Protein AF-A0A923KVT4-F1 (afdb_monomer_lite)

Foldseek 3Di:
DDDDDDDDDDPDDDDDDDDDDDDDDDDDDDDDDDPVCVVVVVPPPPVPPQQPKKKWKWFQKPPQGTPVPVPDTHTAQGKHFDDPPPIFTQKMFMAIDGPAPVQKKKFKWWQKPPPGIPDDLVARPPGDIHGDIYGDDPPPIATFKMFMAIAGNVRHGDAQKKKWKFFQKPPCGRVVPIDIHSDMHGDDPPRIGTGMMHMIMDTFFADCPLVVCLVVVDDPQFFDPVLVNQLVVLLNVQDDGRNDTNVSSVVSSVSSNVSVVSTHTAKAWPDWEAPAQFKIKIFIPAAWDQVQQFPQVQKFKAWPDPQWDGGWGFPTWGQDPVSGMIMTGTDDATTAQDQPTWMWMWGFRIAHPVGHTHPIDTDTDRYHHDDWKEFPDWDAPDLFKTKTFIPAAWPDDLQVQLVQKWKAFPNHTQQFDSVQWDQDPRNGMIIGGCVNRVHDAQGKIKIWGADITHSNRRGYDIDIDIDHNHQPQDWKEFPDWAAPALFKIKTFIPAAWPPQFVQKFKDKQNHGWFPGKDAPDPPDRRNGIIMGGTPDGHDQAWIWMWIANIGHPSRNGYDIDIDTYGRHLPWWDWPDLFFDWDDAPNWIKGKTFTPAFKAFPDQKDFQWWWQAPVRDTDGGMWGKGACVRGPPHDRRMIIITDRPDHFTKTWDKCDWQRMGHPVSRTDHIDIHIDGRHDLQQFWEFPDKDFDDDPPDPFGFKIKTFTPDFFDPLQQQLQQKDWLNDSFFDGRQWDDDVGRGITMTGGDQQSFPAWAFIWIWGHDRPSYDIDIDTDTHHGRHAKEFPAWEDQDLFKIKTQIPWAKAQDDFAAEQQKWKAWLNHTQPGHWGWDRGRGRMIMTGGDPVRGHPDPPTWMKIWRHPNGQTAHPRRRHHDTDIDGCRHYDHPDPPVVCVVVVVVVVVVVVVVVVPDPPPVVVVVVVVVVVVVVPDDDDDDDDDDVPVVVVVVVVVVVVVVVVVVVVVPPPPDDDDDDDPVPPVVVVVVVVVVVVVVVVVVPPPPDDDDDDDDDDDDDDDDDDDDDDYDDDDDDDDDDDDDDDDDDDDDDDDDDDDDDDDDDDDDDDPDDDPPPDPDDDDDDDDDDDDDDDDDDDDDDDDDDDDDDDDDDDDDDDDDDADEDADDDDDDDDDDDDDDDDDDHDYDDDDDDDDDDDDDDDDD

Secondary structure (DSSP, 8-state):
-----------------------------S----HHHHHHTTSS-------B-EEEEEEEETTTEEESTTS--EETT--EE-SSS-PPEEEEEEEEESBPPTT-EEEEEEEETTTEESS-SS-GGGSEETT--EE-SSS-PPEEEEEEEEE-TTSSB-TTEEEEEEEEETTTBTTT--EETT--EE-SSS-PPEEEEEEEEEEPPP--HHHHHHHHT--GGGB-HHHHHHHHHHHHHS---TTS-HHHHHHHHHHHHHHHTT--BPP-EEEEEEEETTEEEEEESSPBPHHHHT-GGGEEEEESSTTS-SEEPEEEEEE-TTSSEEEEEESSSPPP--TT-EEEEEE-S-BBTTSPBPPPEEEEEE----PPP-EEEEEEEETTEEEEEESS-BS--HHHHHHHEEEEETTEEE---GGGEEE-TTSSEEEEETTTTTPPTTEEEEEEE-S-BBTT-PBPP-EEEEEEE----PPP-EEEEEESSSSEEEEEESSPBTTGGGS-EEEETTEE-EEEEEES-SSS--SSEEEEEESSPPPSSEEEEEEES-BBTT-PBPP-EEEEEE-------BS-SBPEEEEETTEEEEEEEBSS-EEES-SEEEEEEEEETTS-EEEEEEEEE-TTTSTT--TTEEEEE-TTSPSEEEEEEE-TTSEEETT-PBPPPEEEEEEE------B-EEEEEEEEPTTSSSEEEEEEEESS---GGGG-GGGEEETTB--BPTT--EE-SSTTEEEEEBPTT---S-EEEEEEE-S-TTB--EEEEEEE---PPP-EEEEEEEETTEEEEEEEEEEEE--SSS-SSEEEEETTEEPSS-PEEE-TTEEEEEEE--GGG--SSTTS-EEEEE-TT--EE-TT-PBPPPEEE---EE--S-HHHHHHHHHHHHHHHHHHHGGG-TTHHHHHHHHHHHHHHHTS---------SSSHHHHHHHHHHHHHHHHHHHHSS---S-----SSTTHHHHHHHHHHHHHHHHTTTGGG-----------------SS------------------------------------PPPPPP-----TTS--------PPP------------------S----PPPS---S----EEE--S-----------S----EEES---------------

Structure (mmCIF, N/CA/C/O backbone):
data_AF-A0A923KVT4-F1
#
_entry.id   AF-A0A923KVT4-F1
#
loop_
_atom_site.group_PDB
_atom_site.id
_atom_site.type_symbol
_atom_site.label_atom_id
_atom_site.label_alt_id
_atom_site.label_comp_id
_atom_site.label_asym_id
_atom_site.label_entity_id
_atom_site.label_seq_id
_atom_site.pdbx_PDB_ins_code
_atom_site.Cartn_x
_atom_site.Cartn_y
_atom_site.Cartn_z
_atom_site.occupancy
_atom_site.B_iso_or_equiv
_atom_site.auth_seq_id
_atom_site.auth_comp_id
_atom_site.auth_asym_id
_atom_site.auth_atom_id
_atom_site.pdbx_PDB_model_num
ATOM 1 N N . MET A 1 1 ? 59.303 7.664 -27.181 1.00 31.27 1 MET A N 1
ATOM 2 C CA . MET A 1 1 ? 58.793 8.721 -28.080 1.00 31.27 1 MET A CA 1
ATOM 3 C C . MET A 1 1 ? 57.274 8.699 -28.057 1.00 31.27 1 MET A C 1
ATOM 5 O O . MET A 1 1 ? 56.696 7.663 -28.325 1.00 31.27 1 MET A O 1
ATOM 9 N N . LYS A 1 2 ? 56.691 9.841 -27.676 1.00 29.59 2 LYS A N 1
ATOM 10 C CA . LYS A 1 2 ? 55.404 10.418 -28.101 1.00 29.59 2 LYS A CA 1
ATOM 11 C C . LYS A 1 2 ? 54.146 9.524 -28.243 1.00 29.59 2 LYS A C 1
ATOM 13 O O . LYS A 1 2 ? 53.910 8.943 -29.287 1.00 29.59 2 LYS A O 1
ATOM 18 N N . LYS A 1 3 ? 53.290 9.667 -27.219 1.00 31.62 3 LYS A N 1
ATOM 19 C CA . LYS A 1 3 ? 51.981 10.366 -27.226 1.00 31.62 3 LYS A CA 1
ATOM 20 C C . LYS A 1 3 ? 50.712 9.683 -27.807 1.00 31.62 3 LYS A C 1
ATOM 22 O O . LYS A 1 3 ? 50.545 9.620 -29.012 1.00 31.62 3 LYS A O 1
ATOM 27 N N . ILE A 1 4 ? 49.770 9.461 -26.871 1.00 30.33 4 ILE A N 1
ATOM 28 C CA . ILE A 1 4 ? 48.410 10.061 -26.767 1.00 30.33 4 ILE A CA 1
ATOM 29 C C . ILE A 1 4 ? 47.221 9.365 -27.476 1.00 30.33 4 ILE A C 1
ATOM 31 O O . ILE A 1 4 ? 46.999 9.545 -28.663 1.00 30.33 4 ILE A O 1
ATOM 35 N N . SER A 1 5 ? 46.455 8.634 -26.650 1.00 31.62 5 SER A N 1
ATOM 36 C CA . SER A 1 5 ? 45.084 8.912 -26.149 1.00 31.62 5 SER A CA 1
ATOM 37 C C . SER A 1 5 ? 43.804 8.895 -27.021 1.00 31.62 5 SER A C 1
ATOM 39 O O . SER A 1 5 ? 43.736 9.516 -28.074 1.00 31.62 5 SER A O 1
ATOM 41 N N . VAL A 1 6 ? 42.751 8.389 -26.335 1.00 31.30 6 VAL A N 1
ATOM 42 C CA . VAL A 1 6 ? 41.287 8.673 -26.376 1.00 31.30 6 VAL A CA 1
ATOM 43 C C . VAL A 1 6 ? 40.461 7.910 -27.424 1.00 31.30 6 VAL A C 1
ATOM 45 O O . VAL A 1 6 ? 40.839 7.900 -28.583 1.00 31.30 6 VAL A O 1
ATOM 48 N N . SER A 1 7 ? 39.244 7.392 -27.198 1.00 35.72 7 SER A N 1
ATOM 49 C CA . SER A 1 7 ? 38.425 6.801 -26.107 1.00 35.72 7 SER A CA 1
ATOM 50 C C . SER A 1 7 ? 36.954 6.904 -26.583 1.00 35.72 7 SER A C 1
ATOM 52 O O . SER A 1 7 ? 36.637 7.804 -27.354 1.00 35.72 7 SER A O 1
ATOM 54 N N . ILE A 1 8 ? 36.070 6.085 -25.992 1.00 30.58 8 ILE A N 1
ATOM 55 C CA . ILE A 1 8 ? 34.606 6.273 -25.832 1.00 30.58 8 ILE A CA 1
ATOM 56 C C . ILE A 1 8 ? 33.688 5.671 -26.919 1.00 30.58 8 ILE A C 1
ATOM 58 O O . ILE A 1 8 ? 33.807 5.970 -28.099 1.00 30.58 8 ILE A O 1
ATOM 62 N N . LEU A 1 9 ? 32.700 4.906 -26.412 1.00 26.06 9 LEU A N 1
ATOM 63 C CA . LEU A 1 9 ? 31.371 4.580 -26.965 1.00 26.06 9 LEU A CA 1
ATOM 64 C C . LEU A 1 9 ? 31.124 3.122 -27.402 1.00 26.06 9 LEU A C 1
ATOM 66 O O . LEU A 1 9 ? 31.017 2.843 -28.587 1.00 26.06 9 LEU A O 1
ATOM 70 N N . SER A 1 10 ? 30.955 2.188 -26.452 1.00 30.81 10 SER A N 1
ATOM 71 C CA . SER A 1 10 ? 30.193 0.928 -26.673 1.00 30.81 10 SER A CA 1
ATOM 72 C C . SER A 1 10 ? 29.668 0.292 -25.369 1.00 30.81 10 SER A C 1
ATOM 74 O O . SER A 1 10 ? 29.492 -0.918 -25.276 1.00 30.81 10 SER A O 1
ATOM 76 N N . VAL A 1 11 ? 29.414 1.104 -24.340 1.00 32.81 11 VAL A N 1
ATOM 77 C CA . VAL A 1 11 ? 28.602 0.707 -23.180 1.00 32.81 11 VAL A CA 1
ATOM 78 C C . VAL A 1 11 ? 27.199 1.222 -23.468 1.00 32.81 11 VAL A C 1
ATOM 80 O O . VAL A 1 11 ? 26.939 2.365 -23.144 1.00 32.81 11 VAL A O 1
ATOM 83 N N . PHE A 1 12 ? 26.373 0.457 -24.187 1.00 27.69 12 PHE A N 1
ATOM 84 C CA . PHE A 1 12 ? 24.900 0.558 -24.243 1.00 27.69 12 PHE A CA 1
ATOM 85 C C . PHE A 1 12 ? 24.391 -0.416 -25.323 1.00 27.69 12 PHE A C 1
ATOM 87 O O . PHE A 1 12 ? 24.214 -0.012 -26.463 1.00 27.69 12 PHE A O 1
ATOM 94 N N . MET A 1 13 ? 24.228 -1.709 -24.997 1.00 24.78 13 MET A N 1
ATOM 95 C CA . MET A 1 13 ? 23.062 -2.532 -25.385 1.00 24.78 13 MET A CA 1
ATOM 96 C C . MET A 1 13 ? 23.254 -4.042 -25.181 1.00 24.78 13 MET A C 1
ATOM 98 O O . MET A 1 13 ? 24.281 -4.614 -25.521 1.00 24.78 13 MET A O 1
ATOM 102 N N . MET A 1 14 ? 22.152 -4.652 -24.734 1.00 28.58 14 MET A N 1
ATOM 103 C CA . MET A 1 14 ? 21.790 -6.074 -24.762 1.00 28.58 14 MET A CA 1
ATOM 104 C C . MET A 1 14 ? 22.223 -6.964 -23.593 1.00 28.58 14 MET A C 1
ATOM 106 O O . MET A 1 14 ? 22.916 -7.967 -23.722 1.00 28.58 14 MET A O 1
ATOM 110 N N . LEU A 1 15 ? 21.601 -6.655 -22.456 1.00 26.33 15 LEU A N 1
ATOM 111 C CA . LEU A 1 15 ? 20.745 -7.617 -21.762 1.00 26.33 15 LEU A CA 1
ATOM 112 C C . LEU A 1 15 ? 19.475 -7.826 -22.620 1.00 26.33 15 LEU A C 1
ATOM 114 O O . LEU A 1 15 ? 18.806 -6.833 -22.896 1.00 26.33 15 LEU A O 1
ATOM 118 N N . SER A 1 16 ? 19.190 -9.056 -23.084 1.00 27.31 16 SER A N 1
ATOM 119 C CA . SER A 1 16 ? 17.829 -9.619 -23.268 1.00 27.31 16 SER A CA 1
ATOM 120 C C . SER A 1 16 ? 17.766 -10.821 -24.240 1.00 27.31 16 SER A C 1
ATOM 122 O O . SER A 1 16 ? 17.520 -10.683 -25.435 1.00 27.31 16 SER A O 1
ATOM 124 N N . MET A 1 17 ? 17.856 -12.001 -23.623 1.00 29.34 17 MET A N 1
ATOM 125 C CA . MET A 1 17 ? 16.899 -13.117 -23.727 1.00 29.34 17 MET A CA 1
ATOM 126 C C . MET A 1 17 ? 17.041 -14.240 -24.768 1.00 29.34 17 MET A C 1
ATOM 128 O O . MET A 1 17 ? 16.814 -14.124 -25.966 1.00 29.34 17 MET A O 1
ATOM 132 N N . VAL A 1 18 ? 17.271 -15.402 -24.156 1.00 35.59 18 VAL A N 1
ATOM 133 C CA . VAL A 1 18 ? 16.892 -16.773 -24.502 1.00 35.59 18 VAL A CA 1
ATOM 134 C C . VAL A 1 18 ? 15.362 -16.941 -24.392 1.00 35.59 18 VAL A C 1
ATOM 136 O O . VAL A 1 18 ? 14.781 -16.315 -23.516 1.00 35.59 18 VAL A O 1
ATOM 139 N N . PHE A 1 19 ? 14.728 -17.781 -25.232 1.00 28.61 19 PHE A N 1
ATOM 140 C CA . PHE A 1 19 ? 13.865 -18.936 -24.862 1.00 28.61 19 PHE A CA 1
ATOM 141 C C . PHE A 1 19 ? 13.134 -19.531 -26.090 1.00 28.61 19 PHE A C 1
ATOM 143 O O . PHE A 1 19 ? 12.228 -18.915 -26.639 1.00 28.61 19 PHE A O 1
ATOM 150 N N . SER A 1 20 ? 13.449 -20.776 -26.486 1.00 29.84 20 SER A N 1
ATOM 151 C CA . SER A 1 20 ? 12.656 -21.979 -26.128 1.00 29.84 20 SER A CA 1
ATOM 152 C C . SER A 1 20 ? 12.824 -23.193 -27.081 1.00 29.84 20 SER A C 1
ATOM 154 O O . SER A 1 20 ? 12.579 -23.141 -28.279 1.00 29.84 20 SER A O 1
ATOM 156 N N . THR A 1 21 ? 13.246 -24.298 -26.452 1.00 31.27 21 THR A N 1
ATOM 157 C CA . THR A 1 21 ? 12.788 -25.705 -26.534 1.00 31.27 21 THR A CA 1
ATOM 158 C C . THR A 1 21 ? 12.771 -26.532 -27.833 1.00 31.27 21 THR A C 1
ATOM 160 O O . THR A 1 21 ? 12.004 -26.283 -28.756 1.00 31.27 21 THR A O 1
ATOM 163 N N . SER A 1 22 ? 13.420 -27.701 -27.699 1.00 32.22 22 SER A N 1
ATOM 164 C CA . SER A 1 22 ? 12.918 -29.078 -27.918 1.00 32.22 22 SER A CA 1
ATOM 165 C C . SER A 1 22 ? 13.613 -29.932 -28.991 1.00 32.22 22 SER A C 1
ATOM 167 O O . SER A 1 22 ? 13.799 -29.552 -30.141 1.00 32.22 22 SER A O 1
ATOM 169 N N . VAL A 1 23 ? 14.011 -31.124 -28.539 1.00 30.00 23 VAL A N 1
ATOM 170 C CA . VAL A 1 23 ? 14.638 -32.230 -29.269 1.00 30.00 23 VAL A CA 1
ATOM 171 C C . VAL A 1 23 ? 13.566 -33.293 -29.507 1.00 30.00 23 VAL A C 1
ATOM 173 O O . VAL A 1 23 ? 12.951 -33.707 -28.534 1.00 30.00 23 VAL A O 1
ATOM 176 N N . PHE A 1 24 ? 13.396 -33.775 -30.744 1.00 29.39 24 PHE A N 1
ATOM 177 C CA . PHE A 1 24 ? 13.154 -35.191 -31.078 1.00 29.39 24 PHE A CA 1
ATOM 178 C C . PHE A 1 24 ? 13.551 -35.450 -32.544 1.00 29.39 24 PHE A C 1
ATOM 180 O O . PHE A 1 24 ? 13.331 -34.624 -33.425 1.00 29.39 24 PHE A O 1
ATOM 187 N N . ALA A 1 25 ? 14.214 -36.585 -32.767 1.00 37.88 25 ALA A N 1
ATOM 188 C CA . ALA A 1 25 ? 14.939 -36.948 -33.981 1.00 37.88 25 ALA A CA 1
ATOM 189 C C . ALA A 1 25 ? 14.048 -37.473 -35.122 1.00 37.88 25 ALA A C 1
ATOM 191 O O . ALA A 1 25 ? 13.138 -38.257 -34.874 1.00 37.88 25 ALA A O 1
ATOM 192 N N . ALA A 1 26 ? 14.411 -37.156 -36.371 1.00 28.31 26 ALA A N 1
ATOM 193 C CA . ALA A 1 26 ? 14.264 -38.052 -37.522 1.00 28.31 26 ALA A CA 1
ATOM 194 C C . ALA A 1 26 ? 15.200 -37.611 -38.662 1.00 28.31 26 ALA A C 1
ATOM 196 O O . ALA A 1 26 ? 15.239 -36.451 -39.060 1.00 28.31 26 ALA A O 1
ATOM 197 N N . ASN A 1 27 ? 15.974 -38.578 -39.137 1.00 37.28 27 ASN A N 1
ATOM 198 C CA . ASN A 1 27 ? 16.943 -38.529 -40.221 1.00 37.28 27 ASN A CA 1
ATOM 199 C C . ASN A 1 27 ? 16.244 -38.443 -41.590 1.00 37.28 27 ASN A C 1
ATOM 201 O O . ASN A 1 27 ? 15.572 -39.406 -41.942 1.00 37.28 27 ASN A O 1
ATOM 205 N N . ASP A 1 28 ? 16.445 -37.366 -42.361 1.00 30.48 28 ASP A N 1
ATOM 206 C CA . ASP A 1 28 ? 16.542 -37.449 -43.829 1.00 30.48 28 ASP A CA 1
ATOM 207 C C . ASP A 1 28 ? 17.160 -36.183 -44.453 1.00 30.48 28 ASP A C 1
ATOM 209 O O . ASP A 1 28 ? 17.011 -35.065 -43.955 1.00 30.48 28 ASP A O 1
ATOM 213 N N . ALA A 1 29 ? 17.906 -36.381 -45.533 1.00 40.91 29 ALA A N 1
ATOM 214 C CA . ALA A 1 29 ? 18.780 -35.407 -46.168 1.00 40.91 29 ALA A CA 1
ATOM 215 C C . ALA A 1 29 ? 18.017 -34.342 -46.979 1.00 40.91 29 ALA A C 1
ATOM 217 O O . ALA A 1 29 ? 17.280 -34.691 -47.894 1.00 40.91 29 ALA A O 1
ATOM 218 N N . THR A 1 30 ? 18.247 -33.050 -46.690 1.00 34.31 30 THR A N 1
ATOM 219 C CA . THR A 1 30 ? 18.483 -31.912 -47.624 1.00 34.31 30 THR A CA 1
ATOM 220 C C . THR A 1 30 ? 18.274 -30.550 -46.928 1.00 34.31 30 THR A C 1
ATOM 222 O O . THR A 1 30 ? 17.254 -30.297 -46.295 1.00 34.31 30 THR A O 1
ATOM 225 N N . THR A 1 31 ? 19.294 -29.684 -47.037 1.00 45.16 31 THR A N 1
ATOM 226 C CA . THR A 1 31 ? 19.330 -28.222 -46.785 1.00 45.16 31 THR A CA 1
ATOM 227 C C . THR A 1 31 ? 18.470 -27.654 -45.646 1.00 45.16 31 THR A C 1
ATOM 229 O O . THR A 1 31 ? 17.370 -27.156 -45.881 1.00 45.16 31 THR A O 1
ATOM 232 N N . LYS A 1 32 ? 19.025 -27.590 -44.429 1.00 33.88 32 LYS A N 1
ATOM 233 C CA . LYS A 1 32 ? 18.564 -26.667 -43.377 1.00 33.88 32 LYS A CA 1
ATOM 234 C C . LYS A 1 32 ? 19.748 -26.142 -42.565 1.00 33.88 32 LYS A C 1
ATOM 236 O O . LYS A 1 32 ? 20.251 -26.819 -41.677 1.00 33.88 32 LYS A O 1
ATOM 241 N N . THR A 1 33 ? 20.186 -24.934 -42.896 1.00 35.38 33 THR A N 1
ATOM 242 C CA . THR A 1 33 ? 21.087 -24.113 -42.079 1.00 35.38 33 THR A CA 1
ATOM 243 C C . THR A 1 33 ? 20.352 -23.643 -40.821 1.00 35.38 33 THR A C 1
ATOM 245 O O . THR A 1 33 ? 19.218 -23.171 -40.899 1.00 35.38 33 THR A O 1
ATOM 248 N N . SER A 1 34 ? 20.975 -23.812 -39.656 1.00 35.38 34 SER A N 1
ATOM 249 C CA . SER A 1 34 ? 20.440 -23.474 -38.331 1.00 35.38 34 SER A CA 1
ATOM 250 C C . SER A 1 34 ? 20.252 -21.966 -38.123 1.00 35.38 34 SER A C 1
ATOM 252 O O . SER A 1 34 ? 21.043 -21.166 -38.609 1.00 35.38 34 SER A O 1
ATOM 254 N N . ALA A 1 35 ? 19.259 -21.569 -37.317 1.00 42.22 35 ALA A N 1
ATOM 255 C CA . ALA A 1 35 ? 18.964 -20.171 -36.964 1.00 42.22 35 ALA A CA 1
ATOM 256 C C . ALA A 1 35 ? 20.144 -19.412 -36.308 1.00 42.22 35 ALA A C 1
ATOM 258 O O . ALA A 1 35 ? 20.178 -18.185 -36.321 1.00 42.22 35 ALA A O 1
ATOM 259 N N . TRP A 1 36 ? 21.147 -20.136 -35.799 1.00 39.59 36 TRP A N 1
ATOM 260 C CA . TRP A 1 36 ? 22.412 -19.572 -35.322 1.00 39.59 36 TRP A CA 1
ATOM 261 C C . TRP A 1 36 ? 23.394 -19.192 -36.446 1.00 39.59 36 TRP A C 1
ATOM 263 O O . TRP A 1 36 ? 24.130 -18.223 -36.282 1.00 39.59 36 TRP A O 1
ATOM 273 N N . ASP A 1 37 ? 23.348 -19.844 -37.613 1.00 37.94 37 ASP A N 1
ATOM 274 C CA . ASP A 1 37 ? 24.134 -19.422 -38.787 1.00 37.94 37 ASP A CA 1
ATOM 275 C C . ASP A 1 37 ? 23.560 -18.147 -39.424 1.00 37.94 37 ASP A C 1
ATOM 277 O O . ASP A 1 37 ? 24.297 -17.354 -40.005 1.00 37.94 37 ASP A O 1
ATOM 281 N N . SER A 1 38 ? 22.256 -17.889 -39.259 1.00 43.25 38 SER A N 1
ATOM 282 C CA . SER A 1 38 ? 21.638 -16.608 -39.642 1.00 43.25 38 SER A CA 1
ATOM 283 C C . SER A 1 38 ? 21.955 -15.475 -38.655 1.00 43.25 38 SER A C 1
ATOM 285 O O . SER A 1 38 ? 22.050 -14.324 -39.067 1.00 43.25 38 SER A O 1
ATOM 287 N N . PHE A 1 39 ? 22.162 -15.790 -37.370 1.00 43.44 39 PHE A N 1
ATOM 288 C CA . PHE A 1 39 ? 22.475 -14.808 -36.323 1.00 43.44 39 PHE A CA 1
ATOM 289 C C . PHE A 1 39 ? 23.957 -14.389 -36.319 1.00 43.44 39 PHE A C 1
ATOM 291 O O . PHE A 1 39 ? 24.267 -13.217 -36.126 1.00 43.44 39 PHE A O 1
ATOM 298 N N . VAL A 1 40 ? 24.883 -15.311 -36.611 1.00 40.53 40 VAL A N 1
ATOM 299 C CA . VAL A 1 40 ? 26.321 -14.998 -36.751 1.00 40.53 40 VAL A CA 1
ATOM 300 C C . VAL A 1 40 ? 26.649 -14.429 -38.145 1.00 40.53 40 VAL A C 1
ATOM 302 O O . VAL A 1 40 ? 27.524 -13.570 -38.274 1.00 40.53 40 VAL A O 1
ATOM 305 N N . GLY A 1 41 ? 25.893 -14.807 -39.184 1.00 37.16 41 GLY A N 1
ATOM 306 C CA . GLY A 1 41 ? 26.012 -14.251 -40.540 1.00 37.16 41 GLY A CA 1
ATOM 307 C C . GLY A 1 41 ? 25.609 -12.774 -40.687 1.00 37.16 41 GLY A C 1
ATOM 308 O O . GLY A 1 41 ? 25.932 -12.162 -41.699 1.00 37.16 41 GLY A O 1
ATOM 309 N N . LEU A 1 42 ? 24.956 -12.175 -39.682 1.00 39.72 42 LEU A N 1
ATOM 310 C CA . LEU A 1 42 ? 24.597 -10.745 -39.656 1.00 39.72 42 LEU A CA 1
ATOM 311 C C . LEU A 1 42 ? 25.759 -9.822 -39.242 1.00 39.72 42 LEU A C 1
ATOM 313 O O . LEU A 1 42 ? 25.687 -8.616 -39.471 1.00 39.72 42 LEU A O 1
ATOM 317 N N . PHE A 1 43 ? 26.838 -10.370 -38.668 1.00 42.94 43 PHE A N 1
ATOM 318 C CA . PHE A 1 43 ? 28.016 -9.600 -38.234 1.00 42.94 43 PHE A CA 1
ATOM 319 C C . PHE A 1 43 ? 29.271 -9.857 -39.070 1.00 42.94 43 PHE A C 1
ATOM 321 O O . PHE A 1 43 ? 30.297 -9.204 -38.874 1.00 42.94 43 PHE A O 1
ATOM 328 N N . THR A 1 44 ? 29.190 -10.726 -40.077 1.00 32.78 44 THR A N 1
ATOM 329 C CA . THR A 1 44 ? 30.061 -10.566 -41.240 1.00 32.78 44 THR A CA 1
ATOM 330 C C . THR A 1 44 ? 29.447 -9.461 -42.080 1.00 32.78 44 THR A C 1
ATOM 332 O O . THR A 1 44 ? 28.448 -9.663 -42.762 1.00 32.78 44 THR A O 1
ATOM 335 N N . LYS A 1 45 ? 30.041 -8.265 -42.001 1.00 35.38 45 LYS A N 1
ATOM 336 C CA . LYS A 1 45 ? 29.811 -7.176 -42.950 1.00 35.38 45 LYS A CA 1
ATOM 337 C C . LYS A 1 45 ? 30.086 -7.713 -44.356 1.00 35.38 45 LYS A C 1
ATOM 339 O O . LYS A 1 45 ? 31.203 -7.625 -44.858 1.00 35.38 45 LYS A O 1
ATOM 344 N N . ALA A 1 46 ? 29.058 -8.262 -44.996 1.00 32.62 46 ALA A N 1
ATOM 345 C CA . ALA A 1 46 ? 28.909 -8.108 -46.422 1.00 32.62 46 ALA A CA 1
ATOM 346 C C . ALA A 1 46 ? 28.916 -6.598 -46.642 1.00 32.62 46 ALA A C 1
ATOM 348 O O . ALA A 1 46 ? 28.108 -5.869 -46.066 1.00 32.62 46 ALA A O 1
ATOM 349 N N . THR A 1 47 ? 29.900 -6.118 -47.390 1.00 33.47 47 THR A N 1
ATOM 350 C CA . THR A 1 47 ? 29.970 -4.745 -47.873 1.00 33.47 47 THR A CA 1
ATOM 351 C C . THR A 1 47 ? 28.799 -4.527 -48.834 1.00 33.47 47 THR A C 1
ATOM 353 O O . THR A 1 47 ? 28.972 -4.492 -50.044 1.00 33.47 47 THR A O 1
ATOM 356 N N . ALA A 1 48 ? 27.584 -4.452 -48.296 1.00 33.25 48 ALA A N 1
ATOM 357 C CA . ALA A 1 48 ? 26.447 -3.864 -48.962 1.00 33.25 48 ALA A CA 1
ATOM 358 C C . ALA A 1 48 ? 26.620 -2.363 -48.770 1.00 33.25 48 ALA A C 1
ATOM 360 O O . ALA A 1 48 ? 26.526 -1.843 -47.658 1.00 33.25 48 ALA A O 1
ATOM 361 N N . THR A 1 49 ? 26.983 -1.682 -49.847 1.00 32.56 49 THR A N 1
ATOM 362 C CA . THR A 1 49 ? 26.873 -0.234 -49.956 1.00 32.56 49 THR A CA 1
ATOM 363 C C . THR A 1 49 ? 25.417 0.123 -49.674 1.00 32.56 49 THR A C 1
ATOM 365 O O . THR A 1 49 ? 24.562 -0.059 -50.537 1.00 32.56 49 THR A O 1
ATOM 368 N N . THR A 1 50 ? 25.110 0.529 -48.440 1.00 39.66 50 THR A N 1
ATOM 369 C CA . THR A 1 50 ? 23.818 1.129 -48.111 1.00 39.66 50 THR A CA 1
ATOM 370 C C . THR A 1 50 ? 23.667 2.327 -49.026 1.00 39.66 50 THR A C 1
ATOM 372 O O . THR A 1 50 ? 24.499 3.233 -48.976 1.00 39.66 50 THR A O 1
ATOM 375 N N . ASP A 1 51 ? 22.662 2.285 -49.889 1.00 53.16 51 ASP A N 1
ATOM 376 C CA . ASP A 1 51 ? 22.359 3.331 -50.856 1.00 53.16 51 ASP A CA 1
ATOM 377 C C . ASP A 1 51 ? 21.781 4.533 -50.089 1.00 53.16 51 ASP A C 1
ATOM 379 O O . ASP A 1 51 ? 20.581 4.765 -50.063 1.00 53.16 51 ASP A O 1
ATOM 383 N N . THR A 1 52 ? 22.612 5.212 -49.297 1.00 76.12 52 THR A N 1
ATOM 384 C CA . THR A 1 52 ? 22.215 6.360 -48.472 1.00 76.12 52 THR A CA 1
ATOM 385 C C . THR A 1 52 ? 21.762 7.496 -49.376 1.00 76.12 52 THR A C 1
ATOM 387 O O . THR A 1 52 ? 22.384 7.709 -50.418 1.00 76.12 52 THR A O 1
ATOM 390 N N . MET A 1 53 ? 20.726 8.244 -48.973 1.00 88.38 53 MET A N 1
ATOM 391 C CA . MET A 1 53 ? 20.258 9.404 -49.736 1.00 88.38 53 MET A CA 1
ATOM 392 C C . MET A 1 53 ? 21.433 10.315 -50.115 1.00 88.38 53 MET A C 1
ATOM 394 O O . MET A 1 53 ? 22.229 10.717 -49.264 1.00 88.38 53 MET A O 1
ATOM 398 N N . SER A 1 54 ? 21.526 10.629 -51.400 1.00 92.12 54 SER A N 1
ATOM 399 C CA . SER A 1 54 ? 22.581 11.435 -51.998 1.00 92.12 54 SER A CA 1
ATOM 400 C C . SER A 1 54 ? 21.982 12.472 -52.949 1.00 92.12 54 SER A C 1
ATOM 402 O O . SER A 1 54 ? 20.765 12.650 -53.019 1.00 92.12 54 SER A O 1
ATOM 404 N N . VAL A 1 55 ? 22.836 13.188 -53.674 1.00 95.94 55 VAL A N 1
ATOM 405 C CA . VAL A 1 55 ? 22.448 14.249 -54.606 1.00 95.94 55 VAL A CA 1
ATOM 406 C C . VAL A 1 55 ? 23.265 14.153 -55.887 1.00 95.94 55 VAL A C 1
ATOM 408 O O . VAL A 1 55 ? 24.442 13.794 -55.859 1.00 95.94 55 VAL A O 1
ATOM 411 N N . GLN A 1 56 ? 22.642 14.501 -57.006 1.00 97.12 56 GLN A N 1
ATOM 412 C CA . GLN A 1 56 ? 23.307 14.664 -58.292 1.00 97.12 56 GLN A CA 1
ATOM 413 C C . GLN A 1 56 ? 22.889 15.988 -58.940 1.00 97.12 56 GLN A C 1
ATOM 415 O O . GLN A 1 56 ? 21.789 16.491 -58.702 1.00 97.12 56 GLN A O 1
ATOM 420 N N . TYR A 1 57 ? 23.773 16.585 -59.736 1.00 97.75 57 TYR A N 1
ATOM 421 C CA . TYR A 1 57 ? 23.535 17.897 -60.345 1.00 97.75 57 TYR A CA 1
ATOM 422 C C . TYR A 1 57 ? 24.220 18.055 -61.704 1.00 97.75 57 TYR A C 1
ATOM 424 O O . TYR A 1 57 ? 25.190 17.382 -62.033 1.00 97.75 57 TYR A O 1
ATOM 432 N N . ARG A 1 58 ? 23.680 18.942 -62.533 1.00 97.00 58 ARG A N 1
ATOM 433 C CA . ARG A 1 58 ? 24.232 19.329 -63.843 1.00 97.00 58 ARG A CA 1
ATOM 434 C C . ARG A 1 58 ? 23.847 20.770 -64.128 1.00 97.00 58 ARG A C 1
ATOM 436 O O . ARG A 1 58 ? 22.946 21.291 -63.478 1.00 97.00 58 ARG A O 1
ATOM 443 N N . GLY A 1 59 ? 24.483 21.432 -65.082 1.00 94.94 59 GLY A N 1
ATOM 444 C CA . GLY A 1 59 ? 24.150 22.827 -65.355 1.00 94.94 59 GLY A CA 1
ATOM 445 C C . GLY A 1 59 ? 24.679 23.357 -66.667 1.00 94.94 59 GLY A C 1
ATOM 446 O O . GLY A 1 59 ? 25.215 22.612 -67.474 1.00 94.94 59 GLY A O 1
ATOM 447 N N . HIS A 1 60 ? 24.493 24.650 -66.888 1.00 95.19 60 HIS A N 1
ATOM 448 C CA . HIS A 1 60 ? 24.920 25.348 -68.091 1.00 95.19 60 HIS A CA 1
ATOM 449 C C . HIS A 1 60 ? 26.069 26.297 -67.753 1.00 95.19 60 HIS A C 1
ATOM 451 O O . HIS A 1 60 ? 25.934 27.148 -66.870 1.00 95.19 60 HIS A O 1
ATOM 457 N N . ILE A 1 61 ? 27.198 26.147 -68.443 1.00 95.12 61 ILE A N 1
ATOM 458 C CA . ILE A 1 61 ? 28.405 26.954 -68.245 1.00 95.12 61 ILE A CA 1
ATOM 459 C C . ILE A 1 61 ? 28.667 27.758 -69.517 1.00 95.12 61 ILE A C 1
ATOM 461 O O . ILE A 1 61 ? 28.585 27.229 -70.629 1.00 95.12 61 ILE A O 1
ATOM 465 N N . GLN A 1 62 ? 29.029 29.029 -69.360 1.00 94.00 62 GLN A N 1
ATOM 466 C CA . GLN A 1 62 ? 29.394 29.904 -70.472 1.00 94.00 62 GLN A CA 1
ATOM 467 C C . GLN A 1 62 ? 30.422 29.244 -71.410 1.00 94.00 62 GLN A C 1
ATOM 469 O O . GLN A 1 62 ? 31.418 28.678 -70.962 1.00 94.00 62 GLN A O 1
ATOM 474 N N . ASP A 1 63 ? 30.175 29.335 -72.719 1.00 92.50 63 ASP A N 1
ATOM 475 C CA . ASP A 1 63 ? 31.014 28.822 -73.817 1.00 92.50 63 ASP A CA 1
ATOM 476 C C . ASP A 1 63 ? 31.272 27.299 -73.817 1.00 92.50 63 ASP A C 1
ATOM 478 O O . ASP A 1 63 ? 31.917 26.784 -74.728 1.00 92.50 63 ASP A O 1
ATOM 482 N N . ILE A 1 64 ? 30.772 26.565 -72.819 1.00 91.06 64 ILE A N 1
ATOM 483 C CA . ILE A 1 64 ? 30.814 25.095 -72.731 1.00 91.06 64 ILE A CA 1
ATOM 484 C C . ILE A 1 64 ? 29.429 24.510 -73.031 1.00 91.06 64 ILE A C 1
ATOM 486 O O . ILE A 1 64 ? 29.325 23.443 -73.632 1.00 91.06 64 ILE A O 1
ATOM 490 N N . GLY A 1 65 ? 28.365 25.226 -72.665 1.00 91.44 65 GLY A N 1
ATOM 491 C CA . GLY A 1 65 ? 26.992 24.761 -72.790 1.00 91.44 65 GLY A CA 1
ATOM 492 C C . GLY A 1 65 ? 26.580 23.885 -71.609 1.00 91.44 65 GLY A C 1
ATOM 493 O O . GLY A 1 65 ? 27.031 24.093 -70.480 1.00 91.44 65 GLY A O 1
ATOM 494 N N . ASN A 1 66 ? 25.719 22.897 -71.866 1.00 93.25 66 ASN A N 1
ATOM 495 C CA . ASN A 1 66 ? 25.344 21.905 -70.860 1.00 93.25 66 ASN A CA 1
ATOM 496 C C . ASN A 1 66 ? 26.583 21.121 -70.405 1.00 93.25 66 ASN A C 1
ATOM 498 O O . ASN A 1 66 ? 27.320 20.567 -71.217 1.00 93.25 66 ASN A O 1
ATOM 502 N N . ALA A 1 67 ? 26.785 21.079 -69.099 1.00 89.56 67 ALA A N 1
ATOM 503 C CA . ALA A 1 67 ? 27.870 20.411 -68.419 1.00 89.56 67 ALA A CA 1
ATOM 504 C C . ALA A 1 67 ? 27.277 19.452 -67.376 1.00 89.56 67 ALA A C 1
ATOM 506 O O . ALA A 1 67 ? 26.473 19.888 -66.543 1.00 89.56 67 ALA A O 1
ATOM 507 N N . PRO A 1 68 ? 27.672 18.169 -67.375 1.00 94.44 68 PRO A N 1
ATOM 508 C CA . PRO A 1 68 ? 28.569 17.487 -68.319 1.00 94.44 68 PRO A CA 1
ATOM 509 C C . PRO A 1 68 ? 28.088 17.502 -69.786 1.00 94.44 68 PRO A C 1
ATOM 511 O O . PRO A 1 68 ? 26.889 17.469 -70.058 1.00 94.44 68 PRO A O 1
ATOM 514 N N . THR A 1 69 ? 29.023 17.554 -70.744 1.00 90.00 69 THR A N 1
ATOM 515 C CA . THR A 1 69 ? 28.717 17.686 -72.187 1.00 90.00 69 THR A CA 1
ATOM 516 C C . THR A 1 69 ? 28.102 16.432 -72.808 1.00 90.00 69 THR A C 1
ATOM 518 O O . THR A 1 69 ? 27.482 16.511 -73.867 1.00 90.00 69 THR A O 1
ATOM 521 N N . ASP A 1 70 ? 28.232 15.284 -72.145 1.00 91.38 70 ASP A N 1
ATOM 522 C CA . ASP A 1 70 ? 27.568 14.026 -72.498 1.00 91.38 70 ASP A CA 1
ATOM 523 C C . ASP A 1 70 ? 26.127 13.929 -71.954 1.00 91.38 70 ASP A C 1
ATOM 525 O O . ASP A 1 70 ? 25.433 12.946 -72.206 1.00 91.38 70 ASP A O 1
ATOM 529 N N . GLY A 1 71 ? 25.662 14.951 -71.225 1.00 87.69 71 GLY A N 1
ATOM 530 C CA . GLY A 1 71 ? 24.327 15.007 -70.630 1.00 87.69 71 GLY A CA 1
ATOM 531 C C . GLY A 1 71 ? 24.163 14.208 -69.333 1.00 87.69 71 GLY A C 1
ATOM 532 O O . GLY A 1 71 ? 23.039 14.143 -68.820 1.00 87.69 71 GLY A O 1
ATOM 533 N N . SER A 1 72 ? 25.244 13.623 -68.802 1.00 94.50 72 SER A N 1
ATOM 534 C CA . SER A 1 72 ? 25.258 12.913 -67.517 1.00 94.50 72 SER A CA 1
ATOM 535 C C . SER A 1 72 ? 25.067 13.858 -66.318 1.00 94.50 72 SER A C 1
ATOM 537 O O . SER A 1 72 ? 24.855 15.061 -66.474 1.00 94.50 72 SER A O 1
ATOM 539 N N . TRP A 1 73 ? 25.093 13.308 -65.102 1.00 96.38 73 TRP A N 1
ATOM 540 C CA . TRP A 1 73 ? 24.989 14.069 -63.856 1.00 96.38 73 TRP A CA 1
ATOM 541 C C . TRP A 1 73 ? 26.295 13.993 -63.062 1.00 96.38 73 TRP A C 1
ATOM 543 O O . TRP A 1 73 ? 26.858 12.912 -62.875 1.00 96.38 73 TRP A O 1
ATOM 553 N N . VAL A 1 74 ? 26.738 15.138 -62.545 1.00 96.06 74 VAL A N 1
ATOM 554 C CA . VAL A 1 74 ? 27.802 15.232 -61.540 1.00 96.06 74 VAL A CA 1
ATOM 555 C C . VAL A 1 74 ? 27.274 14.659 -60.229 1.00 96.06 74 VAL A C 1
ATOM 557 O O . VAL A 1 74 ? 26.165 14.987 -59.809 1.00 96.06 74 VAL A O 1
ATOM 560 N N . GLN A 1 75 ? 28.050 13.780 -59.601 1.00 95.44 75 GLN A N 1
ATOM 561 C CA . GLN A 1 75 ? 27.647 13.109 -58.366 1.00 95.44 75 GLN A CA 1
ATOM 562 C C . GLN A 1 75 ? 27.975 13.966 -57.135 1.00 95.44 75 GLN A C 1
ATOM 564 O O . GLN A 1 75 ? 28.753 14.919 -57.212 1.00 95.44 75 GLN A O 1
ATOM 569 N N . SER A 1 76 ? 27.397 13.609 -55.989 1.00 93.88 76 SER A N 1
ATOM 570 C CA . SER A 1 76 ? 27.625 14.274 -54.701 1.00 93.88 76 SER A CA 1
ATOM 571 C C . SER A 1 76 ? 29.109 14.567 -54.428 1.00 93.88 76 SER A C 1
ATOM 573 O O . SER A 1 76 ? 29.975 13.718 -54.630 1.00 93.88 76 SER A O 1
ATOM 575 N N . ASP A 1 77 ? 29.385 15.769 -53.916 1.00 94.50 77 ASP A N 1
ATOM 576 C CA . ASP A 1 77 ? 30.715 16.316 -53.587 1.00 94.50 77 ASP A CA 1
ATOM 577 C C . ASP A 1 77 ? 31.683 16.475 -54.784 1.00 94.50 77 ASP A C 1
ATOM 579 O O . ASP A 1 77 ? 32.862 16.797 -54.622 1.00 94.50 77 ASP A O 1
ATOM 583 N N . GLN A 1 78 ? 31.209 16.301 -56.022 1.00 96.25 78 GLN A N 1
ATOM 584 C CA . GLN A 1 78 ? 32.020 16.528 -57.223 1.00 96.25 78 GLN A CA 1
ATOM 585 C C . GLN A 1 78 ? 31.799 17.927 -57.812 1.00 96.25 78 GLN A C 1
ATOM 587 O O . GLN A 1 78 ? 30.760 18.552 -57.649 1.00 96.25 78 GLN A O 1
ATOM 592 N N . GLN A 1 79 ? 32.788 18.486 -58.499 1.00 96.19 79 GLN A N 1
ATOM 593 C CA . GLN A 1 79 ? 32.667 19.846 -59.026 1.00 96.19 79 GLN A CA 1
ATOM 594 C C . GLN A 1 79 ? 31.780 19.898 -60.278 1.00 96.19 79 GLN A C 1
ATOM 596 O O . GLN A 1 79 ? 32.063 19.216 -61.259 1.00 96.19 79 GLN A O 1
ATOM 601 N N . LEU A 1 80 ? 30.781 20.783 -60.279 1.00 96.25 80 LEU A N 1
ATOM 602 C CA . LEU A 1 80 ? 30.110 21.266 -61.489 1.00 96.25 80 LEU A CA 1
ATOM 603 C C . LEU A 1 80 ? 30.582 22.695 -61.765 1.00 96.25 80 LEU A C 1
ATOM 605 O O . LEU A 1 80 ? 30.517 23.526 -60.867 1.00 96.25 80 LEU A O 1
ATOM 609 N N . GLY A 1 81 ? 31.049 22.990 -62.980 1.00 93.81 81 GLY A N 1
ATOM 610 C CA . GLY A 1 81 ? 31.634 24.294 -63.311 1.00 93.81 81 GLY A CA 1
ATOM 611 C C . GLY A 1 81 ? 33.147 24.255 -63.531 1.00 93.81 81 GLY A C 1
ATOM 612 O O . GLY A 1 81 ? 33.778 23.195 -63.499 1.00 93.81 81 GLY A O 1
ATOM 613 N N . THR A 1 82 ? 33.745 25.427 -63.719 1.00 92.44 82 THR A N 1
ATOM 614 C CA . THR A 1 82 ? 35.188 25.598 -63.948 1.00 92.44 82 THR A CA 1
ATOM 615 C C . THR A 1 82 ? 35.829 26.384 -62.813 1.00 92.44 82 THR A C 1
ATOM 617 O O . THR A 1 82 ? 35.229 27.314 -62.293 1.00 92.44 82 THR A O 1
ATOM 620 N N . THR A 1 83 ? 37.066 26.051 -62.448 1.00 91.44 83 THR A N 1
ATOM 621 C CA . THR A 1 83 ? 37.870 26.850 -61.509 1.00 91.44 83 THR A CA 1
ATOM 622 C C . THR A 1 83 ? 38.995 27.517 -62.296 1.00 91.44 83 THR A C 1
ATOM 624 O O . THR A 1 83 ? 39.769 26.817 -62.943 1.00 91.44 83 THR A O 1
ATOM 627 N N . GLY A 1 84 ? 39.102 28.849 -62.251 1.00 86.50 84 GLY A N 1
ATOM 628 C CA . GLY A 1 84 ? 40.223 29.584 -62.859 1.00 86.50 84 GLY A CA 1
ATOM 629 C C . GLY A 1 84 ? 40.150 29.791 -64.379 1.00 86.50 84 GLY A C 1
ATOM 630 O O . GLY A 1 84 ? 41.055 30.395 -64.946 1.00 86.50 84 GLY A O 1
ATOM 631 N N . GLU A 1 85 ? 39.077 29.347 -65.040 1.00 91.12 85 GLU A N 1
ATOM 632 C CA . GLU A 1 85 ? 38.855 29.564 -66.483 1.00 91.12 85 GLU A CA 1
ATOM 633 C C . GLU A 1 85 ? 37.996 30.801 -66.788 1.00 91.12 85 GLU A C 1
ATOM 635 O O . GLU A 1 85 ? 37.734 31.106 -67.949 1.00 91.12 85 GLU A O 1
ATOM 640 N N . SER A 1 86 ? 37.543 31.515 -65.751 1.00 91.06 86 SER A N 1
ATOM 641 C CA . SER A 1 86 ? 36.694 32.707 -65.868 1.00 91.06 86 SER A CA 1
ATOM 642 C C . SER A 1 86 ? 35.344 32.486 -66.567 1.00 91.06 86 SER A C 1
ATOM 644 O O . SER A 1 86 ? 34.772 33.427 -67.116 1.00 91.06 86 SER A O 1
ATOM 646 N N . LYS A 1 87 ? 34.801 31.262 -66.529 1.00 93.94 87 LYS A N 1
ATOM 647 C CA . LYS A 1 87 ? 33.492 30.933 -67.114 1.00 93.94 87 LYS A CA 1
ATOM 648 C C . LYS A 1 87 ? 32.411 30.904 -66.035 1.00 93.94 87 LYS A C 1
ATOM 650 O O . LYS A 1 87 ? 32.560 30.218 -65.027 1.00 93.94 87 LYS A O 1
ATOM 655 N N . ARG A 1 88 ? 31.316 31.645 -66.247 1.00 95.25 88 ARG A N 1
ATOM 656 C CA . ARG A 1 88 ? 30.152 31.665 -65.334 1.00 95.25 88 ARG A CA 1
ATOM 657 C C . ARG A 1 88 ? 29.293 30.407 -65.465 1.00 95.25 88 ARG A C 1
ATOM 659 O O . ARG A 1 88 ? 29.109 29.891 -66.569 1.00 95.25 88 ARG A O 1
ATOM 666 N N . ILE A 1 89 ? 28.668 30.012 -64.363 1.00 96.69 89 ILE A N 1
ATOM 667 C CA . ILE A 1 89 ? 27.454 29.193 -64.356 1.00 96.69 89 ILE A CA 1
ATOM 668 C C . ILE A 1 89 ? 26.262 30.096 -64.700 1.00 96.69 89 ILE A C 1
ATOM 670 O O . ILE A 1 89 ? 26.108 31.181 -64.138 1.00 96.69 89 ILE A O 1
ATOM 674 N N . GLU A 1 90 ? 25.417 29.652 -65.627 1.00 96.25 90 GLU A N 1
ATOM 675 C CA . GLU A 1 90 ? 24.195 30.359 -66.049 1.00 96.25 90 GLU A CA 1
ATOM 676 C C . GLU A 1 90 ? 22.922 29.733 -65.456 1.00 96.25 90 GLU A C 1
ATOM 678 O O . GLU A 1 90 ? 21.895 30.400 -65.340 1.00 96.25 90 GLU A O 1
ATOM 683 N N . GLY A 1 91 ? 22.997 28.471 -65.027 1.00 96.00 91 GLY A N 1
ATOM 684 C CA . GLY A 1 91 ? 21.943 27.768 -64.298 1.00 96.00 91 GLY A CA 1
ATOM 685 C C . GLY A 1 91 ? 22.258 26.287 -64.096 1.00 96.00 91 GLY A C 1
ATOM 686 O O . GLY A 1 91 ? 23.237 25.784 -64.651 1.00 96.00 91 GLY A O 1
ATOM 687 N N . PHE A 1 92 ? 21.459 25.585 -63.295 1.00 97.44 92 PHE A N 1
ATOM 688 C CA . PHE A 1 92 ? 21.675 24.176 -62.953 1.00 97.44 92 PHE A CA 1
ATOM 689 C C . PHE A 1 92 ? 20.389 23.445 -62.529 1.00 97.44 92 PHE A C 1
ATOM 691 O O . PHE A 1 92 ? 19.353 24.051 -62.259 1.00 97.44 92 PHE A O 1
ATOM 698 N N . ASN A 1 93 ? 20.473 22.117 -62.486 1.00 97.69 93 ASN A N 1
ATOM 699 C CA . ASN A 1 93 ? 19.468 21.185 -61.982 1.00 97.69 93 ASN A CA 1
ATOM 700 C C . ASN A 1 93 ? 20.071 20.412 -60.803 1.00 97.69 93 ASN A C 1
ATOM 702 O O . ASN A 1 93 ? 21.240 20.024 -60.876 1.00 97.69 93 ASN A O 1
ATOM 706 N N . ILE A 1 94 ? 19.280 20.137 -59.766 1.00 98.19 94 ILE A N 1
ATOM 707 C CA . ILE A 1 94 ? 19.678 19.314 -58.614 1.00 98.19 94 ILE A CA 1
ATOM 708 C C . ILE A 1 94 ? 18.585 18.284 -58.358 1.00 98.19 94 ILE A C 1
ATOM 710 O O . ILE A 1 94 ? 17.418 18.651 -58.276 1.00 98.19 94 ILE A O 1
ATOM 714 N N . GLU A 1 95 ? 18.950 17.017 -58.197 1.00 96.62 95 GLU A N 1
ATOM 715 C CA . GLU A 1 95 ? 18.010 15.938 -57.886 1.00 96.62 95 GLU A CA 1
ATOM 716 C C . GLU A 1 95 ? 18.567 15.026 -56.785 1.00 96.62 95 GLU A C 1
ATOM 718 O O . GLU A 1 95 ? 19.779 14.793 -56.705 1.00 96.62 95 GLU A O 1
ATOM 723 N N . LEU A 1 96 ? 17.682 14.514 -55.927 1.00 96.31 96 LEU A N 1
ATOM 724 C CA . LEU A 1 96 ? 18.035 13.511 -54.924 1.00 96.31 96 LEU A CA 1
ATOM 725 C C . LEU A 1 96 ? 18.211 12.134 -55.570 1.00 96.31 96 LEU A C 1
ATOM 727 O O . LEU A 1 96 ? 17.557 11.799 -56.553 1.00 96.31 96 LEU A O 1
ATOM 731 N N . THR A 1 97 ? 19.101 11.325 -55.006 1.00 93.25 97 THR A N 1
ATOM 732 C CA . THR A 1 97 ? 19.396 9.953 -55.457 1.00 93.25 97 THR A CA 1
ATOM 733 C C . THR A 1 97 ? 19.580 9.016 -54.261 1.00 93.25 97 THR A C 1
ATOM 735 O O . THR A 1 97 ? 19.581 9.462 -53.112 1.00 93.25 97 THR A O 1
ATOM 738 N N . GLY A 1 98 ? 19.720 7.711 -54.509 1.00 88.12 98 GLY A N 1
ATOM 739 C CA . GLY A 1 98 ? 19.824 6.688 -53.461 1.00 88.12 98 GLY A CA 1
ATOM 740 C C . GLY A 1 98 ? 18.485 6.424 -52.758 1.00 88.12 98 GLY A C 1
ATOM 741 O O . GLY A 1 98 ? 17.420 6.528 -53.370 1.00 88.12 98 GLY A O 1
ATOM 742 N N . ALA A 1 99 ? 18.515 6.086 -51.465 1.00 83.81 99 ALA A N 1
ATOM 743 C CA . ALA A 1 99 ? 17.319 5.841 -50.655 1.00 83.81 99 ALA A CA 1
ATOM 744 C C . ALA A 1 99 ? 16.652 7.149 -50.202 1.00 83.81 99 ALA A C 1
ATOM 746 O O . ALA A 1 99 ? 16.868 7.628 -49.089 1.00 83.81 99 ALA A O 1
ATOM 747 N N . ILE A 1 100 ? 15.823 7.717 -51.074 1.00 88.25 100 ILE A N 1
ATOM 748 C CA . ILE A 1 100 ? 15.084 8.959 -50.822 1.00 88.25 100 ILE A CA 1
ATOM 749 C C . ILE A 1 100 ? 13.892 8.671 -49.883 1.00 88.25 100 ILE A C 1
ATOM 751 O O . ILE A 1 100 ? 13.034 7.852 -50.233 1.00 88.25 100 ILE A O 1
ATOM 755 N N . PRO A 1 101 ? 13.791 9.318 -48.702 1.00 84.69 101 PRO A N 1
ATOM 756 C CA . PRO A 1 101 ? 12.614 9.208 -47.842 1.00 84.69 101 PRO A CA 1
ATOM 757 C C . PRO A 1 101 ? 11.335 9.619 -48.583 1.00 84.69 101 PRO A C 1
ATOM 759 O O . PRO A 1 101 ? 11.338 10.540 -49.397 1.00 84.69 101 PRO A O 1
ATOM 762 N N . THR A 1 102 ? 10.216 8.944 -48.311 1.00 84.56 102 THR A N 1
ATOM 763 C CA . THR A 1 102 ? 8.942 9.251 -48.981 1.00 84.56 102 THR A CA 1
ATOM 764 C C . THR A 1 102 ? 8.532 10.704 -48.733 1.00 84.56 102 THR A C 1
ATOM 766 O O . THR A 1 102 ? 8.418 11.126 -47.586 1.00 84.56 102 THR A O 1
ATOM 769 N N . GLY A 1 103 ? 8.298 11.457 -49.813 1.00 86.62 103 GLY A N 1
ATOM 770 C CA . GLY A 1 103 ? 7.940 12.875 -49.745 1.00 86.62 103 GLY A CA 1
ATOM 771 C C . GLY A 1 103 ? 9.118 13.827 -49.515 1.00 86.62 103 GLY A C 1
ATOM 772 O O . GLY A 1 103 ? 8.882 15.014 -49.332 1.00 86.62 103 GLY A O 1
ATOM 773 N N . ALA A 1 104 ? 10.363 13.340 -49.510 1.00 91.81 104 ALA A N 1
ATOM 774 C CA . ALA A 1 104 ? 11.536 14.204 -49.470 1.00 91.81 104 ALA A CA 1
ATOM 775 C C . ALA A 1 104 ? 11.772 14.876 -50.830 1.00 91.81 104 ALA A C 1
ATOM 777 O O . ALA A 1 104 ? 11.736 14.221 -51.873 1.00 91.81 104 ALA A O 1
ATOM 778 N N . HIS A 1 105 ? 12.067 16.170 -50.789 1.00 95.56 105 HIS A N 1
ATOM 779 C CA . HIS A 1 105 ? 12.335 17.011 -51.948 1.00 95.56 105 HIS A CA 1
ATOM 780 C C . HIS A 1 105 ? 13.614 17.824 -51.724 1.00 95.56 105 HIS A C 1
ATOM 782 O O . HIS A 1 105 ? 13.872 18.293 -50.611 1.00 95.56 105 HIS A O 1
ATOM 788 N N . VAL A 1 106 ? 14.401 18.036 -52.782 1.00 97.44 106 VAL A N 1
ATOM 789 C CA . VAL A 1 106 ? 15.453 19.064 -52.791 1.00 97.44 106 VAL A CA 1
ATOM 790 C C . VAL A 1 106 ? 14.901 20.315 -53.452 1.00 97.44 106 VAL A C 1
ATOM 792 O O . VAL A 1 106 ? 14.471 20.280 -54.604 1.00 97.44 106 VAL A O 1
ATOM 795 N N . VAL A 1 107 ? 14.915 21.426 -52.722 1.00 97.69 107 VAL A N 1
ATOM 796 C CA . VAL A 1 107 ? 14.444 22.730 -53.201 1.00 97.69 107 VAL A CA 1
ATOM 797 C C . VAL A 1 107 ? 15.611 23.710 -53.245 1.00 97.69 107 VAL A C 1
ATOM 799 O O . VAL A 1 107 ? 16.480 23.689 -52.373 1.00 97.69 107 VAL A O 1
ATOM 802 N N . TYR A 1 108 ? 15.664 24.560 -54.265 1.00 97.94 108 TYR A N 1
ATOM 803 C CA . TYR A 1 108 ? 16.765 25.491 -54.478 1.00 97.94 108 TYR A CA 1
ATOM 804 C C . TYR A 1 108 ? 16.333 26.785 -55.161 1.00 97.94 108 TYR A C 1
ATOM 806 O O . TYR A 1 108 ? 15.483 26.811 -56.056 1.00 97.94 108 TYR A O 1
ATOM 814 N N . ASN A 1 109 ? 16.971 27.869 -54.735 1.00 97.62 109 ASN A N 1
ATOM 815 C CA . ASN A 1 109 ? 16.768 29.219 -55.232 1.00 97.62 109 ASN A CA 1
ATOM 816 C C . ASN A 1 109 ? 18.086 29.785 -55.763 1.00 97.62 109 ASN A C 1
ATOM 818 O O . ASN A 1 109 ? 19.171 29.416 -55.309 1.00 97.62 109 ASN A O 1
ATOM 822 N N . VAL A 1 110 ? 17.992 30.664 -56.757 1.00 97.38 110 VAL A N 1
ATOM 823 C CA . VAL A 1 110 ? 19.146 31.165 -57.508 1.00 97.38 110 VAL A CA 1
ATOM 824 C C . VAL A 1 110 ? 19.024 32.673 -57.674 1.00 97.38 110 VAL A C 1
ATOM 826 O O . VAL A 1 110 ? 17.982 33.168 -58.101 1.00 97.38 110 VAL A O 1
ATOM 829 N N . HIS A 1 111 ? 20.096 33.398 -57.360 1.00 97.69 111 HIS A N 1
ATOM 830 C CA . HIS A 1 111 ? 20.237 34.820 -57.643 1.00 97.69 111 HIS A CA 1
ATOM 831 C C . HIS A 1 111 ? 20.910 34.999 -59.005 1.00 97.69 111 HIS A C 1
ATOM 833 O O . HIS A 1 111 ? 22.060 34.593 -59.195 1.00 97.69 111 HIS A O 1
ATOM 839 N N . VAL A 1 112 ? 20.191 35.586 -59.961 1.00 96.81 112 VAL A N 1
ATOM 840 C CA . VAL A 1 112 ? 20.646 35.769 -61.345 1.00 96.81 112 VAL A CA 1
ATOM 841 C C . VAL A 1 112 ? 20.920 37.246 -61.614 1.00 96.81 112 VAL A C 1
ATOM 843 O O . VAL A 1 112 ? 20.141 38.119 -61.227 1.00 96.81 112 VAL A O 1
ATOM 846 N N . GLU A 1 113 ? 22.009 37.532 -62.323 1.00 95.19 113 GLU A N 1
ATOM 847 C CA . GLU A 1 113 ? 22.385 38.887 -62.731 1.00 95.19 113 GLU A CA 1
ATOM 848 C C . GLU A 1 113 ? 21.214 39.646 -63.377 1.00 95.19 113 GLU A C 1
ATOM 850 O O . GLU A 1 113 ? 20.548 39.142 -64.285 1.00 95.19 113 GLU A O 1
ATOM 855 N N . ASN A 1 114 ? 21.015 40.902 -62.962 1.00 92.44 114 ASN A N 1
ATOM 856 C CA . ASN A 1 114 ? 19.963 41.807 -63.451 1.00 92.44 114 ASN A CA 1
ATOM 857 C C . ASN A 1 114 ? 18.521 41.285 -63.272 1.00 92.44 114 ASN A C 1
ATOM 859 O O . ASN A 1 114 ? 17.587 41.887 -63.800 1.00 92.44 114 ASN A O 1
ATOM 863 N N . VAL A 1 115 ? 18.331 40.184 -62.540 1.00 94.00 115 VAL A N 1
ATOM 864 C CA . VAL A 1 115 ? 17.021 39.616 -62.184 1.00 94.00 115 VAL A CA 1
ATOM 865 C C . VAL A 1 115 ? 16.833 39.627 -60.669 1.00 94.00 115 VAL A C 1
ATOM 867 O O . VAL A 1 115 ? 15.761 39.992 -60.196 1.00 94.00 115 VAL A O 1
ATOM 870 N N . GLY A 1 116 ? 17.876 39.286 -59.912 1.00 94.94 116 GLY A N 1
ATOM 871 C CA . GLY A 1 116 ? 17.796 39.056 -58.473 1.00 94.94 116 GLY A CA 1
ATOM 872 C C . GLY A 1 116 ? 17.490 37.594 -58.144 1.00 94.94 116 GLY A C 1
ATOM 873 O O . GLY A 1 116 ? 17.702 36.705 -58.974 1.00 94.94 116 GLY A O 1
ATOM 874 N N . TRP A 1 117 ? 16.994 37.337 -56.933 1.00 97.38 117 TRP A N 1
ATOM 875 C CA . TRP A 1 117 ? 16.483 36.019 -56.548 1.00 97.38 117 TRP A CA 1
ATOM 876 C C . TRP A 1 117 ? 15.251 35.646 -57.380 1.00 97.38 117 TRP A C 1
ATOM 878 O O . TRP A 1 117 ? 14.341 36.459 -57.539 1.00 97.38 117 TRP A O 1
ATOM 888 N N . LEU A 1 118 ? 15.205 34.413 -57.896 1.00 95.06 118 LEU A N 1
ATOM 889 C CA . LEU A 1 118 ? 14.046 33.923 -58.656 1.00 95.06 118 LEU A CA 1
ATOM 890 C C . LEU A 1 118 ? 12.779 33.803 -57.790 1.00 95.06 118 LEU A C 1
ATOM 892 O O . LEU A 1 118 ? 11.675 33.949 -58.311 1.00 95.06 118 LEU A O 1
ATOM 896 N N . TYR A 1 119 ? 12.946 33.567 -56.485 1.00 95.88 119 TYR A N 1
ATOM 897 C CA . TYR A 1 119 ? 11.877 33.460 -55.486 1.00 95.88 119 TYR A CA 1
ATOM 898 C C . TYR A 1 119 ? 12.275 34.153 -54.166 1.00 95.88 119 TYR A C 1
ATOM 900 O O . TYR A 1 119 ? 13.467 34.386 -53.953 1.00 95.88 119 TYR A O 1
ATOM 908 N N . PRO A 1 120 ? 11.326 34.477 -53.262 1.00 93.38 120 PRO A N 1
ATOM 909 C CA . PRO A 1 120 ? 11.639 34.992 -51.923 1.00 93.38 120 PRO A CA 1
ATOM 910 C C . PRO A 1 120 ? 12.535 34.033 -51.124 1.00 93.38 120 PRO A C 1
ATOM 912 O O . PRO A 1 120 ? 12.353 32.820 -51.191 1.00 93.38 120 PRO A O 1
ATOM 915 N N . THR A 1 121 ? 13.506 34.561 -50.376 1.00 91.06 121 THR A N 1
ATOM 916 C CA . THR A 1 121 ? 14.490 33.753 -49.624 1.00 91.06 121 THR A CA 1
ATOM 917 C C . THR A 1 121 ? 13.947 33.241 -48.281 1.00 91.06 121 THR A C 1
ATOM 919 O O . THR A 1 121 ? 14.441 32.264 -47.719 1.00 91.06 121 THR A O 1
ATOM 922 N N . ASP A 1 122 ? 12.902 33.879 -47.756 1.00 88.62 122 ASP A N 1
ATOM 923 C CA . ASP A 1 122 ? 12.236 33.545 -46.494 1.00 88.62 122 ASP A CA 1
ATOM 924 C C . ASP A 1 122 ? 11.144 32.468 -46.631 1.00 88.62 122 ASP A C 1
ATOM 926 O O . ASP A 1 122 ? 10.763 31.867 -45.627 1.00 88.62 122 ASP A O 1
ATOM 930 N N . ASP A 1 123 ? 10.701 32.156 -47.854 1.00 89.44 123 ASP A N 1
ATOM 931 C CA . ASP A 1 123 ? 9.694 31.129 -48.142 1.00 89.44 123 ASP A CA 1
ATOM 932 C C . ASP A 1 123 ? 10.139 30.183 -49.272 1.00 89.44 123 ASP A C 1
ATOM 934 O O . ASP A 1 123 ? 10.135 30.530 -50.456 1.00 89.44 123 ASP A O 1
ATOM 938 N N . SER A 1 124 ? 10.480 28.944 -48.903 1.00 90.50 124 SER A N 1
ATOM 939 C CA . SER A 1 124 ? 10.930 27.907 -49.839 1.00 90.50 124 SER A CA 1
ATOM 940 C C . SER A 1 124 ? 9.812 27.119 -50.523 1.00 90.50 124 SER A C 1
ATOM 942 O O . SER A 1 124 ? 10.105 26.239 -51.333 1.00 90.50 124 SER A O 1
ATOM 944 N N . THR A 1 125 ? 8.540 27.421 -50.250 1.00 88.25 125 THR A N 1
ATOM 945 C CA . THR A 1 125 ? 7.386 26.655 -50.764 1.00 88.25 125 THR A CA 1
ATOM 946 C C . THR A 1 125 ? 7.320 26.638 -52.296 1.00 88.25 125 THR A C 1
ATOM 948 O O . THR A 1 125 ? 6.886 25.651 -52.890 1.00 88.25 125 THR A O 1
ATOM 951 N N . ASN A 1 126 ? 7.784 27.715 -52.942 1.00 90.19 126 ASN A N 1
ATOM 952 C CA . ASN A 1 126 ? 7.733 27.896 -54.398 1.00 90.19 126 ASN A CA 1
ATOM 953 C C . ASN A 1 126 ? 9.103 27.819 -55.088 1.00 90.19 126 ASN A C 1
ATOM 955 O O . ASN A 1 126 ? 9.201 28.112 -56.279 1.00 90.19 126 ASN A O 1
ATOM 959 N N . TRP A 1 127 ? 10.163 27.454 -54.364 1.00 95.94 127 TRP A N 1
ATOM 960 C CA . TRP A 1 127 ? 11.491 27.303 -54.956 1.00 95.94 127 TRP A CA 1
ATOM 961 C C . TRP A 1 127 ? 11.507 26.209 -56.031 1.00 95.94 127 TRP A C 1
ATOM 963 O O . TRP A 1 127 ? 10.672 25.300 -56.046 1.00 95.94 127 TRP A O 1
ATOM 973 N N . ILE A 1 128 ? 12.485 26.284 -56.938 1.00 96.12 128 ILE A N 1
ATOM 974 C CA . ILE A 1 128 ? 12.703 25.226 -57.931 1.00 96.12 128 ILE A CA 1
ATOM 975 C C . ILE A 1 128 ? 13.048 23.936 -57.190 1.00 96.12 128 ILE A C 1
ATOM 977 O O . ILE A 1 128 ? 13.761 23.975 -56.192 1.00 96.12 128 ILE A O 1
ATOM 981 N N . LYS A 1 129 ? 12.545 22.793 -57.660 1.00 95.44 129 LYS A N 1
ATOM 982 C CA . LYS A 1 129 ? 12.740 21.513 -56.977 1.00 95.44 129 LYS A CA 1
ATOM 983 C C . LYS A 1 129 ? 12.973 20.345 -57.922 1.00 95.44 129 LYS A C 1
ATOM 985 O O . LYS A 1 129 ? 12.568 20.408 -59.082 1.00 95.44 129 LYS A O 1
ATOM 990 N N . ASP A 1 130 ? 13.622 19.309 -57.402 1.00 95.62 130 ASP A N 1
ATOM 991 C CA . ASP A 1 130 ? 13.748 17.957 -57.971 1.00 95.62 130 ASP A CA 1
ATOM 992 C C . ASP A 1 130 ? 14.009 17.906 -59.483 1.00 95.62 130 ASP A C 1
ATOM 994 O O . ASP A 1 130 ? 13.163 17.541 -60.300 1.00 95.62 130 ASP A O 1
ATOM 998 N N . GLY A 1 131 ? 15.214 18.303 -59.872 1.00 95.56 131 GLY A N 1
ATOM 999 C CA . GLY A 1 131 ? 15.708 18.176 -61.237 1.00 95.56 131 GLY A CA 1
ATOM 1000 C C . GLY A 1 131 ? 15.204 19.255 -62.194 1.00 95.56 131 GLY A C 1
ATOM 1001 O O . GLY A 1 131 ? 15.634 19.268 -63.348 1.00 95.56 131 GLY A O 1
ATOM 1002 N N . ALA A 1 132 ? 14.359 20.197 -61.765 1.00 96.94 132 ALA A N 1
ATOM 1003 C CA . ALA A 1 132 ? 13.933 21.332 -62.589 1.00 96.94 132 ALA A CA 1
ATOM 1004 C C . ALA A 1 132 ? 15.059 22.371 -62.793 1.00 96.94 132 ALA A C 1
ATOM 1006 O O . ALA A 1 132 ? 15.920 22.569 -61.944 1.00 96.94 132 ALA A O 1
ATOM 1007 N N . PHE A 1 133 ? 15.117 23.044 -63.941 1.00 95.69 133 PHE A N 1
ATOM 1008 C CA . PHE A 1 133 ? 16.225 23.969 -64.220 1.00 95.69 133 PHE A CA 1
ATOM 1009 C C . PHE A 1 133 ? 16.050 25.299 -63.470 1.00 95.69 133 PHE A C 1
ATOM 1011 O O . PHE A 1 133 ? 15.003 25.934 -63.597 1.00 95.69 133 PHE A O 1
ATOM 1018 N N . ALA A 1 134 ? 17.081 25.748 -62.748 1.00 94.69 134 ALA A N 1
ATOM 1019 C CA . ALA A 1 134 ? 17.134 27.059 -62.100 1.00 94.69 134 ALA A CA 1
ATOM 1020 C C . ALA A 1 134 ? 18.268 27.914 -62.687 1.00 94.69 134 ALA A C 1
ATOM 1022 O O . ALA A 1 134 ? 19.421 27.489 -62.707 1.00 94.69 134 ALA A O 1
ATOM 1023 N N . GLY A 1 135 ? 17.948 29.121 -63.159 1.00 90.94 135 GLY A N 1
ATOM 1024 C CA . GLY A 1 135 ? 18.899 30.054 -63.773 1.00 90.94 135 GLY A CA 1
ATOM 1025 C C . GLY A 1 135 ? 18.338 30.717 -65.033 1.00 90.94 135 GLY A C 1
ATOM 1026 O O . GLY A 1 135 ? 17.123 30.844 -65.192 1.00 90.94 135 GLY A O 1
ATOM 1027 N N . SER A 1 136 ? 19.214 31.127 -65.950 1.00 84.62 136 SER A N 1
ATOM 1028 C CA . SER A 1 136 ? 18.840 31.721 -67.237 1.00 84.62 136 SER A CA 1
ATOM 1029 C C . SER A 1 136 ? 19.350 30.871 -68.407 1.00 84.62 136 SER A C 1
ATOM 1031 O O . SER A 1 136 ? 20.505 30.459 -68.428 1.00 84.62 136 SER A O 1
ATOM 1033 N N . VAL A 1 137 ? 18.495 30.601 -69.399 1.00 76.75 137 VAL A N 1
ATOM 1034 C CA . VAL A 1 137 ? 18.887 29.899 -70.636 1.00 76.75 137 VAL A CA 1
ATOM 1035 C C . VAL A 1 137 ? 18.893 30.894 -71.788 1.00 76.75 137 VAL A C 1
ATOM 1037 O O . VAL A 1 137 ? 17.899 31.584 -72.011 1.00 76.75 137 VAL A O 1
ATOM 1040 N N . GLY A 1 138 ? 20.007 30.982 -72.520 1.00 78.62 138 GLY A N 1
ATOM 1041 C CA . GLY A 1 138 ? 20.115 31.797 -73.739 1.00 78.62 138 GLY A CA 1
ATOM 1042 C C . GLY A 1 138 ? 20.068 33.316 -73.524 1.00 78.62 138 GLY A C 1
ATOM 1043 O O . GLY A 1 138 ? 19.967 34.059 -74.495 1.00 78.62 138 GLY A O 1
ATOM 1044 N N . LYS A 1 139 ? 20.135 33.781 -72.269 1.00 86.44 139 LYS A N 1
ATOM 1045 C CA . LYS A 1 139 ? 20.132 35.210 -71.902 1.00 86.44 139 LYS A CA 1
ATOM 1046 C C . LYS A 1 139 ? 21.516 35.758 -71.553 1.00 86.44 139 LYS A C 1
ATOM 1048 O O . LYS A 1 139 ? 21.646 36.951 -71.308 1.00 86.44 139 LYS A O 1
ATOM 1053 N N . SER A 1 140 ? 22.529 34.891 -71.518 1.00 86.50 140 SER A N 1
ATOM 1054 C CA . SER A 1 140 ? 23.907 35.234 -71.150 1.00 86.50 140 SER A CA 1
ATOM 1055 C C . SER A 1 140 ? 24.058 35.866 -69.756 1.00 86.50 140 SER A C 1
ATOM 1057 O O . SER A 1 140 ? 25.000 36.624 -69.542 1.00 86.50 140 SER A O 1
ATOM 1059 N N . GLN A 1 141 ? 23.162 35.556 -68.807 1.00 93.19 141 GLN A N 1
ATOM 1060 C CA . GLN A 1 141 ? 23.207 36.082 -67.435 1.00 93.19 141 GLN A CA 1
ATOM 1061 C C . GLN A 1 141 ? 23.870 35.071 -66.490 1.00 93.19 141 GLN A C 1
ATOM 1063 O O . GLN A 1 141 ? 23.613 33.867 -66.576 1.00 93.19 141 GLN A O 1
ATOM 1068 N N . ARG A 1 142 ? 24.722 35.561 -65.583 1.00 94.50 142 ARG A N 1
ATOM 1069 C CA . ARG A 1 142 ? 25.396 34.740 -64.555 1.00 94.50 142 ARG A CA 1
ATOM 1070 C C . ARG A 1 142 ? 24.504 34.439 -63.355 1.00 94.50 142 ARG A C 1
ATOM 1072 O O . ARG A 1 142 ? 23.667 35.255 -62.976 1.00 94.50 142 ARG A O 1
ATOM 1079 N N . VAL A 1 143 ? 24.767 33.304 -62.714 1.00 97.62 143 VAL A N 1
ATOM 1080 C CA . VAL A 1 143 ? 24.386 33.050 -61.320 1.00 97.62 143 VAL A CA 1
ATOM 1081 C C . VAL A 1 143 ? 25.394 33.733 -60.394 1.00 97.62 143 VAL A C 1
ATOM 1083 O O . VAL A 1 143 ? 26.598 33.626 -60.621 1.00 97.62 143 VAL A O 1
ATOM 1086 N N . GLU A 1 144 ? 24.908 34.416 -59.359 1.00 97.69 144 GLU A N 1
ATOM 1087 C CA . GLU A 1 144 ? 25.723 35.154 -58.377 1.00 97.69 144 GLU A CA 1
ATOM 1088 C C . GLU A 1 144 ? 25.638 34.539 -56.965 1.00 97.69 144 GLU A C 1
ATOM 1090 O O . GLU A 1 144 ? 26.628 34.528 -56.234 1.00 97.69 144 GLU A O 1
ATOM 1095 N N . ALA A 1 145 ? 24.490 33.950 -56.600 1.00 97.88 145 ALA A N 1
ATOM 1096 C CA . ALA A 1 145 ? 24.287 33.257 -55.324 1.00 97.88 145 ALA A CA 1
ATOM 1097 C C . ALA A 1 145 ? 23.222 32.149 -55.405 1.00 97.88 145 ALA A C 1
ATOM 1099 O O . ALA A 1 145 ? 22.403 32.133 -56.328 1.00 97.88 145 ALA A O 1
ATOM 1100 N N . ILE A 1 146 ? 23.243 31.219 -54.445 1.00 98.25 146 ILE A N 1
ATOM 1101 C CA . ILE A 1 146 ? 22.333 30.070 -54.348 1.00 98.25 146 ILE A CA 1
ATOM 1102 C C . ILE A 1 146 ? 21.899 29.795 -52.900 1.00 98.25 146 ILE A C 1
ATOM 1104 O O . ILE A 1 146 ? 22.657 30.035 -51.958 1.00 98.25 146 ILE A O 1
ATOM 1108 N N . GLU A 1 147 ? 20.710 29.215 -52.750 1.00 98.31 147 GLU A N 1
ATOM 1109 C CA . GLU A 1 147 ? 20.196 28.614 -51.512 1.00 98.31 147 GLU A CA 1
ATOM 1110 C C . GLU A 1 147 ? 19.650 27.217 -51.827 1.00 98.31 147 GLU A C 1
ATOM 1112 O O . GLU A 1 147 ? 18.992 27.035 -52.852 1.00 98.31 147 GLU A O 1
ATOM 1117 N N . ILE A 1 148 ? 19.915 26.225 -50.972 1.00 98.12 148 ILE A N 1
ATOM 1118 C CA . ILE A 1 148 ? 19.452 24.840 -51.165 1.00 98.12 148 ILE A CA 1
ATOM 1119 C C . ILE A 1 148 ? 18.948 24.283 -49.830 1.00 98.12 148 ILE A C 1
ATOM 1121 O O . ILE A 1 148 ? 19.656 24.368 -48.828 1.00 98.12 148 ILE A O 1
ATOM 1125 N N . LYS A 1 149 ? 17.752 23.686 -49.813 1.00 96.69 149 LYS A N 1
ATOM 1126 C CA . LYS A 1 149 ? 17.161 23.006 -48.647 1.00 96.69 149 LYS A CA 1
ATOM 1127 C C . LYS A 1 149 ? 16.695 21.597 -49.010 1.00 96.69 149 LYS A C 1
ATOM 1129 O O . LYS A 1 149 ? 16.342 21.321 -50.157 1.00 96.69 149 LYS A O 1
ATOM 1134 N N . LEU A 1 150 ? 16.657 20.726 -48.007 1.00 95.56 150 LEU A N 1
ATOM 1135 C CA . LEU A 1 150 ? 15.918 19.467 -48.064 1.00 95.56 150 LEU A CA 1
ATOM 1136 C C . LEU A 1 150 ? 14.618 19.667 -47.308 1.00 95.56 150 LEU A C 1
ATOM 1138 O O . LEU A 1 150 ? 14.653 20.086 -46.153 1.00 95.56 150 LEU A O 1
ATOM 1142 N N . VAL A 1 151 ? 13.489 19.360 -47.935 1.00 93.69 151 VAL A N 1
ATOM 1143 C CA . VAL A 1 151 ? 12.175 19.497 -47.304 1.00 93.69 151 VAL A CA 1
ATOM 1144 C C . VAL A 1 151 ? 11.383 18.201 -47.384 1.00 93.69 151 VAL A C 1
ATOM 1146 O O . VAL A 1 151 ? 11.618 17.375 -48.264 1.00 93.69 151 VAL A O 1
ATOM 1149 N N . ASP A 1 152 ? 10.466 18.005 -46.445 1.00 90.44 152 ASP A N 1
ATOM 1150 C CA . ASP A 1 152 ? 9.499 16.911 -46.474 1.00 90.44 152 ASP A CA 1
ATOM 1151 C C . ASP A 1 152 ? 8.248 17.263 -47.308 1.00 90.44 152 ASP A C 1
ATOM 1153 O O . ASP A 1 152 ? 8.163 18.318 -47.944 1.00 90.44 152 ASP A O 1
ATOM 1157 N N . ALA A 1 153 ? 7.242 16.382 -47.281 1.00 87.62 153 ALA A N 1
ATOM 1158 C CA . ALA A 1 153 ? 5.996 16.556 -48.029 1.00 87.62 153 ALA A CA 1
ATOM 1159 C C . ALA A 1 153 ? 5.182 17.794 -47.601 1.00 87.62 153 ALA A C 1
ATOM 1161 O O . ALA A 1 153 ? 4.298 18.228 -48.340 1.00 87.62 153 ALA A O 1
ATOM 1162 N N . THR A 1 154 ? 5.452 18.344 -46.414 1.00 85.88 154 THR A N 1
ATOM 1163 C CA . THR A 1 154 ? 4.802 19.546 -45.873 1.00 85.88 154 THR A CA 1
ATOM 1164 C C . THR A 1 154 ? 5.560 20.830 -46.211 1.00 85.88 154 THR A C 1
ATOM 1166 O O . THR A 1 154 ? 5.038 21.918 -45.984 1.00 85.88 154 THR A O 1
ATOM 1169 N N . GLY A 1 155 ? 6.769 20.719 -46.773 1.00 85.19 155 GLY A N 1
ATOM 1170 C CA . GLY A 1 155 ? 7.663 21.849 -47.026 1.00 85.19 155 GLY A CA 1
ATOM 1171 C C . GLY A 1 155 ? 8.528 22.241 -45.822 1.00 85.19 155 GLY A C 1
ATOM 1172 O O . GLY A 1 155 ? 9.279 23.212 -45.914 1.00 85.19 155 GLY A O 1
ATOM 1173 N N . ALA A 1 156 ? 8.461 21.498 -44.712 1.00 86.50 156 ALA A N 1
ATOM 1174 C CA . ALA A 1 156 ? 9.329 21.693 -43.554 1.00 86.50 156 ALA A CA 1
ATOM 1175 C C . ALA A 1 156 ? 10.717 21.079 -43.795 1.00 86.50 156 ALA A C 1
ATOM 1177 O O . ALA A 1 156 ? 10.850 20.138 -44.574 1.00 86.50 156 ALA A O 1
ATOM 1178 N N . GLN A 1 157 ? 11.750 21.591 -43.114 1.00 87.62 157 GLN A N 1
ATOM 1179 C CA . GLN A 1 157 ? 13.119 21.061 -43.195 1.00 87.62 157 GLN A CA 1
ATOM 1180 C C . GLN A 1 157 ? 13.136 19.550 -42.917 1.00 87.62 157 GLN A C 1
ATOM 1182 O O . GLN A 1 157 ? 12.628 19.105 -41.888 1.00 87.62 157 GLN A O 1
ATOM 1187 N N . LEU A 1 158 ? 13.751 18.775 -43.814 1.00 86.81 158 LEU A N 1
ATOM 1188 C CA . LEU A 1 158 ? 13.751 17.315 -43.768 1.00 86.81 158 LEU A CA 1
ATOM 1189 C C . LEU A 1 158 ? 14.494 16.798 -42.518 1.00 86.81 158 LEU A C 1
ATOM 1191 O O . LEU A 1 158 ? 15.711 16.974 -42.413 1.00 86.81 158 LEU A O 1
ATOM 1195 N N . PRO A 1 159 ? 13.811 16.119 -41.578 1.00 78.19 159 PRO A N 1
ATOM 1196 C CA . PRO A 1 159 ? 14.447 15.651 -40.351 1.00 78.19 159 PRO A CA 1
ATOM 1197 C C . PRO A 1 159 ? 15.504 14.572 -40.609 1.00 78.19 159 PRO A C 1
ATOM 1199 O O . PRO A 1 159 ? 15.314 13.671 -41.426 1.00 78.19 159 PRO A O 1
ATOM 1202 N N . GLY A 1 160 ? 16.610 14.619 -39.860 1.00 77.88 160 GLY A N 1
ATOM 1203 C CA . GLY A 1 160 ? 17.670 13.607 -39.930 1.00 77.88 160 GLY A CA 1
ATOM 1204 C C . GLY A 1 160 ? 18.603 13.733 -41.138 1.00 77.88 160 GLY A C 1
ATOM 1205 O O . GLY A 1 160 ? 19.500 12.906 -41.285 1.00 77.88 160 GLY A O 1
ATOM 1206 N N . TYR A 1 161 ? 18.442 14.760 -41.976 1.00 86.00 161 TYR A N 1
ATOM 1207 C CA . TYR A 1 161 ? 19.314 15.033 -43.117 1.00 86.00 161 TYR A CA 1
ATOM 1208 C C . TYR A 1 161 ? 19.629 16.526 -43.230 1.00 86.00 161 TYR A C 1
ATOM 1210 O O . TYR A 1 161 ? 18.845 17.380 -42.834 1.00 86.00 161 TYR A O 1
ATOM 1218 N N . SER A 1 162 ? 20.800 16.828 -43.779 1.00 90.50 162 SER A N 1
ATOM 1219 C CA . SER A 1 162 ? 21.262 18.182 -44.081 1.00 90.50 162 SER A CA 1
ATOM 1220 C C . SER A 1 162 ? 21.869 18.192 -45.477 1.00 90.50 162 SER A C 1
ATOM 1222 O O . SER A 1 162 ? 22.574 17.247 -45.856 1.00 90.50 162 SER A O 1
ATOM 1224 N N . VAL A 1 163 ? 21.594 19.242 -46.249 1.00 95.31 163 VAL A N 1
ATOM 1225 C CA . VAL A 1 163 ? 22.290 19.502 -47.514 1.00 95.31 163 VAL A CA 1
ATOM 1226 C C . VAL A 1 163 ? 23.374 20.540 -47.284 1.00 95.31 163 VAL A C 1
ATOM 1228 O O . VAL A 1 163 ? 23.128 21.622 -46.754 1.00 95.31 163 VAL A O 1
ATOM 1231 N N . GLN A 1 164 ? 24.588 20.210 -47.713 1.00 96.81 164 GLN A N 1
ATOM 1232 C CA . GLN A 1 164 ? 25.739 21.097 -47.668 1.00 96.81 164 GLN A CA 1
ATOM 1233 C C . GLN A 1 164 ? 26.164 21.447 -49.089 1.00 96.81 164 GLN A C 1
ATOM 1235 O O . GLN A 1 164 ? 26.242 20.574 -49.953 1.00 96.81 164 GLN A O 1
ATOM 1240 N N . TYR A 1 165 ? 26.481 22.711 -49.333 1.00 97.81 165 TYR A N 1
ATOM 1241 C CA . TYR A 1 165 ? 26.936 23.191 -50.629 1.00 97.81 165 TYR A CA 1
ATOM 1242 C C . TYR A 1 165 ? 28.001 24.264 -50.488 1.00 97.81 165 TYR A C 1
ATOM 1244 O O . TYR A 1 165 ? 28.047 25.016 -49.520 1.00 97.81 165 TYR A O 1
ATOM 1252 N N . THR A 1 166 ? 28.889 24.324 -51.467 1.00 97.81 166 THR A N 1
ATOM 1253 C CA . THR A 1 166 ? 29.930 25.341 -51.556 1.00 97.81 166 THR A CA 1
ATOM 1254 C C . THR A 1 166 ? 30.016 25.850 -52.984 1.00 97.81 166 THR A C 1
ATOM 1256 O O . THR A 1 166 ? 29.658 25.137 -53.930 1.00 97.81 166 THR A O 1
ATOM 1259 N N . VAL A 1 167 ? 30.477 27.088 -53.139 1.00 97.50 167 VAL A N 1
ATOM 1260 C CA . VAL A 1 167 ? 30.567 27.772 -54.428 1.00 97.50 167 VAL A CA 1
ATOM 1261 C C . VAL A 1 167 ? 31.959 28.366 -54.625 1.00 97.50 167 VAL A C 1
ATOM 1263 O O . VAL A 1 167 ? 32.575 28.864 -53.684 1.00 97.50 167 VAL A O 1
ATOM 1266 N N . HIS A 1 168 ? 32.448 28.320 -55.860 1.00 97.69 168 HIS A N 1
ATOM 1267 C CA . HIS A 1 168 ? 33.612 29.063 -56.318 1.00 97.69 168 HIS A CA 1
ATOM 1268 C C . HIS A 1 168 ? 33.119 30.319 -57.017 1.00 97.69 168 HIS A C 1
ATOM 1270 O O . HIS A 1 168 ? 32.546 30.217 -58.104 1.00 97.69 168 HIS A O 1
ATOM 1276 N N . GLY A 1 169 ? 33.326 31.486 -56.416 1.00 95.38 169 GLY A N 1
ATOM 1277 C CA . GLY A 1 169 ? 32.986 32.746 -57.066 1.00 95.38 169 GLY A CA 1
ATOM 1278 C C . GLY A 1 169 ? 34.194 33.501 -57.592 1.00 95.38 169 GLY A C 1
ATOM 1279 O O . GLY A 1 169 ? 35.337 33.299 -57.175 1.00 95.38 169 GLY A O 1
ATOM 1280 N N . GLU A 1 170 ? 33.925 34.392 -58.530 1.00 94.25 170 GLU A N 1
ATOM 1281 C CA . GLU A 1 170 ? 34.915 35.290 -59.103 1.00 94.25 170 GLU A CA 1
ATOM 1282 C C . GLU A 1 170 ? 35.621 36.122 -58.026 1.00 94.25 170 GLU A C 1
ATOM 1284 O O . GLU A 1 170 ? 34.994 36.700 -57.145 1.00 94.25 170 GLU A O 1
ATOM 1289 N N . ASN A 1 171 ? 36.950 36.198 -58.120 1.00 92.88 171 ASN A N 1
ATOM 1290 C CA . ASN A 1 171 ? 37.835 36.963 -57.233 1.00 92.88 171 ASN A CA 1
ATOM 1291 C C . ASN A 1 171 ? 37.885 36.520 -55.757 1.00 92.88 171 ASN A C 1
ATOM 1293 O O . ASN A 1 171 ? 38.705 37.057 -55.013 1.00 92.88 171 ASN A O 1
ATOM 1297 N N . TYR A 1 172 ? 37.101 35.523 -55.332 1.00 93.62 172 TYR A N 1
ATOM 1298 C CA . TYR A 1 172 ? 37.170 34.976 -53.967 1.00 93.62 172 TYR A CA 1
ATOM 1299 C C . TYR A 1 172 ? 37.225 33.445 -53.889 1.00 93.62 172 TYR A C 1
ATOM 1301 O O . TYR A 1 172 ? 37.457 32.897 -52.811 1.00 93.62 172 TYR A O 1
ATOM 1309 N N . GLY A 1 173 ? 37.064 32.731 -55.000 1.00 94.50 173 GLY A N 1
ATOM 1310 C CA . GLY A 1 173 ? 37.181 31.277 -55.070 1.00 94.50 173 GLY A CA 1
ATOM 1311 C C . GLY A 1 173 ? 36.293 30.525 -54.073 1.00 94.50 173 GLY A C 1
ATOM 1312 O O . GLY A 1 173 ? 35.158 30.924 -53.835 1.00 94.50 173 GLY A O 1
ATOM 1313 N N . TRP A 1 174 ? 36.802 29.437 -53.479 1.00 95.56 174 TRP A N 1
ATOM 1314 C CA . TRP A 1 174 ? 36.075 28.580 -52.517 1.00 95.56 174 TRP A CA 1
ATOM 1315 C C . TRP A 1 174 ? 36.068 29.111 -51.065 1.00 95.56 174 TRP A C 1
ATOM 1317 O O . TRP A 1 174 ? 35.825 28.355 -50.123 1.00 95.56 174 TRP A O 1
ATOM 1327 N N . THR A 1 175 ? 36.390 30.387 -50.836 1.00 93.19 175 THR A N 1
ATOM 1328 C CA . THR A 1 175 ? 36.670 30.918 -49.483 1.00 93.19 175 THR A CA 1
ATOM 1329 C C . THR A 1 175 ? 35.474 30.925 -48.527 1.00 93.19 175 THR A C 1
ATOM 1331 O O . THR A 1 175 ? 35.688 30.970 -47.318 1.00 93.19 175 THR A O 1
ATOM 1334 N N . GLN A 1 176 ? 34.237 30.817 -49.025 1.00 93.00 176 GLN A N 1
ATOM 1335 C CA . GLN A 1 176 ? 33.032 30.732 -48.185 1.00 93.00 176 GLN A CA 1
ATOM 1336 C C . GLN A 1 176 ? 32.848 29.365 -47.497 1.00 93.00 176 GLN A C 1
ATOM 1338 O O . GLN A 1 176 ? 32.061 29.257 -46.560 1.00 93.00 176 GLN A O 1
ATOM 1343 N N . GLY A 1 177 ? 33.584 28.326 -47.910 1.00 94.69 177 GLY A N 1
ATOM 1344 C CA . GLY A 1 177 ? 33.471 26.988 -47.321 1.00 94.69 177 GLY A CA 1
ATOM 1345 C C . GLY A 1 177 ? 32.124 26.308 -47.601 1.00 94.69 177 GLY A C 1
ATOM 1346 O O . GLY A 1 177 ? 31.442 26.641 -48.570 1.00 94.69 177 GLY A O 1
ATOM 1347 N N . TRP A 1 178 ? 31.774 25.310 -46.783 1.00 96.00 178 TRP A N 1
ATOM 1348 C CA . TRP A 1 178 ? 30.492 24.603 -46.864 1.00 96.00 178 TRP A CA 1
ATOM 1349 C C . TRP A 1 178 ? 29.408 25.379 -46.118 1.00 96.00 178 TRP A C 1
ATOM 1351 O O . TRP A 1 178 ? 29.507 25.597 -44.914 1.00 96.00 178 TRP A O 1
ATOM 1361 N N . ILE A 1 179 ? 28.368 25.744 -46.850 1.00 96.38 179 ILE A N 1
ATOM 1362 C CA . ILE A 1 179 ? 27.137 26.362 -46.374 1.00 96.38 179 ILE A CA 1
ATOM 1363 C C . ILE A 1 179 ? 26.060 25.272 -46.309 1.00 96.38 179 ILE A C 1
ATOM 1365 O O . ILE A 1 179 ? 26.182 24.244 -46.977 1.00 96.38 179 ILE A O 1
ATOM 1369 N N . SER A 1 180 ? 25.045 25.416 -45.460 1.00 94.94 180 SER A N 1
ATOM 1370 C CA . SER A 1 180 ? 24.036 24.365 -45.261 1.00 94.94 180 SER A CA 1
ATOM 1371 C C . SER A 1 180 ? 22.623 24.920 -45.183 1.00 94.94 180 SER A C 1
ATOM 1373 O O . SER A 1 180 ? 22.430 26.043 -44.717 1.00 94.94 180 SER A O 1
ATOM 1375 N N . ASP A 1 181 ? 21.664 24.104 -45.620 1.00 94.19 181 ASP A N 1
ATOM 1376 C CA . ASP A 1 181 ? 20.230 24.213 -45.321 1.00 94.19 181 ASP A CA 1
ATOM 1377 C C . ASP A 1 181 ? 19.631 25.622 -45.482 1.00 94.19 181 ASP A C 1
ATOM 1379 O O . ASP A 1 181 ? 19.093 26.223 -44.554 1.00 94.19 181 ASP A O 1
ATOM 1383 N N . GLY A 1 182 ? 19.710 26.148 -46.703 1.00 94.38 182 GLY A N 1
ATOM 1384 C CA . GLY A 1 182 ? 19.061 27.393 -47.105 1.00 94.38 182 GLY A CA 1
ATOM 1385 C C . GLY A 1 182 ? 19.842 28.663 -46.801 1.00 94.38 182 GLY A C 1
ATOM 1386 O O . GLY A 1 182 ? 19.369 29.734 -47.149 1.00 94.38 182 GLY A O 1
ATOM 1387 N N . ASN A 1 183 ? 21.025 28.570 -46.192 1.00 96.19 183 ASN A N 1
ATOM 1388 C CA . ASN A 1 183 ? 21.905 29.726 -46.028 1.00 96.19 183 ASN A CA 1
ATOM 1389 C C . ASN A 1 183 ? 22.516 30.159 -47.376 1.00 96.19 183 ASN A C 1
ATOM 1391 O O . ASN A 1 183 ? 22.864 29.329 -48.213 1.00 96.19 183 ASN A O 1
ATOM 1395 N N . ILE A 1 184 ? 22.700 31.457 -47.598 1.00 96.94 184 ILE A N 1
ATOM 1396 C CA . ILE A 1 184 ? 23.198 31.969 -48.883 1.00 96.94 184 ILE A CA 1
ATOM 1397 C C . ILE A 1 184 ? 24.653 31.533 -49.125 1.00 96.94 184 ILE A C 1
ATOM 1399 O O . ILE A 1 184 ? 25.527 31.781 -48.295 1.00 96.94 184 ILE A O 1
ATOM 1403 N N . ALA A 1 185 ? 24.923 30.943 -50.293 1.00 97.19 185 ALA A N 1
ATOM 1404 C CA . ALA A 1 185 ? 26.273 30.749 -50.825 1.00 97.19 185 ALA A CA 1
ATOM 1405 C C . ALA A 1 185 ? 26.445 31.567 -52.113 1.00 97.19 185 ALA A C 1
ATOM 1407 O O . ALA A 1 185 ? 25.658 31.435 -53.046 1.00 97.19 185 ALA A O 1
ATOM 1408 N N . GLY A 1 186 ? 27.478 32.402 -52.179 1.00 96.00 186 GLY A N 1
ATOM 1409 C CA . GLY A 1 186 ? 27.696 33.397 -53.230 1.00 96.00 186 GLY A CA 1
ATOM 1410 C C . GLY A 1 186 ? 27.608 34.827 -52.705 1.00 96.00 186 GLY A C 1
ATOM 1411 O O . GLY A 1 186 ? 27.687 35.049 -51.494 1.00 96.00 186 GLY A O 1
ATOM 1412 N N . THR A 1 187 ? 27.455 35.799 -53.601 1.00 94.62 187 THR A N 1
ATOM 1413 C CA . THR A 1 187 ? 27.236 37.203 -53.228 1.00 94.62 187 THR A CA 1
ATOM 1414 C C . THR A 1 187 ? 26.034 37.786 -53.960 1.00 94.62 187 THR A C 1
ATOM 1416 O O . THR A 1 187 ? 25.732 37.435 -55.097 1.00 94.62 187 THR A O 1
ATOM 1419 N N . THR A 1 188 ? 25.320 38.689 -53.293 1.00 92.62 188 THR A N 1
ATOM 1420 C CA . THR A 1 188 ? 24.179 39.409 -53.868 1.00 92.62 188 THR A CA 1
ATOM 1421 C C . THR A 1 188 ? 24.536 40.885 -53.974 1.00 92.62 188 THR A C 1
ATOM 1423 O O . THR A 1 188 ? 24.826 41.513 -52.959 1.00 92.62 188 THR A O 1
ATOM 1426 N N . GLY A 1 189 ? 24.506 41.448 -55.183 1.00 87.25 189 GLY A N 1
ATOM 1427 C CA . GLY A 1 189 ? 24.742 42.882 -55.410 1.00 87.25 189 GLY A CA 1
ATOM 1428 C C . GLY A 1 189 ? 26.197 43.291 -55.678 1.00 87.25 189 GLY A C 1
ATOM 1429 O O . GLY A 1 189 ? 26.416 44.401 -56.153 1.00 87.25 189 GLY A O 1
ATOM 1430 N N . ASP A 1 190 ? 27.169 42.396 -55.478 1.00 89.00 190 ASP A N 1
ATOM 1431 C CA . ASP A 1 190 ? 28.588 42.661 -55.786 1.00 89.00 190 ASP A CA 1
ATOM 1432 C C . ASP A 1 190 ? 28.951 42.411 -57.262 1.00 89.00 190 ASP A C 1
ATOM 1434 O O . ASP A 1 190 ? 30.065 42.705 -57.696 1.00 89.00 190 ASP A O 1
ATOM 1438 N N . GLY A 1 191 ? 28.026 41.848 -58.048 1.00 90.06 191 GLY A N 1
ATOM 1439 C CA . GLY A 1 191 ? 28.229 41.572 -59.472 1.00 90.06 191 GLY A CA 1
ATOM 1440 C C . GLY A 1 191 ? 29.206 40.429 -59.773 1.00 90.06 191 GLY A C 1
ATOM 1441 O O . GLY A 1 191 ? 29.704 40.341 -60.893 1.00 90.06 191 GLY A O 1
ATOM 1442 N N . LEU A 1 192 ? 29.503 39.565 -58.797 1.00 95.19 192 LEU A N 1
ATOM 1443 C CA . LEU A 1 192 ? 30.473 38.474 -58.935 1.00 95.19 192 LEU A CA 1
ATOM 1444 C C . LEU A 1 192 ? 29.787 37.187 -59.409 1.00 95.19 192 LEU A C 1
ATOM 1446 O O . LEU A 1 192 ? 28.767 36.777 -58.858 1.00 95.19 192 LEU A O 1
ATOM 1450 N N . ARG A 1 193 ? 30.343 36.530 -60.435 1.00 95.94 193 ARG A N 1
ATOM 1451 C CA . ARG A 1 193 ? 29.789 35.270 -60.974 1.00 95.94 193 ARG A CA 1
ATOM 1452 C C . ARG A 1 193 ? 30.191 34.058 -60.140 1.00 95.94 193 ARG A C 1
ATOM 1454 O O . ARG A 1 193 ? 31.337 33.962 -59.703 1.00 95.94 193 ARG A O 1
ATOM 1461 N N . LEU A 1 194 ? 29.299 33.075 -60.038 1.00 97.69 194 LEU A N 1
ATOM 1462 C CA . LEU A 1 194 ? 29.671 31.713 -59.668 1.00 97.69 194 LEU A CA 1
ATOM 1463 C C . LEU A 1 194 ? 30.298 31.005 -60.871 1.00 97.69 194 LEU A C 1
ATOM 1465 O O . LEU A 1 194 ? 29.758 31.033 -61.977 1.00 97.69 194 LEU A O 1
ATOM 1469 N N . GLU A 1 195 ? 31.435 30.359 -60.651 1.00 97.50 195 GLU A N 1
ATOM 1470 C CA . GLU A 1 195 ? 32.184 29.609 -61.664 1.00 97.50 195 GLU A CA 1
ATOM 1471 C C . GLU A 1 195 ? 32.088 28.095 -61.442 1.00 97.50 195 GLU A C 1
ATOM 1473 O O . GLU A 1 195 ? 32.097 27.336 -62.412 1.00 97.50 195 GLU A O 1
ATOM 1478 N N . ALA A 1 196 ? 31.954 27.648 -60.185 1.00 97.50 196 ALA A N 1
ATOM 1479 C CA . ALA A 1 196 ? 31.762 26.242 -59.835 1.00 97.50 196 ALA A CA 1
ATOM 1480 C C . ALA A 1 196 ? 30.930 26.038 -58.557 1.00 97.50 196 ALA A C 1
ATOM 1482 O O . ALA A 1 196 ? 30.888 26.915 -57.698 1.00 97.50 196 ALA A O 1
ATOM 1483 N N . ILE A 1 197 ? 30.308 24.863 -58.412 1.00 97.88 197 ILE A N 1
ATOM 1484 C CA . ILE A 1 197 ? 29.568 24.429 -57.217 1.00 97.88 197 ILE A CA 1
ATOM 1485 C C . ILE A 1 197 ? 29.906 22.980 -56.833 1.00 97.88 197 ILE A C 1
ATOM 1487 O O . ILE A 1 197 ? 30.261 22.165 -57.693 1.00 97.88 197 ILE A O 1
ATOM 1491 N N . ARG A 1 198 ? 29.778 22.655 -55.542 1.00 98.12 198 ARG A N 1
ATOM 1492 C CA . ARG A 1 198 ? 29.738 21.277 -55.014 1.00 98.12 198 ARG A CA 1
ATOM 1493 C C . ARG A 1 198 ? 28.601 21.151 -54.015 1.00 98.12 198 ARG A C 1
ATOM 1495 O O . ARG A 1 198 ? 28.405 22.065 -53.219 1.00 98.12 198 ARG A O 1
ATOM 1502 N N . ILE A 1 199 ? 27.883 20.033 -54.045 1.00 98.06 199 ILE A N 1
ATOM 1503 C CA . ILE A 1 199 ? 26.714 19.782 -53.195 1.00 98.06 199 ILE A CA 1
ATOM 1504 C C . ILE A 1 199 ? 26.808 18.356 -52.653 1.00 98.06 199 ILE A C 1
ATOM 1506 O O . ILE A 1 199 ? 27.164 17.439 -53.392 1.00 98.06 199 ILE A O 1
ATOM 1510 N N . LYS A 1 200 ? 26.489 18.153 -51.376 1.00 95.50 200 LYS A N 1
ATOM 1511 C CA . LYS A 1 200 ? 26.394 16.830 -50.750 1.00 95.50 200 LYS A CA 1
ATOM 1512 C C . LYS A 1 200 ? 25.264 16.776 -49.730 1.00 95.50 200 LYS A C 1
ATOM 1514 O O . LYS A 1 200 ? 24.895 17.795 -49.151 1.00 95.50 200 LYS A O 1
ATOM 1519 N N . VAL A 1 201 ? 24.760 15.575 -49.480 1.00 93.50 201 VAL A N 1
ATOM 1520 C CA . VAL A 1 201 ? 23.769 15.300 -48.433 1.00 93.50 201 VAL A CA 1
ATOM 1521 C C . VAL A 1 201 ? 24.440 14.511 -47.314 1.00 93.50 201 VAL A C 1
ATOM 1523 O O . VAL A 1 201 ? 25.205 13.583 -47.572 1.00 93.50 201 VAL A O 1
ATOM 1526 N N . THR A 1 202 ? 24.178 14.893 -46.067 1.00 87.12 202 THR A N 1
ATOM 1527 C CA . THR A 1 202 ? 24.698 14.224 -44.869 1.00 87.12 202 THR A CA 1
ATOM 1528 C C . THR A 1 202 ? 23.564 13.865 -43.924 1.00 87.12 202 THR A C 1
ATOM 1530 O O . THR A 1 202 ? 22.650 14.662 -43.727 1.00 87.12 202 THR A O 1
ATOM 1533 N N . GLN A 1 203 ? 23.640 12.688 -43.308 1.00 79.94 203 GLN A N 1
ATOM 1534 C CA . GLN A 1 203 ? 22.706 12.292 -42.259 1.00 79.94 203 GLN A CA 1
ATOM 1535 C C . GLN A 1 203 ? 23.044 13.020 -40.947 1.00 79.94 203 GLN A C 1
ATOM 1537 O O . GLN A 1 203 ? 24.206 13.076 -40.541 1.00 79.94 203 GLN A O 1
ATOM 1542 N N . VAL A 1 204 ? 22.027 13.567 -40.286 1.00 77.81 204 VAL A N 1
ATOM 1543 C CA . VAL A 1 204 ? 22.115 14.168 -38.950 1.00 77.81 204 VAL A CA 1
ATOM 1544 C C . VAL A 1 204 ? 21.841 13.077 -37.916 1.00 77.81 204 VAL A C 1
ATOM 1546 O O . VAL A 1 204 ? 20.895 12.306 -38.067 1.00 77.81 204 VAL A O 1
ATOM 1549 N N . ALA A 1 205 ? 22.676 12.997 -36.878 1.00 75.31 205 ALA A N 1
ATOM 1550 C CA . ALA A 1 205 ? 22.530 11.991 -35.831 1.00 75.31 205 ALA A CA 1
ATOM 1551 C C . ALA A 1 205 ? 21.222 12.178 -35.041 1.00 75.31 205 ALA A C 1
ATOM 1553 O O . ALA A 1 205 ? 20.897 13.303 -34.662 1.00 75.31 205 ALA A O 1
ATOM 1554 N N . ALA A 1 206 ? 20.505 11.086 -34.760 1.00 79.75 206 ALA A N 1
ATOM 1555 C CA . ALA A 1 206 ? 19.311 11.129 -33.915 1.00 79.75 206 ALA A CA 1
ATOM 1556 C C . ALA A 1 206 ? 19.648 11.449 -32.449 1.00 79.75 206 ALA A C 1
ATOM 1558 O O . ALA A 1 206 ? 20.666 10.996 -31.913 1.00 79.75 206 ALA A O 1
ATOM 1559 N N . ASP A 1 207 ? 18.760 12.195 -31.792 1.00 81.69 207 ASP A N 1
ATOM 1560 C CA . ASP A 1 207 ? 18.837 12.514 -30.369 1.00 81.69 207 ASP A CA 1
ATOM 1561 C C . ASP A 1 207 ? 18.304 11.346 -29.526 1.00 81.69 207 ASP A C 1
ATOM 1563 O O . ASP A 1 207 ? 17.117 11.019 -29.554 1.00 81.69 207 ASP A O 1
ATOM 1567 N N . LEU A 1 208 ? 19.197 10.722 -28.752 1.00 86.38 208 LEU A N 1
ATOM 1568 C CA . LEU A 1 208 ? 18.893 9.592 -27.867 1.00 86.38 208 LEU A CA 1
ATOM 1569 C C . LEU A 1 208 ? 18.590 10.013 -26.419 1.00 86.38 208 LEU A C 1
ATOM 1571 O O . LEU A 1 208 ? 18.465 9.151 -25.547 1.00 86.38 208 LEU A O 1
ATOM 1575 N N . THR A 1 209 ? 18.503 11.310 -26.120 1.00 86.88 209 THR A N 1
ATOM 1576 C CA . THR A 1 209 ? 18.355 11.810 -24.743 1.00 86.88 209 THR A CA 1
ATOM 1577 C C . THR A 1 209 ? 17.106 11.245 -24.066 1.00 86.88 209 THR A C 1
ATOM 1579 O O . THR A 1 209 ? 17.205 10.675 -22.977 1.00 86.88 209 THR A O 1
ATOM 1582 N N . ALA A 1 210 ? 15.947 11.327 -24.726 1.00 84.06 210 ALA A N 1
ATOM 1583 C CA . ALA A 1 210 ? 14.683 10.811 -24.195 1.00 84.06 210 ALA A CA 1
ATOM 1584 C C . ALA A 1 210 ? 14.680 9.278 -24.073 1.00 84.06 210 ALA A C 1
ATOM 1586 O O . ALA A 1 210 ? 14.234 8.738 -23.061 1.00 84.06 210 ALA A O 1
ATOM 1587 N N . TYR A 1 211 ? 15.248 8.583 -25.060 1.00 90.44 211 TYR A N 1
ATOM 1588 C CA . TYR A 1 211 ? 15.392 7.127 -25.058 1.00 90.44 211 TYR A CA 1
ATOM 1589 C C . TYR A 1 211 ? 16.221 6.632 -23.860 1.00 90.44 211 TYR A C 1
ATOM 1591 O O . TYR A 1 211 ? 15.794 5.759 -23.101 1.00 90.44 211 TYR A O 1
ATOM 1599 N N . ASN A 1 212 ? 17.392 7.237 -23.638 1.00 89.06 212 ASN A N 1
ATOM 1600 C CA . ASN A 1 212 ? 18.276 6.883 -22.527 1.00 89.06 212 ASN A CA 1
ATOM 1601 C C . ASN A 1 212 ? 17.656 7.237 -21.169 1.00 89.06 212 ASN A C 1
ATOM 1603 O O . ASN A 1 212 ? 17.788 6.466 -20.217 1.00 89.06 212 ASN A O 1
ATOM 1607 N N . ALA A 1 213 ? 16.953 8.371 -21.081 1.00 85.56 213 ALA A N 1
ATOM 1608 C CA . ALA A 1 213 ? 16.222 8.761 -19.880 1.00 85.56 213 ALA A CA 1
ATOM 1609 C C . ALA A 1 213 ? 15.101 7.765 -19.548 1.00 85.56 213 ALA A C 1
ATOM 1611 O O . ALA A 1 213 ? 14.968 7.379 -18.388 1.00 85.56 213 ALA A O 1
ATOM 1612 N N . ALA A 1 214 ? 14.352 7.295 -20.553 1.00 89.50 214 ALA A N 1
ATOM 1613 C CA . ALA A 1 214 ? 13.326 6.276 -20.365 1.00 89.50 214 ALA A CA 1
ATOM 1614 C C . ALA A 1 214 ? 13.938 4.997 -19.781 1.00 89.50 214 ALA A C 1
ATOM 1616 O O . ALA A 1 214 ? 13.499 4.546 -18.730 1.00 89.50 214 ALA A O 1
ATOM 1617 N N . ILE A 1 215 ? 15.009 4.454 -20.366 1.00 89.75 215 ILE A N 1
ATOM 1618 C CA . ILE A 1 215 ? 15.657 3.236 -19.841 1.00 89.75 215 ILE A CA 1
ATOM 1619 C C . ILE A 1 215 ? 16.146 3.418 -18.398 1.00 89.75 215 ILE A C 1
ATOM 1621 O O . ILE A 1 215 ? 15.989 2.510 -17.582 1.00 89.75 215 ILE A O 1
ATOM 1625 N N . ALA A 1 216 ? 16.713 4.582 -18.078 1.00 87.06 216 ALA A N 1
ATOM 1626 C CA . ALA A 1 216 ? 17.251 4.882 -16.753 1.00 87.06 216 ALA A CA 1
ATOM 1627 C C . ALA A 1 216 ? 16.179 5.159 -15.681 1.00 87.06 216 ALA A C 1
ATOM 1629 O O . ALA A 1 216 ? 16.507 5.174 -14.495 1.00 87.06 216 ALA A O 1
ATOM 1630 N N . ALA A 1 217 ? 14.915 5.375 -16.063 1.00 88.69 217 ALA A N 1
ATOM 1631 C CA . ALA A 1 217 ? 13.839 5.747 -15.140 1.00 88.69 217 ALA A CA 1
ATOM 1632 C C . ALA A 1 217 ? 13.411 4.619 -14.184 1.00 88.69 217 ALA A C 1
ATOM 1634 O O . ALA A 1 217 ? 12.718 4.873 -13.199 1.00 88.69 217 ALA A O 1
ATOM 1635 N N . VAL A 1 218 ? 13.794 3.371 -14.467 1.00 90.81 218 VAL A N 1
ATOM 1636 C CA . VAL A 1 218 ? 13.345 2.190 -13.721 1.00 90.81 218 VAL A CA 1
ATOM 1637 C C . VAL A 1 218 ? 14.524 1.309 -13.313 1.00 90.81 218 VAL A C 1
ATOM 1639 O O . VAL A 1 218 ? 15.440 1.068 -14.095 1.00 90.81 218 VAL A O 1
ATOM 1642 N N . ASN A 1 219 ? 14.494 0.799 -12.080 1.00 86.88 219 ASN A N 1
ATOM 1643 C CA . ASN A 1 219 ? 15.520 -0.093 -11.544 1.00 86.88 219 ASN A CA 1
ATOM 1644 C C . ASN A 1 219 ? 14.950 -1.499 -11.337 1.00 86.88 219 ASN A C 1
ATOM 1646 O O . ASN A 1 219 ? 13.925 -1.667 -10.679 1.00 86.88 219 ASN A O 1
ATOM 1650 N N . GLN A 1 220 ? 15.647 -2.515 -11.848 1.00 88.69 220 GLN A N 1
ATOM 1651 C CA . GLN A 1 220 ? 15.269 -3.922 -11.721 1.00 88.69 220 GLN A CA 1
ATOM 1652 C C . GLN A 1 220 ? 14.908 -4.329 -10.289 1.00 88.69 220 GLN A C 1
ATOM 1654 O O . GLN A 1 220 ? 13.963 -5.087 -10.095 1.00 88.69 220 GLN A O 1
ATOM 1659 N N . ALA A 1 221 ? 15.648 -3.834 -9.293 1.00 81.00 221 ALA A N 1
ATOM 1660 C CA . ALA A 1 221 ? 15.472 -4.226 -7.896 1.00 81.00 221 ALA A CA 1
ATOM 1661 C C . ALA A 1 221 ? 14.117 -3.806 -7.295 1.00 81.00 221 ALA A C 1
ATOM 1663 O O . ALA A 1 221 ? 13.712 -4.345 -6.265 1.00 81.00 221 ALA A O 1
ATOM 1664 N N . ASP A 1 222 ? 13.418 -2.855 -7.916 1.00 84.88 222 ASP A N 1
ATOM 1665 C CA . ASP A 1 222 ? 12.140 -2.348 -7.417 1.00 84.88 222 ASP A CA 1
ATOM 1666 C C . ASP A 1 222 ? 10.937 -3.152 -7.920 1.00 84.88 222 ASP A C 1
ATOM 1668 O O . ASP A 1 222 ? 9.850 -3.044 -7.347 1.00 84.88 222 ASP A O 1
ATOM 1672 N N . TYR A 1 223 ? 11.116 -3.982 -8.951 1.00 89.50 223 TYR A N 1
ATOM 1673 C CA . TYR A 1 223 ? 10.026 -4.650 -9.660 1.00 89.50 223 TYR A CA 1
ATOM 1674 C C . TYR A 1 223 ? 10.131 -6.173 -9.624 1.00 89.50 223 TYR A C 1
ATOM 1676 O O . TYR A 1 223 ? 11.202 -6.754 -9.470 1.00 89.50 223 TYR A O 1
ATOM 1684 N N . THR A 1 224 ? 8.987 -6.844 -9.765 1.00 88.44 224 THR A N 1
ATOM 1685 C CA . THR A 1 224 ? 8.941 -8.306 -9.809 1.00 88.44 224 THR A CA 1
ATOM 1686 C C . THR A 1 224 ? 9.711 -8.825 -11.019 1.00 88.44 224 THR A C 1
ATOM 1688 O O . THR A 1 224 ? 9.680 -8.231 -12.102 1.00 88.44 224 THR A O 1
ATOM 1691 N N . THR A 1 225 ? 10.347 -9.988 -10.871 1.00 87.50 225 THR A N 1
ATOM 1692 C CA . THR A 1 225 ? 11.095 -10.632 -11.958 1.00 87.50 225 THR A CA 1
ATOM 1693 C C . THR A 1 225 ? 10.236 -10.833 -13.209 1.00 87.50 225 THR A C 1
ATOM 1695 O O . THR A 1 225 ? 10.717 -10.609 -14.318 1.00 87.50 225 THR A O 1
ATOM 1698 N N . ALA A 1 226 ? 8.958 -11.195 -13.054 1.00 87.00 226 ALA A N 1
ATOM 1699 C CA . ALA A 1 226 ? 8.042 -11.430 -14.172 1.00 87.00 226 ALA A CA 1
ATOM 1700 C C . ALA A 1 226 ? 7.738 -10.148 -14.969 1.00 87.00 226 ALA A C 1
ATOM 1702 O O . ALA A 1 226 ? 7.895 -10.122 -16.194 1.00 87.00 226 ALA A O 1
ATOM 1703 N N . SER A 1 227 ? 7.362 -9.059 -14.288 1.00 89.44 227 SER A N 1
ATOM 1704 C CA . SER A 1 227 ? 7.087 -7.787 -14.966 1.00 89.44 227 SER A CA 1
ATOM 1705 C C . SER A 1 227 ? 8.354 -7.184 -15.573 1.00 89.44 227 SER A C 1
ATOM 1707 O O . SER A 1 227 ? 8.320 -6.660 -16.683 1.00 89.44 227 SER A O 1
ATOM 1709 N N . TRP A 1 228 ? 9.493 -7.313 -14.884 1.00 92.62 228 TRP A N 1
ATOM 1710 C CA . TRP A 1 228 ? 10.781 -6.830 -15.381 1.00 92.62 228 TRP A CA 1
ATOM 1711 C C . TRP A 1 228 ? 11.256 -7.596 -16.621 1.00 92.62 228 TRP A C 1
ATOM 1713 O O . TRP A 1 228 ? 11.789 -6.998 -17.552 1.00 92.62 228 TRP A O 1
ATOM 1723 N N . THR A 1 229 ? 11.020 -8.910 -16.665 1.00 91.12 229 THR A N 1
ATOM 1724 C CA . THR A 1 229 ? 11.310 -9.747 -17.841 1.00 91.12 229 THR A CA 1
ATOM 1725 C C . THR A 1 229 ? 10.509 -9.265 -19.053 1.00 91.12 229 THR A C 1
ATOM 1727 O O . THR A 1 229 ? 11.058 -9.090 -20.138 1.00 91.12 229 THR A O 1
ATOM 1730 N N . THR A 1 230 ? 9.224 -8.969 -18.850 1.00 91.06 230 THR A N 1
ATOM 1731 C CA . THR A 1 230 ? 8.344 -8.441 -19.903 1.00 91.06 230 THR A CA 1
ATOM 1732 C C . THR A 1 230 ? 8.815 -7.069 -20.395 1.00 91.06 230 THR A C 1
ATOM 1734 O O . THR A 1 230 ? 8.900 -6.843 -21.600 1.00 91.06 230 THR A O 1
ATOM 1737 N N . TYR A 1 231 ? 9.189 -6.170 -19.479 1.00 93.69 231 TYR A N 1
ATOM 1738 C CA . TYR A 1 231 ? 9.752 -4.860 -19.818 1.00 93.69 231 TYR A CA 1
ATOM 1739 C C . TYR A 1 231 ? 11.059 -4.974 -20.617 1.00 93.69 231 TYR A C 1
ATOM 1741 O O . TYR A 1 231 ? 11.205 -4.322 -21.650 1.00 93.69 231 TYR A O 1
ATOM 1749 N N . GLN A 1 232 ? 11.985 -5.843 -20.197 1.00 93.88 232 GLN A N 1
ATOM 1750 C CA . GLN A 1 232 ? 13.243 -6.069 -20.916 1.00 93.88 232 GLN A CA 1
ATOM 1751 C C . GLN A 1 232 ? 13.028 -6.555 -22.349 1.00 93.88 232 GLN A C 1
ATOM 1753 O O . GLN A 1 232 ? 13.724 -6.089 -23.248 1.00 93.88 232 GLN A O 1
ATOM 1758 N N . ALA A 1 233 ? 12.055 -7.442 -22.577 1.00 90.56 233 ALA A N 1
ATOM 1759 C CA . ALA A 1 233 ? 11.725 -7.899 -23.923 1.00 90.56 233 ALA A CA 1
ATOM 1760 C C . ALA A 1 233 ? 11.279 -6.733 -24.827 1.00 90.56 233 ALA A C 1
ATOM 1762 O O . ALA A 1 233 ? 11.671 -6.675 -25.992 1.00 90.56 233 ALA A O 1
ATOM 1763 N N . VAL A 1 234 ? 10.526 -5.765 -24.287 1.00 92.25 234 VAL A N 1
ATOM 1764 C CA . VAL A 1 234 ? 10.144 -4.549 -25.026 1.00 92.25 234 VAL A CA 1
ATOM 1765 C C . VAL A 1 234 ? 11.358 -3.666 -25.304 1.00 92.25 234 VAL A C 1
ATOM 1767 O O . VAL A 1 234 ? 11.524 -3.228 -26.440 1.00 92.25 234 VAL A O 1
ATOM 1770 N N . VAL A 1 235 ? 12.231 -3.436 -24.320 1.00 92.44 235 VAL A N 1
ATOM 1771 C CA . VAL A 1 235 ? 13.468 -2.656 -24.525 1.00 92.44 235 VAL A CA 1
ATOM 1772 C C . VAL A 1 235 ? 14.331 -3.285 -25.624 1.00 92.44 235 VAL A C 1
ATOM 1774 O O . VAL A 1 235 ? 14.812 -2.588 -26.512 1.00 92.44 235 VAL A O 1
ATOM 1777 N N . ALA A 1 236 ? 14.481 -4.610 -25.620 1.00 89.06 236 ALA A N 1
ATOM 1778 C CA . ALA A 1 236 ? 15.275 -5.334 -26.611 1.00 89.06 236 ALA A CA 1
ATOM 1779 C C . ALA A 1 236 ? 14.674 -5.310 -28.021 1.00 89.06 236 ALA A C 1
ATOM 1781 O O . ALA A 1 236 ? 15.411 -5.264 -29.004 1.00 89.06 236 ALA A O 1
ATOM 1782 N N . ALA A 1 237 ? 13.343 -5.317 -28.120 1.00 90.44 237 ALA A N 1
ATOM 1783 C CA . ALA A 1 237 ? 12.624 -5.199 -29.384 1.00 90.44 237 ALA A CA 1
ATOM 1784 C C . ALA A 1 237 ? 12.659 -3.777 -29.974 1.00 90.44 237 ALA A C 1
ATOM 1786 O O . ALA A 1 237 ? 12.328 -3.600 -31.145 1.00 90.44 237 ALA A O 1
ATOM 1787 N N . ASN A 1 238 ? 13.062 -2.771 -29.190 1.00 91.69 238 ASN A N 1
ATOM 1788 C CA . ASN A 1 238 ? 13.063 -1.361 -29.581 1.00 91.69 238 ASN A CA 1
ATOM 1789 C C . ASN A 1 238 ? 14.471 -0.738 -29.512 1.00 91.69 238 ASN A C 1
ATOM 1791 O O . ASN A 1 238 ? 14.668 0.231 -28.779 1.00 91.69 238 ASN A O 1
ATOM 1795 N N . PRO A 1 239 ? 15.471 -1.255 -30.256 1.00 90.19 239 PRO A N 1
ATOM 1796 C CA . PRO A 1 239 ? 16.799 -0.661 -30.256 1.00 90.19 239 PRO A CA 1
ATOM 1797 C C . PRO A 1 239 ? 16.803 0.704 -30.964 1.00 90.19 239 PRO A C 1
ATOM 1799 O O . PRO A 1 239 ? 16.210 0.861 -32.034 1.00 90.19 239 PRO A O 1
ATOM 1802 N N . ALA A 1 240 ? 17.529 1.664 -30.391 1.00 82.75 240 ALA A N 1
ATOM 1803 C CA . ALA A 1 240 ? 17.788 2.984 -30.951 1.00 82.75 240 ALA A CA 1
ATOM 1804 C C . ALA A 1 240 ? 19.299 3.265 -31.029 1.00 82.75 240 ALA A C 1
ATOM 1806 O O . ALA A 1 240 ? 20.036 3.020 -30.071 1.00 82.75 240 ALA A O 1
ATOM 1807 N N . ALA A 1 241 ? 19.751 3.802 -32.163 1.00 81.00 241 ALA A N 1
ATOM 1808 C CA . ALA A 1 241 ? 21.125 4.232 -32.412 1.00 81.00 241 ALA A CA 1
ATOM 1809 C C . ALA A 1 241 ? 21.168 5.647 -33.011 1.00 81.00 241 ALA A C 1
ATOM 1811 O O . ALA A 1 241 ? 20.206 6.114 -33.613 1.00 81.00 241 ALA A O 1
ATOM 1812 N N . THR A 1 242 ? 22.311 6.328 -32.913 1.00 74.44 242 THR A N 1
ATOM 1813 C CA . THR A 1 242 ? 22.488 7.683 -33.475 1.00 74.44 242 THR A CA 1
ATOM 1814 C C . THR A 1 242 ? 22.392 7.727 -35.003 1.00 74.44 242 THR A C 1
ATOM 1816 O O . THR A 1 242 ? 22.188 8.796 -35.565 1.00 74.44 242 THR A O 1
ATOM 1819 N N . THR A 1 243 ? 22.518 6.584 -35.683 1.00 71.06 243 THR A N 1
ATOM 1820 C CA . THR A 1 243 ? 22.335 6.438 -37.136 1.00 71.06 243 THR A CA 1
ATOM 1821 C C . THR A 1 243 ? 20.885 6.172 -37.547 1.00 71.06 243 THR A C 1
ATOM 1823 O O . THR A 1 243 ? 20.607 6.048 -38.738 1.00 71.06 243 THR A O 1
ATOM 1826 N N . ASP A 1 244 ? 19.963 6.022 -36.594 1.00 75.25 244 ASP A N 1
ATOM 1827 C CA . ASP A 1 244 ? 18.542 5.854 -36.891 1.00 75.25 244 ASP A CA 1
ATOM 1828 C C . ASP A 1 244 ? 17.879 7.190 -37.255 1.00 75.25 244 ASP A C 1
ATOM 1830 O O . ASP A 1 244 ? 18.398 8.268 -36.984 1.00 75.25 244 ASP A O 1
ATOM 1834 N N . THR A 1 245 ? 16.698 7.131 -37.872 1.00 75.75 245 THR A N 1
ATOM 1835 C CA . THR A 1 245 ? 15.839 8.314 -38.037 1.00 75.75 245 THR A CA 1
ATOM 1836 C C . THR A 1 245 ? 15.235 8.722 -36.694 1.00 75.75 245 THR A C 1
ATOM 1838 O O . THR A 1 245 ? 14.829 7.838 -35.935 1.00 75.75 245 THR A O 1
ATOM 1841 N N . GLN A 1 246 ? 15.038 10.022 -36.450 1.00 77.38 246 GLN A N 1
ATOM 1842 C CA . GLN A 1 246 ? 14.439 10.505 -35.197 1.00 77.38 246 GLN A CA 1
ATOM 1843 C C . GLN A 1 246 ? 13.076 9.852 -34.899 1.00 77.38 246 GLN A C 1
ATOM 1845 O O . GLN A 1 246 ? 12.863 9.355 -33.803 1.00 77.38 246 GLN A O 1
ATOM 1850 N N . SER A 1 247 ? 12.211 9.694 -35.908 1.00 76.56 247 SER A N 1
ATOM 1851 C CA . SER A 1 247 ? 10.901 9.035 -35.754 1.00 76.56 247 SER A CA 1
ATOM 1852 C C . SER A 1 247 ? 10.985 7.586 -35.235 1.00 76.56 247 SER A C 1
ATOM 1854 O O . SER A 1 247 ? 10.133 7.148 -34.455 1.00 76.56 247 SER A O 1
ATOM 1856 N N . LYS A 1 248 ? 12.035 6.840 -35.609 1.00 81.44 248 LYS A N 1
ATOM 1857 C CA . LYS A 1 248 ? 12.286 5.487 -35.086 1.00 81.44 248 LYS A CA 1
ATOM 1858 C C . LYS A 1 248 ? 12.687 5.536 -33.610 1.00 81.44 248 LYS A C 1
ATOM 1860 O O . LYS A 1 248 ? 12.184 4.731 -32.831 1.00 81.44 248 LYS A O 1
ATOM 1865 N N . VAL A 1 249 ? 13.552 6.479 -33.228 1.00 82.50 249 VAL A N 1
ATOM 1866 C CA . VAL A 1 249 ? 13.961 6.688 -31.828 1.00 82.50 249 VAL A CA 1
ATOM 1867 C C . VAL A 1 249 ? 12.770 7.110 -30.967 1.00 82.50 249 VAL A C 1
ATOM 1869 O O . VAL A 1 249 ? 12.588 6.578 -29.871 1.00 82.50 249 VAL A O 1
ATOM 1872 N N . ASP A 1 250 ? 11.913 7.991 -31.477 1.00 84.38 250 ASP A N 1
ATOM 1873 C CA . ASP A 1 250 ? 10.710 8.449 -30.779 1.00 84.38 250 ASP A CA 1
ATOM 1874 C C . ASP A 1 250 ? 9.718 7.293 -30.576 1.00 84.38 250 ASP A C 1
ATOM 1876 O O . ASP A 1 250 ? 9.206 7.093 -29.474 1.00 84.38 250 ASP A O 1
ATOM 1880 N N . THR A 1 251 ? 9.518 6.463 -31.607 1.00 90.31 251 THR A N 1
ATOM 1881 C CA . THR A 1 251 ? 8.680 5.252 -31.528 1.00 90.31 251 THR A CA 1
ATOM 1882 C C . THR A 1 251 ? 9.233 4.252 -30.510 1.00 90.31 251 THR A C 1
ATOM 1884 O O . THR A 1 251 ? 8.489 3.740 -29.672 1.00 90.31 251 THR A O 1
ATOM 1887 N N . ALA A 1 252 ? 10.546 3.999 -30.536 1.00 90.81 252 ALA A N 1
ATOM 1888 C CA . ALA A 1 252 ? 11.214 3.122 -29.578 1.00 90.81 252 ALA A CA 1
ATOM 1889 C C . ALA A 1 252 ? 11.055 3.633 -28.136 1.00 90.81 252 ALA A C 1
ATOM 1891 O O . ALA A 1 252 ? 10.713 2.867 -27.234 1.00 90.81 252 ALA A O 1
ATOM 1892 N N . THR A 1 253 ? 11.229 4.941 -27.932 1.00 94.62 253 THR A N 1
ATOM 1893 C CA . THR A 1 253 ? 11.057 5.602 -26.631 1.00 94.62 253 THR A CA 1
ATOM 1894 C C . THR A 1 253 ? 9.621 5.468 -26.127 1.00 94.62 253 THR A C 1
ATOM 1896 O O . THR A 1 253 ? 9.413 5.064 -24.983 1.00 94.62 253 THR A O 1
ATOM 1899 N N . ALA A 1 254 ? 8.623 5.729 -26.977 1.00 92.50 254 ALA A N 1
ATOM 1900 C CA . ALA A 1 254 ? 7.210 5.604 -26.619 1.00 92.50 254 ALA A CA 1
ATOM 1901 C C . ALA A 1 254 ? 6.839 4.172 -26.199 1.00 92.50 254 ALA A C 1
ATOM 1903 O O . ALA A 1 254 ? 6.153 3.981 -25.193 1.00 92.50 254 ALA A O 1
ATOM 1904 N N . ASN A 1 255 ? 7.344 3.160 -26.912 1.00 93.94 255 ASN A N 1
ATOM 1905 C CA . ASN A 1 255 ? 7.114 1.753 -26.576 1.00 93.94 255 ASN A CA 1
ATOM 1906 C C . ASN A 1 255 ? 7.733 1.368 -25.224 1.00 93.94 255 ASN A C 1
ATOM 1908 O O . ASN A 1 255 ? 7.101 0.662 -24.434 1.00 93.94 255 ASN A O 1
ATOM 1912 N N . ILE A 1 256 ? 8.944 1.853 -24.931 1.00 95.81 256 ILE A N 1
ATOM 1913 C CA . ILE A 1 256 ? 9.608 1.631 -23.638 1.00 95.81 256 ILE A CA 1
ATOM 1914 C C . ILE A 1 256 ? 8.807 2.281 -22.509 1.00 95.81 256 ILE A C 1
ATOM 1916 O O . ILE A 1 256 ? 8.511 1.613 -21.521 1.00 95.81 256 ILE A O 1
ATOM 1920 N N . VAL A 1 257 ? 8.398 3.543 -22.666 1.00 95.75 257 VAL A N 1
ATOM 1921 C CA . VAL A 1 257 ? 7.593 4.260 -21.661 1.00 95.75 257 VAL A CA 1
ATOM 1922 C C . VAL A 1 257 ? 6.249 3.563 -21.426 1.00 95.75 257 VAL A C 1
ATOM 1924 O O . VAL A 1 257 ? 5.845 3.373 -20.280 1.00 95.75 257 VAL A O 1
ATOM 1927 N N . ALA A 1 258 ? 5.575 3.096 -22.480 1.00 93.50 258 ALA A N 1
ATOM 1928 C CA . ALA A 1 258 ? 4.334 2.334 -22.340 1.00 93.50 258 ALA A CA 1
ATOM 1929 C C . ALA A 1 258 ? 4.542 1.026 -21.552 1.00 93.50 258 ALA A C 1
ATOM 1931 O O . ALA A 1 258 ? 3.733 0.681 -20.690 1.00 93.50 258 ALA A O 1
ATOM 1932 N N . ALA A 1 259 ? 5.646 0.313 -21.793 1.00 93.62 259 ALA A N 1
ATOM 1933 C CA . ALA A 1 259 ? 5.966 -0.917 -21.072 1.00 93.62 259 ALA A CA 1
ATOM 1934 C C . ALA A 1 259 ? 6.290 -0.687 -19.588 1.00 93.62 259 ALA A C 1
ATOM 1936 O O . ALA A 1 259 ? 6.020 -1.570 -18.771 1.00 93.62 259 ALA A O 1
ATOM 1937 N N . GLN A 1 260 ? 6.804 0.489 -19.216 1.00 94.88 260 GLN A N 1
ATOM 1938 C CA . GLN A 1 260 ? 7.024 0.850 -17.809 1.00 94.88 260 GLN A CA 1
ATOM 1939 C C . GLN A 1 260 ? 5.721 0.889 -17.013 1.00 94.88 260 GLN A C 1
ATOM 1941 O O . GLN A 1 260 ? 5.715 0.502 -15.848 1.00 94.88 260 GLN A O 1
ATOM 1946 N N . GLY A 1 261 ? 4.605 1.267 -17.646 1.00 89.44 261 GLY A N 1
ATOM 1947 C CA . GLY A 1 261 ? 3.280 1.247 -17.018 1.00 89.44 261 GLY A CA 1
ATOM 1948 C C . GLY A 1 261 ? 2.812 -0.148 -16.583 1.00 89.44 261 GLY A C 1
ATOM 1949 O O . GLY A 1 261 ? 1.950 -0.258 -15.717 1.00 89.44 261 GLY A O 1
ATOM 1950 N N . ASN A 1 262 ? 3.408 -1.211 -17.131 1.00 91.12 262 ASN A N 1
ATOM 1951 C CA . ASN A 1 262 ? 3.085 -2.603 -16.802 1.00 91.12 262 ASN A CA 1
ATOM 1952 C C . ASN A 1 262 ? 4.035 -3.215 -15.756 1.00 91.12 262 ASN A C 1
ATOM 1954 O O . ASN A 1 262 ? 3.932 -4.403 -15.436 1.00 91.12 262 ASN A O 1
ATOM 1958 N N . LEU A 1 263 ? 4.990 -2.439 -15.237 1.00 90.94 263 LEU A N 1
ATOM 1959 C CA . LEU A 1 263 ? 5.904 -2.901 -14.202 1.00 90.94 263 LEU A CA 1
ATOM 1960 C C . LEU A 1 263 ? 5.180 -3.054 -12.855 1.00 90.94 263 LEU A C 1
ATOM 1962 O O . LEU A 1 263 ? 4.452 -2.174 -12.404 1.00 90.94 263 LEU A O 1
ATOM 1966 N N . VAL A 1 264 ? 5.416 -4.176 -12.174 1.00 89.12 264 VAL A N 1
ATOM 1967 C CA . VAL A 1 264 ? 4.794 -4.500 -10.884 1.00 89.12 264 VAL A CA 1
ATOM 1968 C C . VAL A 1 264 ? 5.835 -4.352 -9.785 1.00 89.12 264 VAL A C 1
ATOM 1970 O O . VAL A 1 264 ? 6.835 -5.063 -9.794 1.00 89.12 264 VAL A O 1
ATOM 1973 N N . LEU A 1 265 ? 5.618 -3.436 -8.838 1.00 89.06 265 LEU A N 1
ATOM 1974 C CA . LEU A 1 265 ? 6.541 -3.203 -7.719 1.00 89.06 265 LEU A CA 1
ATOM 1975 C C . LEU A 1 265 ? 6.611 -4.413 -6.771 1.00 89.06 265 LEU A C 1
ATOM 1977 O O . LEU A 1 265 ? 5.579 -5.015 -6.451 1.00 89.06 265 LEU A O 1
ATOM 1981 N N . VAL A 1 266 ? 7.802 -4.715 -6.253 1.00 88.56 266 VAL A N 1
ATOM 1982 C CA . VAL A 1 266 ? 7.992 -5.658 -5.137 1.00 88.56 266 VAL A CA 1
ATOM 1983 C C . VAL A 1 266 ? 7.563 -4.977 -3.832 1.00 88.56 266 VAL A C 1
ATOM 1985 O O . VAL A 1 266 ? 8.061 -3.884 -3.547 1.00 88.56 266 VAL A O 1
ATOM 1988 N N . PRO A 1 267 ? 6.666 -5.572 -3.024 1.00 91.81 267 PRO A N 1
ATOM 1989 C CA . PRO A 1 267 ? 6.319 -5.027 -1.713 1.00 91.81 267 PRO A CA 1
ATOM 1990 C C . PRO A 1 267 ? 7.546 -5.010 -0.784 1.00 91.81 267 PRO A C 1
ATOM 1992 O O . PRO A 1 267 ? 8.110 -6.060 -0.464 1.00 91.81 267 PRO A O 1
ATOM 1995 N N . LYS A 1 268 ? 7.967 -3.822 -0.335 1.00 92.06 268 LYS A N 1
ATOM 1996 C CA . LYS A 1 268 ? 9.067 -3.642 0.631 1.00 92.06 268 LYS A CA 1
ATOM 1997 C C . LYS A 1 268 ? 8.803 -2.512 1.635 1.00 92.06 268 LYS A C 1
ATOM 1999 O O . LYS A 1 268 ? 8.092 -1.550 1.332 1.00 92.06 268 LYS A O 1
ATOM 2004 N N . VAL A 1 269 ? 9.416 -2.622 2.814 1.00 93.62 269 VAL A N 1
ATOM 2005 C CA . VAL A 1 269 ? 9.564 -1.500 3.757 1.00 93.62 269 VAL A CA 1
ATOM 2006 C C . VAL A 1 269 ? 10.538 -0.494 3.142 1.00 93.62 269 VAL A C 1
ATOM 2008 O O . VAL A 1 269 ? 11.619 -0.875 2.692 1.00 93.62 269 VAL A O 1
ATOM 2011 N N . THR A 1 270 ? 10.152 0.777 3.082 1.00 92.88 270 THR A N 1
ATOM 2012 C CA . THR A 1 270 ? 10.970 1.858 2.513 1.00 92.88 270 THR A CA 1
ATOM 2013 C C . THR A 1 270 ? 11.783 2.586 3.566 1.00 92.88 270 THR A C 1
ATOM 2015 O O . THR A 1 270 ? 12.907 2.986 3.281 1.00 92.88 270 THR A O 1
ATOM 2018 N N . SER A 1 271 ? 11.237 2.766 4.769 1.00 91.81 271 SER A N 1
ATOM 2019 C CA . SER A 1 271 ? 11.937 3.433 5.866 1.00 91.81 271 SER A CA 1
ATOM 2020 C C . SER A 1 271 ? 11.347 3.066 7.222 1.00 91.81 271 SER A C 1
ATOM 2022 O O . SER A 1 271 ? 10.180 2.682 7.337 1.00 91.81 271 SER A O 1
ATOM 2024 N N . VAL A 1 272 ? 12.175 3.217 8.252 1.00 93.31 272 VAL A N 1
ATOM 2025 C CA . VAL A 1 272 ? 11.771 3.213 9.656 1.00 93.31 272 VAL A CA 1
ATOM 2026 C C . VAL A 1 272 ? 12.391 4.448 10.297 1.00 93.31 272 VAL A C 1
ATOM 2028 O O . VAL A 1 272 ? 13.600 4.637 10.189 1.00 93.31 272 VAL A O 1
ATOM 2031 N N . THR A 1 273 ? 11.588 5.294 10.932 1.00 91.38 273 THR A N 1
ATOM 2032 C CA . THR A 1 273 ? 12.049 6.540 11.567 1.00 91.38 273 THR A CA 1
ATOM 2033 C C . THR A 1 273 ? 11.372 6.734 12.918 1.00 91.38 273 THR A C 1
ATOM 2035 O O . THR A 1 273 ? 10.280 6.222 13.149 1.00 91.38 273 THR A O 1
ATOM 2038 N N . ALA A 1 274 ? 11.996 7.478 13.829 1.00 88.88 274 ALA A N 1
ATOM 2039 C CA . ALA A 1 274 ? 11.323 7.910 15.050 1.00 88.88 274 ALA A CA 1
ATOM 2040 C C . ALA A 1 274 ? 10.396 9.090 14.721 1.00 88.88 274 ALA A C 1
ATOM 2042 O O . ALA A 1 274 ? 10.793 10.003 14.000 1.00 88.88 274 ALA A O 1
ATOM 2043 N N . VAL A 1 275 ? 9.159 9.054 15.215 1.00 87.31 275 VAL A N 1
ATOM 2044 C CA . VAL A 1 275 ? 8.263 10.226 15.233 1.00 87.31 275 VAL A CA 1
ATOM 2045 C C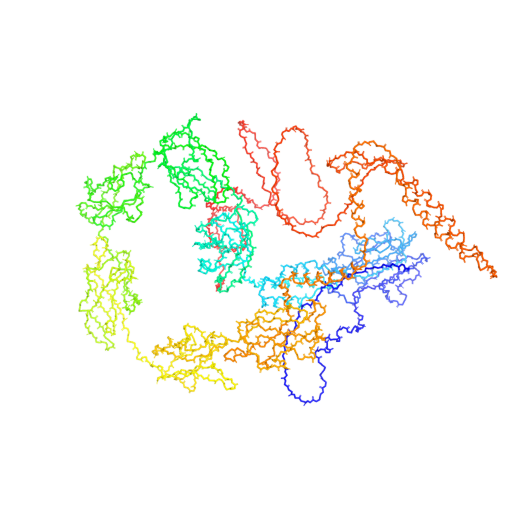 . VAL A 1 275 ? 8.539 11.051 16.485 1.00 87.31 275 VAL A C 1
ATOM 2047 O O . VAL A 1 275 ? 8.547 12.272 16.429 1.00 87.31 275 VAL A O 1
ATOM 2050 N N . ASN A 1 276 ? 8.741 10.355 17.603 1.00 86.81 276 ASN A N 1
ATOM 2051 C CA . ASN A 1 276 ? 9.184 10.873 18.893 1.00 86.81 276 ASN A CA 1
ATOM 2052 C C . ASN A 1 276 ? 9.725 9.694 19.720 1.00 86.81 276 ASN A C 1
ATOM 2054 O O . ASN A 1 276 ? 9.732 8.546 19.261 1.00 86.81 276 ASN A O 1
ATOM 2058 N N . ALA A 1 277 ? 10.121 9.930 20.966 1.00 85.88 277 ALA A N 1
ATOM 2059 C CA . ALA A 1 277 ? 10.732 8.911 21.814 1.00 85.88 277 ALA A CA 1
ATOM 2060 C C . ALA A 1 277 ? 9.803 7.727 22.156 1.00 85.88 277 ALA A C 1
ATOM 2062 O O . ALA A 1 277 ? 10.257 6.715 22.689 1.00 85.88 277 ALA A O 1
ATOM 2063 N N . LYS A 1 278 ? 8.500 7.822 21.873 1.00 86.56 278 LYS A N 1
ATOM 2064 C CA . LYS A 1 278 ? 7.497 6.780 22.137 1.00 86.56 278 LYS A CA 1
ATOM 2065 C C . LYS A 1 278 ? 6.842 6.216 20.879 1.00 86.56 278 LYS A C 1
ATOM 2067 O O . LYS A 1 278 ? 6.091 5.250 21.002 1.00 86.56 278 LYS A O 1
ATOM 2072 N N . GLN A 1 279 ? 7.128 6.778 19.707 1.00 91.12 279 GLN A N 1
ATOM 2073 C CA . GLN A 1 279 ? 6.455 6.436 18.459 1.00 91.12 279 GLN A CA 1
ATOM 2074 C C . GLN A 1 279 ? 7.451 6.245 17.320 1.00 91.12 279 GLN A C 1
ATOM 2076 O O . GLN A 1 279 ? 8.300 7.098 17.065 1.00 91.12 279 GLN A O 1
ATOM 2081 N N . ILE A 1 280 ? 7.314 5.137 16.595 1.00 91.94 280 ILE A N 1
ATOM 2082 C CA . ILE A 1 280 ? 8.130 4.814 15.418 1.00 91.94 280 ILE A CA 1
ATOM 2083 C C . ILE A 1 280 ? 7.221 4.731 14.198 1.00 91.94 280 ILE A C 1
ATOM 2085 O O . ILE A 1 280 ? 6.180 4.081 14.242 1.00 91.94 280 ILE A O 1
ATOM 2089 N N . LEU A 1 281 ? 7.630 5.363 13.105 1.00 94.94 281 LEU A N 1
ATOM 2090 C CA . LEU A 1 281 ? 6.962 5.308 11.814 1.00 94.94 281 LEU A CA 1
ATOM 2091 C C . LEU A 1 281 ? 7.639 4.261 10.932 1.00 94.94 281 LEU A C 1
ATOM 2093 O O . LEU A 1 281 ? 8.826 4.373 10.628 1.00 94.94 281 LEU A O 1
ATOM 2097 N N . VAL A 1 282 ? 6.878 3.270 10.480 1.00 97.38 282 VAL A N 1
ATOM 2098 C CA . VAL A 1 282 ? 7.296 2.319 9.444 1.00 97.38 282 VAL A CA 1
ATOM 2099 C C . VAL A 1 282 ? 6.576 2.679 8.152 1.00 97.38 282 VAL A C 1
ATOM 2101 O O . VAL A 1 282 ? 5.347 2.733 8.124 1.00 97.38 282 VAL A O 1
ATOM 2104 N N . THR A 1 283 ? 7.331 2.914 7.081 1.00 97.12 283 THR A N 1
ATOM 2105 C CA . THR A 1 283 ? 6.788 3.285 5.766 1.00 97.12 283 THR A CA 1
ATOM 2106 C C . THR A 1 283 ? 6.969 2.143 4.776 1.00 97.12 283 THR A C 1
ATOM 2108 O O . THR A 1 283 ? 8.023 1.504 4.730 1.00 97.12 283 THR A O 1
ATOM 2111 N N . TYR A 1 284 ? 5.949 1.902 3.958 1.00 96.44 284 TYR A N 1
ATOM 2112 C CA . TYR A 1 284 ? 5.902 0.855 2.945 1.00 96.44 284 TYR A CA 1
ATOM 2113 C C . TYR A 1 284 ? 5.708 1.465 1.551 1.00 96.44 284 TYR A C 1
ATOM 2115 O O . TYR A 1 284 ? 5.039 2.485 1.383 1.00 96.44 284 TYR A O 1
ATOM 2123 N N . ASN A 1 285 ? 6.242 0.822 0.507 1.00 93.94 285 ASN A N 1
ATOM 2124 C CA . ASN A 1 285 ? 6.054 1.312 -0.870 1.00 93.94 285 ASN A CA 1
ATOM 2125 C C . ASN A 1 285 ? 4.645 1.037 -1.435 1.00 93.94 285 ASN A C 1
ATOM 2127 O O . ASN A 1 285 ? 4.272 1.588 -2.475 1.00 93.94 285 ASN A O 1
ATOM 2131 N N . LYS A 1 286 ? 3.854 0.204 -0.752 1.00 93.38 286 LYS A N 1
ATOM 2132 C CA . LYS A 1 286 ? 2.510 -0.224 -1.147 1.00 93.38 286 LYS A CA 1
ATOM 2133 C C . LYS A 1 286 ? 1.552 -0.233 0.037 1.00 93.38 286 LYS A C 1
ATOM 2135 O O . LYS A 1 286 ? 1.982 -0.212 1.185 1.00 93.38 286 LYS A O 1
ATOM 2140 N N . ASN A 1 287 ? 0.255 -0.288 -0.266 1.00 95.38 287 ASN A N 1
ATOM 2141 C CA . ASN A 1 287 ? -0.781 -0.335 0.756 1.00 95.38 287 ASN A CA 1
ATOM 2142 C C . ASN A 1 287 ? -0.693 -1.642 1.548 1.00 95.38 287 ASN A C 1
ATOM 2144 O O . ASN A 1 287 ? -0.682 -2.725 0.954 1.00 95.38 287 ASN A O 1
ATOM 2148 N N . VAL A 1 288 ? -0.671 -1.533 2.869 1.00 96.31 288 VAL A N 1
ATOM 2149 C CA . VAL A 1 288 ? -0.605 -2.673 3.779 1.00 96.31 288 VAL A CA 1
ATOM 2150 C C . VAL A 1 288 ? -1.993 -3.249 4.047 1.00 96.31 288 VAL A C 1
ATOM 2152 O O . VAL A 1 288 ? -3.004 -2.543 4.040 1.00 96.31 288 VAL A O 1
ATOM 2155 N N . ASP A 1 289 ? -2.047 -4.553 4.287 1.00 96.62 289 ASP A N 1
ATOM 2156 C CA . ASP A 1 289 ? -3.206 -5.207 4.876 1.00 96.62 289 ASP A CA 1
ATOM 2157 C C . ASP A 1 289 ? -3.287 -4.846 6.364 1.00 96.62 289 ASP A C 1
ATOM 2159 O O . ASP A 1 289 ? -2.357 -5.099 7.132 1.00 96.62 289 ASP A O 1
ATOM 2163 N N . LYS A 1 290 ? -4.417 -4.262 6.772 1.00 95.69 290 LYS A N 1
ATOM 2164 C CA . LYS A 1 290 ? -4.598 -3.731 8.127 1.00 95.69 290 LYS A CA 1
ATOM 2165 C C . LYS A 1 290 ? -4.426 -4.802 9.204 1.00 95.69 290 LYS A C 1
ATOM 2167 O O . LYS A 1 290 ? -3.770 -4.557 10.206 1.00 95.69 290 LYS A O 1
ATOM 2172 N N . THR A 1 291 ? -4.961 -5.999 8.979 1.00 95.50 291 THR A N 1
ATOM 2173 C CA . THR A 1 291 ? -4.934 -7.081 9.973 1.00 95.50 291 THR A CA 1
ATOM 2174 C C . THR A 1 291 ? -3.503 -7.498 10.301 1.00 95.50 291 THR A C 1
ATOM 2176 O O . THR A 1 291 ? -3.117 -7.587 11.466 1.00 95.50 291 THR A O 1
ATOM 2179 N N . THR A 1 292 ? -2.688 -7.730 9.270 1.00 97.25 292 THR A N 1
ATOM 2180 C CA . THR A 1 292 ? -1.287 -8.120 9.460 1.00 97.25 292 THR A CA 1
ATOM 2181 C C . THR A 1 292 ? -0.409 -6.954 9.906 1.00 97.25 292 THR A C 1
ATOM 2183 O O . THR A 1 292 ? 0.480 -7.154 10.728 1.00 97.25 292 THR A O 1
ATOM 2186 N N . ALA A 1 293 ? -0.651 -5.734 9.432 1.00 96.62 293 ALA A N 1
ATOM 2187 C CA . ALA A 1 293 ? 0.158 -4.573 9.802 1.00 96.62 293 ALA A CA 1
ATOM 2188 C C . ALA A 1 293 ? -0.128 -4.044 11.223 1.00 96.62 293 ALA A C 1
ATOM 2190 O O . ALA A 1 293 ? 0.748 -3.454 11.841 1.00 96.62 293 ALA A O 1
ATOM 2191 N N . GLU A 1 294 ? -1.315 -4.287 11.785 1.00 97.88 294 GLU A N 1
ATOM 2192 C CA . GLU A 1 294 ? -1.635 -3.950 13.187 1.00 97.88 294 GLU A CA 1
ATOM 2193 C C . GLU A 1 294 ? -1.286 -5.086 14.170 1.00 97.88 294 GLU A C 1
ATOM 2195 O O . GLU A 1 294 ? -1.483 -4.969 15.379 1.00 97.88 294 GLU A O 1
ATOM 2200 N N . THR A 1 295 ? -0.716 -6.193 13.677 1.00 97.19 295 THR A N 1
ATOM 2201 C CA . THR A 1 295 ? -0.217 -7.285 14.523 1.00 97.19 295 THR A CA 1
ATOM 2202 C C . THR A 1 295 ? 1.160 -6.923 15.082 1.00 97.19 295 THR A C 1
ATOM 2204 O O . THR A 1 295 ? 2.164 -6.991 14.377 1.00 97.19 295 THR A O 1
ATOM 2207 N N . THR A 1 296 ? 1.243 -6.591 16.370 1.00 95.69 296 THR A N 1
ATOM 2208 C CA . THR A 1 296 ? 2.496 -6.152 17.019 1.00 95.69 296 THR A CA 1
ATOM 2209 C C . THR A 1 296 ? 3.637 -7.167 16.927 1.00 95.69 296 THR A C 1
ATOM 2211 O O . THR A 1 296 ? 4.789 -6.773 16.780 1.00 95.69 296 THR A O 1
ATOM 2214 N N . GLY A 1 297 ? 3.332 -8.471 16.916 1.00 93.62 297 GLY A N 1
ATOM 2215 C CA . GLY A 1 297 ? 4.324 -9.548 16.769 1.00 93.62 297 GLY A CA 1
ATOM 2216 C C . GLY A 1 297 ? 5.103 -9.542 15.446 1.00 93.62 297 GLY A C 1
ATOM 2217 O O . GLY A 1 297 ? 6.135 -10.201 15.342 1.00 93.62 297 GLY A O 1
ATOM 2218 N N . ASN A 1 298 ? 4.647 -8.773 14.455 1.00 95.88 298 ASN A N 1
ATOM 2219 C CA . ASN A 1 298 ? 5.342 -8.574 13.186 1.00 95.88 298 ASN A CA 1
ATOM 2220 C C . ASN A 1 298 ? 6.494 -7.560 13.278 1.00 95.88 298 ASN A C 1
ATOM 2222 O O . ASN A 1 298 ? 7.262 -7.418 12.324 1.00 95.88 298 ASN A O 1
ATOM 2226 N N . TYR A 1 299 ? 6.638 -6.879 14.418 1.00 94.75 299 TYR A N 1
ATOM 2227 C CA . TYR A 1 299 ? 7.639 -5.848 14.665 1.00 94.75 299 TYR A CA 1
ATOM 2228 C C . TYR A 1 299 ? 8.506 -6.241 15.856 1.00 94.75 299 TYR A C 1
ATOM 2230 O O . TYR A 1 299 ? 8.023 -6.475 16.961 1.00 94.75 299 TYR A O 1
ATOM 2238 N N . THR A 1 300 ? 9.815 -6.293 15.642 1.00 89.69 300 THR A N 1
ATOM 2239 C CA . THR A 1 300 ? 10.787 -6.618 16.690 1.00 89.69 300 THR A CA 1
ATOM 2240 C C . THR A 1 300 ? 11.879 -5.563 16.720 1.00 89.69 300 THR A C 1
ATOM 2242 O O . THR A 1 300 ? 12.408 -5.179 15.676 1.00 89.69 300 THR A O 1
ATOM 2245 N N . LEU A 1 301 ? 12.182 -5.064 17.919 1.00 88.50 301 LEU A N 1
ATOM 2246 C CA . LEU A 1 301 ? 13.144 -3.992 18.138 1.00 88.50 301 LEU A CA 1
ATOM 2247 C C . LEU A 1 301 ? 14.076 -4.341 19.297 1.00 88.50 301 LEU A C 1
ATOM 2249 O O . LEU A 1 301 ? 13.637 -4.727 20.381 1.00 88.50 301 LEU A O 1
ATOM 2253 N N . SER A 1 302 ? 15.374 -4.163 19.078 1.00 85.56 302 SER A N 1
ATOM 2254 C CA . SER A 1 302 ? 16.397 -4.383 20.102 1.00 85.56 302 SER A CA 1
ATOM 2255 C C . SER A 1 302 ? 17.543 -3.391 19.962 1.00 85.56 302 SER A C 1
ATOM 2257 O O . SER A 1 302 ? 17.891 -3.004 18.847 1.00 85.56 302 SER A O 1
ATOM 2259 N N . ALA A 1 303 ? 18.175 -3.027 21.075 1.00 83.81 303 ALA A N 1
ATOM 2260 C CA . ALA A 1 303 ? 19.411 -2.252 21.061 1.00 83.81 303 ALA A CA 1
ATOM 2261 C C . ALA A 1 303 ? 20.484 -2.906 20.169 1.00 83.81 303 ALA A C 1
ATOM 2263 O O . ALA A 1 303 ? 20.795 -4.088 20.324 1.00 83.81 303 ALA A O 1
ATOM 2264 N N . ALA A 1 304 ? 21.060 -2.131 19.247 1.00 83.31 304 ALA A N 1
ATOM 2265 C CA . ALA A 1 304 ? 22.202 -2.544 18.429 1.00 83.31 304 ALA A CA 1
ATOM 2266 C C . ALA A 1 304 ? 23.539 -2.006 18.970 1.00 83.31 304 ALA A C 1
ATOM 2268 O O . ALA A 1 304 ? 24.600 -2.458 18.544 1.00 83.31 304 ALA A O 1
ATOM 2269 N N . ASN A 1 305 ? 23.513 -1.051 19.906 1.00 83.06 305 ASN A N 1
ATOM 2270 C CA . ASN A 1 305 ? 24.702 -0.534 20.582 1.00 83.06 305 ASN A CA 1
ATOM 2271 C C . ASN A 1 305 ? 24.416 -0.082 22.026 1.00 83.06 305 ASN A C 1
ATOM 2273 O O . ASN A 1 305 ? 23.280 -0.107 22.486 1.00 83.06 305 ASN A O 1
ATOM 2277 N N . ALA A 1 306 ? 25.467 0.338 22.738 1.00 82.88 306 ALA A N 1
ATOM 2278 C CA . ALA A 1 306 ? 25.396 0.748 24.144 1.00 82.88 306 ALA A CA 1
ATOM 2279 C C . ALA A 1 306 ? 24.615 2.053 24.387 1.00 82.88 306 ALA A C 1
ATOM 2281 O O . ALA A 1 306 ? 24.175 2.298 25.508 1.00 82.88 306 ALA A O 1
ATOM 2282 N N . ASP A 1 307 ? 24.460 2.890 23.357 1.00 82.19 307 ASP A N 1
ATOM 2283 C CA . ASP A 1 307 ? 23.647 4.103 23.436 1.00 82.19 307 ASP A CA 1
ATOM 2284 C C . ASP A 1 307 ? 22.156 3.815 23.229 1.00 82.19 307 ASP A C 1
ATOM 2286 O O . ASP A 1 307 ? 21.326 4.621 23.632 1.00 82.19 307 ASP A O 1
ATOM 2290 N N . ALA A 1 308 ? 21.778 2.676 22.654 1.00 81.62 308 ALA A N 1
ATOM 2291 C CA . ALA A 1 308 ? 20.382 2.287 22.542 1.00 81.62 308 ALA A CA 1
ATOM 2292 C C . ALA A 1 308 ? 19.848 1.679 23.846 1.00 81.62 308 ALA A C 1
ATOM 2294 O O . ALA A 1 308 ? 20.533 0.957 24.573 1.00 81.62 308 ALA A O 1
ATOM 2295 N N . VAL A 1 309 ? 18.579 1.960 24.132 1.00 71.44 309 VAL A N 1
ATOM 2296 C CA . VAL A 1 309 ? 17.869 1.369 25.273 1.00 71.44 309 VAL A CA 1
ATOM 2297 C C . VAL A 1 309 ? 17.503 -0.083 24.962 1.00 71.44 309 VAL A C 1
ATOM 2299 O O . VAL A 1 309 ? 17.031 -0.338 23.864 1.00 71.44 309 VAL A O 1
ATOM 2302 N N . GLY A 1 310 ? 17.699 -0.999 25.922 1.00 70.69 310 GLY A N 1
ATOM 2303 C CA . GLY A 1 310 ? 17.636 -2.471 25.801 1.00 70.69 310 GLY A CA 1
ATOM 2304 C C . GLY A 1 310 ? 16.577 -3.096 24.869 1.00 70.69 310 GLY A C 1
ATOM 2305 O O . GLY A 1 310 ? 16.658 -2.991 23.650 1.00 70.69 310 GLY A O 1
ATOM 2306 N N . THR A 1 311 ? 15.653 -3.903 25.404 1.00 68.88 311 THR A N 1
ATOM 2307 C CA . THR A 1 311 ? 14.561 -4.477 24.589 1.00 68.88 311 THR A CA 1
ATOM 2308 C C . THR A 1 311 ? 13.410 -3.482 24.536 1.00 68.88 311 THR A C 1
ATOM 2310 O O . THR A 1 311 ? 12.955 -3.028 25.585 1.00 68.88 311 THR A O 1
ATOM 2313 N N . ILE A 1 312 ? 12.949 -3.147 23.331 1.00 80.44 312 ILE A N 1
ATOM 2314 C CA . ILE A 1 312 ? 11.802 -2.263 23.115 1.00 80.44 312 ILE A CA 1
ATOM 2315 C C . ILE A 1 312 ? 10.582 -3.124 22.810 1.00 80.44 312 ILE A C 1
ATOM 2317 O O . ILE A 1 312 ? 10.598 -3.924 21.876 1.00 80.44 312 ILE A O 1
ATOM 2321 N N . THR A 1 313 ? 9.515 -2.928 23.579 1.00 87.38 313 THR A N 1
ATOM 2322 C CA . THR A 1 313 ? 8.236 -3.608 23.357 1.00 87.38 313 THR A CA 1
ATOM 2323 C C . THR A 1 313 ? 7.277 -2.686 22.617 1.00 87.38 313 THR A C 1
ATOM 2325 O O . THR A 1 313 ? 6.993 -1.581 23.085 1.00 87.38 313 THR A O 1
ATOM 2328 N N . VAL A 1 314 ? 6.763 -3.162 21.484 1.00 91.69 314 VAL A N 1
ATOM 2329 C CA . VAL A 1 314 ? 5.665 -2.523 20.750 1.00 91.69 314 VAL A CA 1
ATOM 2330 C C . VAL A 1 314 ? 4.352 -2.884 21.440 1.00 91.69 314 VAL A C 1
ATOM 2332 O O . VAL A 1 314 ? 4.001 -4.061 21.500 1.00 91.69 314 VAL A O 1
ATOM 2335 N N . GLY A 1 315 ? 3.643 -1.887 21.964 1.00 91.00 315 GLY A N 1
ATOM 2336 C CA . GLY A 1 315 ? 2.325 -2.080 22.571 1.00 91.00 315 GLY A CA 1
ATOM 2337 C C . GLY A 1 315 ? 1.210 -2.126 21.550 1.00 91.00 315 GLY A C 1
ATOM 2338 O O . GLY A 1 315 ? 0.367 -3.019 21.565 1.00 91.00 315 GLY A O 1
ATOM 2339 N N . THR A 1 316 ? 1.237 -1.178 20.617 1.00 93.25 316 THR A N 1
ATOM 2340 C CA . THR A 1 316 ? 0.264 -1.099 19.531 1.00 93.25 316 THR A CA 1
ATOM 2341 C C . THR A 1 316 ? 0.981 -0.836 18.211 1.00 93.25 316 THR A C 1
ATOM 2343 O O . THR A 1 316 ? 2.056 -0.234 18.164 1.00 93.25 316 THR A O 1
ATOM 2346 N N . ALA A 1 317 ? 0.373 -1.304 17.129 1.00 97.12 317 ALA A N 1
ATOM 2347 C CA . ALA A 1 317 ? 0.728 -0.942 15.770 1.00 97.12 317 ALA A CA 1
ATOM 2348 C C . ALA A 1 317 ? -0.556 -0.461 15.094 1.00 97.12 317 ALA A C 1
ATOM 2350 O O . ALA A 1 317 ? -1.570 -1.157 15.146 1.00 97.12 317 ALA A O 1
ATOM 2351 N N . LYS A 1 318 ? -0.538 0.735 14.505 1.00 96.88 318 LYS A N 1
ATOM 2352 C CA . LYS A 1 318 ? -1.726 1.354 13.907 1.00 96.88 318 LYS A CA 1
ATOM 2353 C C . LYS A 1 318 ? -1.445 1.818 12.490 1.00 96.88 318 LYS A C 1
ATOM 2355 O O . LYS A 1 318 ? -0.562 2.653 12.267 1.00 96.88 318 LYS A O 1
ATOM 2360 N N . VAL A 1 319 ? -2.234 1.325 11.540 1.00 97.38 319 VAL A N 1
ATOM 2361 C CA . VAL A 1 319 ? -2.175 1.783 10.146 1.00 97.38 319 VAL A CA 1
ATOM 2362 C C . VAL A 1 319 ? -2.754 3.192 10.056 1.00 97.38 319 VAL A C 1
ATOM 2364 O O . VAL A 1 319 ? -3.802 3.478 10.637 1.00 97.38 319 VAL A O 1
ATOM 2367 N N . GLN A 1 320 ? -2.061 4.075 9.343 1.00 97.12 320 GLN A N 1
ATOM 2368 C CA . GLN A 1 320 ? -2.505 5.451 9.120 1.00 97.12 320 GLN A CA 1
ATOM 2369 C C . GLN A 1 320 ? -3.436 5.549 7.900 1.00 97.12 320 GLN A C 1
ATOM 2371 O O . GLN A 1 320 ? -3.573 4.606 7.116 1.00 97.12 320 GLN A O 1
ATOM 2376 N N . ASP A 1 321 ? -4.067 6.707 7.711 1.00 93.06 321 ASP A N 1
ATOM 2377 C CA . ASP A 1 321 ? -5.075 6.919 6.661 1.00 93.06 321 ASP A CA 1
ATOM 2378 C C . ASP A 1 321 ? -4.525 6.755 5.232 1.00 93.06 321 ASP A C 1
ATOM 2380 O O . ASP A 1 321 ? -5.266 6.397 4.312 1.00 93.06 321 ASP A O 1
ATOM 2384 N N . ASP A 1 322 ? -3.213 6.942 5.043 1.00 92.50 322 ASP A N 1
ATOM 2385 C CA . ASP A 1 322 ? -2.519 6.724 3.768 1.00 92.50 322 ASP A CA 1
ATOM 2386 C C . ASP A 1 322 ? -2.412 5.239 3.368 1.00 92.50 322 ASP A C 1
ATOM 2388 O O . ASP A 1 322 ? -2.060 4.928 2.226 1.00 92.50 322 ASP A O 1
ATOM 2392 N N . LYS A 1 323 ? -2.720 4.321 4.297 1.00 95.25 323 LYS A N 1
ATOM 2393 C CA . LYS A 1 323 ? -2.609 2.859 4.173 1.00 95.25 323 LYS A CA 1
ATOM 2394 C C . LYS A 1 323 ? -1.197 2.354 3.862 1.00 95.25 323 LYS A C 1
ATOM 2396 O O . LYS A 1 323 ? -1.045 1.172 3.568 1.00 95.25 323 LYS A O 1
ATOM 2401 N N . LYS A 1 324 ? -0.175 3.205 3.897 1.00 96.12 324 LYS A N 1
ATOM 2402 C CA . LYS A 1 324 ? 1.231 2.897 3.583 1.00 96.12 324 LYS A CA 1
ATOM 2403 C C . LYS A 1 324 ? 2.157 3.121 4.765 1.00 96.12 324 LYS A C 1
ATOM 2405 O O . LYS A 1 324 ? 3.322 2.736 4.688 1.00 96.12 324 LYS A O 1
ATOM 2410 N N . THR A 1 325 ? 1.667 3.724 5.839 1.00 97.31 325 THR A N 1
ATOM 2411 C CA . THR A 1 325 ? 2.430 3.929 7.061 1.00 97.31 325 THR A CA 1
ATOM 2412 C C . THR A 1 325 ? 1.774 3.256 8.257 1.00 97.31 325 THR A C 1
ATOM 2414 O O . THR A 1 325 ? 0.550 3.127 8.358 1.00 97.31 325 THR A O 1
ATOM 2417 N N . VAL A 1 326 ? 2.625 2.794 9.170 1.00 98.06 326 VAL A N 1
ATOM 2418 C CA . VAL A 1 326 ? 2.237 2.208 10.453 1.00 98.06 326 VAL A CA 1
ATOM 2419 C C . VAL A 1 326 ? 2.980 2.947 11.552 1.00 98.06 326 VAL A C 1
ATOM 2421 O O . VAL A 1 326 ? 4.206 3.049 11.502 1.00 98.06 326 VAL A O 1
ATOM 2424 N N . ILE A 1 327 ? 2.243 3.451 12.539 1.00 96.62 327 ILE A N 1
ATOM 2425 C CA . ILE A 1 327 ? 2.821 3.999 13.768 1.00 96.62 327 ILE A CA 1
ATOM 2426 C C . ILE A 1 327 ? 2.845 2.893 14.817 1.00 96.62 327 ILE A C 1
ATOM 2428 O O . ILE A 1 327 ? 1.823 2.258 15.076 1.00 96.62 327 ILE A O 1
ATOM 2432 N N . LEU A 1 328 ? 4.019 2.672 15.400 1.00 95.31 328 LEU A N 1
ATOM 2433 C CA . LEU A 1 328 ? 4.247 1.750 16.505 1.00 95.31 328 LEU A CA 1
ATOM 2434 C C . LEU A 1 328 ? 4.333 2.550 17.808 1.00 95.31 328 LEU A C 1
ATOM 2436 O O . LEU A 1 328 ? 5.230 3.387 17.930 1.00 95.31 328 LEU A O 1
ATOM 2440 N N . ASP A 1 329 ? 3.455 2.278 18.775 1.00 91.44 329 ASP A N 1
ATOM 2441 C CA . ASP A 1 329 ? 3.531 2.866 20.120 1.00 91.44 329 ASP A CA 1
ATOM 2442 C C . ASP A 1 329 ? 4.359 1.970 21.056 1.00 91.44 329 ASP A C 1
ATOM 2444 O O . ASP A 1 329 ? 4.165 0.752 21.122 1.00 91.44 329 ASP A O 1
ATOM 2448 N N . ILE A 1 330 ? 5.276 2.572 21.817 1.00 88.81 330 ILE A N 1
ATOM 2449 C CA . ILE A 1 330 ? 6.212 1.869 22.708 1.00 88.81 330 ILE A CA 1
ATOM 2450 C C . ILE A 1 330 ? 5.740 1.944 24.172 1.00 88.81 330 ILE A C 1
ATOM 2452 O O . ILE A 1 330 ? 5.694 3.022 24.770 1.00 88.81 330 ILE A O 1
ATOM 2456 N N . GLU A 1 331 ? 5.472 0.802 24.811 1.00 78.25 331 GLU A N 1
ATOM 2457 C CA . GLU A 1 331 ? 4.820 0.781 26.137 1.00 78.25 331 GLU A CA 1
ATOM 2458 C C . GLU A 1 331 ? 5.741 1.125 27.311 1.00 78.25 331 GLU A C 1
ATOM 2460 O O . GLU A 1 331 ? 5.368 1.911 28.181 1.00 78.25 331 GLU A O 1
ATOM 2465 N N . ALA A 1 332 ? 6.963 0.592 27.345 1.00 71.12 332 ALA A N 1
ATOM 2466 C CA . ALA A 1 332 ? 7.801 0.670 28.542 1.00 71.12 332 ALA A CA 1
ATOM 2467 C C . ALA A 1 332 ? 8.835 1.796 28.455 1.00 71.12 332 ALA A C 1
ATOM 2469 O O . ALA A 1 332 ? 8.613 2.910 28.940 1.00 71.12 332 ALA A O 1
ATOM 2470 N N . THR A 1 333 ? 9.968 1.534 27.813 1.00 77.44 333 THR A N 1
ATOM 2471 C CA . THR A 1 333 ? 11.103 2.454 27.826 1.00 77.44 333 THR A CA 1
ATOM 2472 C C . THR A 1 333 ? 11.137 3.277 26.539 1.00 77.44 333 THR A C 1
ATOM 2474 O O . THR A 1 333 ? 11.109 2.681 25.464 1.00 77.44 333 THR A O 1
ATOM 2477 N N . PRO A 1 334 ? 11.131 4.621 26.620 1.00 81.94 334 PRO A N 1
ATOM 2478 C CA . PRO A 1 334 ? 11.264 5.456 25.432 1.00 81.94 334 PRO A CA 1
ATOM 2479 C C . PRO A 1 334 ? 12.619 5.243 24.744 1.00 81.94 334 PRO A C 1
ATOM 2481 O O . PRO A 1 334 ? 13.567 4.732 25.348 1.00 81.94 334 PRO A O 1
ATOM 2484 N N . LEU A 1 335 ? 12.698 5.636 23.475 1.00 83.88 335 LEU A N 1
ATOM 2485 C CA . LEU A 1 335 ? 13.945 5.720 22.721 1.00 83.88 335 LEU A CA 1
ATOM 2486 C C . LEU A 1 335 ? 14.931 6.659 23.425 1.00 83.88 335 LEU A C 1
ATOM 2488 O O . LEU A 1 335 ? 14.534 7.603 24.109 1.00 83.88 335 LEU A O 1
ATOM 2492 N N . ASN A 1 336 ? 16.227 6.402 23.253 1.00 79.00 336 ASN A N 1
ATOM 2493 C CA . ASN A 1 336 ? 17.253 7.329 23.718 1.00 79.00 336 ASN A CA 1
ATOM 2494 C C . ASN A 1 336 ? 17.291 8.563 22.795 1.00 79.00 336 ASN A C 1
ATOM 2496 O O . ASN A 1 336 ? 17.169 8.428 21.582 1.00 79.00 336 ASN A O 1
ATOM 2500 N N . SER A 1 337 ? 17.512 9.752 23.353 1.00 74.69 337 SER A N 1
ATOM 2501 C CA . SER A 1 337 ? 17.684 11.012 22.617 1.00 74.69 337 SER A CA 1
ATOM 2502 C C . SER A 1 337 ? 19.080 11.216 22.020 1.00 74.69 337 SER A C 1
ATOM 2504 O O . SER A 1 337 ? 19.343 12.219 21.358 1.00 74.69 337 SER A O 1
ATOM 2506 N N . LYS A 1 338 ? 20.011 10.275 22.212 1.00 79.31 338 LYS A N 1
ATOM 2507 C CA . LYS A 1 338 ? 21.332 10.341 21.576 1.00 79.31 338 LYS A CA 1
ATOM 2508 C C . LYS A 1 338 ? 21.248 10.043 20.078 1.00 79.31 338 LYS A C 1
ATOM 2510 O O . LYS A 1 338 ? 20.817 8.963 19.688 1.00 79.31 338 LYS A O 1
ATOM 2515 N N . THR A 1 339 ? 21.826 10.918 19.256 1.00 80.38 339 THR A N 1
ATOM 2516 C CA . THR A 1 339 ? 22.008 10.726 17.800 1.00 80.38 339 THR A CA 1
ATOM 2517 C C . THR A 1 339 ? 22.832 9.486 17.432 1.00 80.38 339 THR A C 1
ATOM 2519 O O . THR A 1 339 ? 22.870 9.080 16.276 1.00 80.38 339 THR A O 1
ATOM 2522 N N . THR A 1 340 ? 23.506 8.874 18.407 1.00 82.44 340 THR A N 1
ATOM 2523 C CA . THR A 1 340 ? 24.275 7.636 18.259 1.00 82.44 340 THR A CA 1
ATOM 2524 C C . THR A 1 340 ? 23.487 6.382 18.642 1.00 82.44 340 THR A C 1
ATOM 2526 O O . THR A 1 340 ? 24.033 5.288 18.528 1.00 82.44 340 THR A O 1
ATOM 2529 N N . ALA A 1 341 ? 22.236 6.486 19.104 1.00 81.25 341 ALA A N 1
ATOM 2530 C CA . ALA A 1 341 ? 21.434 5.339 19.524 1.00 81.25 341 ALA A CA 1
ATOM 2531 C C . ALA A 1 341 ? 20.933 4.529 18.317 1.00 81.25 341 ALA A C 1
ATOM 2533 O O . ALA A 1 341 ? 20.078 4.971 17.547 1.00 81.25 341 ALA A O 1
ATOM 2534 N N . ASN A 1 342 ? 21.465 3.316 18.167 1.00 84.38 342 ASN A N 1
ATOM 2535 C CA . ASN A 1 342 ? 21.177 2.441 17.036 1.00 84.38 342 ASN A CA 1
ATOM 2536 C C . ASN A 1 342 ? 20.348 1.236 17.477 1.00 84.38 342 ASN A C 1
ATOM 2538 O O . ASN A 1 342 ? 20.701 0.534 18.424 1.00 84.38 342 ASN A O 1
ATOM 2542 N N . TYR A 1 343 ? 19.285 0.949 16.736 1.00 85.38 343 TYR A N 1
ATOM 2543 C CA . TYR A 1 343 ? 18.340 -0.122 17.020 1.00 85.38 343 TYR A CA 1
ATOM 2544 C C . TYR A 1 343 ? 18.292 -1.100 15.859 1.00 85.38 343 TYR A C 1
ATOM 2546 O O . TYR A 1 343 ? 18.170 -0.704 14.705 1.00 85.38 343 TYR A O 1
ATOM 2554 N N . PHE A 1 344 ? 18.363 -2.390 16.157 1.00 84.38 344 PHE A N 1
ATOM 2555 C CA . PHE A 1 344 ? 18.046 -3.419 15.183 1.00 84.38 344 PHE A CA 1
ATOM 2556 C C . PHE A 1 344 ? 16.527 -3.539 15.101 1.00 84.38 344 PHE A C 1
ATOM 2558 O O . PHE A 1 344 ? 15.876 -3.896 16.085 1.00 84.38 344 PHE A O 1
ATOM 2565 N N . VAL A 1 345 ? 15.975 -3.210 13.937 1.00 88.81 345 VAL A N 1
ATOM 2566 C CA . VAL A 1 345 ? 14.544 -3.283 13.654 1.00 88.81 345 VAL A CA 1
ATOM 2567 C C . VAL A 1 345 ? 14.314 -4.398 12.658 1.00 88.81 345 VAL A C 1
ATOM 2569 O O . VAL A 1 345 ? 14.877 -4.378 11.560 1.00 88.81 345 VAL A O 1
ATOM 2572 N N . LYS A 1 346 ? 13.446 -5.340 13.023 1.00 90.06 346 LYS A N 1
ATOM 2573 C CA . LYS A 1 346 ? 12.944 -6.355 12.109 1.00 90.06 346 LYS A CA 1
ATOM 2574 C C . LYS A 1 346 ? 11.430 -6.253 11.947 1.00 90.06 346 LYS A C 1
ATOM 2576 O O . LYS A 1 346 ? 10.695 -6.259 12.933 1.00 90.06 346 LYS A O 1
ATOM 2581 N N . VAL A 1 347 ? 10.996 -6.202 10.690 1.00 94.56 347 VAL A N 1
ATOM 2582 C CA . VAL A 1 347 ? 9.594 -6.265 10.263 1.00 94.56 347 VAL A CA 1
ATOM 2583 C C . VAL A 1 347 ? 9.416 -7.527 9.429 1.00 94.56 347 VAL A C 1
ATOM 2585 O O . VAL A 1 347 ? 10.148 -7.735 8.461 1.00 94.56 347 VAL A O 1
ATOM 2588 N N . SER A 1 348 ? 8.467 -8.378 9.801 1.00 92.75 348 SER A N 1
ATOM 2589 C CA . SER A 1 348 ? 8.175 -9.637 9.105 1.00 92.75 348 SER A CA 1
ATOM 2590 C C . SER A 1 348 ? 6.692 -9.970 9.230 1.00 92.75 348 SER A C 1
ATOM 2592 O O . SER A 1 348 ? 6.051 -9.533 10.172 1.00 92.75 348 SER A O 1
ATOM 2594 N N . GLY A 1 349 ? 6.121 -10.714 8.282 1.00 93.00 349 GLY A N 1
ATOM 2595 C CA . GLY A 1 349 ? 4.720 -11.160 8.362 1.00 93.00 349 GLY A CA 1
ATOM 2596 C C . GLY A 1 349 ? 3.655 -10.123 7.971 1.00 93.00 349 GLY A C 1
ATOM 2597 O O . GLY A 1 349 ? 2.468 -10.454 7.961 1.00 93.00 349 GLY A O 1
ATOM 2598 N N . VAL A 1 350 ? 4.051 -8.902 7.597 1.00 96.44 350 VAL A N 1
ATOM 2599 C CA . VAL A 1 350 ? 3.140 -7.869 7.073 1.00 96.44 350 VAL A CA 1
ATOM 2600 C C . VAL A 1 350 ? 2.837 -8.136 5.599 1.00 96.44 350 VAL A C 1
ATOM 2602 O O . VAL A 1 350 ? 3.750 -8.395 4.812 1.00 96.44 350 VAL A O 1
ATOM 2605 N N . LYS A 1 351 ? 1.562 -8.065 5.205 1.00 94.44 351 LYS A N 1
ATOM 2606 C CA . LYS A 1 351 ? 1.112 -8.273 3.819 1.00 94.44 351 LYS A CA 1
ATOM 2607 C C . LYS A 1 351 ? 0.696 -6.963 3.161 1.00 94.44 351 LYS A C 1
ATOM 2609 O O . LYS A 1 351 ? 0.280 -6.026 3.836 1.00 94.44 351 LYS A O 1
ATOM 2614 N N . GLU A 1 352 ? 0.784 -6.897 1.836 1.00 93.94 352 GLU A N 1
ATOM 2615 C CA . GLU A 1 352 ? 0.066 -5.897 1.046 1.00 93.94 352 GLU A CA 1
ATOM 2616 C C . GLU A 1 352 ? -1.429 -6.242 0.998 1.00 93.94 352 GLU A C 1
ATOM 2618 O O . GLU A 1 352 ? -1.817 -7.387 1.233 1.00 93.94 352 GLU A O 1
ATOM 2623 N N . PHE A 1 353 ? -2.271 -5.274 0.638 1.00 83.62 353 PHE A N 1
ATOM 2624 C CA . PHE A 1 353 ? -3.726 -5.462 0.533 1.00 83.62 353 PHE A CA 1
ATOM 2625 C C . PHE A 1 353 ? -4.145 -6.656 -0.355 1.00 83.62 353 PHE A C 1
ATOM 2627 O O . PHE A 1 353 ? -5.138 -7.319 -0.080 1.00 83.62 353 PHE A O 1
ATOM 2634 N N . ALA A 1 354 ? -3.372 -6.961 -1.402 1.00 82.44 354 ALA A N 1
ATOM 2635 C CA . ALA A 1 354 ? -3.599 -8.109 -2.286 1.00 82.44 354 ALA A CA 1
ATOM 2636 C C . ALA A 1 354 ? -3.165 -9.467 -1.685 1.00 82.44 354 ALA A C 1
ATOM 2638 O O . ALA A 1 354 ? -3.354 -10.507 -2.313 1.00 82.44 354 ALA A O 1
ATOM 2639 N N . GLY A 1 355 ? -2.585 -9.476 -0.480 1.00 81.81 355 GLY A N 1
ATOM 2640 C CA . GLY A 1 355 ? -2.199 -10.674 0.268 1.00 81.81 355 GLY A CA 1
ATOM 2641 C C . GLY A 1 355 ? -0.733 -11.102 0.128 1.00 81.81 355 GLY A C 1
ATOM 2642 O O . GLY A 1 355 ? -0.299 -11.981 0.876 1.00 81.81 355 GLY A O 1
ATOM 2643 N N . THR A 1 356 ? 0.046 -10.493 -0.772 1.00 89.06 356 THR A N 1
ATOM 2644 C CA . THR A 1 356 ? 1.491 -10.757 -0.917 1.00 89.06 356 THR A CA 1
ATOM 2645 C C . THR A 1 356 ? 2.256 -10.257 0.307 1.00 89.06 356 THR A C 1
ATOM 2647 O O . THR A 1 356 ? 1.990 -9.164 0.796 1.00 89.06 356 THR A O 1
ATOM 2650 N N . LEU A 1 357 ? 3.232 -11.018 0.802 1.00 90.50 357 LEU A N 1
ATOM 2651 C CA . LEU A 1 357 ? 4.090 -10.558 1.895 1.00 90.50 357 LEU A CA 1
ATOM 2652 C C . LEU A 1 357 ? 5.014 -9.425 1.438 1.00 90.50 357 LEU A C 1
ATOM 2654 O O . LEU A 1 357 ? 5.595 -9.477 0.353 1.00 90.50 357 LEU A O 1
ATOM 2658 N N . PHE A 1 358 ? 5.193 -8.438 2.310 1.00 89.75 358 PHE A N 1
ATOM 2659 C CA . PHE A 1 358 ? 6.367 -7.582 2.255 1.00 89.75 358 PHE A CA 1
ATOM 2660 C C . PHE A 1 358 ? 7.601 -8.422 2.566 1.00 89.75 358 PHE A C 1
ATOM 2662 O O . PHE A 1 358 ? 7.576 -9.251 3.478 1.00 89.75 358 PHE A O 1
ATOM 2669 N N . GLY A 1 359 ? 8.673 -8.224 1.797 1.00 81.31 359 GLY A N 1
ATOM 2670 C CA . GLY A 1 359 ? 9.950 -8.863 2.105 1.00 81.31 359 GLY A CA 1
ATOM 2671 C C . GLY A 1 359 ? 10.407 -8.503 3.519 1.00 81.31 359 GLY A C 1
ATOM 2672 O O . GLY A 1 359 ? 10.212 -7.364 3.953 1.00 81.31 359 GLY A O 1
ATOM 2673 N N . ASP A 1 360 ? 11.012 -9.467 4.220 1.00 84.00 360 ASP A N 1
ATOM 2674 C CA . ASP A 1 360 ? 11.558 -9.252 5.560 1.00 84.00 360 ASP A CA 1
ATOM 2675 C C . ASP A 1 360 ? 12.487 -8.030 5.559 1.00 84.00 360 ASP A C 1
ATOM 2677 O O . ASP A 1 360 ? 13.460 -7.955 4.804 1.00 84.00 360 ASP A O 1
ATOM 2681 N N . TYR A 1 361 ? 12.191 -7.073 6.430 1.00 88.94 361 TYR A N 1
ATOM 2682 C CA . TYR A 1 361 ? 13.061 -5.939 6.695 1.00 88.94 361 TYR A CA 1
ATOM 2683 C C . TYR A 1 361 ? 13.841 -6.236 7.963 1.00 88.94 361 TYR A C 1
ATOM 2685 O O . TYR A 1 361 ? 13.245 -6.580 8.978 1.00 88.94 361 TYR A O 1
ATOM 2693 N N . ALA A 1 362 ? 15.162 -6.109 7.912 1.00 87.19 362 ALA A N 1
ATOM 2694 C CA . ALA A 1 362 ? 16.037 -6.283 9.062 1.00 87.19 362 ALA A CA 1
ATOM 2695 C C . ALA A 1 362 ? 17.238 -5.348 8.910 1.00 87.19 362 ALA A C 1
ATOM 2697 O O . ALA A 1 362 ? 18.145 -5.628 8.126 1.00 87.19 362 ALA A O 1
ATOM 2698 N N . GLN A 1 363 ? 17.227 -4.220 9.616 1.00 82.44 363 GLN A N 1
ATOM 2699 C CA . GLN A 1 363 ? 18.295 -3.222 9.535 1.00 82.44 363 GLN A CA 1
ATOM 2700 C C . GLN A 1 363 ? 18.611 -2.621 10.899 1.00 82.44 363 GLN A C 1
ATOM 2702 O O . GLN A 1 363 ? 17.762 -2.569 11.788 1.00 82.44 363 GLN A O 1
ATOM 2707 N N . VAL A 1 364 ? 19.845 -2.138 11.040 1.00 84.06 364 VAL A N 1
ATOM 2708 C CA . VAL A 1 364 ? 20.225 -1.248 12.135 1.00 84.06 364 VAL A CA 1
ATOM 2709 C C . VAL A 1 364 ? 19.854 0.172 11.726 1.00 84.06 364 VAL A C 1
ATOM 2711 O O . VAL A 1 364 ? 20.360 0.679 10.729 1.00 84.06 364 VAL A O 1
ATOM 2714 N N . VAL A 1 365 ? 18.957 0.790 12.484 1.00 82.94 365 VAL A N 1
ATOM 2715 C CA . VAL A 1 365 ? 18.408 2.121 12.231 1.00 82.94 365 VAL A CA 1
ATOM 2716 C C . VAL A 1 365 ? 18.748 3.022 13.408 1.00 82.94 365 VAL A C 1
ATOM 2718 O O . VAL A 1 365 ? 18.623 2.618 14.565 1.00 82.94 365 VAL A O 1
ATOM 2721 N N . THR A 1 366 ? 19.159 4.252 13.126 1.00 85.62 366 THR A N 1
ATOM 2722 C CA . THR A 1 366 ? 19.315 5.278 14.157 1.00 85.62 366 THR A CA 1
ATOM 2723 C C . THR A 1 366 ? 17.937 5.848 14.479 1.00 85.62 366 THR A C 1
ATOM 2725 O O . THR A 1 366 ? 17.307 6.480 13.634 1.00 85.62 366 THR A O 1
ATOM 2728 N N . LEU A 1 367 ? 17.445 5.583 15.689 1.00 83.75 367 LEU A N 1
ATOM 2729 C CA . LEU A 1 367 ? 16.144 6.057 16.157 1.00 83.75 367 LEU A CA 1
ATOM 2730 C C . LEU A 1 367 ? 16.375 6.906 17.400 1.00 83.75 367 LEU A C 1
ATOM 2732 O O . LEU A 1 367 ? 16.640 6.379 18.475 1.00 83.75 367 LEU A O 1
ATOM 2736 N N . PHE A 1 368 ? 16.286 8.217 17.239 1.00 83.50 368 PHE A N 1
ATOM 2737 C CA . PHE A 1 368 ? 16.376 9.173 18.330 1.00 83.50 368 PHE A CA 1
ATOM 2738 C C . PHE A 1 368 ? 15.343 10.264 18.108 1.00 83.50 368 PHE A C 1
ATOM 2740 O O . PHE A 1 368 ? 14.917 10.514 16.980 1.00 83.50 368 PHE A O 1
ATOM 2747 N N . ASP A 1 369 ? 14.951 10.896 19.199 1.00 84.62 369 ASP A N 1
ATOM 2748 C CA . ASP A 1 369 ? 14.031 12.015 19.186 1.00 84.62 369 ASP A CA 1
ATOM 2749 C C . ASP A 1 369 ? 14.767 13.274 19.634 1.00 84.62 369 ASP A C 1
ATOM 2751 O O . ASP A 1 369 ? 15.299 13.336 20.745 1.00 84.62 369 ASP A O 1
ATOM 2755 N N . ALA A 1 370 ? 14.837 14.246 18.731 1.00 82.25 370 ALA A N 1
ATOM 2756 C CA . ALA A 1 370 ? 15.483 15.536 18.947 1.00 82.25 370 ALA A CA 1
ATOM 2757 C C . ALA A 1 370 ? 14.502 16.708 18.829 1.00 82.25 370 ALA A C 1
ATOM 2759 O O . ALA A 1 370 ? 14.932 17.864 18.811 1.00 82.25 370 ALA A O 1
ATOM 2760 N N . VAL A 1 371 ? 13.205 16.431 18.691 1.00 84.88 371 VAL A N 1
ATOM 2761 C CA . VAL A 1 371 ? 12.193 17.477 18.573 1.00 84.88 371 VAL A CA 1
ATOM 2762 C C . VAL A 1 371 ? 11.746 17.846 19.979 1.00 84.88 371 VAL A C 1
ATOM 2764 O O . VAL A 1 371 ? 11.403 16.986 20.769 1.00 84.88 371 VAL A O 1
ATOM 2767 N N . SER A 1 372 ? 11.793 19.133 20.315 1.00 87.56 372 SER A N 1
ATOM 2768 C CA . SER A 1 372 ? 11.227 19.603 21.577 1.00 87.56 372 SER A CA 1
ATOM 2769 C C . SER A 1 372 ? 9.698 19.642 21.508 1.00 87.56 372 SER A C 1
ATOM 2771 O O . SER A 1 372 ? 9.152 20.138 20.514 1.00 87.56 372 SER A O 1
ATOM 2773 N N . PRO A 1 373 ? 8.998 19.306 22.607 1.00 93.12 373 PRO A N 1
ATOM 2774 C CA . PRO A 1 373 ? 7.560 19.485 22.680 1.00 93.12 373 PRO A CA 1
ATOM 2775 C C . PRO A 1 373 ? 7.214 20.973 22.610 1.00 93.12 373 PRO A C 1
ATOM 2777 O O . PRO A 1 373 ? 7.849 21.819 23.244 1.00 93.12 373 PRO A O 1
ATOM 2780 N N . THR A 1 374 ? 6.160 21.301 21.872 1.00 94.50 374 THR A N 1
ATOM 2781 C CA . THR A 1 374 ? 5.629 22.663 21.733 1.00 94.50 374 THR A CA 1
ATOM 2782 C C . THR A 1 374 ? 4.166 22.702 22.144 1.00 94.50 374 THR A C 1
ATOM 2784 O O . THR A 1 374 ? 3.469 21.693 22.062 1.00 94.50 374 THR A O 1
ATOM 2787 N N . VAL A 1 375 ? 3.679 23.863 22.589 1.00 97.12 375 VAL A N 1
ATOM 2788 C CA . VAL A 1 375 ? 2.240 24.082 22.789 1.00 97.12 375 VAL A CA 1
ATOM 2789 C C . VAL A 1 375 ? 1.610 24.395 21.434 1.00 97.12 375 VAL A C 1
ATOM 2791 O O . VAL A 1 375 ? 1.909 25.426 20.835 1.00 97.12 375 VAL A O 1
ATOM 2794 N N . THR A 1 376 ? 0.740 23.514 20.946 1.00 96.62 376 THR A N 1
ATOM 2795 C CA . THR A 1 376 ? 0.066 23.662 19.647 1.00 96.62 376 THR A CA 1
ATOM 2796 C C . THR A 1 376 ? -1.223 24.468 19.751 1.00 96.62 376 THR A C 1
ATOM 2798 O O . THR A 1 376 ? -1.587 25.167 18.808 1.00 96.62 376 THR A O 1
ATOM 2801 N N . SER A 1 377 ? -1.909 24.416 20.896 1.00 95.12 377 SER A N 1
ATOM 2802 C CA . SER A 1 377 ? -3.111 25.217 21.137 1.00 95.12 377 SER A CA 1
ATOM 2803 C C . SER A 1 377 ? -3.343 25.484 22.619 1.00 95.12 377 SER A C 1
ATOM 2805 O O . SER A 1 377 ? -3.172 24.588 23.445 1.00 95.12 377 SER A O 1
ATOM 2807 N N . VAL A 1 378 ? -3.846 26.677 22.931 1.00 95.75 378 VAL A N 1
ATOM 2808 C CA . VAL A 1 378 ? -4.478 27.004 24.214 1.00 95.75 378 VAL A CA 1
ATOM 2809 C C . VAL A 1 378 ? -5.856 27.564 23.908 1.00 95.75 378 VAL A C 1
ATOM 2811 O O . VAL A 1 378 ? -5.967 28.608 23.269 1.00 95.75 378 VAL A O 1
ATOM 2814 N N . ALA A 1 379 ? -6.902 26.866 24.335 1.00 90.50 379 ALA A N 1
ATOM 2815 C CA . ALA A 1 379 ? -8.278 27.275 24.085 1.00 90.50 379 ALA A CA 1
ATOM 2816 C C . ALA A 1 379 ? -9.177 26.912 25.264 1.00 90.50 379 ALA A C 1
ATOM 2818 O O . ALA A 1 379 ? -8.893 25.980 26.012 1.00 90.50 379 ALA A O 1
ATOM 2819 N N . LEU A 1 380 ? -10.285 27.631 25.407 1.00 87.81 380 LEU A N 1
ATOM 2820 C CA . LEU A 1 380 ? -11.406 27.165 26.212 1.00 87.81 380 LEU A CA 1
ATOM 2821 C C . LEU A 1 380 ? -12.111 26.055 25.423 1.00 87.81 380 LEU A C 1
ATOM 2823 O O . LEU A 1 380 ? -12.604 26.313 24.326 1.00 87.81 380 LEU A O 1
ATOM 2827 N N . SER A 1 381 ? -12.118 24.824 25.936 1.00 79.75 381 SER A N 1
ATOM 2828 C CA . SER A 1 381 ? -12.939 23.747 25.355 1.00 79.75 381 SER A CA 1
ATOM 2829 C C . SER A 1 381 ? -14.420 23.956 25.664 1.00 79.75 381 SER A C 1
ATOM 2831 O O . SER A 1 381 ? -15.284 23.556 24.890 1.00 79.75 381 SER A O 1
ATOM 2833 N N . ASP A 1 382 ? -14.681 24.619 26.785 1.00 78.62 382 ASP A N 1
ATOM 2834 C CA . ASP A 1 382 ? -15.953 25.179 27.211 1.00 78.62 382 ASP A CA 1
ATOM 2835 C C . ASP A 1 382 ? -15.667 26.349 28.167 1.00 78.62 382 ASP A C 1
ATOM 2837 O O . ASP A 1 382 ? -14.513 26.664 28.469 1.00 78.62 382 ASP A O 1
ATOM 2841 N N . SER A 1 383 ? -16.713 27.004 28.658 1.00 74.44 383 SER A N 1
ATOM 2842 C CA . SER A 1 383 ? -16.605 28.153 29.559 1.00 74.44 383 SER A CA 1
ATOM 2843 C C . SER A 1 383 ? -15.917 27.869 30.903 1.00 74.44 383 SER A C 1
ATOM 2845 O O . SER A 1 383 ? -15.524 28.810 31.597 1.00 74.44 383 SER A O 1
ATOM 2847 N N . ASN A 1 384 ? -15.752 26.598 31.280 1.00 82.50 384 ASN A N 1
ATOM 2848 C CA . ASN A 1 384 ? -15.202 26.165 32.559 1.00 82.50 384 ASN A CA 1
ATOM 2849 C C . ASN A 1 384 ? -13.920 25.325 32.424 1.00 82.50 384 ASN A C 1
ATOM 2851 O O . ASN A 1 384 ? -13.374 24.883 33.439 1.00 82.50 384 ASN A O 1
ATOM 2855 N N . THR A 1 385 ? -13.411 25.115 31.210 1.00 89.81 385 THR A N 1
ATOM 2856 C CA . THR A 1 385 ? -12.266 24.232 30.965 1.00 89.81 385 THR A CA 1
ATOM 2857 C C . THR A 1 385 ? -11.311 24.846 29.950 1.00 89.81 385 THR A C 1
ATOM 2859 O O . THR A 1 385 ? -11.648 25.050 28.786 1.00 89.81 385 THR A O 1
ATOM 2862 N N . ILE A 1 386 ? -10.082 25.116 30.387 1.00 94.31 386 ILE A N 1
ATOM 2863 C CA . ILE A 1 386 ? -8.978 25.516 29.509 1.00 94.31 386 ILE A CA 1
ATOM 2864 C C . ILE A 1 386 ? -8.245 24.249 29.089 1.00 94.31 386 ILE A C 1
ATOM 2866 O O . ILE A 1 386 ? -7.815 23.478 29.941 1.00 94.31 386 ILE A O 1
ATOM 2870 N N . LYS A 1 387 ? -8.043 24.054 27.793 1.00 96.00 387 LYS A N 1
ATOM 2871 C CA . LYS A 1 387 ? -7.267 22.953 27.236 1.00 96.00 387 LYS A CA 1
ATOM 2872 C C . LYS A 1 387 ? -5.967 23.472 26.638 1.00 96.00 387 LYS A C 1
ATOM 2874 O O . LYS A 1 387 ? -5.977 24.310 25.735 1.00 96.00 387 LYS A O 1
ATOM 2879 N N . VAL A 1 388 ? -4.853 22.954 27.143 1.00 97.19 388 VAL A N 1
ATOM 2880 C CA . VAL A 1 388 ? -3.508 23.157 26.595 1.00 97.19 388 VAL A CA 1
ATOM 2881 C C . VAL A 1 388 ? -3.111 21.879 25.866 1.00 97.19 388 VAL A C 1
ATOM 2883 O O . VAL A 1 388 ? -3.085 20.816 26.482 1.00 97.19 388 VAL A O 1
ATOM 2886 N N . THR A 1 389 ? -2.809 21.973 24.575 1.00 96.62 389 THR A N 1
ATOM 2887 C CA . THR A 1 389 ? -2.424 20.832 23.728 1.00 96.62 389 THR A CA 1
ATOM 2888 C C . THR A 1 389 ? -0.962 20.953 23.325 1.00 96.62 389 THR A C 1
ATOM 2890 O O . THR A 1 389 ? -0.483 22.054 23.050 1.00 96.62 389 THR A O 1
ATOM 2893 N N . PHE A 1 390 ? -0.263 19.823 23.273 1.00 96.00 390 PHE A N 1
ATOM 2894 C CA . PHE A 1 390 ? 1.152 19.726 22.931 1.00 96.00 390 PHE A CA 1
ATOM 2895 C C . PHE A 1 390 ? 1.360 19.025 21.580 1.00 96.00 390 PHE A C 1
ATOM 2897 O O . PHE A 1 390 ? 0.512 18.245 21.141 1.00 96.00 390 PHE A O 1
ATOM 2904 N N . SER A 1 391 ? 2.491 19.281 20.915 1.00 92.19 391 SER A N 1
ATOM 2905 C CA . SER A 1 391 ? 2.874 18.603 19.661 1.00 92.19 391 SER A CA 1
ATOM 2906 C C . SER A 1 391 ? 3.149 17.110 19.849 1.00 92.19 391 SER A C 1
ATOM 2908 O O . SER A 1 391 ? 3.030 16.328 18.907 1.00 92.19 391 SER A O 1
ATOM 2910 N N . GLU A 1 392 ? 3.471 16.698 21.073 1.00 90.00 392 GLU A N 1
ATOM 2911 C CA . GLU A 1 392 ? 3.874 15.341 21.427 1.00 90.00 392 GLU A CA 1
ATOM 2912 C C . GLU A 1 392 ? 3.631 15.048 22.922 1.00 90.00 392 GLU A C 1
ATOM 2914 O O . GLU A 1 392 ? 3.324 15.969 23.685 1.00 90.00 392 GLU A O 1
ATOM 2919 N N . PRO A 1 393 ? 3.721 13.776 23.362 1.00 90.25 393 PRO A N 1
ATOM 2920 C CA . PRO A 1 393 ? 3.504 13.409 24.759 1.00 90.25 393 PRO A CA 1
ATOM 2921 C C . PRO A 1 393 ? 4.565 13.998 25.701 1.00 90.25 393 PRO A C 1
ATOM 2923 O O . PRO A 1 393 ? 5.757 13.736 25.546 1.00 90.25 393 PRO A O 1
ATOM 2926 N N . ILE A 1 394 ? 4.139 14.705 26.749 1.00 92.88 394 ILE A N 1
ATOM 2927 C CA . ILE A 1 394 ? 5.055 15.238 27.771 1.00 92.88 394 ILE A CA 1
ATOM 2928 C C . ILE A 1 394 ? 5.414 14.181 28.827 1.00 92.88 394 ILE A C 1
ATOM 2930 O O . ILE A 1 394 ? 4.567 13.429 29.322 1.00 92.88 394 ILE A O 1
ATOM 2934 N N . ASN A 1 395 ? 6.678 14.145 29.240 1.00 91.00 395 ASN A N 1
ATOM 2935 C CA . ASN A 1 395 ? 7.192 13.221 30.247 1.00 91.00 395 ASN A CA 1
ATOM 2936 C C . ASN A 1 395 ? 6.995 13.763 31.659 1.00 91.00 395 ASN A C 1
ATOM 2938 O O . ASN A 1 395 ? 7.927 14.091 32.392 1.00 91.00 395 ASN A O 1
ATOM 2942 N N . THR A 1 396 ? 5.733 13.872 32.049 1.00 89.12 396 THR A N 1
ATOM 2943 C CA . THR A 1 396 ? 5.369 14.295 33.395 1.00 89.12 396 THR A CA 1
ATOM 2944 C C . THR A 1 396 ? 4.164 13.518 33.910 1.00 89.12 396 THR A C 1
ATOM 2946 O O . THR A 1 396 ? 3.600 12.649 33.229 1.00 89.12 396 THR A O 1
ATOM 2949 N N . ASN A 1 397 ? 3.806 13.787 35.157 1.00 89.31 397 ASN A N 1
ATOM 2950 C CA . ASN A 1 397 ? 2.542 13.391 35.756 1.00 89.31 397 ASN A CA 1
ATOM 2951 C C . ASN A 1 397 ? 1.677 14.640 35.986 1.00 89.31 397 ASN A C 1
ATOM 2953 O O . ASN A 1 397 ? 2.100 15.769 35.739 1.00 89.31 397 ASN A O 1
ATOM 2957 N N . ASN A 1 398 ? 0.461 14.441 36.491 1.00 88.94 398 ASN A N 1
ATOM 2958 C CA . ASN A 1 398 ? -0.477 15.540 36.705 1.00 88.94 398 ASN A CA 1
ATOM 2959 C C . ASN A 1 398 ? 0.093 16.657 37.610 1.00 88.94 398 ASN A C 1
ATOM 2961 O O . ASN A 1 398 ? -0.106 17.839 37.352 1.00 88.94 398 ASN A O 1
ATOM 2965 N N . SER A 1 399 ? 0.868 16.292 38.638 1.00 88.56 399 SER A N 1
ATOM 2966 C CA . SER A 1 399 ? 1.505 17.247 39.556 1.00 88.56 399 SER A CA 1
ATOM 2967 C C . SER A 1 399 ? 2.608 18.078 38.894 1.00 88.56 399 SER A C 1
ATOM 2969 O O . SER A 1 399 ? 2.743 19.268 39.185 1.00 88.56 399 SER A O 1
ATOM 2971 N N . GLY A 1 400 ? 3.398 17.479 38.002 1.00 89.19 400 GLY A N 1
ATOM 2972 C CA . GLY A 1 400 ? 4.420 18.206 37.254 1.00 89.19 400 GLY A CA 1
ATOM 2973 C C . GLY A 1 400 ? 3.816 19.127 36.193 1.00 89.19 400 GLY A C 1
ATOM 2974 O O . GLY A 1 400 ? 4.256 20.267 36.076 1.00 89.19 400 GLY A O 1
ATOM 2975 N N . ALA A 1 401 ? 2.743 18.704 35.513 1.00 90.06 401 ALA A N 1
ATOM 2976 C CA . ALA A 1 401 ? 1.970 19.580 34.626 1.00 90.06 401 ALA A CA 1
ATOM 2977 C C . ALA A 1 401 ? 1.407 20.804 35.375 1.00 90.06 401 ALA A C 1
ATOM 2979 O O . ALA A 1 401 ? 1.584 21.937 34.928 1.00 90.06 401 ALA A O 1
ATOM 2980 N N . ALA A 1 402 ? 0.828 20.588 36.561 1.00 91.94 402 ALA A N 1
ATOM 2981 C CA . ALA A 1 402 ? 0.333 21.658 37.431 1.00 91.94 402 ALA A CA 1
ATOM 2982 C C . ALA A 1 402 ? 1.430 22.632 37.905 1.00 91.94 402 ALA A C 1
ATOM 2984 O O . ALA A 1 402 ? 1.142 23.783 38.219 1.00 91.94 402 ALA A O 1
ATOM 2985 N N . SER A 1 403 ? 2.686 22.180 37.975 1.00 93.06 403 SER A N 1
ATOM 2986 C CA . SER A 1 403 ? 3.826 23.024 38.365 1.00 93.06 403 SER A CA 1
ATOM 2987 C C . SER A 1 403 ? 4.372 23.858 37.198 1.00 93.06 403 SER A C 1
ATOM 2989 O O . SER A 1 403 ? 4.952 24.927 37.411 1.00 93.06 403 SER A O 1
ATOM 2991 N N . ALA A 1 404 ? 4.203 23.358 35.974 1.00 94.88 404 ALA A N 1
ATOM 2992 C CA . ALA A 1 404 ? 4.719 23.948 34.746 1.00 94.88 404 ALA A CA 1
ATOM 2993 C C . ALA A 1 404 ? 3.796 25.008 34.135 1.00 94.88 404 ALA A C 1
ATOM 2995 O O . ALA A 1 404 ? 4.275 25.981 33.552 1.00 94.88 404 ALA A O 1
ATOM 2996 N N . ILE A 1 405 ? 2.480 24.822 34.260 1.00 96.25 405 ILE A N 1
ATOM 2997 C CA . ILE A 1 405 ? 1.471 25.747 33.740 1.00 96.25 405 ILE A CA 1
ATOM 2998 C C . ILE A 1 405 ? 1.132 26.758 34.837 1.00 96.25 405 ILE A C 1
ATOM 3000 O O . ILE A 1 405 ? 0.681 26.394 35.920 1.00 96.25 405 ILE A O 1
ATOM 3004 N N . LYS A 1 406 ? 1.371 28.040 34.568 1.00 94.94 406 LYS A N 1
ATOM 3005 C CA . LYS A 1 406 ? 1.222 29.135 35.532 1.00 94.94 406 LYS A CA 1
ATOM 3006 C C . LYS A 1 406 ? 0.322 30.216 34.968 1.00 94.94 406 LYS A C 1
ATOM 3008 O O . LYS A 1 406 ? 0.409 30.553 33.790 1.00 94.94 406 LYS A O 1
ATOM 3013 N N . PHE A 1 407 ? -0.489 30.797 35.843 1.00 96.50 407 PHE A N 1
ATOM 3014 C CA . PHE A 1 407 ? -1.394 31.885 35.504 1.00 96.50 407 PHE A CA 1
ATOM 3015 C C . PHE A 1 407 ? -0.951 33.178 36.180 1.00 96.50 407 PHE A C 1
ATOM 3017 O O . PHE A 1 407 ? -0.517 33.175 37.334 1.00 96.50 407 PHE A O 1
ATOM 3024 N N . THR A 1 408 ? -1.094 34.293 35.475 1.00 94.88 408 THR A N 1
ATOM 3025 C CA . THR A 1 408 ? -0.938 35.642 36.018 1.00 94.88 408 THR A CA 1
ATOM 3026 C C . THR A 1 408 ? -2.176 36.474 35.716 1.00 94.88 408 THR A C 1
ATOM 3028 O O . THR A 1 408 ? -2.799 36.313 34.670 1.00 94.88 408 THR A O 1
ATOM 3031 N N . LEU A 1 409 ? -2.542 37.371 36.621 1.00 94.06 409 LEU A N 1
ATOM 3032 C CA . LEU A 1 409 ? -3.558 38.398 36.411 1.00 94.06 409 LEU A CA 1
ATOM 3033 C C . LEU A 1 409 ? -2.896 39.741 36.700 1.00 94.06 409 LEU A C 1
ATOM 3035 O O . LEU A 1 409 ? -2.304 39.904 37.764 1.00 94.06 409 LEU A O 1
ATOM 3039 N N . ASP A 1 410 ? -2.926 40.664 35.739 1.00 90.75 410 ASP A N 1
ATOM 3040 C CA . ASP A 1 410 ? -2.227 41.954 35.836 1.00 90.75 410 ASP A CA 1
ATOM 3041 C C . ASP A 1 410 ? -0.737 41.801 36.223 1.00 90.75 410 ASP A C 1
ATOM 3043 O O . ASP A 1 410 ? -0.195 42.551 37.034 1.00 90.75 410 ASP A O 1
ATOM 3047 N N . SER A 1 411 ? -0.069 40.791 35.649 1.00 87.62 411 SER A N 1
ATOM 3048 C CA . SER A 1 411 ? 1.329 40.407 35.929 1.00 87.62 411 SER A CA 1
ATOM 3049 C C . SER A 1 411 ? 1.608 39.869 37.343 1.00 87.62 411 SER A C 1
ATOM 3051 O O . SER A 1 411 ? 2.769 39.690 37.714 1.00 87.62 411 SER A O 1
ATOM 3053 N N . VAL A 1 412 ? 0.574 39.564 38.133 1.00 91.69 412 VAL A N 1
ATOM 3054 C CA . VAL A 1 412 ? 0.692 38.934 39.459 1.00 91.69 412 VAL A CA 1
ATOM 3055 C C . VAL A 1 412 ? 0.332 37.453 39.372 1.00 91.69 412 VAL A C 1
ATOM 3057 O O . VAL A 1 412 ? -0.686 37.100 38.783 1.00 91.69 412 VAL A O 1
ATOM 3060 N N . ASN A 1 413 ? 1.142 36.578 39.976 1.00 90.88 413 ASN A N 1
ATOM 3061 C CA . ASN A 1 413 ? 0.899 35.132 39.983 1.00 90.88 413 ASN A CA 1
ATOM 3062 C C . ASN A 1 413 ? -0.439 34.775 40.647 1.00 90.88 413 ASN A C 1
ATOM 3064 O O . ASN A 1 413 ? -0.716 35.187 41.774 1.00 90.88 413 ASN A O 1
ATOM 3068 N N . VAL A 1 414 ? -1.222 33.937 39.971 1.00 93.06 414 VAL A N 1
ATOM 3069 C CA . VAL A 1 414 ? -2.459 33.352 40.489 1.00 93.06 414 VAL A CA 1
ATOM 3070 C C . VAL A 1 414 ? -2.156 31.946 40.992 1.00 93.06 414 VAL A C 1
ATOM 3072 O O . VAL A 1 414 ? -1.604 31.118 40.268 1.00 93.06 414 VAL A O 1
ATOM 3075 N N . SER A 1 415 ? -2.502 31.673 42.249 1.00 91.88 415 SER A N 1
ATOM 3076 C CA . SER A 1 415 ? -2.303 30.353 42.846 1.00 91.88 415 SER A CA 1
ATOM 3077 C C . SER A 1 415 ? -3.394 29.392 42.384 1.00 91.88 415 SER A C 1
ATOM 3079 O O . SER A 1 415 ? -4.527 29.489 42.847 1.00 91.88 415 SER A O 1
ATOM 3081 N N . VAL A 1 416 ? -3.032 28.427 41.542 1.00 93.06 416 VAL A N 1
ATOM 3082 C CA . VAL A 1 416 ? -3.944 27.385 41.054 1.00 93.06 416 VAL A CA 1
ATOM 3083 C C . VAL A 1 416 ? -3.647 26.054 41.761 1.00 93.06 416 VAL A C 1
ATOM 3085 O O . VAL A 1 416 ? -2.499 25.604 41.732 1.00 93.06 416 VAL A O 1
ATOM 3088 N N . PRO A 1 417 ? -4.630 25.397 42.406 1.00 91.56 417 PRO A N 1
ATOM 3089 C CA . PRO A 1 417 ? -4.414 24.108 43.055 1.00 91.56 417 PRO A CA 1
ATOM 3090 C C . PRO A 1 417 ? -4.167 22.989 42.034 1.00 91.56 417 PRO A C 1
ATOM 3092 O O . PRO A 1 417 ? -4.792 22.943 40.977 1.00 91.56 417 PRO A O 1
ATOM 3095 N N . ALA A 1 418 ? -3.312 22.021 42.384 1.00 89.50 418 ALA A N 1
ATOM 3096 C CA . ALA A 1 418 ? -2.995 20.883 41.513 1.00 89.50 418 ALA A CA 1
ATOM 3097 C C . ALA A 1 418 ? -4.229 20.037 41.131 1.00 89.50 418 ALA A C 1
ATOM 3099 O O . ALA A 1 418 ? -4.235 19.402 40.082 1.00 89.50 418 ALA A O 1
ATOM 3100 N N . THR A 1 419 ? -5.285 20.059 41.952 1.00 90.75 419 THR A N 1
ATOM 3101 C CA . THR A 1 419 ? -6.567 19.384 41.687 1.00 90.75 419 THR A CA 1
ATOM 3102 C C . THR A 1 419 ? -7.360 19.997 40.534 1.00 90.75 419 THR A C 1
ATOM 3104 O O . THR A 1 419 ? -8.309 19.374 40.076 1.00 90.75 419 THR A O 1
ATOM 3107 N N . ALA A 1 420 ? -7.009 21.203 40.076 1.00 93.12 420 ALA A N 1
ATOM 3108 C CA . ALA A 1 420 ? -7.649 21.829 38.923 1.00 93.12 420 ALA A CA 1
ATOM 3109 C C . ALA A 1 420 ? -7.139 21.277 37.582 1.00 93.12 420 ALA A C 1
ATOM 3111 O O . ALA A 1 420 ? -7.796 21.485 36.568 1.00 93.12 420 ALA A O 1
ATOM 3112 N N . TYR A 1 421 ? -5.988 20.596 37.567 1.00 95.25 421 TYR A N 1
ATOM 3113 C CA . TYR A 1 421 ? -5.353 20.081 36.356 1.00 95.25 421 TYR A CA 1
ATOM 3114 C C . TYR A 1 421 ? -5.710 18.614 36.133 1.00 95.25 421 TYR A C 1
ATOM 3116 O O . TYR A 1 421 ? -5.722 17.826 37.079 1.00 95.25 421 TYR A O 1
ATOM 3124 N N . THR A 1 422 ? -5.933 18.240 34.878 1.00 94.94 422 THR A N 1
ATOM 3125 C CA . THR A 1 422 ? -6.104 16.856 34.431 1.00 94.94 422 THR A CA 1
ATOM 3126 C C . THR A 1 422 ? -5.269 16.626 33.174 1.00 94.94 422 THR A C 1
ATOM 3128 O O . THR A 1 422 ? -5.583 17.136 32.102 1.00 94.94 422 THR A O 1
ATOM 3131 N N . LEU A 1 423 ? -4.181 15.869 33.303 1.00 95.31 423 LEU A N 1
ATOM 3132 C CA . LEU A 1 423 ? -3.347 15.416 32.188 1.00 95.31 423 LEU A CA 1
ATOM 3133 C C . LEU A 1 423 ? -4.038 14.256 31.456 1.00 95.31 423 LEU A C 1
ATOM 3135 O O . LEU A 1 423 ? -4.439 13.277 32.090 1.00 95.31 423 LEU A O 1
ATOM 3139 N N . SER A 1 424 ? -4.145 14.344 30.130 1.00 93.81 424 SER A N 1
ATOM 3140 C CA . SER A 1 424 ? -4.717 13.282 29.298 1.00 93.81 424 SER A CA 1
ATOM 3141 C C . SER A 1 424 ? -3.886 11.995 29.351 1.00 93.81 424 SER A C 1
ATOM 3143 O O . SER A 1 424 ? -2.686 12.009 29.630 1.00 93.81 424 SER A O 1
ATOM 3145 N N . THR A 1 425 ? -4.512 10.852 29.064 1.00 86.12 425 THR A N 1
ATOM 3146 C CA . THR A 1 425 ? -3.860 9.529 29.123 1.00 86.12 425 THR A CA 1
ATOM 3147 C C . THR A 1 425 ? -2.717 9.374 28.121 1.00 86.12 425 THR A C 1
ATOM 3149 O O . THR A 1 425 ? -1.715 8.737 28.431 1.00 86.12 425 THR A O 1
ATOM 3152 N N . ASP A 1 426 ? -2.841 9.990 26.943 1.00 83.50 426 ASP A N 1
ATOM 3153 C CA . ASP A 1 426 ? -1.785 10.071 25.924 1.00 83.50 426 ASP A CA 1
ATOM 3154 C C . ASP A 1 426 ? -0.711 11.125 26.247 1.00 83.50 426 ASP A C 1
ATOM 3156 O O . ASP A 1 426 ? 0.268 11.260 25.516 1.00 83.50 426 ASP A O 1
ATOM 3160 N N . LYS A 1 427 ? -0.901 11.879 27.338 1.00 92.06 427 LYS A N 1
ATOM 3161 C CA . LYS A 1 427 ? -0.072 12.999 27.789 1.00 92.06 427 LYS A CA 1
ATOM 3162 C C . LYS A 1 427 ? 0.144 14.093 26.739 1.00 92.06 427 LYS A C 1
ATOM 3164 O O . LYS A 1 427 ? 1.134 14.812 26.820 1.00 92.06 427 LYS A O 1
ATOM 3169 N N . LYS A 1 428 ? -0.759 14.245 25.766 1.00 93.88 428 LYS A N 1
ATOM 3170 C CA . LYS A 1 428 ? -0.696 15.311 24.748 1.00 93.88 428 LYS A CA 1
ATOM 3171 C C . LYS A 1 428 ? -1.527 16.538 25.094 1.00 93.88 428 LYS A C 1
ATOM 3173 O O . LYS A 1 428 ? -1.475 17.527 24.369 1.00 93.88 428 LYS A O 1
ATOM 3178 N N . SER A 1 429 ? -2.288 16.517 26.186 1.00 95.88 429 SER A N 1
ATOM 3179 C CA . SER A 1 429 ? -3.045 17.688 26.619 1.00 95.88 429 SER A CA 1
ATOM 3180 C C . SER A 1 429 ? -3.236 17.753 28.127 1.00 95.88 429 SER A C 1
ATOM 3182 O O . SER A 1 429 ? -3.268 16.731 28.810 1.00 95.88 429 SER A O 1
ATOM 3184 N N . VAL A 1 430 ? -3.370 18.969 28.646 1.00 97.06 430 VAL A N 1
ATOM 3185 C CA . VAL A 1 430 ? -3.759 19.237 30.032 1.00 97.06 430 VAL A CA 1
ATOM 3186 C C . VAL A 1 430 ? -5.029 20.072 30.011 1.00 97.06 430 VAL A C 1
ATOM 3188 O O . VAL A 1 430 ? -5.070 21.134 29.390 1.00 97.06 430 VAL A O 1
ATOM 3191 N N . GLU A 1 431 ? -6.056 19.590 30.699 1.00 95.94 431 GLU A N 1
ATOM 3192 C CA . GLU A 1 431 ? -7.299 20.316 30.940 1.00 95.94 431 GLU A CA 1
ATOM 3193 C C . GLU A 1 431 ? -7.244 20.964 32.327 1.00 95.94 431 GLU A C 1
ATOM 3195 O O . GLU A 1 431 ? -6.870 20.323 33.310 1.00 95.94 431 GLU A O 1
ATOM 3200 N N . ILE A 1 432 ? -7.576 22.250 32.405 1.00 95.56 432 ILE A N 1
ATOM 3201 C CA . ILE A 1 432 ? -7.587 23.047 33.630 1.00 95.56 432 ILE A CA 1
ATOM 3202 C C . ILE A 1 432 ? -9.015 23.510 33.883 1.00 95.56 432 ILE A C 1
ATOM 3204 O O . ILE A 1 432 ? -9.565 24.295 33.108 1.00 95.56 432 ILE A O 1
ATOM 3208 N N . ASN A 1 433 ? -9.607 23.057 34.984 1.00 91.81 433 ASN A N 1
ATOM 3209 C CA . ASN A 1 433 ? -10.936 23.491 35.391 1.00 91.81 433 ASN A CA 1
ATOM 3210 C C . ASN A 1 433 ? -10.882 24.915 35.968 1.00 91.81 433 ASN A C 1
ATOM 3212 O O . ASN A 1 433 ? -10.280 25.138 37.017 1.00 91.81 433 ASN A O 1
ATOM 3216 N N . VAL A 1 434 ? -11.534 25.864 35.300 1.00 90.19 434 VAL A N 1
ATOM 3217 C CA . VAL A 1 434 ? -11.529 27.305 35.603 1.00 90.19 434 VAL A CA 1
ATOM 3218 C C . VAL A 1 434 ? -12.034 27.581 37.022 1.00 90.19 434 VAL A C 1
ATOM 3220 O O . VAL A 1 434 ? -11.355 28.270 37.788 1.00 90.19 434 VAL A O 1
ATOM 3223 N N . ALA A 1 435 ? -13.174 26.996 37.409 1.00 84.62 435 ALA A N 1
ATOM 3224 C CA . ALA A 1 435 ? -13.757 27.185 38.739 1.00 84.62 435 ALA A CA 1
ATOM 3225 C C . ALA A 1 435 ? -12.849 26.656 39.862 1.00 84.62 435 ALA A C 1
ATOM 3227 O O . ALA A 1 435 ? -12.571 27.363 40.831 1.00 84.62 435 ALA A O 1
ATOM 3228 N N . THR A 1 436 ? -12.337 25.432 39.717 1.00 87.38 436 THR A N 1
ATOM 3229 C CA . THR A 1 436 ? -11.423 24.812 40.694 1.00 87.38 436 THR A CA 1
ATOM 3230 C C . THR A 1 436 ? -10.079 25.536 40.733 1.00 87.38 436 THR A C 1
ATOM 3232 O O . THR A 1 436 ? -9.430 25.585 41.777 1.00 87.38 436 THR A O 1
ATOM 3235 N N . ALA A 1 437 ? -9.670 26.136 39.614 1.00 89.25 437 ALA A N 1
ATOM 3236 C CA . ALA A 1 437 ? -8.463 26.939 39.516 1.00 89.25 437 ALA A CA 1
ATOM 3237 C C . ALA A 1 437 ? -8.571 28.310 40.203 1.00 89.25 437 ALA A C 1
ATOM 3239 O O . ALA A 1 437 ? -7.556 28.990 40.353 1.00 89.25 437 ALA A O 1
ATOM 3240 N N . GLY A 1 438 ? -9.772 28.727 40.623 1.00 88.75 438 GLY A N 1
ATOM 3241 C CA . GLY A 1 438 ? -10.009 30.063 41.174 1.00 88.75 438 GLY A CA 1
ATOM 3242 C C . GLY A 1 438 ? -9.881 31.177 40.130 1.00 88.75 438 GLY A C 1
ATOM 3243 O O . GLY A 1 438 ? -9.659 32.334 40.489 1.00 88.75 438 GLY A O 1
ATOM 3244 N N . LEU A 1 439 ? -9.998 30.839 38.843 1.00 91.38 439 LEU A N 1
ATOM 3245 C CA . LEU A 1 439 ? -10.003 31.800 37.745 1.00 91.38 439 LEU A CA 1
ATOM 3246 C C . LEU A 1 439 ? -11.430 32.331 37.569 1.00 91.38 439 LEU A C 1
ATOM 3248 O O . LEU A 1 439 ? -12.396 31.573 37.546 1.00 91.38 439 LEU A O 1
ATOM 3252 N N . THR A 1 440 ? -11.578 33.647 37.473 1.00 88.25 440 THR A N 1
ATOM 3253 C CA . THR A 1 440 ? -12.881 34.311 37.379 1.00 88.25 440 THR A CA 1
ATOM 3254 C C . THR A 1 440 ? -13.184 34.709 35.943 1.00 88.25 440 THR A C 1
ATOM 3256 O O . THR A 1 440 ? -12.298 35.182 35.231 1.00 88.25 440 THR A O 1
ATOM 3259 N N . ALA A 1 441 ? -14.447 34.577 35.548 1.00 85.94 441 ALA A N 1
ATOM 3260 C CA . ALA A 1 441 ? -14.939 35.034 34.256 1.00 85.94 441 ALA A CA 1
ATOM 3261 C C . ALA A 1 441 ? -14.715 36.540 34.013 1.00 85.94 441 ALA A C 1
ATOM 3263 O O . ALA A 1 441 ? -14.555 37.329 34.944 1.00 85.94 441 ALA A O 1
ATOM 3264 N N . GLU A 1 442 ? -14.736 36.926 32.737 1.00 88.31 442 GLU A N 1
ATOM 3265 C CA . GLU A 1 442 ? -14.539 38.287 32.215 1.00 88.31 442 GLU A CA 1
ATOM 3266 C C . GLU A 1 442 ? -13.148 38.875 32.501 1.00 88.31 442 GLU A C 1
ATOM 3268 O O . GLU A 1 442 ? -12.942 40.090 32.442 1.00 88.31 442 GLU A O 1
ATOM 3273 N N . LYS A 1 443 ? -12.164 38.018 32.787 1.00 91.06 443 LYS A N 1
ATOM 3274 C CA . LYS A 1 443 ? -10.767 38.398 33.021 1.00 91.06 443 LYS A CA 1
ATOM 3275 C C . LYS A 1 443 ? -9.853 37.773 31.974 1.00 91.06 443 LYS A C 1
ATOM 3277 O O . LYS A 1 443 ? -10.070 36.650 31.527 1.00 91.06 443 LYS A O 1
ATOM 3282 N N . THR A 1 444 ? -8.805 38.508 31.611 1.00 93.25 444 THR A N 1
ATOM 3283 C CA . THR A 1 444 ? -7.701 37.986 30.798 1.00 93.25 444 THR A CA 1
ATOM 3284 C C . THR A 1 444 ? -6.571 37.580 31.727 1.00 93.25 444 THR A C 1
ATOM 3286 O O . THR A 1 444 ? -6.069 38.418 32.473 1.00 93.25 444 THR A O 1
ATOM 3289 N N . TYR A 1 445 ? -6.166 36.317 31.670 1.00 95.94 445 TYR A N 1
ATOM 3290 C CA . TYR A 1 445 ? -5.019 35.809 32.413 1.00 95.94 445 TYR A CA 1
ATOM 3291 C C . TYR A 1 445 ? -3.842 35.615 31.466 1.00 95.94 445 TYR A C 1
ATOM 3293 O O . TYR A 1 445 ? -4.009 35.084 30.370 1.00 95.94 445 TYR A O 1
ATOM 3301 N N . GLY A 1 446 ? -2.644 36.013 31.884 1.00 95.88 446 GLY A N 1
ATOM 3302 C CA . GLY A 1 446 ? -1.420 35.526 31.259 1.00 95.88 446 GLY A CA 1
ATOM 3303 C C . GLY A 1 446 ? -1.239 34.053 31.609 1.00 95.88 446 GLY A C 1
ATOM 3304 O O . GLY A 1 446 ? -1.366 33.689 32.775 1.00 95.88 446 GLY A O 1
ATOM 3305 N N . LEU A 1 447 ? -0.953 33.217 30.621 1.00 97.12 447 LEU A N 1
ATOM 3306 C CA . LEU A 1 447 ? -0.651 31.802 30.787 1.00 97.12 447 LEU A CA 1
ATOM 3307 C C . LEU A 1 447 ? 0.786 31.561 30.332 1.00 97.12 447 LEU A C 1
ATOM 3309 O O . LEU A 1 447 ? 1.147 31.891 29.204 1.00 97.12 447 LEU A O 1
ATOM 3313 N N . THR A 1 448 ? 1.582 30.954 31.205 1.00 97.00 448 THR A N 1
ATOM 3314 C CA . THR A 1 448 ? 2.947 30.515 30.912 1.00 97.00 448 THR A CA 1
ATOM 3315 C C . THR A 1 448 ? 3.026 29.006 31.070 1.00 97.00 448 THR A C 1
ATOM 3317 O O . THR A 1 448 ? 2.617 28.483 32.103 1.00 97.00 448 THR A O 1
ATOM 3320 N N . VAL A 1 449 ? 3.581 28.310 30.083 1.00 97.56 449 VAL A N 1
ATOM 3321 C CA . VAL A 1 449 ? 3.957 26.897 30.178 1.00 97.56 449 VAL A CA 1
ATOM 3322 C C . VAL A 1 449 ? 5.473 26.810 30.119 1.00 97.56 449 VAL A C 1
ATOM 3324 O O . VAL A 1 449 ? 6.076 27.228 29.131 1.00 97.56 449 VAL A O 1
ATOM 3327 N N . ASP A 1 450 ? 6.089 26.298 31.180 1.00 94.88 450 ASP A N 1
ATOM 3328 C CA . ASP A 1 450 ? 7.545 26.249 31.306 1.00 94.88 450 ASP A CA 1
ATOM 3329 C C . ASP A 1 450 ? 8.030 25.013 32.074 1.00 94.88 450 ASP A C 1
ATOM 3331 O O . ASP A 1 450 ? 7.338 24.510 32.957 1.00 94.88 450 ASP A O 1
ATOM 3335 N N . GLY A 1 451 ? 9.239 24.537 31.773 1.00 91.38 451 GLY A N 1
ATOM 3336 C CA . GLY A 1 451 ? 9.876 23.433 32.503 1.00 91.38 451 GLY A CA 1
ATOM 3337 C C . GLY A 1 451 ? 9.305 22.035 32.229 1.00 91.38 451 GLY A C 1
ATOM 3338 O O . GLY A 1 451 ? 9.578 21.108 32.992 1.00 91.38 451 GLY A O 1
ATOM 3339 N N . LEU A 1 452 ? 8.525 21.863 31.157 1.00 94.81 452 LEU A N 1
ATOM 3340 C CA . LEU A 1 452 ? 8.134 20.540 30.661 1.00 94.81 452 LEU A CA 1
ATOM 3341 C C . LEU A 1 452 ? 9.222 19.955 29.760 1.00 94.81 452 LEU A C 1
ATOM 3343 O O . LEU A 1 452 ? 9.941 20.682 29.082 1.00 94.81 452 LEU A O 1
ATOM 3347 N N . THR A 1 453 ? 9.315 18.630 29.743 1.00 92.25 453 THR A N 1
ATOM 3348 C CA . THR A 1 453 ? 10.158 17.866 28.816 1.00 92.25 453 THR A CA 1
ATOM 3349 C C . THR A 1 453 ? 9.322 16.769 28.168 1.00 92.25 453 THR A C 1
ATOM 3351 O O . THR A 1 453 ? 8.301 16.358 28.729 1.00 92.25 453 THR A O 1
ATOM 3354 N N . ASP A 1 454 ? 9.725 16.306 26.992 1.00 90.88 454 ASP A N 1
ATOM 3355 C CA . ASP A 1 454 ? 9.194 15.084 26.381 1.00 90.88 454 ASP A CA 1
ATOM 3356 C C . ASP A 1 454 ? 9.859 13.826 26.979 1.00 90.88 454 ASP A C 1
ATOM 3358 O O . ASP A 1 454 ? 10.650 13.878 27.930 1.00 90.88 454 ASP A O 1
ATOM 3362 N N . PHE A 1 455 ? 9.543 12.658 26.421 1.00 87.38 455 PHE A N 1
ATOM 3363 C CA . PHE A 1 455 ? 10.135 11.386 26.847 1.00 87.38 455 PHE A CA 1
ATOM 3364 C C . PHE A 1 455 ? 11.594 11.182 26.408 1.00 87.38 455 PHE A C 1
ATOM 3366 O O . PHE A 1 455 ? 12.258 10.311 26.974 1.00 87.38 455 PHE A O 1
ATOM 3373 N N . ALA A 1 456 ? 12.102 11.987 25.474 1.00 85.00 456 ALA A N 1
ATOM 3374 C CA . ALA A 1 456 ? 13.515 12.070 25.102 1.00 85.00 456 ALA A CA 1
ATOM 3375 C C . ALA A 1 456 ? 14.311 13.058 25.978 1.00 85.00 456 ALA A C 1
ATOM 3377 O O . ALA A 1 456 ? 15.538 13.131 25.883 1.00 85.00 456 ALA A O 1
ATOM 3378 N N . SER A 1 457 ? 13.638 13.741 26.907 1.00 87.25 457 SER A N 1
ATOM 3379 C CA . SER A 1 457 ? 14.176 14.827 27.732 1.00 87.25 457 SER A CA 1
ATOM 3380 C C . SER A 1 457 ? 14.509 16.109 26.956 1.00 87.25 457 SER A C 1
ATOM 3382 O O . SER A 1 457 ? 15.249 16.947 27.478 1.00 87.25 457 SER A O 1
ATOM 3384 N N . ASN A 1 458 ? 13.953 16.311 25.758 1.00 87.50 458 ASN A N 1
ATOM 3385 C CA . ASN A 1 458 ? 14.013 17.609 25.091 1.00 87.50 458 ASN A CA 1
ATOM 3386 C C . ASN A 1 458 ? 13.089 18.581 25.834 1.00 87.50 458 ASN A C 1
ATOM 3388 O O . ASN A 1 458 ? 11.938 18.271 26.156 1.00 87.50 458 ASN A O 1
ATOM 3392 N N . ALA A 1 459 ? 13.610 19.760 26.166 1.00 90.81 459 ALA A N 1
ATOM 3393 C CA . ALA A 1 459 ? 12.870 20.753 26.933 1.00 90.81 459 ALA A CA 1
ATOM 3394 C C . ALA A 1 459 ? 11.889 21.522 26.045 1.00 90.81 459 ALA A C 1
ATOM 3396 O O . ALA A 1 459 ? 12.250 21.968 24.953 1.00 90.81 459 ALA A O 1
ATOM 3397 N N . LEU A 1 460 ? 10.671 21.724 26.550 1.00 94.56 460 LEU A N 1
ATOM 3398 C CA . LEU A 1 460 ? 9.708 22.655 25.979 1.00 94.56 460 LEU A CA 1
ATOM 3399 C C . LEU A 1 460 ? 10.273 24.072 26.081 1.00 94.56 460 LEU A C 1
ATOM 3401 O O . LEU A 1 460 ? 10.627 24.532 27.168 1.00 94.56 460 LEU A O 1
ATOM 3405 N N . VAL A 1 461 ? 10.329 24.778 24.954 1.00 92.50 461 VAL A N 1
ATOM 3406 C CA . VAL A 1 461 ? 10.638 26.211 24.951 1.00 92.50 461 VAL A CA 1
ATOM 3407 C C . VAL A 1 461 ? 9.487 26.944 25.624 1.00 92.50 461 VAL A C 1
ATOM 3409 O O . VAL A 1 461 ? 8.337 26.761 25.226 1.00 92.50 461 VAL A O 1
ATOM 3412 N N . THR A 1 462 ? 9.802 27.768 26.629 1.00 95.94 462 THR A N 1
ATOM 3413 C CA . THR A 1 462 ? 8.817 28.511 27.418 1.00 95.94 462 THR A CA 1
ATOM 3414 C C . THR A 1 462 ? 7.778 29.168 26.513 1.00 95.94 462 THR A C 1
ATOM 3416 O O . THR A 1 462 ? 8.098 30.019 25.682 1.00 95.94 462 THR A O 1
ATOM 3419 N N . TYR A 1 463 ? 6.523 28.773 26.695 1.00 97.25 463 TYR A N 1
ATOM 3420 C CA . TYR A 1 463 ? 5.399 29.279 25.927 1.00 97.25 463 TYR A CA 1
ATOM 3421 C C . TYR A 1 463 ? 4.613 30.268 26.777 1.00 97.25 463 TYR A C 1
ATOM 3423 O O . TYR A 1 463 ? 4.231 29.952 27.904 1.00 97.25 463 TYR A O 1
ATOM 3431 N N . THR A 1 464 ? 4.350 31.457 26.244 1.00 96.38 464 THR A N 1
ATOM 3432 C CA . THR A 1 464 ? 3.511 32.463 26.896 1.00 96.38 464 THR A CA 1
ATOM 3433 C C . THR A 1 464 ? 2.385 32.883 25.968 1.00 96.38 464 THR A C 1
ATOM 3435 O O . THR A 1 464 ? 2.570 33.082 24.770 1.00 96.38 464 THR A O 1
ATOM 3438 N N . THR A 1 465 ? 1.192 33.015 26.530 1.00 97.19 465 THR A N 1
ATOM 3439 C CA . THR A 1 465 ? 0.021 33.551 25.840 1.00 97.19 465 THR A CA 1
ATOM 3440 C C . THR A 1 465 ? -0.890 34.231 26.853 1.00 97.19 465 THR A C 1
ATOM 3442 O O . THR A 1 465 ? -0.597 34.272 28.050 1.00 97.19 465 THR A O 1
ATOM 3445 N N . THR A 1 466 ? -2.011 34.764 26.397 1.00 95.00 466 THR A N 1
ATOM 3446 C CA . THR A 1 466 ? -3.113 35.146 27.271 1.00 95.00 466 THR A CA 1
ATOM 3447 C C . THR A 1 466 ? -4.329 34.282 26.978 1.00 95.00 466 THR A C 1
ATOM 3449 O O . THR A 1 466 ? -4.548 33.834 25.856 1.00 95.00 466 THR A O 1
ATOM 3452 N N . VAL A 1 467 ? -5.133 34.036 28.006 1.00 94.12 467 VAL A N 1
ATOM 3453 C CA . VAL A 1 467 ? -6.431 33.380 27.886 1.00 94.12 467 VAL A CA 1
ATOM 3454 C C . VAL A 1 467 ? -7.486 34.295 28.486 1.00 94.12 467 VAL A C 1
ATOM 3456 O O . VAL A 1 467 ? -7.400 34.703 29.647 1.00 94.12 467 VAL A O 1
ATOM 3459 N N . TYR A 1 468 ? -8.470 34.668 27.673 1.00 91.50 468 TYR A N 1
ATOM 3460 C CA . TYR A 1 468 ? -9.634 35.402 28.144 1.00 91.50 468 TYR A CA 1
ATOM 3461 C C . TYR A 1 468 ? -10.678 34.403 28.630 1.00 91.50 468 TYR A C 1
ATOM 3463 O O . TYR A 1 468 ? -11.200 33.626 27.834 1.00 91.50 468 TYR A O 1
ATOM 3471 N N . ILE A 1 469 ? -10.970 34.412 29.932 1.00 91.00 469 ILE A N 1
ATOM 3472 C CA . ILE A 1 469 ? -12.026 33.576 30.505 1.00 91.00 469 ILE A CA 1
ATOM 3473 C C . ILE A 1 469 ? -13.345 34.255 30.192 1.00 91.00 469 ILE A C 1
ATOM 3475 O O . ILE A 1 469 ? -13.756 35.198 30.869 1.00 91.00 469 ILE A O 1
ATOM 3479 N N . THR A 1 470 ? -13.998 33.810 29.127 1.00 80.19 470 THR A N 1
ATOM 3480 C CA . THR A 1 470 ? -15.335 34.283 28.789 1.00 80.19 470 THR A CA 1
ATOM 3481 C C . THR A 1 470 ? -16.296 33.862 29.884 1.00 80.19 470 THR A C 1
ATOM 3483 O O . THR A 1 470 ? -16.277 32.719 30.337 1.00 80.19 470 THR A O 1
ATOM 3486 N N . LYS A 1 471 ? -17.168 34.778 30.299 1.00 79.56 471 LYS A N 1
ATOM 3487 C CA . LYS A 1 471 ? -18.332 34.384 31.079 1.00 79.56 471 LYS A CA 1
ATOM 3488 C C . LYS A 1 471 ? -19.193 33.483 30.217 1.00 79.56 471 LYS A C 1
ATOM 3490 O O . LYS A 1 471 ? -19.584 33.899 29.126 1.00 79.56 471 LYS A O 1
ATOM 3495 N N . ASP A 1 472 ? -19.504 32.290 30.713 1.00 75.94 472 ASP A N 1
ATOM 3496 C CA . ASP A 1 472 ? -20.602 31.558 30.114 1.00 75.94 472 ASP A CA 1
ATOM 3497 C C . ASP A 1 472 ? -21.873 32.366 30.320 1.00 75.94 472 ASP A C 1
ATOM 3499 O O . ASP A 1 472 ? -22.286 32.610 31.453 1.00 75.94 472 ASP A O 1
ATOM 3503 N N . THR A 1 473 ? -22.454 32.834 29.230 1.00 80.50 473 THR A N 1
ATOM 3504 C CA . THR A 1 473 ? -23.779 33.462 29.240 1.00 80.50 473 THR A CA 1
ATOM 3505 C C . THR A 1 473 ? -24.764 32.651 28.415 1.00 80.50 473 THR A C 1
ATOM 3507 O O . THR A 1 473 ? -25.929 33.038 28.284 1.00 80.50 473 THR A O 1
ATOM 3510 N N . THR A 1 474 ? -24.296 31.536 27.852 1.00 81.31 474 THR A N 1
ATOM 3511 C CA . THR A 1 474 ? -25.113 30.633 27.065 1.00 81.31 474 THR A CA 1
ATOM 3512 C C . THR A 1 474 ? -26.002 29.914 28.050 1.00 81.31 474 THR A C 1
ATOM 3514 O O . THR A 1 474 ? -25.538 29.293 28.989 1.00 81.31 474 THR A O 1
ATOM 3517 N N . LYS A 1 475 ? -27.310 30.069 27.897 1.00 87.38 475 LYS A N 1
ATOM 3518 C CA . LYS A 1 475 ? -28.237 29.283 28.699 1.00 87.38 475 LYS A CA 1
ATOM 3519 C C . LYS A 1 475 ? -28.292 27.887 28.083 1.00 87.38 475 LYS A C 1
ATOM 3521 O O . LYS A 1 475 ? -28.451 27.810 26.859 1.00 87.38 475 LYS A O 1
ATOM 3526 N N . PRO A 1 476 ? -28.304 26.812 28.884 1.00 92.38 476 PRO A N 1
ATOM 3527 C CA . PRO A 1 476 ? -28.594 25.498 28.341 1.00 92.38 476 PRO A CA 1
ATOM 3528 C C . PRO A 1 476 ? -29.998 25.521 27.727 1.00 92.38 476 PRO A C 1
ATOM 3530 O O . PRO A 1 476 ? -30.939 26.133 28.254 1.00 92.38 476 PRO A O 1
ATOM 3533 N N . THR A 1 477 ? -30.177 24.820 26.617 1.00 94.25 477 THR A N 1
ATOM 3534 C CA . THR A 1 477 ? -31.481 24.658 25.969 1.00 94.25 477 THR A CA 1
ATOM 3535 C C . THR A 1 477 ? -31.860 23.189 25.921 1.00 94.25 477 THR A C 1
ATOM 3537 O O . THR A 1 477 ? -31.000 22.315 25.897 1.00 94.25 477 THR A O 1
ATOM 3540 N N . VAL A 1 478 ? -33.159 22.902 25.930 1.00 96.31 478 VAL A N 1
ATOM 3541 C CA . VAL A 1 478 ? -33.664 21.558 25.633 1.00 96.31 478 VAL A CA 1
ATOM 3542 C C . VAL A 1 478 ? -33.758 21.431 24.115 1.00 96.31 478 VAL A C 1
ATOM 3544 O O . VAL A 1 478 ? -34.607 22.078 23.492 1.00 96.31 478 VAL A O 1
ATOM 3547 N N . GLU A 1 479 ? -32.880 20.619 23.532 1.00 95.50 479 GLU A N 1
ATOM 3548 C CA . GLU A 1 479 ? -32.839 20.340 22.093 1.00 95.50 479 GLU A CA 1
ATOM 3549 C C . GLU A 1 479 ? -34.024 19.484 21.667 1.00 95.50 479 GLU A C 1
ATOM 3551 O O . GLU A 1 479 ? -34.667 19.756 20.653 1.00 95.50 479 GLU A O 1
ATOM 3556 N N . SER A 1 480 ? -34.342 18.460 22.461 1.00 91.50 480 SER A N 1
ATOM 3557 C CA . SER A 1 480 ? -35.485 17.600 22.184 1.00 91.50 480 SER A CA 1
ATOM 3558 C C . SER A 1 480 ? -36.101 17.014 23.445 1.00 91.50 480 SER A C 1
ATOM 3560 O O . SER A 1 480 ? -35.417 16.680 24.414 1.00 91.50 480 SER A O 1
ATOM 3562 N N . VAL A 1 481 ? -37.422 16.863 23.394 1.00 94.25 481 VAL A N 1
ATOM 3563 C CA . VAL A 1 481 ? -38.198 16.022 24.296 1.00 94.25 481 VAL A CA 1
ATOM 3564 C C . VAL A 1 481 ? -38.923 14.997 23.433 1.00 94.25 481 VAL A C 1
ATOM 3566 O O . VAL A 1 481 ? -39.665 15.363 22.523 1.00 94.25 481 VAL A O 1
ATOM 3569 N N . THR A 1 482 ? -38.700 13.711 23.689 1.00 90.81 482 THR A N 1
ATOM 3570 C CA . THR A 1 482 ? -39.291 12.621 22.900 1.00 90.81 482 THR A CA 1
ATOM 3571 C C . THR A 1 482 ? -39.938 11.605 23.828 1.00 90.81 482 THR A C 1
ATOM 3573 O O . THR A 1 482 ? -39.284 11.096 24.732 1.00 90.81 482 THR A O 1
ATOM 3576 N N . ALA A 1 483 ? -41.214 11.286 23.616 1.00 90.25 483 ALA A N 1
ATOM 3577 C CA . ALA A 1 483 ? -41.860 10.199 24.345 1.00 90.25 483 ALA A CA 1
ATOM 3578 C C . ALA A 1 483 ? -41.290 8.853 23.866 1.00 90.25 483 ALA A C 1
ATOM 3580 O O . ALA A 1 483 ? -41.302 8.570 22.668 1.00 90.25 483 ALA A O 1
ATOM 3581 N N . LEU A 1 484 ? -40.790 8.039 24.796 1.00 84.62 484 LEU A N 1
ATOM 3582 C CA . LEU A 1 484 ? -40.311 6.678 24.533 1.00 84.62 484 LEU A CA 1
ATOM 3583 C C . LEU A 1 484 ? -41.432 5.651 24.752 1.00 84.62 484 LEU A C 1
ATOM 3585 O O . LEU A 1 484 ? -41.549 4.680 24.008 1.00 84.62 484 LEU A O 1
ATOM 3589 N N . SER A 1 485 ? -42.298 5.900 25.737 1.00 84.94 485 SER A N 1
ATOM 3590 C CA . SER A 1 485 ? -43.467 5.078 26.065 1.00 84.94 485 SER A CA 1
ATOM 3591 C C . SER A 1 485 ? -44.614 5.969 26.567 1.00 84.94 485 SER A C 1
ATOM 3593 O O . SER A 1 485 ? -44.523 7.197 26.521 1.00 84.94 485 SER A O 1
ATOM 3595 N N . LEU A 1 486 ? -45.705 5.381 27.071 1.00 88.56 486 LEU A N 1
ATOM 3596 C CA . LEU A 1 486 ? -46.728 6.153 27.790 1.00 88.56 486 LEU A CA 1
ATOM 3597 C C . LEU A 1 486 ? -46.222 6.705 29.134 1.00 88.56 486 LEU A C 1
ATOM 3599 O O . LEU A 1 486 ? -46.857 7.597 29.690 1.00 88.56 486 LEU A O 1
ATOM 3603 N N . GLN A 1 487 ? -45.107 6.202 29.665 1.00 91.62 487 GLN A N 1
ATOM 3604 C CA . GLN A 1 487 ? -44.573 6.583 30.973 1.00 91.62 487 GLN A CA 1
ATOM 3605 C C . GLN A 1 487 ? -43.109 7.041 30.930 1.00 91.62 487 GLN A C 1
ATOM 3607 O O . GLN A 1 487 ? -42.606 7.489 31.948 1.00 91.62 487 GLN A O 1
ATOM 3612 N N . ASP A 1 488 ? -42.432 7.008 29.784 1.00 89.88 488 ASP A N 1
ATOM 3613 C CA . ASP A 1 488 ? -41.015 7.367 29.673 1.00 89.88 488 ASP A CA 1
ATOM 3614 C C . ASP A 1 488 ? -40.788 8.452 28.624 1.00 89.88 488 ASP A C 1
ATOM 3616 O O . ASP A 1 488 ? -41.357 8.419 27.529 1.00 89.88 488 ASP A O 1
ATOM 3620 N N . VAL A 1 489 ? -39.922 9.409 28.949 1.00 92.31 489 VAL A N 1
ATOM 3621 C CA . VAL A 1 489 ? -39.570 10.548 28.096 1.00 92.31 489 VAL A CA 1
ATOM 3622 C C . VAL A 1 489 ? -38.054 10.689 28.031 1.00 92.31 489 VAL A C 1
ATOM 3624 O O . VAL A 1 489 ? -37.391 10.729 29.062 1.00 92.31 489 VAL A O 1
ATOM 3627 N N . LYS A 1 490 ? -37.498 10.824 26.828 1.00 92.50 490 LYS A N 1
ATOM 3628 C CA . LYS A 1 490 ? -36.112 11.242 26.607 1.00 92.50 490 LYS A CA 1
ATOM 3629 C C . LYS A 1 490 ? -36.035 12.762 26.537 1.00 92.50 490 LYS A C 1
ATOM 3631 O O . LYS A 1 490 ? -36.770 13.375 25.764 1.00 92.50 490 LYS A O 1
ATOM 3636 N N . VAL A 1 491 ? -35.126 13.354 27.302 1.00 95.19 491 VAL A N 1
ATOM 3637 C CA . VAL A 1 491 ? -34.807 14.785 27.276 1.00 95.19 491 VAL A CA 1
ATOM 3638 C C . VAL A 1 491 ? -33.342 14.941 26.887 1.00 95.19 491 VAL A C 1
ATOM 3640 O O . VAL A 1 491 ? -32.475 14.343 27.520 1.00 95.19 491 VAL A O 1
ATOM 3643 N N . VAL A 1 492 ? -33.071 15.734 25.852 1.00 94.38 492 VAL A N 1
ATOM 3644 C CA . VAL A 1 492 ? -31.711 16.047 25.391 1.00 94.38 492 VAL A CA 1
ATOM 3645 C C . VAL A 1 492 ? -31.470 17.541 25.537 1.00 94.38 492 VAL A C 1
ATOM 3647 O O . VAL A 1 492 ? -32.277 18.347 25.064 1.00 94.38 492 VAL A O 1
ATOM 3650 N N . PHE A 1 493 ? -30.371 17.903 26.190 1.00 95.31 493 PHE A N 1
ATOM 3651 C CA . PHE A 1 493 ? -29.932 19.283 26.369 1.00 95.31 493 PHE A CA 1
ATOM 3652 C C . PHE A 1 493 ? -28.795 19.633 25.401 1.00 95.31 493 PHE A C 1
ATOM 3654 O O . PHE A 1 493 ? -27.989 18.774 25.049 1.00 95.31 493 PHE A O 1
ATOM 3661 N N . SER A 1 494 ? -28.694 20.910 25.019 1.00 92.44 494 SER A N 1
ATOM 3662 C CA . SER A 1 494 ? -27.633 21.420 24.129 1.00 92.44 494 SER A CA 1
ATOM 3663 C C . SER A 1 494 ? -26.231 21.285 24.722 1.00 92.44 494 SER A C 1
ATOM 3665 O O . SER A 1 494 ? -25.219 21.301 24.022 1.00 92.44 494 SER A O 1
ATOM 3667 N N . GLU A 1 495 ? -26.161 21.123 26.037 1.00 89.00 495 GLU A N 1
ATOM 3668 C CA . GLU A 1 495 ? -24.939 20.994 26.807 1.00 89.00 495 GLU A CA 1
ATOM 3669 C C . GLU A 1 495 ? -25.197 20.248 28.117 1.00 89.00 495 GLU A C 1
ATOM 3671 O O . GLU A 1 495 ? -26.325 19.864 28.429 1.00 89.00 495 GLU A O 1
ATOM 3676 N N . LYS A 1 496 ? -24.127 20.009 28.877 1.00 88.12 496 LYS A N 1
ATOM 3677 C CA . LYS A 1 496 ? -24.205 19.277 30.138 1.00 88.12 496 LYS A CA 1
ATOM 3678 C C . LYS A 1 496 ? -24.868 20.134 31.217 1.00 88.12 496 LYS A C 1
ATOM 3680 O O . LYS A 1 496 ? -24.442 21.260 31.455 1.00 88.12 496 LYS A O 1
ATOM 3685 N N . ILE A 1 497 ? -25.855 19.580 31.916 1.00 90.62 497 ILE A N 1
ATOM 3686 C CA . ILE A 1 497 ? -26.574 20.295 32.983 1.00 90.62 497 ILE A CA 1
ATOM 3687 C C . ILE A 1 497 ? -25.957 20.060 34.373 1.00 90.62 497 ILE A C 1
ATOM 3689 O O . ILE A 1 497 ? -25.441 18.980 34.684 1.00 90.62 497 ILE A O 1
ATOM 3693 N N . ALA A 1 498 ? -26.014 21.076 35.235 1.00 82.81 498 ALA A N 1
ATOM 3694 C CA . ALA A 1 498 ? -25.589 21.001 36.630 1.00 82.81 498 ALA A CA 1
ATOM 3695 C C . ALA A 1 498 ? -26.473 20.057 37.457 1.00 82.81 498 ALA A C 1
ATOM 3697 O O . ALA A 1 498 ? -27.653 19.872 37.179 1.00 82.81 498 ALA A O 1
ATOM 3698 N N . ASN A 1 499 ? -25.895 19.464 38.509 1.00 77.75 499 ASN A N 1
ATOM 3699 C CA . ASN A 1 499 ? -26.546 18.498 39.413 1.00 77.75 499 ASN A CA 1
ATOM 3700 C C . ASN A 1 499 ? -27.065 17.202 38.745 1.00 77.75 499 ASN A C 1
ATOM 3702 O O . ASN A 1 499 ? -27.809 16.437 39.371 1.00 77.75 499 ASN A O 1
ATOM 3706 N N . GLY A 1 500 ? -26.640 16.920 37.505 1.00 77.81 500 GLY A N 1
ATOM 3707 C CA . GLY A 1 500 ? -26.858 15.649 36.807 1.00 77.81 500 GLY A CA 1
ATOM 3708 C C . GLY A 1 500 ? -28.328 15.220 36.778 1.00 77.81 500 GLY A C 1
ATOM 3709 O O . GLY A 1 500 ? -29.199 15.990 36.390 1.00 77.81 500 GLY A O 1
ATOM 3710 N N . ILE A 1 501 ? -28.613 14.001 37.251 1.00 75.69 501 ILE A N 1
ATOM 3711 C CA . ILE A 1 501 ? -29.964 13.402 37.285 1.00 75.69 501 ILE A CA 1
ATOM 3712 C C . ILE A 1 501 ? -30.994 14.177 38.132 1.00 75.69 501 ILE A C 1
ATOM 3714 O O . ILE A 1 501 ? -32.188 13.931 38.012 1.00 75.69 501 ILE A O 1
ATOM 3718 N N . SER A 1 502 ? -30.553 15.110 38.983 1.00 80.50 502 SER A N 1
ATOM 3719 C CA . SER A 1 502 ? -31.423 15.997 39.781 1.00 80.50 502 SER A CA 1
ATOM 3720 C C . SER A 1 502 ? -31.480 17.433 39.243 1.00 80.50 502 SER A C 1
ATOM 3722 O O . SER A 1 502 ? -32.021 18.327 39.891 1.00 80.50 502 SER A O 1
ATOM 3724 N N . GLY A 1 503 ? -30.893 17.662 38.068 1.00 84.94 503 GLY A N 1
ATOM 3725 C CA . GLY A 1 503 ? -30.618 18.984 37.517 1.00 84.94 503 GLY A CA 1
ATOM 3726 C C . GLY A 1 503 ? -31.788 19.697 36.854 1.00 84.94 503 GLY A C 1
ATOM 3727 O O . GLY A 1 503 ? -31.602 20.829 36.425 1.00 84.94 503 GLY A O 1
ATOM 3728 N N . PHE A 1 504 ? -32.966 19.076 36.733 1.00 95.00 504 PHE A N 1
ATOM 3729 C CA . PHE A 1 504 ? -34.122 19.673 36.062 1.00 95.00 504 PHE A CA 1
ATOM 3730 C C . PHE A 1 504 ? -35.455 19.145 36.595 1.00 95.00 504 PHE A C 1
ATOM 3732 O O . PHE A 1 504 ? -35.534 18.063 37.173 1.00 95.00 504 PHE A O 1
ATOM 3739 N N . ASN A 1 505 ? -36.521 19.904 36.345 1.00 94.69 505 ASN A N 1
ATOM 3740 C CA . ASN A 1 505 ? -37.900 19.502 36.597 1.00 94.69 505 ASN A CA 1
ATOM 3741 C C . ASN A 1 505 ? -38.647 19.270 35.280 1.00 94.69 505 ASN A C 1
ATOM 3743 O O . ASN A 1 505 ? -38.346 19.887 34.256 1.00 94.69 505 ASN A O 1
ATOM 3747 N N . LEU A 1 506 ? -39.660 18.404 35.323 1.00 96.19 506 LEU A N 1
ATOM 3748 C CA . LEU A 1 506 ? -40.509 18.093 34.179 1.00 96.19 506 LEU A CA 1
ATOM 3749 C C . LEU A 1 506 ? -41.975 18.027 34.611 1.00 96.19 506 LEU A C 1
ATOM 3751 O O . LEU A 1 506 ? -42.356 17.244 35.487 1.00 96.19 506 LEU A O 1
ATOM 3755 N N . ASN A 1 507 ? -42.797 18.833 33.944 1.00 96.00 507 ASN A N 1
ATOM 3756 C CA . ASN A 1 507 ? -44.250 18.777 34.019 1.00 96.00 507 ASN A CA 1
ATOM 3757 C C . ASN A 1 507 ? -44.809 18.136 32.750 1.00 96.00 507 ASN A C 1
ATOM 3759 O O . ASN A 1 507 ? -44.335 18.416 31.652 1.00 96.00 507 ASN A O 1
ATOM 3763 N N . VAL A 1 508 ? -45.870 17.349 32.899 1.00 95.81 508 VAL A N 1
ATOM 3764 C CA . VAL A 1 508 ? -46.738 16.937 31.789 1.00 95.81 508 VAL A CA 1
ATOM 3765 C C . VAL A 1 508 ? -48.126 17.505 32.063 1.00 95.81 508 VAL A C 1
ATOM 3767 O O . VAL A 1 508 ? -48.650 17.333 33.164 1.00 95.81 508 VAL A O 1
ATOM 3770 N N . ASP A 1 509 ? -48.674 18.245 31.102 1.00 94.44 509 ASP A N 1
ATOM 3771 C CA . ASP A 1 509 ? -49.930 19.004 31.198 1.00 94.44 509 ASP A CA 1
ATOM 3772 C C . ASP A 1 509 ? -50.006 19.887 32.453 1.00 94.44 509 ASP A C 1
ATOM 3774 O O . ASP A 1 509 ? -50.994 19.914 33.186 1.00 94.44 509 ASP A O 1
ATOM 3778 N N . GLY A 1 510 ? -48.904 20.581 32.747 1.00 91.81 510 GLY A N 1
ATOM 3779 C CA . GLY A 1 510 ? -48.799 21.477 33.901 1.00 91.81 510 GLY A CA 1
ATOM 3780 C C . GLY A 1 510 ? -48.635 20.783 35.259 1.00 91.81 510 GLY A C 1
ATOM 3781 O O . GLY A 1 510 ? -48.513 21.476 36.265 1.00 91.81 510 GLY A O 1
ATOM 3782 N N . THR A 1 511 ? -48.577 19.448 35.310 1.00 94.12 511 THR A N 1
ATOM 3783 C CA . THR A 1 511 ? -48.426 18.686 36.562 1.00 94.12 511 THR A CA 1
ATOM 3784 C C . THR A 1 511 ? -47.017 18.090 36.688 1.00 94.12 511 THR A C 1
ATOM 3786 O O . THR A 1 511 ? -46.594 17.387 35.760 1.00 94.12 511 THR A O 1
ATOM 3789 N N . PRO A 1 512 ? -46.303 18.278 37.820 1.00 95.44 512 PRO A N 1
ATOM 3790 C CA . PRO A 1 512 ? -45.022 17.617 38.086 1.00 95.44 512 PRO A CA 1
ATOM 3791 C C . PRO A 1 512 ? -45.123 16.114 37.881 1.00 95.44 512 PRO A C 1
ATOM 3793 O O . PRO A 1 512 ? -46.004 15.462 38.446 1.00 95.44 512 PRO A O 1
ATOM 3796 N N . SER A 1 513 ? -44.264 15.575 37.019 1.00 93.94 513 SER A N 1
ATOM 3797 C CA . SER A 1 513 ? -44.426 14.210 36.521 1.00 93.94 513 SER A CA 1
ATOM 3798 C C . SER A 1 513 ? -43.172 13.344 36.607 1.00 93.94 513 SER A C 1
ATOM 3800 O O . SER A 1 513 ? -43.229 12.236 36.107 1.00 93.94 513 SER A O 1
ATOM 3802 N N . ILE A 1 514 ? -42.077 13.757 37.253 1.00 94.56 514 ILE A N 1
ATOM 3803 C CA . ILE A 1 514 ? -40.877 12.908 37.414 1.00 94.56 514 ILE A CA 1
ATOM 3804 C C . ILE A 1 514 ? -41.079 11.873 38.535 1.00 94.56 514 ILE A C 1
ATOM 3806 O O . ILE A 1 514 ? -41.385 12.248 39.666 1.00 94.56 514 ILE A O 1
ATOM 3810 N N . ALA A 1 515 ? -40.864 10.587 38.238 1.00 93.62 515 ALA A N 1
ATOM 3811 C CA . ALA A 1 515 ? -40.652 9.528 39.234 1.00 93.62 515 ALA A CA 1
ATOM 3812 C C . ALA A 1 515 ? -39.165 9.216 39.430 1.00 93.62 515 ALA A C 1
ATOM 3814 O O . ALA A 1 515 ? -38.698 9.135 40.564 1.00 93.62 515 ALA A O 1
ATOM 3815 N N . SER A 1 516 ? -38.419 9.063 38.336 1.00 92.44 516 SER A N 1
ATOM 3816 C CA . SER A 1 516 ? -36.968 8.866 38.364 1.00 92.44 516 SER A CA 1
ATOM 3817 C C . SER A 1 516 ? -36.318 9.382 37.085 1.00 92.44 516 SER A C 1
ATOM 3819 O O . SER A 1 516 ? -36.968 9.492 36.047 1.00 92.44 516 SER A O 1
ATOM 3821 N N . VAL A 1 517 ? -35.022 9.674 37.160 1.00 92.75 517 VAL A N 1
ATOM 3822 C CA . VAL A 1 517 ? -34.208 10.129 36.027 1.00 92.75 517 VAL A CA 1
ATOM 3823 C C . VAL A 1 517 ? -32.931 9.302 35.987 1.00 92.75 517 VAL A C 1
ATOM 3825 O O . VAL A 1 517 ? -32.301 9.088 37.023 1.00 92.75 517 VAL A O 1
ATOM 3828 N N . GLN A 1 518 ? -32.545 8.858 34.796 1.00 91.00 518 GLN A N 1
ATOM 3829 C CA . GLN A 1 518 ? -31.258 8.217 34.536 1.00 91.00 518 GLN A CA 1
ATOM 3830 C C . GLN A 1 518 ? -30.589 8.851 33.318 1.00 91.00 518 GLN A C 1
ATOM 3832 O O . GLN A 1 518 ? -31.270 9.342 32.418 1.00 91.00 518 GLN A O 1
ATOM 3837 N N . ASP A 1 519 ? -29.261 8.839 33.297 1.00 90.31 519 ASP A N 1
ATOM 3838 C CA . ASP A 1 519 ? -28.494 9.157 32.091 1.00 90.31 519 ASP A CA 1
ATOM 3839 C C . ASP A 1 519 ? -28.729 8.051 31.046 1.00 90.31 519 ASP A C 1
ATOM 3841 O O . ASP A 1 519 ? -28.836 6.873 31.402 1.00 90.31 519 ASP A O 1
ATOM 3845 N N . GLU A 1 520 ? -28.856 8.415 29.770 1.00 83.69 520 GLU A N 1
ATOM 3846 C CA . GLU A 1 520 ? -29.060 7.446 28.687 1.00 83.69 520 GLU A CA 1
ATOM 3847 C C . GLU A 1 520 ? -27.876 6.475 28.572 1.00 83.69 520 GLU A C 1
ATOM 3849 O O . GLU A 1 520 ? -28.071 5.287 28.294 1.00 83.69 520 GLU A O 1
ATOM 3854 N N . ASN A 1 521 ? -26.654 6.949 28.835 1.00 78.00 521 ASN A N 1
ATOM 3855 C CA . ASN A 1 521 ? -25.461 6.116 28.836 1.00 78.00 521 ASN A CA 1
ATOM 3856 C C . ASN A 1 521 ? -25.046 5.754 30.266 1.00 78.00 521 ASN A C 1
ATOM 3858 O O . ASN A 1 521 ? -24.266 6.438 30.925 1.00 78.00 521 ASN A O 1
ATOM 3862 N N . THR A 1 522 ? -25.525 4.601 30.729 1.00 71.56 522 THR A N 1
ATOM 3863 C CA . THR A 1 522 ? -25.269 4.108 32.093 1.00 71.56 522 THR A CA 1
ATOM 3864 C C . THR A 1 522 ? -23.807 3.733 32.363 1.00 71.56 522 THR A C 1
ATOM 3866 O O . THR A 1 522 ? -23.402 3.674 33.523 1.00 71.56 522 THR A O 1
ATOM 3869 N N . THR A 1 523 ? -22.998 3.501 31.323 1.00 70.38 523 THR A N 1
ATOM 3870 C CA . THR A 1 523 ? -21.577 3.128 31.460 1.00 70.38 523 THR A CA 1
ATOM 3871 C C . THR A 1 523 ? -20.624 4.320 31.422 1.00 70.38 523 THR A C 1
ATOM 3873 O O . THR A 1 523 ? -19.617 4.317 32.127 1.00 70.38 523 THR A O 1
ATOM 3876 N N . THR A 1 524 ? -20.941 5.351 30.636 1.00 70.62 524 THR A N 1
ATOM 3877 C CA . THR A 1 524 ? -20.174 6.604 30.544 1.00 70.62 524 THR A CA 1
ATOM 3878 C C . THR A 1 524 ? -21.152 7.782 30.459 1.00 70.62 524 THR A C 1
ATOM 3880 O O . THR A 1 524 ? -21.467 8.211 29.347 1.00 70.62 524 THR A O 1
ATOM 3883 N N . PRO A 1 525 ? -21.656 8.278 31.605 1.00 81.44 525 PRO A N 1
ATOM 3884 C CA . PRO A 1 525 ? -22.681 9.321 31.638 1.00 81.44 525 PRO A CA 1
ATOM 3885 C C . PRO A 1 525 ? -22.239 10.591 30.906 1.00 81.44 525 PRO A C 1
ATOM 3887 O O . PRO A 1 525 ? -21.184 11.156 31.222 1.00 81.44 525 PRO A O 1
ATOM 3890 N N . ASP A 1 526 ? -23.035 11.045 29.939 1.00 80.75 526 ASP A N 1
ATOM 3891 C CA . ASP A 1 526 ? -22.724 12.241 29.146 1.00 80.75 526 ASP A CA 1
ATOM 3892 C C . ASP A 1 526 ? -23.184 13.534 29.847 1.00 80.75 526 ASP A C 1
ATOM 3894 O O . ASP A 1 526 ? -22.623 14.612 29.618 1.00 80.75 526 ASP A O 1
ATOM 3898 N N . GLY A 1 527 ? -24.153 13.428 30.765 1.00 86.25 527 GLY A N 1
ATOM 3899 C CA . GLY A 1 527 ? -24.782 14.548 31.459 1.00 86.25 527 GLY A CA 1
ATOM 3900 C C . GLY A 1 527 ? -25.612 15.472 30.557 1.00 86.25 527 GLY A C 1
ATOM 3901 O O . GLY A 1 527 ? -25.937 16.580 30.987 1.00 86.25 527 GLY A O 1
ATOM 3902 N N . LYS A 1 528 ? -25.933 15.040 29.333 1.00 91.12 528 LYS A N 1
ATOM 3903 C CA . LYS A 1 528 ? -26.706 15.765 28.309 1.00 91.12 528 LYS A CA 1
ATOM 3904 C C . LYS A 1 528 ? -28.020 15.068 27.963 1.00 91.12 528 LYS A C 1
ATOM 3906 O O . LYS A 1 528 ? -29.005 15.751 27.680 1.00 91.12 528 LYS A O 1
ATOM 3911 N N . SER A 1 529 ? -28.040 13.736 27.975 1.00 91.75 529 SER A N 1
ATOM 3912 C CA . SER A 1 529 ? -29.161 12.919 27.507 1.00 91.75 529 SER A CA 1
ATOM 3913 C C . SER A 1 529 ? -29.750 12.120 28.664 1.00 91.75 529 SER A C 1
ATOM 3915 O O . SER A 1 529 ? -29.092 11.261 29.246 1.00 91.75 529 SER A O 1
ATOM 3917 N N . PHE A 1 530 ? -31.014 12.374 28.995 1.00 94.12 530 PHE A N 1
ATOM 3918 C CA . PHE A 1 530 ? -31.669 11.767 30.152 1.00 94.12 530 PHE A CA 1
ATOM 3919 C C . PHE A 1 530 ? -32.938 11.023 29.757 1.00 94.12 530 PHE A C 1
ATOM 3921 O O . PHE A 1 530 ? -33.757 11.525 28.987 1.00 94.12 530 PHE A O 1
ATOM 3928 N N . ILE A 1 531 ? -33.132 9.847 30.347 1.00 91.50 531 ILE A N 1
ATOM 3929 C CA . ILE A 1 531 ? -34.397 9.115 30.321 1.00 91.50 531 ILE A CA 1
ATOM 3930 C C . ILE A 1 531 ? -35.128 9.404 31.632 1.00 91.50 531 ILE A C 1
ATOM 3932 O O . ILE A 1 531 ? -34.640 9.104 32.723 1.00 91.50 531 ILE A O 1
ATOM 3936 N N . VAL A 1 532 ? -36.310 9.998 31.512 1.00 93.69 532 VAL A N 1
ATOM 3937 C CA . VAL A 1 532 ? -37.198 10.362 32.613 1.00 93.69 532 VAL A CA 1
ATOM 3938 C C . VAL A 1 532 ? -38.350 9.372 32.660 1.00 93.69 532 VAL A C 1
ATOM 3940 O O . VAL A 1 532 ? -39.166 9.327 31.740 1.00 93.69 532 VAL A O 1
ATOM 3943 N N . HIS A 1 533 ? -38.447 8.633 33.758 1.00 92.69 533 HIS A N 1
ATOM 3944 C CA . HIS A 1 533 ? -39.617 7.825 34.068 1.00 92.69 533 HIS A CA 1
ATOM 3945 C C . HIS A 1 533 ? -40.655 8.694 34.778 1.00 92.69 533 HIS A C 1
ATOM 3947 O O . HIS A 1 533 ? -40.333 9.403 35.740 1.00 92.69 533 HIS A O 1
ATOM 3953 N N . LEU A 1 534 ? -41.901 8.655 34.313 1.00 93.75 534 LEU A N 1
ATOM 3954 C CA . LEU A 1 534 ? -42.979 9.492 34.812 1.00 93.75 534 LEU A CA 1
ATOM 3955 C C . LEU A 1 534 ? -43.705 8.853 36.004 1.00 93.75 534 LEU A C 1
ATOM 3957 O O . LEU A 1 534 ? -43.887 7.641 36.080 1.00 93.75 534 LEU A O 1
ATOM 3961 N N . ASN A 1 535 ? -44.213 9.682 36.915 1.00 93.50 535 ASN A N 1
ATOM 3962 C CA . ASN A 1 535 ? -44.986 9.253 38.092 1.00 93.50 535 ASN A CA 1
ATOM 3963 C C . ASN A 1 535 ? -46.282 8.491 37.779 1.00 93.50 535 ASN A C 1
ATOM 3965 O O . ASN A 1 535 ? -46.831 7.824 38.652 1.00 93.50 535 ASN A O 1
ATOM 3969 N N . SER A 1 536 ? -46.780 8.602 36.553 1.00 90.19 536 SER A N 1
ATOM 3970 C CA . SER A 1 536 ? -47.953 7.897 36.052 1.00 90.19 536 SER A CA 1
ATOM 3971 C C . SER A 1 536 ? -47.911 7.854 34.527 1.00 90.19 536 SER A C 1
ATOM 3973 O O . SER A 1 536 ? -47.476 8.819 33.890 1.00 90.19 536 SER A O 1
ATOM 3975 N N . ALA A 1 537 ? -48.386 6.751 33.946 1.00 88.25 537 ALA A N 1
ATOM 3976 C CA . ALA A 1 537 ? -48.562 6.638 32.504 1.00 88.25 537 ALA A CA 1
ATOM 3977 C C . ALA A 1 537 ? -49.573 7.681 31.988 1.00 88.25 537 ALA A C 1
ATOM 3979 O O . ALA A 1 537 ? -50.610 7.931 32.608 1.00 88.25 537 ALA A O 1
ATOM 3980 N N . LYS A 1 538 ? -49.263 8.292 30.846 1.00 92.19 538 LYS A N 1
ATOM 3981 C CA . LYS A 1 538 ? -50.086 9.284 30.148 1.00 92.19 538 LYS A CA 1
ATOM 3982 C C . LYS A 1 538 ? -50.968 8.612 29.101 1.00 92.19 538 LYS A C 1
ATOM 3984 O O . LYS A 1 538 ? -50.757 7.462 28.720 1.00 92.19 538 LYS A O 1
ATOM 3989 N N . THR A 1 539 ? -52.001 9.318 28.652 1.00 89.50 539 THR A N 1
ATOM 3990 C CA . THR A 1 539 ? -52.880 8.813 27.592 1.00 89.50 539 THR A CA 1
ATOM 3991 C C . THR A 1 539 ? -52.171 8.825 26.238 1.00 89.50 539 THR A C 1
ATOM 3993 O O . THR A 1 539 ? -51.237 9.589 26.024 1.00 89.50 539 THR A O 1
ATOM 3996 N N . ALA A 1 540 ? -52.612 7.983 25.299 1.00 87.81 540 ALA A N 1
ATOM 3997 C CA . ALA A 1 540 ? -52.034 7.916 23.956 1.00 87.81 540 ALA A CA 1
ATOM 3998 C C . ALA A 1 540 ? -52.478 9.108 23.073 1.00 87.81 540 ALA A C 1
ATOM 4000 O O . ALA A 1 540 ? -53.214 8.937 22.099 1.00 87.81 540 ALA A O 1
ATOM 4001 N N . ALA A 1 541 ? -52.087 10.321 23.453 1.00 89.88 541 ALA A N 1
ATOM 4002 C CA . ALA A 1 541 ? -52.455 11.575 22.811 1.00 89.88 541 ALA A CA 1
ATOM 4003 C C . ALA A 1 541 ? -51.274 12.558 22.807 1.00 89.88 541 ALA A C 1
ATOM 4005 O O . ALA A 1 541 ? -50.193 12.283 23.331 1.00 89.88 541 ALA A O 1
ATOM 4006 N N . ASN A 1 542 ? -51.480 13.719 22.192 1.00 91.62 542 ASN A N 1
ATOM 4007 C CA . ASN A 1 542 ? -50.558 14.827 22.370 1.00 91.62 542 ASN A CA 1
ATOM 4008 C C . ASN A 1 542 ? -50.684 15.363 23.797 1.00 91.62 542 ASN A C 1
ATOM 4010 O O . ASN A 1 542 ? -51.789 15.640 24.260 1.00 91.62 542 ASN A O 1
ATOM 4014 N N . HIS A 1 543 ? -49.547 15.516 24.463 1.00 95.00 543 HIS A N 1
ATOM 4015 C CA . HIS A 1 543 ? -49.441 16.120 25.781 1.00 95.00 543 HIS A CA 1
ATOM 4016 C C . HIS A 1 543 ? -48.419 17.243 25.742 1.00 95.00 543 HIS A C 1
ATOM 4018 O O . HIS A 1 543 ? -47.456 17.214 24.970 1.00 95.00 543 HIS A O 1
ATOM 4024 N N . ILE A 1 544 ? -48.617 18.230 26.604 1.00 96.06 544 ILE A N 1
ATOM 4025 C CA . ILE A 1 544 ? -47.701 19.356 26.716 1.00 96.06 544 ILE A CA 1
ATOM 4026 C C . ILE A 1 544 ? -46.664 19.013 27.778 1.00 96.06 544 ILE A C 1
ATOM 4028 O O . ILE A 1 544 ? -46.987 18.923 28.962 1.00 96.06 544 ILE A O 1
ATOM 4032 N N . VAL A 1 545 ? -45.411 18.843 27.367 1.00 97.00 545 VAL A N 1
ATOM 4033 C CA . VAL A 1 545 ? -44.296 18.604 28.284 1.00 97.00 545 VAL A CA 1
ATOM 4034 C C . VAL A 1 545 ? -43.507 19.886 28.466 1.00 97.00 545 VAL A C 1
ATOM 4036 O O . VAL A 1 545 ? -43.052 20.486 27.495 1.00 97.00 545 VAL A O 1
ATOM 4039 N N . ALA A 1 546 ? -43.356 20.307 29.718 1.00 96.88 546 ALA A N 1
ATOM 4040 C CA . ALA A 1 546 ? -42.561 21.464 30.092 1.00 96.88 546 ALA A CA 1
ATOM 4041 C C . ALA A 1 546 ? -41.353 21.015 30.916 1.00 96.88 546 ALA A C 1
ATOM 4043 O O . ALA A 1 546 ? -41.515 20.492 32.019 1.00 96.88 546 ALA A O 1
ATOM 4044 N N . VAL A 1 547 ? -40.153 21.239 30.389 1.00 97.25 547 VAL A N 1
ATOM 4045 C CA . VAL A 1 547 ? -38.878 21.017 31.081 1.00 97.25 547 VAL A CA 1
ATOM 4046 C C . VAL A 1 547 ? -38.373 22.366 31.588 1.00 97.25 547 VAL A C 1
ATOM 4048 O O . VAL A 1 547 ? -38.309 23.329 30.822 1.00 97.25 547 VAL A O 1
ATOM 4051 N N . TYR A 1 548 ? -38.070 22.470 32.882 1.00 95.50 548 TYR A N 1
ATOM 4052 C CA . TYR A 1 548 ? -37.783 23.749 33.542 1.00 95.50 548 TYR A CA 1
ATOM 4053 C C . TYR A 1 548 ? -36.843 23.603 34.745 1.00 95.50 548 TYR A C 1
ATOM 4055 O O . TYR A 1 548 ? -36.518 22.495 35.164 1.00 95.50 548 TYR A O 1
ATOM 4063 N N . SER A 1 549 ? -36.413 24.741 35.307 1.00 93.94 549 SER A N 1
ATOM 4064 C CA . SER A 1 549 ? -35.509 24.815 36.470 1.00 93.94 549 SER A CA 1
ATOM 4065 C C . SER A 1 549 ? -34.212 24.027 36.291 1.00 93.94 549 SER A C 1
ATOM 4067 O O . SER A 1 549 ? -33.760 23.365 37.222 1.00 93.94 549 SER A O 1
ATOM 4069 N N . TYR A 1 550 ? -33.633 24.108 35.098 1.00 94.19 550 TYR A N 1
ATOM 4070 C CA . TYR A 1 550 ? -32.361 23.483 34.785 1.00 94.19 550 TYR A CA 1
ATOM 4071 C C . TYR A 1 550 ? -31.287 24.529 34.544 1.00 94.19 550 TYR A C 1
ATOM 4073 O O . TYR A 1 550 ? -31.579 25.650 34.128 1.00 94.19 550 TYR A O 1
ATOM 4081 N N . TYR A 1 551 ? -30.054 24.163 34.860 1.00 90.88 551 TYR A N 1
ATOM 4082 C CA . TYR A 1 551 ? -28.902 25.051 34.829 1.00 90.88 551 TYR A CA 1
ATOM 4083 C C . TYR A 1 551 ? -27.761 24.332 34.132 1.00 90.88 551 TYR A C 1
ATOM 4085 O O . TYR A 1 551 ? -27.645 23.112 34.250 1.00 90.88 551 TYR A O 1
ATOM 4093 N N . ASP A 1 552 ? -26.926 25.069 33.416 1.00 87.56 552 ASP A N 1
ATOM 4094 C CA . ASP A 1 552 ? -25.642 24.543 32.972 1.00 87.56 552 ASP A CA 1
ATOM 4095 C C . ASP A 1 552 ? -24.675 24.506 34.165 1.00 87.56 552 ASP A C 1
ATOM 4097 O O . ASP A 1 552 ? -25.003 24.903 35.290 1.00 87.56 552 ASP A O 1
ATOM 4101 N N . LEU A 1 553 ? -23.452 24.040 33.929 1.00 80.50 553 LEU A N 1
ATOM 4102 C CA . LEU A 1 553 ? -22.399 24.029 34.948 1.00 80.50 553 LEU A CA 1
ATOM 4103 C C . LEU A 1 553 ? -21.953 25.436 35.389 1.00 80.50 553 LEU A C 1
ATOM 4105 O O . LEU A 1 553 ? -21.328 25.565 36.443 1.00 80.50 553 LEU A O 1
ATOM 4109 N N . ALA A 1 554 ? -22.281 26.477 34.622 1.00 77.62 554 ALA A N 1
ATOM 4110 C CA . ALA A 1 554 ? -21.985 27.876 34.916 1.00 77.62 554 ALA A CA 1
ATOM 4111 C C . ALA A 1 554 ? -23.129 28.603 35.656 1.00 77.62 554 ALA A C 1
ATOM 4113 O O . ALA A 1 554 ? -23.037 29.806 35.911 1.00 77.62 554 ALA A O 1
ATOM 4114 N N . ASN A 1 555 ? -24.173 27.873 36.070 1.00 82.94 555 ASN A N 1
ATOM 4115 C CA . ASN A 1 555 ? -25.392 28.382 36.705 1.00 82.94 555 ASN A CA 1
ATOM 4116 C C . ASN A 1 555 ? -26.221 29.343 35.832 1.00 82.94 555 ASN A C 1
ATOM 4118 O O . ASN A 1 555 ? -27.053 30.088 36.367 1.00 82.94 555 ASN A O 1
ATOM 4122 N N . ASN A 1 556 ? -26.069 29.327 34.507 1.00 85.50 556 ASN A N 1
ATOM 4123 C CA . ASN A 1 556 ? -27.033 29.993 33.640 1.00 85.50 556 ASN A CA 1
ATOM 4124 C C . ASN A 1 556 ? -28.338 29.201 33.662 1.00 85.50 556 ASN A C 1
ATOM 4126 O O . ASN A 1 556 ? -28.386 28.012 33.348 1.00 85.50 556 ASN A O 1
ATOM 4130 N N . ALA A 1 557 ? -29.418 29.872 34.053 1.00 91.88 557 ALA A N 1
ATOM 4131 C CA . ALA A 1 557 ? -30.737 29.264 34.085 1.00 91.88 557 ALA A CA 1
ATOM 4132 C C . ALA A 1 557 ? -31.247 29.039 32.656 1.00 91.88 557 ALA A C 1
ATOM 4134 O O . ALA A 1 557 ? -31.439 29.998 31.902 1.00 91.88 557 ALA A O 1
ATOM 4135 N N . GLY A 1 558 ? -31.515 27.782 32.316 1.00 92.25 558 GLY A N 1
ATOM 4136 C CA . GLY A 1 558 ? -32.244 27.407 31.117 1.00 92.25 558 GLY A CA 1
ATOM 4137 C C . GLY A 1 558 ? -33.674 27.939 31.146 1.00 92.25 558 GLY A C 1
ATOM 4138 O O . GLY A 1 558 ? -34.326 28.004 32.193 1.00 92.25 558 GLY A O 1
ATOM 4139 N N . GLU A 1 559 ? -34.178 28.345 29.984 1.00 94.62 559 GLU A N 1
ATOM 4140 C CA . GLU A 1 559 ? -35.567 28.782 29.860 1.00 94.62 559 GLU A CA 1
ATOM 4141 C C . GLU A 1 559 ? -36.510 27.580 29.850 1.00 94.62 559 GLU A C 1
ATOM 4143 O O . GLU A 1 559 ? -36.170 26.506 29.368 1.00 94.62 559 GLU A O 1
ATOM 4148 N N . THR A 1 560 ? -37.726 27.746 30.373 1.00 95.38 560 THR A N 1
ATOM 4149 C CA . THR A 1 560 ? -38.706 26.654 30.339 1.00 95.38 560 THR A CA 1
ATOM 4150 C C . THR A 1 560 ? -39.019 26.289 28.892 1.00 95.38 560 THR A C 1
ATOM 4152 O O . THR A 1 560 ? -39.634 27.075 28.168 1.00 95.38 560 THR A O 1
ATOM 4155 N N . LYS A 1 561 ? -38.642 25.080 28.471 1.00 96.19 561 LYS A N 1
ATOM 4156 C CA . LYS A 1 561 ? -39.019 24.555 27.162 1.00 96.19 561 LYS A CA 1
ATOM 4157 C C . LYS A 1 561 ? -40.338 23.824 27.299 1.00 96.19 561 LYS A C 1
ATOM 4159 O O . LYS A 1 561 ? -40.416 22.804 27.973 1.00 96.19 561 LYS A O 1
ATOM 4164 N N . THR A 1 562 ? -41.356 24.341 26.623 1.00 95.88 562 THR A N 1
ATOM 4165 C CA . THR A 1 562 ? -42.631 23.646 26.449 1.00 95.88 562 THR A CA 1
ATOM 4166 C C . THR A 1 562 ? -42.677 23.041 25.054 1.00 95.88 562 THR A C 1
ATOM 4168 O O . THR A 1 562 ? -42.436 23.742 24.069 1.00 95.88 562 THR A O 1
ATOM 4171 N N . GLN A 1 563 ? -42.972 21.751 24.965 1.00 94.19 563 GLN A N 1
ATOM 4172 C CA . GLN A 1 563 ? -43.112 21.029 23.709 1.00 94.19 563 GLN A CA 1
ATOM 4173 C C . GLN A 1 563 ? -44.365 20.159 23.763 1.00 94.19 563 GLN A C 1
ATOM 4175 O O . GLN A 1 563 ? -44.572 19.407 24.712 1.00 94.19 563 GLN A O 1
ATOM 4180 N N . GLU A 1 564 ? -45.207 20.263 22.738 1.00 95.06 564 GLU A N 1
ATOM 4181 C CA . GLU A 1 564 ? -46.264 19.283 22.516 1.00 95.06 564 GLU A CA 1
ATOM 4182 C C . GLU A 1 564 ? -45.613 18.025 21.939 1.00 95.06 564 GLU A C 1
ATOM 4184 O O . GLU A 1 564 ? -45.030 18.059 20.853 1.00 95.06 564 GLU A O 1
ATOM 4189 N N . ILE A 1 565 ? -45.673 16.925 22.683 1.00 92.31 565 ILE A N 1
ATOM 4190 C CA . ILE A 1 565 ? -45.163 15.632 22.234 1.00 92.31 565 ILE A CA 1
ATOM 4191 C C . ILE A 1 565 ? -46.302 14.625 22.250 1.00 92.31 565 ILE A C 1
ATOM 4193 O O . ILE A 1 565 ? -47.142 14.605 23.152 1.00 92.31 565 ILE A O 1
ATOM 4197 N N . LYS A 1 566 ? -46.335 13.768 21.235 1.00 89.12 566 LYS A N 1
ATOM 4198 C CA . LYS A 1 566 ? -47.315 12.694 21.159 1.00 89.12 566 LYS A CA 1
ATOM 4199 C C . LYS A 1 566 ? -46.840 11.521 22.002 1.00 89.12 566 LYS A C 1
ATOM 4201 O O . LYS A 1 566 ? -45.951 10.787 21.575 1.00 89.12 566 LYS A O 1
ATOM 4206 N N . PHE A 1 567 ? -47.455 11.314 23.163 1.00 86.81 567 PHE A N 1
ATOM 4207 C CA . PHE A 1 567 ? -47.322 10.041 23.858 1.00 86.81 567 PHE A CA 1
ATOM 4208 C C . PHE A 1 567 ? -48.113 9.022 23.057 1.00 86.81 567 PHE A C 1
ATOM 4210 O O . PHE A 1 567 ? -49.320 9.143 22.856 1.00 86.81 567 PHE A O 1
ATOM 4217 N N . ALA A 1 568 ? -47.415 8.030 22.535 1.00 75.25 568 ALA A N 1
ATOM 4218 C CA . ALA A 1 568 ? -48.031 6.913 21.858 1.00 75.25 568 ALA A CA 1
ATOM 4219 C C . ALA A 1 568 ? -47.538 5.641 22.524 1.00 75.25 568 ALA A C 1
ATOM 4221 O O . ALA A 1 568 ? -46.354 5.501 22.835 1.00 75.25 568 ALA A O 1
ATOM 4222 N N . ALA A 1 569 ? -48.443 4.680 22.670 1.00 65.25 569 ALA A N 1
ATOM 4223 C CA . ALA A 1 569 ? -48.021 3.308 22.834 1.00 65.25 569 ALA A CA 1
ATOM 4224 C C . ALA A 1 569 ? -47.386 2.846 21.507 1.00 65.25 569 ALA A C 1
ATOM 4226 O O . ALA A 1 569 ? -48.068 2.286 20.649 1.00 65.25 569 ALA A O 1
ATOM 4227 N N . SER A 1 570 ? -46.121 3.207 21.257 1.00 69.06 570 SER A N 1
ATOM 4228 C CA . SER A 1 570 ? -45.365 2.678 20.128 1.00 69.06 570 SER A CA 1
ATOM 4229 C C . SER A 1 570 ? -44.819 1.318 20.536 1.00 69.06 570 SER A C 1
ATOM 4231 O O . SER A 1 570 ? -43.947 1.202 21.389 1.00 69.06 570 SER A O 1
ATOM 4233 N N . LYS A 1 571 ? -45.436 0.288 19.976 1.00 81.62 571 LYS A N 1
ATOM 4234 C CA . LYS A 1 571 ? -45.058 -1.106 20.167 1.00 81.62 571 LYS A CA 1
ATOM 4235 C C . LYS A 1 571 ? -43.939 -1.496 19.201 1.00 81.62 571 LYS A C 1
ATOM 4237 O O . LYS A 1 571 ? -43.836 -0.870 18.142 1.00 81.62 571 LYS A O 1
ATOM 4242 N N . PRO A 1 572 ? -43.165 -2.545 19.513 1.00 88.69 572 PRO A N 1
ATOM 4243 C CA . PRO A 1 572 ? -42.263 -3.157 18.552 1.00 88.69 572 PRO A CA 1
ATOM 4244 C C . PRO A 1 572 ? -42.981 -3.502 17.248 1.00 88.69 572 PRO A C 1
ATOM 4246 O O . PRO A 1 572 ? -44.078 -4.072 17.262 1.00 88.69 572 PRO A O 1
ATOM 4249 N N . VAL A 1 573 ? -42.346 -3.181 16.124 1.00 88.38 573 VAL A N 1
ATOM 4250 C CA . VAL A 1 573 ? -42.812 -3.553 14.787 1.00 88.38 573 VAL A CA 1
ATOM 4251 C C . VAL A 1 573 ? -41.833 -4.548 14.192 1.00 88.38 573 VAL A C 1
ATOM 4253 O O . VAL A 1 573 ? -40.622 -4.335 14.189 1.00 88.38 573 VAL A O 1
ATOM 4256 N N . LEU A 1 574 ? -42.368 -5.647 13.672 1.00 91.56 574 LEU A N 1
ATOM 4257 C CA . LEU A 1 574 ? -41.577 -6.635 12.962 1.00 91.56 574 LEU A CA 1
ATOM 4258 C C . LEU A 1 574 ? -41.066 -6.058 11.640 1.00 91.56 574 LEU A C 1
ATOM 4260 O O . LEU A 1 574 ? -41.851 -5.604 10.808 1.00 91.56 574 LEU A O 1
ATOM 4264 N N . VAL A 1 575 ? -39.752 -6.121 11.437 1.00 89.56 575 VAL A N 1
ATOM 4265 C CA . VAL A 1 575 ? -39.086 -5.617 10.227 1.00 89.56 575 VAL A CA 1
ATOM 4266 C C . VAL A 1 575 ? -39.357 -6.535 9.034 1.00 89.56 575 VAL A C 1
ATOM 4268 O O . VAL A 1 575 ? -39.540 -6.061 7.916 1.00 89.56 575 VAL A O 1
ATOM 4271 N N . SER A 1 576 ? -39.407 -7.851 9.266 1.00 79.75 576 SER A N 1
ATOM 4272 C CA . SER A 1 576 ? -39.680 -8.863 8.242 1.00 79.75 576 SER A CA 1
ATOM 4273 C C . SER A 1 576 ? -40.428 -10.061 8.824 1.00 79.75 576 SER A C 1
ATOM 4275 O O . SER A 1 576 ? -40.029 -10.615 9.847 1.00 79.75 576 SER A O 1
ATOM 4277 N N . SER A 1 577 ? -41.479 -10.510 8.132 1.00 80.00 577 SER A N 1
ATOM 4278 C CA . SER A 1 577 ? -42.201 -11.753 8.443 1.00 80.00 577 SER A CA 1
ATOM 4279 C C . SER A 1 577 ? -41.479 -13.020 7.977 1.00 80.00 577 SER A C 1
ATOM 4281 O O . SER A 1 577 ? -41.897 -14.124 8.324 1.00 80.00 577 SER A O 1
ATOM 4283 N N . THR A 1 578 ? -40.400 -12.874 7.202 1.00 81.19 578 THR A N 1
ATOM 4284 C CA . THR A 1 578 ? -39.558 -13.991 6.759 1.00 81.19 578 THR A CA 1
ATOM 4285 C C . THR A 1 578 ? -38.385 -14.152 7.715 1.00 81.19 578 THR A C 1
ATOM 4287 O O . THR A 1 578 ? -37.618 -13.207 7.910 1.00 81.19 578 THR A O 1
ATOM 4290 N N . ALA A 1 579 ? -38.243 -15.348 8.285 1.00 86.12 579 ALA A N 1
ATOM 4291 C CA . ALA A 1 579 ? -37.157 -15.661 9.201 1.00 86.12 579 ALA A CA 1
ATOM 4292 C C . ALA A 1 579 ? -35.802 -15.744 8.488 1.00 86.12 579 ALA A C 1
ATOM 4294 O O . ALA A 1 579 ? -35.693 -16.321 7.405 1.00 86.12 579 ALA A O 1
ATOM 4295 N N . THR A 1 580 ? -34.752 -15.259 9.148 1.00 88.06 580 THR A N 1
ATOM 4296 C CA . THR A 1 580 ? -33.368 -15.574 8.765 1.00 88.06 580 THR A CA 1
ATOM 4297 C C . THR A 1 580 ? -32.930 -16.843 9.484 1.00 88.06 580 THR A C 1
ATOM 4299 O O . THR A 1 580 ? -33.029 -16.915 10.705 1.00 88.06 580 THR A O 1
ATOM 4302 N N . ILE A 1 581 ? -32.437 -17.845 8.756 1.00 88.25 581 ILE A N 1
ATOM 4303 C CA . ILE A 1 581 ? -31.949 -19.087 9.369 1.00 88.25 581 ILE A CA 1
ATOM 4304 C C . ILE A 1 581 ? -30.473 -18.929 9.740 1.00 88.25 581 ILE A C 1
ATOM 4306 O O . ILE A 1 581 ? -29.662 -18.567 8.888 1.00 88.25 581 ILE A O 1
ATOM 4310 N N . LYS A 1 582 ? -30.117 -19.194 11.001 1.00 84.19 582 LYS A N 1
ATOM 4311 C CA . LYS A 1 582 ? -28.743 -19.049 11.503 1.00 84.19 582 LYS A CA 1
ATOM 4312 C C . LYS A 1 582 ? -28.402 -20.134 12.517 1.00 84.19 582 LYS A C 1
ATOM 4314 O O . LYS A 1 582 ? -29.197 -20.420 13.409 1.00 84.19 582 LYS A O 1
ATOM 4319 N N . ASP A 1 583 ? -27.188 -20.667 12.421 1.00 87.50 583 ASP A N 1
ATOM 4320 C CA . ASP A 1 583 ? -26.610 -21.521 13.455 1.00 87.50 583 ASP A CA 1
ATOM 4321 C C . ASP A 1 583 ? -25.863 -20.667 14.482 1.00 87.50 583 ASP A C 1
ATOM 4323 O O . ASP A 1 583 ? -24.964 -19.893 14.138 1.00 87.50 583 ASP A O 1
ATOM 4327 N N . ILE A 1 584 ? -26.229 -20.806 15.756 1.00 84.50 584 ILE A N 1
ATOM 4328 C CA . ILE A 1 584 ? -25.567 -20.142 16.883 1.00 84.50 584 ILE A CA 1
ATOM 4329 C C . ILE A 1 584 ? -25.148 -21.233 17.864 1.00 84.50 584 ILE A C 1
ATOM 4331 O O . ILE A 1 584 ? -25.981 -21.990 18.356 1.00 84.50 584 ILE A O 1
ATOM 4335 N N . ALA A 1 585 ? -23.839 -21.346 18.107 1.00 83.38 585 ALA A N 1
ATOM 4336 C CA . ALA A 1 585 ? -23.252 -22.359 18.990 1.00 83.38 585 ALA A CA 1
ATOM 4337 C C . ALA A 1 585 ? -23.698 -23.813 18.688 1.00 83.38 585 ALA A C 1
ATOM 4339 O O . ALA A 1 585 ? -23.829 -24.631 19.595 1.00 83.38 585 ALA A O 1
ATOM 4340 N N . GLY A 1 586 ? -23.918 -24.145 17.408 1.00 83.00 586 GLY A N 1
ATOM 4341 C CA . GLY A 1 586 ? -24.312 -25.492 16.967 1.00 83.00 586 GLY A CA 1
ATOM 4342 C C . GLY A 1 586 ? -25.812 -25.797 17.054 1.00 83.00 586 GLY A C 1
ATOM 4343 O O . GLY A 1 586 ? -26.207 -26.934 16.806 1.00 83.00 586 GLY A O 1
ATOM 4344 N N . VAL A 1 587 ? -26.642 -24.803 17.378 1.00 83.62 587 VAL A N 1
ATOM 4345 C CA . VAL A 1 587 ? -28.106 -24.900 17.382 1.00 83.62 587 VAL A CA 1
ATOM 4346 C C . VAL A 1 587 ? -28.660 -24.012 16.267 1.00 83.62 587 VAL A C 1
ATOM 4348 O O . VAL A 1 587 ? -28.258 -22.854 16.140 1.00 83.62 587 VAL A O 1
ATOM 4351 N N . THR A 1 588 ? -29.568 -24.549 15.451 1.00 89.06 588 THR A N 1
ATOM 4352 C CA . THR A 1 588 ? -30.175 -23.822 14.328 1.00 89.06 588 THR A CA 1
ATOM 4353 C C . THR A 1 588 ? -31.404 -23.047 14.785 1.00 89.06 588 THR A C 1
ATOM 4355 O O . THR A 1 588 ? -32.307 -23.621 15.398 1.00 89.06 588 THR A O 1
ATOM 4358 N N . TYR A 1 589 ? -31.479 -21.769 14.416 1.00 92.75 589 TYR A N 1
ATOM 4359 C CA . TYR A 1 589 ? -32.583 -20.873 14.750 1.00 92.75 589 TYR A CA 1
ATOM 4360 C C . TYR A 1 589 ? -33.205 -20.220 13.513 1.00 92.75 589 TYR A C 1
ATOM 4362 O O . TYR A 1 589 ? -32.510 -19.907 12.547 1.00 92.75 589 TYR A O 1
ATOM 4370 N N . ALA A 1 590 ? -34.509 -19.953 13.581 1.00 92.44 590 ALA A N 1
ATOM 4371 C CA . ALA A 1 590 ? -35.209 -18.983 12.743 1.00 92.44 590 ALA A CA 1
ATOM 4372 C C . ALA A 1 590 ? -35.282 -17.641 13.488 1.00 92.44 590 ALA A C 1
ATOM 4374 O O . ALA A 1 590 ? -35.902 -17.559 14.545 1.00 92.44 590 ALA A O 1
ATOM 4375 N N . ILE A 1 591 ? -34.652 -16.600 12.948 1.00 94.19 591 ILE A N 1
ATOM 4376 C CA . ILE A 1 591 ? -34.502 -15.285 13.584 1.00 94.19 591 ILE A CA 1
ATOM 4377 C C . ILE A 1 591 ? -35.469 -14.274 12.968 1.00 94.19 591 ILE A C 1
ATOM 4379 O O . ILE A 1 591 ? -35.543 -14.141 11.743 1.00 94.19 591 ILE A O 1
ATOM 4383 N N . TYR A 1 592 ? -36.151 -13.528 13.834 1.00 94.06 592 TYR A N 1
ATOM 4384 C CA . TYR A 1 592 ? -37.068 -12.440 13.511 1.00 94.06 592 TYR A CA 1
ATOM 4385 C C . TYR A 1 592 ? -36.552 -11.131 14.113 1.00 94.06 592 TYR A C 1
ATOM 4387 O O . TYR A 1 592 ? -36.224 -11.079 15.297 1.00 94.06 592 TYR A O 1
ATOM 4395 N N . THR A 1 593 ? -36.487 -10.073 13.305 1.00 93.12 593 THR A N 1
ATOM 4396 C CA . THR A 1 593 ? -35.918 -8.773 13.695 1.00 93.12 593 THR A CA 1
ATOM 4397 C C . THR A 1 593 ? -37.008 -7.719 13.850 1.00 93.12 593 THR A C 1
ATOM 4399 O O . THR A 1 593 ? -37.920 -7.632 13.024 1.00 93.12 593 THR A O 1
ATOM 4402 N N . PHE A 1 594 ? -36.881 -6.890 14.879 1.00 93.31 594 PHE A N 1
ATOM 4403 C CA . PHE A 1 594 ? -37.778 -5.788 15.207 1.00 93.31 594 PHE A CA 1
ATOM 4404 C C . PHE A 1 594 ? -37.104 -4.432 14.982 1.00 93.31 594 PHE A C 1
ATOM 4406 O O . PHE A 1 594 ? -35.881 -4.322 14.903 1.00 93.31 594 PHE A O 1
ATOM 4413 N N . ASP A 1 595 ? -37.920 -3.388 14.855 1.00 88.50 595 ASP A N 1
ATOM 4414 C CA . ASP A 1 595 ? -37.489 -2.003 14.626 1.00 88.50 595 ASP A CA 1
ATOM 4415 C C . ASP A 1 595 ? -36.749 -1.374 15.822 1.00 88.50 595 ASP A C 1
ATOM 4417 O O . ASP A 1 595 ? -36.234 -0.261 15.722 1.00 88.50 595 ASP A O 1
ATOM 4421 N N . ARG A 1 596 ? -36.705 -2.075 16.959 1.00 86.69 596 ARG A N 1
ATOM 4422 C CA . ARG A 1 596 ? -36.133 -1.635 18.236 1.00 86.69 596 ARG A CA 1
ATOM 4423 C C . ARG A 1 596 ? -35.720 -2.827 19.094 1.00 86.69 596 ARG A C 1
ATOM 4425 O O . ARG A 1 596 ? -36.004 -3.973 18.751 1.00 86.69 596 ARG A O 1
ATOM 4432 N N . SER A 1 597 ? -35.066 -2.549 20.220 1.00 90.31 597 SER A N 1
ATOM 4433 C CA . SER A 1 597 ? -34.702 -3.579 21.196 1.00 90.31 597 SER A CA 1
ATOM 4434 C C . SER A 1 597 ? -35.942 -4.234 21.802 1.00 90.31 597 SER A C 1
ATOM 4436 O O . SER A 1 597 ? -36.844 -3.526 22.256 1.00 90.31 597 SER A O 1
ATOM 4438 N N . VAL A 1 598 ? -35.963 -5.563 21.835 1.00 92.81 598 VAL A N 1
ATOM 4439 C CA . VAL A 1 598 ? -37.096 -6.369 22.300 1.00 92.81 598 VAL A CA 1
ATOM 4440 C C . VAL A 1 598 ? -36.661 -7.483 23.243 1.00 92.81 598 VAL A C 1
ATOM 4442 O O . VAL A 1 598 ? -35.515 -7.930 23.211 1.00 92.81 598 VAL A O 1
ATOM 4445 N N . LEU A 1 599 ? -37.606 -7.922 24.066 1.00 93.75 599 LEU A N 1
ATOM 4446 C CA . LEU A 1 599 ? -37.537 -9.095 24.924 1.00 93.75 599 LEU A CA 1
ATOM 4447 C C . LEU A 1 599 ? -38.747 -9.988 24.652 1.00 93.75 599 LEU A C 1
ATOM 4449 O O . LEU A 1 599 ? -39.821 -9.515 24.258 1.00 93.75 599 LEU A O 1
ATOM 4453 N N . GLN A 1 600 ? -38.584 -11.285 24.876 1.00 93.44 600 GLN A N 1
ATOM 4454 C CA . GLN A 1 600 ? -39.714 -12.207 24.877 1.00 93.44 600 GLN A CA 1
ATOM 4455 C C . GLN A 1 600 ? -40.358 -12.280 26.258 1.00 93.44 600 GLN A C 1
ATOM 4457 O O . GLN A 1 600 ? -39.687 -12.244 27.285 1.00 93.44 600 GLN A O 1
ATOM 4462 N N . THR A 1 601 ? -41.675 -12.437 26.291 1.00 91.44 601 THR A N 1
ATOM 4463 C CA . THR A 1 601 ? -42.424 -12.631 27.547 1.00 91.44 601 THR A CA 1
ATOM 4464 C C . THR A 1 601 ? -42.882 -14.077 27.735 1.00 91.44 601 THR A C 1
ATOM 4466 O O . THR A 1 601 ? -43.369 -14.455 28.803 1.00 91.44 601 THR A O 1
ATOM 4469 N N . VAL A 1 602 ? -42.743 -14.899 26.692 1.00 90.12 602 VAL A N 1
ATOM 4470 C CA . VAL A 1 602 ? -43.061 -16.326 26.689 1.00 90.12 602 VAL A CA 1
ATOM 4471 C C . VAL A 1 602 ? -41.877 -17.100 26.130 1.00 90.12 602 VAL A C 1
ATOM 4473 O O . VAL A 1 602 ? -41.246 -16.660 25.182 1.00 90.12 602 VAL A O 1
ATOM 4476 N N . ASN A 1 603 ? -41.612 -18.285 26.677 1.00 91.38 603 ASN A N 1
ATOM 4477 C CA . ASN A 1 603 ? -40.460 -19.097 26.259 1.00 91.38 603 ASN A CA 1
ATOM 4478 C C . ASN A 1 603 ? -40.852 -20.191 25.252 1.00 91.38 603 ASN A C 1
ATOM 4480 O O . ASN A 1 603 ? -39.996 -20.852 24.666 1.00 91.38 603 ASN A O 1
ATOM 4484 N N . THR A 1 604 ? -42.157 -20.430 25.065 1.00 92.81 604 THR A N 1
ATOM 4485 C CA . THR A 1 604 ? -42.672 -21.440 24.132 1.00 92.81 604 THR A CA 1
ATOM 4486 C C . THR A 1 604 ? -43.988 -21.015 23.485 1.00 92.81 604 THR A C 1
ATOM 4488 O O . THR A 1 604 ? -44.773 -20.272 24.076 1.00 92.81 604 THR A O 1
ATOM 4491 N N . ILE A 1 605 ? -44.256 -21.541 22.289 1.00 92.50 605 ILE A N 1
ATOM 4492 C CA . ILE A 1 605 ? -45.540 -21.439 21.587 1.00 92.50 605 ILE A CA 1
ATOM 4493 C C . ILE A 1 605 ? -46.073 -22.854 21.392 1.00 92.50 605 ILE A C 1
ATOM 4495 O O . ILE A 1 605 ? -45.513 -23.638 20.625 1.00 92.50 605 ILE A O 1
ATOM 4499 N N . ALA A 1 606 ? -47.137 -23.196 22.112 1.00 92.25 606 ALA A N 1
ATOM 4500 C CA . ALA A 1 606 ? -47.738 -24.524 22.073 1.00 92.25 606 ALA A CA 1
ATOM 4501 C C . ALA A 1 606 ? -48.713 -24.691 20.897 1.00 92.25 606 ALA A C 1
ATOM 4503 O O . ALA A 1 606 ? -49.293 -23.722 20.409 1.00 92.25 606 ALA A O 1
ATOM 4504 N N . ASN A 1 607 ? -48.944 -25.946 20.503 1.00 91.75 607 ASN A N 1
ATOM 4505 C CA . ASN A 1 607 ? -49.936 -26.337 19.498 1.00 91.75 607 ASN A CA 1
ATOM 4506 C C . ASN A 1 607 ? -49.776 -25.610 18.145 1.00 91.75 607 ASN A C 1
ATOM 4508 O O . ASN A 1 607 ? -50.757 -25.227 17.510 1.00 91.75 607 ASN A O 1
ATOM 4512 N N . VAL A 1 608 ? -48.535 -25.411 17.706 1.00 93.81 608 VAL A N 1
ATOM 4513 C CA . VAL A 1 608 ? -48.200 -24.793 16.421 1.00 93.81 608 VAL A CA 1
ATOM 4514 C C . VAL A 1 608 ? -48.473 -25.775 15.283 1.00 93.81 608 VAL A C 1
ATOM 4516 O O . VAL A 1 608 ? -47.836 -26.834 15.259 1.00 93.81 608 VAL A O 1
ATOM 4519 N N . PRO A 1 609 ? -49.362 -25.446 14.328 1.00 92.81 609 PRO A N 1
ATOM 4520 C CA . PRO A 1 609 ? -49.585 -26.286 13.168 1.00 92.81 609 PRO A CA 1
ATOM 4521 C C . PRO A 1 609 ? -48.408 -26.192 12.191 1.00 92.81 609 PRO A C 1
ATOM 4523 O O . PRO A 1 609 ? -47.915 -25.109 11.860 1.00 92.81 609 PRO A O 1
ATOM 4526 N N . TYR A 1 610 ? -47.988 -27.337 11.673 1.00 93.88 610 TYR A N 1
ATOM 4527 C CA . TYR A 1 610 ? -47.054 -27.412 10.561 1.00 93.88 610 TYR A CA 1
ATOM 4528 C C . TYR A 1 610 ? -47.518 -28.447 9.548 1.00 93.88 610 TYR A C 1
ATOM 4530 O O . TYR A 1 610 ? -48.120 -29.456 9.904 1.00 93.88 610 TYR A O 1
ATOM 4538 N N . VAL A 1 611 ? -47.273 -28.179 8.272 1.00 88.69 611 VAL A N 1
ATOM 4539 C CA . VAL A 1 611 ? -47.520 -29.136 7.195 1.00 88.69 611 VAL A CA 1
ATOM 4540 C C . VAL A 1 611 ? -46.251 -29.953 7.037 1.00 88.69 611 VAL A C 1
ATOM 4542 O O . VAL A 1 611 ? -45.223 -29.404 6.643 1.00 88.69 611 VAL A O 1
ATOM 4545 N N . ASP A 1 612 ? -46.297 -31.231 7.402 1.00 85.94 612 ASP A N 1
ATOM 4546 C CA . ASP A 1 612 ? -45.158 -32.129 7.239 1.00 85.94 612 ASP A CA 1
ATOM 4547 C C . ASP A 1 612 ? -44.852 -32.386 5.752 1.00 85.94 612 ASP A C 1
ATOM 4549 O O . ASP A 1 612 ? -45.574 -31.967 4.844 1.00 85.94 612 ASP A O 1
ATOM 4553 N N . VAL A 1 613 ? -43.758 -33.096 5.486 1.00 77.62 613 VAL A N 1
ATOM 4554 C CA . VAL A 1 613 ? -43.302 -33.419 4.120 1.00 77.62 613 VAL A CA 1
ATOM 4555 C C . VAL A 1 613 ? -44.317 -34.210 3.284 1.00 77.62 613 VAL A C 1
ATOM 4557 O O . VAL A 1 613 ? -44.179 -34.264 2.065 1.00 77.62 613 VAL A O 1
ATOM 4560 N N . ASN A 1 614 ? -45.334 -34.813 3.908 1.00 77.75 614 ASN A N 1
ATOM 4561 C CA . ASN A 1 614 ? -46.402 -35.548 3.228 1.00 77.75 614 ASN A CA 1
ATOM 4562 C C . ASN A 1 614 ? -47.636 -34.673 2.958 1.00 77.75 614 ASN A C 1
ATOM 4564 O O . ASN A 1 614 ? -48.659 -35.180 2.498 1.00 77.75 614 ASN A O 1
ATOM 4568 N N . GLY A 1 615 ? -47.571 -33.373 3.257 1.00 78.19 615 GLY A N 1
ATOM 4569 C CA . GLY A 1 615 ? -48.707 -32.467 3.124 1.00 78.19 615 GLY A CA 1
ATOM 4570 C C . GLY A 1 615 ? -49.732 -32.600 4.254 1.00 78.19 615 GLY A C 1
ATOM 4571 O O . GLY A 1 615 ? -50.831 -32.058 4.129 1.00 78.19 615 GLY A O 1
ATOM 4572 N N . VAL A 1 616 ? -49.414 -33.309 5.345 1.00 83.25 616 VAL A N 1
ATOM 4573 C CA . VAL A 1 616 ? -50.332 -33.520 6.475 1.00 83.25 616 VAL A CA 1
ATOM 4574 C C . VAL A 1 616 ? -50.090 -32.459 7.542 1.00 83.25 616 VAL A C 1
ATOM 4576 O O . VAL A 1 616 ? -48.959 -32.215 7.957 1.00 83.25 616 VAL A O 1
ATOM 4579 N N . THR A 1 617 ? -51.162 -31.824 8.016 1.00 91.56 617 THR A N 1
ATOM 4580 C CA . THR A 1 617 ? -51.076 -30.875 9.129 1.00 91.56 617 THR A CA 1
ATOM 4581 C C . THR A 1 617 ? -50.894 -31.613 10.454 1.00 91.56 617 THR A C 1
ATOM 4583 O O . THR A 1 617 ? -51.779 -32.341 10.898 1.00 91.56 617 THR A O 1
ATOM 4586 N N . GLN A 1 618 ? -49.760 -31.375 11.099 1.00 92.19 618 GLN A N 1
ATOM 4587 C CA . GLN A 1 618 ? -49.387 -31.857 12.424 1.00 92.19 618 GLN A CA 1
ATOM 4588 C C . GLN A 1 618 ? -49.251 -30.676 13.391 1.00 92.19 618 GLN A C 1
ATOM 4590 O O . GLN A 1 618 ? -49.255 -29.525 12.963 1.00 92.19 618 GLN A O 1
ATOM 4595 N N . HIS A 1 619 ? -49.130 -30.942 14.694 1.00 92.50 619 HIS A N 1
ATOM 4596 C CA . HIS A 1 619 ? -48.953 -29.903 15.715 1.00 92.50 619 HIS A CA 1
ATOM 4597 C C . HIS A 1 619 ? -47.682 -30.148 16.539 1.00 92.50 619 HIS A C 1
ATOM 4599 O O . HIS A 1 619 ? -47.321 -31.296 16.794 1.00 92.50 619 HIS A O 1
ATOM 4605 N N . THR A 1 620 ? -47.004 -29.076 16.953 1.00 94.56 620 THR A N 1
ATOM 4606 C CA . THR A 1 620 ? -45.802 -29.124 17.808 1.00 94.56 620 THR A CA 1
ATOM 4607 C C . THR A 1 620 ? -45.795 -27.993 18.842 1.00 94.56 620 THR A C 1
ATOM 4609 O O . THR A 1 620 ? -46.692 -27.150 18.863 1.00 94.56 620 THR A O 1
ATOM 4612 N N . THR A 1 621 ? -44.752 -27.941 19.667 1.00 94.00 621 THR A N 1
ATOM 4613 C CA . THR A 1 621 ? -44.397 -26.776 20.483 1.00 94.00 621 THR A CA 1
ATOM 4614 C C . THR A 1 621 ? -43.075 -26.194 19.984 1.00 94.00 621 THR A C 1
ATOM 4616 O O . THR A 1 621 ? -42.106 -26.933 19.807 1.00 94.00 621 THR A O 1
ATOM 4619 N N . LEU A 1 622 ? -43.030 -24.878 19.764 1.00 94.31 622 LEU A N 1
ATOM 4620 C CA . LEU A 1 622 ? -41.813 -24.143 19.406 1.00 94.31 622 LEU A CA 1
ATOM 4621 C C . LEU A 1 622 ? -41.194 -23.498 20.653 1.00 94.31 622 LEU A C 1
ATOM 4623 O O . LEU A 1 622 ? -41.926 -22.908 21.445 1.00 94.31 622 LEU A O 1
ATOM 4627 N N . THR A 1 623 ? -39.872 -23.579 20.803 1.00 94.31 623 THR A N 1
ATOM 4628 C CA . THR A 1 623 ? -39.105 -22.855 21.836 1.00 94.31 623 THR A CA 1
ATOM 4629 C C . THR A 1 623 ? -38.593 -21.544 21.256 1.00 94.31 623 THR A C 1
ATOM 4631 O O . THR A 1 623 ? -38.102 -21.538 20.123 1.00 94.31 623 THR A O 1
ATOM 4634 N N . ILE A 1 624 ? -38.705 -20.453 22.015 1.00 94.31 624 ILE A N 1
ATOM 4635 C CA . ILE A 1 624 ? -38.251 -19.125 21.589 1.00 94.31 624 ILE A CA 1
ATOM 4636 C C . ILE A 1 624 ? -37.258 -18.521 22.595 1.00 94.31 624 ILE A C 1
ATOM 4638 O O . ILE A 1 624 ? -37.323 -18.846 23.781 1.00 94.31 624 ILE A O 1
ATOM 4642 N N . GLY A 1 625 ? -36.304 -17.725 22.102 1.00 93.81 625 GLY A N 1
ATOM 4643 C CA . GLY A 1 625 ? -35.226 -17.085 22.872 1.00 93.81 625 GLY A CA 1
ATOM 4644 C C . GLY A 1 625 ? -34.952 -15.641 22.433 1.00 93.81 625 GLY A C 1
ATOM 4645 O O . GLY A 1 625 ? -35.031 -15.338 21.238 1.00 93.81 625 GLY A O 1
ATOM 4646 N N . ASP A 1 626 ? -34.569 -14.772 23.372 1.00 95.06 626 ASP A N 1
ATOM 4647 C CA . ASP A 1 626 ? -34.036 -13.431 23.084 1.00 95.06 626 ASP A CA 1
ATOM 4648 C C . ASP A 1 626 ? -32.527 -13.322 23.392 1.00 95.06 626 ASP A C 1
ATOM 4650 O O . ASP A 1 626 ? -31.846 -14.323 23.632 1.00 95.06 626 ASP A O 1
ATOM 4654 N N . TYR A 1 627 ? -31.963 -12.110 23.325 1.00 93.50 627 TYR A N 1
ATOM 4655 C CA . TYR A 1 627 ? -30.524 -11.886 23.520 1.00 93.50 627 TYR A CA 1
ATOM 4656 C C . TYR A 1 627 ? -30.025 -12.181 24.942 1.00 93.50 627 TYR A C 1
ATOM 4658 O O . TYR A 1 627 ? -28.815 -12.298 25.153 1.00 93.50 627 TYR A O 1
ATOM 4666 N N . THR A 1 628 ? -30.926 -12.267 25.921 1.00 91.81 628 THR A N 1
ATOM 4667 C CA . THR A 1 628 ? -30.597 -12.648 27.298 1.00 91.81 628 THR A CA 1
ATOM 4668 C C . THR A 1 628 ? -30.505 -14.164 27.458 1.00 91.81 628 THR A C 1
ATOM 4670 O O . THR A 1 628 ? -29.672 -14.638 28.232 1.00 91.81 628 THR A O 1
ATOM 4673 N N . ASP A 1 629 ? -31.274 -14.917 26.666 1.00 91.00 629 ASP A N 1
ATOM 4674 C CA . ASP A 1 629 ? -31.263 -16.382 26.648 1.00 91.00 629 ASP A CA 1
ATOM 4675 C C . ASP A 1 629 ? -30.176 -16.952 25.719 1.00 91.00 629 ASP A C 1
ATOM 4677 O O . ASP A 1 629 ? -29.572 -17.988 26.010 1.00 91.00 629 ASP A O 1
ATOM 4681 N N . ILE A 1 630 ? -29.916 -16.285 24.587 1.00 92.44 630 ILE A N 1
ATOM 4682 C CA . ILE A 1 630 ? -29.049 -16.779 23.509 1.00 92.44 630 ILE A CA 1
ATOM 4683 C C . ILE A 1 630 ? -27.861 -15.833 23.303 1.00 92.44 630 ILE A C 1
ATOM 4685 O O . ILE A 1 630 ? -27.947 -14.796 22.640 1.00 92.44 630 ILE A O 1
ATOM 4689 N N . VAL A 1 631 ? -26.697 -16.239 23.817 1.00 87.38 631 VAL A N 1
ATOM 4690 C CA . VAL A 1 631 ? -25.433 -15.509 23.638 1.00 87.38 631 VAL A CA 1
ATOM 4691 C C . VAL A 1 631 ? -25.060 -15.455 22.149 1.00 87.38 631 VAL A C 1
ATOM 4693 O O . VAL A 1 631 ? -24.820 -16.485 21.521 1.00 87.38 631 VAL A O 1
ATOM 4696 N N . GLY A 1 632 ? -24.979 -14.243 21.589 1.00 85.00 632 GLY A N 1
ATOM 4697 C CA . GLY A 1 632 ? -24.676 -14.000 20.169 1.00 85.00 632 GLY A CA 1
ATOM 4698 C C . GLY A 1 632 ? -25.872 -13.560 19.313 1.00 85.00 632 GLY A C 1
ATOM 4699 O O . GLY A 1 632 ? -25.711 -13.384 18.101 1.00 85.00 632 GLY A O 1
ATOM 4700 N N . LEU A 1 633 ? -27.046 -13.372 19.926 1.00 90.00 633 LEU A N 1
ATOM 4701 C CA . LEU A 1 633 ? -28.225 -12.754 19.315 1.00 90.00 633 LEU A CA 1
ATOM 4702 C C . LEU A 1 633 ? -28.225 -11.224 19.543 1.00 90.00 633 LEU A C 1
ATOM 4704 O O . LEU A 1 633 ? -27.756 -10.747 20.577 1.00 90.00 633 LEU A O 1
ATOM 4708 N N . GLU A 1 634 ? -28.711 -10.434 18.580 1.00 91.62 634 GLU A N 1
ATOM 4709 C CA . GLU A 1 634 ? -28.784 -8.967 18.723 1.00 91.62 634 GLU A CA 1
ATOM 4710 C C . GLU A 1 634 ? -29.984 -8.537 19.582 1.00 91.62 634 GLU A C 1
ATOM 4712 O O . GLU A 1 634 ? -31.014 -9.206 19.602 1.00 91.62 634 GLU A O 1
ATOM 4717 N N . LYS A 1 635 ? -29.904 -7.367 20.238 1.00 92.44 635 LYS A N 1
ATOM 4718 C CA . LYS A 1 635 ? -30.975 -6.860 21.125 1.00 92.44 635 LYS A CA 1
ATOM 4719 C C . LYS A 1 635 ? -32.320 -6.618 20.428 1.00 92.44 635 LYS A C 1
ATOM 4721 O O . LYS A 1 635 ? -33.333 -6.480 21.100 1.00 92.44 635 LYS A O 1
ATOM 4726 N N . THR A 1 636 ? -32.333 -6.526 19.102 1.00 92.94 636 THR A N 1
ATOM 4727 C CA . THR A 1 636 ? -33.526 -6.301 18.271 1.00 92.94 636 THR A CA 1
ATOM 4728 C C . THR A 1 636 ? -34.135 -7.601 17.734 1.00 92.94 636 THR A C 1
ATOM 4730 O O . THR A 1 636 ? -35.036 -7.555 16.897 1.00 92.94 636 THR A O 1
ATOM 4733 N N . GLN A 1 637 ? -33.632 -8.768 18.146 1.00 95.50 637 GLN A N 1
ATOM 4734 C CA . GLN A 1 637 ? -33.958 -10.057 17.537 1.00 95.50 637 GLN A CA 1
ATOM 4735 C C . GLN A 1 637 ? -34.612 -11.023 18.532 1.00 95.50 637 GLN A C 1
ATOM 4737 O O . GLN A 1 637 ? -34.199 -11.114 19.684 1.00 95.50 637 GLN A O 1
ATOM 4742 N N . ILE A 1 638 ? -35.584 -11.797 18.038 1.00 95.75 638 ILE A N 1
ATOM 4743 C CA . ILE A 1 638 ? -36.167 -12.971 18.704 1.00 95.75 638 ILE A CA 1
ATOM 4744 C C . ILE A 1 638 ? -35.901 -14.197 17.830 1.00 95.75 638 ILE A C 1
ATOM 4746 O O . ILE A 1 638 ? -36.088 -14.157 16.610 1.00 95.75 638 ILE A O 1
ATOM 4750 N N . ALA A 1 639 ? -35.471 -15.293 18.441 1.00 94.75 639 ALA A N 1
ATOM 4751 C CA . ALA A 1 639 ? -35.109 -16.527 17.759 1.00 94.75 639 ALA A CA 1
ATOM 4752 C C . ALA A 1 639 ? -36.066 -17.673 18.113 1.00 94.75 639 ALA A C 1
ATOM 4754 O O . ALA A 1 639 ? -36.513 -17.797 19.248 1.00 94.75 639 ALA A O 1
ATOM 4755 N N . VAL A 1 640 ? -36.353 -18.540 17.141 1.00 94.81 640 VAL A N 1
ATOM 4756 C CA . VAL A 1 640 ? -37.109 -19.790 17.308 1.00 94.81 640 VAL A CA 1
ATOM 4757 C C . VAL A 1 640 ? -36.167 -20.964 17.072 1.00 94.81 640 VAL A C 1
ATOM 4759 O O . VAL A 1 640 ? -35.566 -21.057 16.002 1.00 94.81 640 VAL A O 1
ATOM 4762 N N . GLU A 1 641 ? -36.037 -21.870 18.037 1.00 93.56 641 GLU A N 1
ATOM 4763 C CA . GLU A 1 641 ? -35.149 -23.031 17.919 1.00 93.56 641 GLU A CA 1
ATOM 4764 C C . GLU A 1 641 ? -35.722 -24.084 16.958 1.00 93.56 641 GLU A C 1
ATOM 4766 O O . GLU A 1 641 ? -36.846 -24.565 17.121 1.00 93.56 641 GLU A O 1
ATOM 4771 N N . LEU A 1 642 ? -34.935 -24.481 15.956 1.00 91.06 642 LEU A N 1
ATOM 4772 C CA . LEU A 1 642 ? -35.357 -25.412 14.905 1.00 91.06 642 LEU A CA 1
ATOM 4773 C C . LEU A 1 642 ? -34.795 -26.820 15.074 1.00 91.06 642 LEU A C 1
ATOM 4775 O O . LEU A 1 642 ? -35.310 -27.756 14.453 1.00 91.06 642 LEU A O 1
ATOM 4779 N N . SER A 1 643 ? -33.742 -26.989 15.872 1.00 83.56 643 SER A N 1
ATOM 4780 C CA . SER A 1 643 ? -32.964 -28.231 15.961 1.00 83.56 643 SER A CA 1
ATOM 4781 C C . SER A 1 643 ? -33.823 -29.450 16.316 1.00 83.56 643 SER A C 1
ATOM 4783 O O . SER A 1 643 ? -33.678 -30.505 15.702 1.00 83.56 643 SER A O 1
ATOM 4785 N N . SER A 1 644 ? -34.783 -29.286 17.227 1.00 81.19 644 SER A N 1
ATOM 4786 C CA . SER A 1 644 ? -35.681 -30.345 17.713 1.00 81.19 644 SER A CA 1
ATOM 4787 C C . SER A 1 644 ? -36.956 -30.558 16.879 1.00 81.19 644 SER A C 1
ATOM 4789 O O . SER A 1 644 ? -37.709 -31.492 17.148 1.00 81.19 644 SER A O 1
ATOM 4791 N N . GLN A 1 645 ? -37.215 -29.725 15.865 1.00 89.25 645 GLN A N 1
ATOM 4792 C CA . GLN A 1 645 ? -38.486 -29.728 15.124 1.00 89.25 645 GLN A CA 1
ATOM 4793 C C . GLN A 1 645 ? -38.482 -30.701 13.930 1.00 89.25 645 GLN A C 1
ATOM 4795 O O . GLN A 1 645 ? -37.430 -31.027 13.385 1.00 89.25 645 GLN A O 1
ATOM 4800 N N . ALA A 1 646 ? -39.644 -31.178 13.488 1.00 86.75 646 ALA A N 1
ATOM 4801 C CA . ALA A 1 646 ? -39.756 -32.011 12.286 1.00 86.75 646 ALA A CA 1
ATOM 4802 C C . ALA A 1 646 ? -39.607 -31.183 10.992 1.00 86.75 646 ALA A C 1
ATOM 4804 O O . ALA A 1 646 ? -39.632 -29.959 10.999 1.00 86.75 646 ALA A O 1
ATOM 4805 N N . THR A 1 647 ? -39.413 -31.839 9.853 1.00 85.44 647 THR A N 1
ATOM 4806 C CA . THR A 1 647 ? -39.355 -31.163 8.548 1.00 85.44 647 THR A CA 1
ATOM 4807 C C . THR A 1 647 ? -40.767 -30.835 8.068 1.00 85.44 647 THR A C 1
ATOM 4809 O O . THR A 1 647 ? -41.642 -31.703 8.102 1.00 85.44 647 THR A O 1
ATOM 4812 N N . GLY A 1 648 ? -40.989 -29.610 7.606 1.00 87.25 648 GLY A N 1
ATOM 4813 C CA . GLY A 1 648 ? -42.289 -29.130 7.158 1.00 87.25 648 GLY A CA 1
ATOM 4814 C C . GLY A 1 648 ? -42.399 -27.607 7.124 1.00 87.25 648 GLY A C 1
ATOM 4815 O O . GLY A 1 648 ? -41.465 -26.882 7.470 1.00 87.25 648 GLY A O 1
ATOM 4816 N N . THR A 1 649 ? -43.556 -27.109 6.699 1.00 90.19 649 THR A N 1
ATOM 4817 C CA . THR A 1 649 ? -43.888 -25.679 6.705 1.00 90.19 649 THR A CA 1
ATOM 4818 C C . THR A 1 649 ? -44.629 -25.328 7.984 1.00 90.19 649 THR A C 1
ATOM 4820 O O . THR A 1 649 ? -45.766 -25.753 8.187 1.00 90.19 649 THR A O 1
ATOM 4823 N N . TYR A 1 650 ? -43.998 -24.529 8.833 1.00 93.31 650 TYR A N 1
ATOM 4824 C CA . TYR A 1 650 ? -44.545 -24.073 10.103 1.00 93.31 650 TYR A CA 1
ATOM 4825 C C . TYR A 1 650 ? -45.305 -22.775 9.902 1.00 93.31 650 TYR A C 1
ATOM 4827 O O . TYR A 1 650 ? -44.786 -21.852 9.279 1.00 93.31 650 TYR A O 1
ATOM 4835 N N . ASN A 1 651 ? -46.514 -22.695 10.455 1.00 89.94 651 ASN A N 1
ATOM 4836 C CA . ASN A 1 651 ? -47.296 -21.467 10.510 1.00 89.94 651 ASN A CA 1
ATOM 4837 C C . ASN A 1 651 ? -47.693 -21.235 11.964 1.00 89.94 651 ASN A C 1
ATOM 4839 O O . ASN A 1 651 ? -48.408 -22.042 12.551 1.00 89.94 651 ASN A O 1
ATOM 4843 N N . PHE A 1 652 ? -47.227 -20.147 12.559 1.00 93.06 652 PHE A N 1
ATOM 4844 C CA . PHE A 1 652 ? -47.495 -19.844 13.960 1.00 93.06 652 PHE A CA 1
ATOM 4845 C C . PHE A 1 652 ? -47.806 -18.370 14.147 1.00 93.06 652 PHE A C 1
ATOM 4847 O O . PHE A 1 652 ? -47.774 -17.564 13.218 1.00 93.06 652 PHE A O 1
ATOM 4854 N N . THR A 1 653 ? -48.194 -18.023 15.363 1.00 90.88 653 THR A N 1
ATOM 4855 C CA . THR A 1 653 ? -48.555 -16.661 15.713 1.00 90.88 653 THR A CA 1
ATOM 4856 C C . THR A 1 653 ? -47.810 -16.277 16.974 1.00 90.88 653 THR A C 1
ATOM 4858 O O . THR A 1 653 ? -47.939 -16.952 17.995 1.00 90.88 653 THR A O 1
ATOM 4861 N N . PHE A 1 654 ? -47.041 -15.193 16.912 1.00 91.88 654 PHE A N 1
ATOM 4862 C CA . PHE A 1 654 ? -46.703 -14.468 18.127 1.00 91.88 654 PHE A CA 1
ATOM 4863 C C . PHE A 1 654 ? -47.972 -13.753 18.564 1.00 91.88 654 PHE A C 1
ATOM 4865 O O . PHE A 1 654 ? -48.421 -12.816 17.906 1.00 91.88 654 PHE A O 1
ATOM 4872 N N . VAL A 1 655 ? -48.601 -14.265 19.620 1.00 89.81 655 VAL A N 1
ATOM 4873 C CA . VAL A 1 655 ? -49.798 -13.649 20.195 1.00 89.81 655 VAL A CA 1
ATOM 4874 C C . VAL A 1 655 ? -49.452 -12.271 20.747 1.00 89.81 655 VAL A C 1
ATOM 4876 O O . VAL A 1 655 ? -48.307 -12.014 21.128 1.00 89.81 655 VAL A O 1
ATOM 4879 N N . LYS A 1 656 ? -50.444 -11.381 20.810 1.00 88.75 656 LYS A N 1
ATOM 4880 C CA . LYS A 1 656 ? -50.258 -10.061 21.414 1.00 88.75 656 LYS A CA 1
ATOM 4881 C C . LYS A 1 656 ? -49.636 -10.201 22.808 1.00 88.75 656 LYS A C 1
ATOM 4883 O O . LYS A 1 656 ? -50.163 -10.927 23.650 1.00 88.75 656 LYS A O 1
ATOM 4888 N N . GLY A 1 657 ? -48.530 -9.496 23.021 1.00 84.19 657 GLY A N 1
ATOM 4889 C CA . GLY A 1 657 ? -47.786 -9.523 24.275 1.00 84.19 657 GLY A CA 1
ATOM 4890 C C . GLY A 1 657 ? -46.709 -10.589 24.393 1.00 84.19 657 GLY A C 1
ATOM 4891 O O . GLY A 1 657 ? -46.008 -10.529 25.387 1.00 84.19 657 GLY A O 1
ATOM 4892 N N . ALA A 1 658 ? -46.519 -11.490 23.417 1.00 90.19 658 ALA A N 1
ATOM 4893 C CA . ALA A 1 658 ? -45.424 -12.477 23.404 1.00 90.19 658 ALA A CA 1
ATOM 4894 C C . ALA A 1 658 ? -44.024 -11.851 23.243 1.00 90.19 658 ALA A C 1
ATOM 4896 O O . ALA A 1 658 ? -43.025 -12.445 23.643 1.00 90.19 658 ALA A O 1
ATOM 4897 N N . VAL A 1 659 ? -43.969 -10.661 22.643 1.00 92.69 659 VAL A N 1
ATOM 4898 C CA . VAL A 1 659 ? -42.765 -9.845 22.475 1.00 92.69 659 VAL A CA 1
ATOM 4899 C C . VAL A 1 659 ? -43.086 -8.449 22.988 1.00 92.69 659 VAL A C 1
ATOM 4901 O O . VAL A 1 659 ? -44.140 -7.896 22.655 1.00 92.69 659 VAL A O 1
ATOM 4904 N N . GLU A 1 660 ? -42.192 -7.878 23.780 1.00 92.25 660 GLU A N 1
ATOM 4905 C CA . GLU A 1 660 ? -42.275 -6.499 24.254 1.00 92.25 660 GLU A CA 1
ATOM 4906 C C . GLU A 1 660 ? -40.963 -5.757 24.005 1.00 92.25 660 GLU A C 1
ATOM 4908 O O . GLU A 1 660 ? -39.923 -6.376 23.797 1.00 92.25 660 GLU A O 1
ATOM 4913 N N . ASP A 1 661 ? -40.995 -4.427 23.967 1.00 88.62 661 ASP A N 1
ATOM 4914 C CA . ASP A 1 661 ? -39.754 -3.654 24.055 1.00 88.62 661 ASP A CA 1
ATOM 4915 C C . ASP A 1 661 ? -39.264 -3.549 25.505 1.00 88.62 661 ASP A C 1
ATOM 4917 O O . ASP A 1 661 ? -39.933 -3.948 26.458 1.00 88.62 661 ASP A O 1
ATOM 4921 N N . LEU A 1 662 ? -38.089 -2.943 25.680 1.00 82.56 662 LEU A N 1
ATOM 4922 C CA . LEU A 1 662 ? -37.517 -2.635 26.996 1.00 82.56 662 LEU A CA 1
ATOM 4923 C C . LEU A 1 662 ? -38.379 -1.674 27.848 1.00 82.56 662 LEU A C 1
ATOM 4925 O O . LEU A 1 662 ? -38.007 -1.385 28.983 1.00 82.56 662 LEU A O 1
ATOM 4929 N N . TYR A 1 663 ? -39.503 -1.180 27.317 1.00 80.38 663 TYR A N 1
ATOM 4930 C CA . TYR A 1 663 ? -40.456 -0.292 27.985 1.00 80.38 663 TYR A CA 1
ATOM 4931 C C . TYR A 1 663 ? -41.835 -0.959 28.175 1.00 80.38 663 TYR A C 1
ATOM 4933 O O . TYR A 1 663 ? -42.838 -0.269 28.374 1.00 80.38 663 TYR A O 1
ATOM 4941 N N . SER A 1 664 ? -41.891 -2.296 28.111 1.00 78.69 664 SER A N 1
ATOM 4942 C CA . SER A 1 664 ? -43.087 -3.127 28.328 1.00 78.69 664 SER A CA 1
ATOM 4943 C C . SER A 1 664 ? -44.239 -2.873 27.349 1.00 78.69 664 SER A C 1
ATOM 4945 O O . SER A 1 664 ? -45.405 -3.168 27.638 1.00 78.69 664 SER A O 1
ATOM 4947 N N . GLN A 1 665 ? -43.949 -2.324 26.166 1.00 85.25 665 GLN A N 1
ATOM 4948 C CA . GLN A 1 665 ? -44.958 -2.159 25.127 1.00 85.25 665 GLN A CA 1
ATOM 4949 C C . GLN A 1 665 ? -45.051 -3.428 24.295 1.00 85.25 665 GLN A C 1
ATOM 4951 O O . GLN A 1 665 ? -44.100 -3.862 23.653 1.00 85.25 665 GLN A O 1
ATOM 4956 N N . GLN A 1 666 ? -46.241 -4.015 24.297 1.00 90.94 666 GLN A N 1
ATOM 4957 C CA . GLN A 1 666 ? -46.502 -5.301 23.670 1.00 90.94 666 GLN A CA 1
ATOM 4958 C C . GLN A 1 666 ? -46.622 -5.175 22.153 1.00 90.94 666 GLN A C 1
ATOM 4960 O O . GLN A 1 666 ? -47.460 -4.413 21.656 1.00 90.94 666 GLN A O 1
ATOM 4965 N N . ALA A 1 667 ? -45.843 -5.974 21.425 1.00 89.56 667 ALA A N 1
ATOM 4966 C CA . ALA A 1 667 ? -46.003 -6.152 19.990 1.00 89.56 667 ALA A CA 1
ATOM 4967 C C . ALA A 1 667 ? -47.422 -6.647 19.663 1.00 89.56 667 ALA A C 1
ATOM 4969 O O . ALA A 1 667 ? -48.060 -7.369 20.444 1.00 89.56 667 ALA A O 1
ATOM 4970 N N . ASP A 1 668 ? -47.920 -6.241 18.494 1.00 90.06 668 ASP A N 1
ATOM 4971 C CA . ASP A 1 668 ? -49.176 -6.770 17.969 1.00 90.06 668 ASP A CA 1
ATOM 4972 C C . ASP A 1 668 ? -49.071 -8.265 17.681 1.00 90.06 668 ASP A C 1
ATOM 4974 O O . ASP A 1 668 ? -47.988 -8.834 17.568 1.00 90.06 668 ASP A O 1
ATOM 4978 N N . GLU A 1 669 ? -50.230 -8.893 17.513 1.00 92.06 669 GLU A N 1
ATOM 4979 C CA . GLU A 1 669 ? -50.283 -10.251 17.002 1.00 92.06 669 GLU A CA 1
ATOM 4980 C C . GLU A 1 669 ? -49.648 -10.334 15.601 1.00 92.06 669 GLU A C 1
ATOM 4982 O O . GLU A 1 669 ? -50.019 -9.586 14.693 1.00 92.06 669 GLU A O 1
ATOM 4987 N N . MET A 1 670 ? -48.707 -11.262 15.412 1.00 91.38 670 MET A N 1
ATOM 4988 C CA . MET A 1 670 ? -47.977 -11.445 14.153 1.00 91.38 670 MET A CA 1
ATOM 4989 C C . MET A 1 670 ? -48.070 -12.892 13.692 1.00 91.38 670 MET A C 1
ATOM 4991 O O . MET A 1 670 ? -47.674 -13.808 14.412 1.00 91.38 670 MET A O 1
ATOM 4995 N N . LYS A 1 671 ? -48.553 -13.095 12.464 1.00 91.25 671 LYS A N 1
ATOM 4996 C CA . LYS A 1 671 ? -48.579 -14.409 11.812 1.00 91.25 671 LYS A CA 1
ATOM 4997 C C . LYS A 1 671 ? -47.279 -14.625 11.058 1.00 91.25 671 LYS A C 1
ATOM 4999 O O . LYS A 1 671 ? -46.934 -13.828 10.189 1.00 91.25 671 LYS A O 1
ATOM 5004 N N . LEU A 1 672 ? -46.586 -15.700 11.398 1.00 93.00 672 LEU A N 1
ATOM 5005 C CA . LEU A 1 672 ? -45.252 -16.008 10.907 1.00 93.00 672 LEU A CA 1
ATOM 5006 C C . LEU A 1 672 ? -45.210 -17.400 10.309 1.00 93.00 672 LEU A C 1
ATOM 5008 O O . LEU A 1 672 ? -45.982 -18.288 10.681 1.00 93.00 672 LEU A O 1
ATOM 5012 N N . SER A 1 673 ? -44.267 -17.580 9.393 1.00 87.69 673 SER A N 1
ATOM 5013 C CA . SER A 1 673 ? -44.025 -18.866 8.768 1.00 87.69 673 SER A CA 1
ATOM 5014 C C . SER A 1 673 ? -42.551 -19.074 8.475 1.00 87.69 673 SER A C 1
ATOM 5016 O O . SER A 1 673 ? -41.862 -18.144 8.056 1.00 87.69 673 SER A O 1
ATOM 5018 N N . PHE A 1 674 ? -42.095 -20.314 8.605 1.00 89.19 674 PHE A N 1
ATOM 5019 C CA . PHE A 1 674 ? -40.817 -20.756 8.056 1.00 89.19 674 PHE A CA 1
ATOM 5020 C C . PHE A 1 674 ? -40.955 -22.167 7.486 1.00 89.19 674 PHE A C 1
ATOM 5022 O O . PHE A 1 674 ? -41.841 -22.932 7.874 1.00 89.19 674 PHE A O 1
ATOM 5029 N N . VAL A 1 675 ? -40.066 -22.520 6.562 1.00 84.06 675 VAL A N 1
ATOM 5030 C CA . VAL A 1 675 ? -39.967 -23.872 6.008 1.00 84.06 675 VAL A CA 1
ATOM 5031 C C . VAL A 1 675 ? -38.721 -24.540 6.576 1.00 84.06 675 VAL A C 1
ATOM 5033 O O . VAL A 1 675 ? -37.629 -23.981 6.500 1.00 84.06 675 VAL A O 1
ATOM 5036 N N . LYS A 1 676 ? -38.889 -25.733 7.148 1.00 81.19 676 LYS A N 1
ATOM 5037 C CA . LYS A 1 676 ? -37.793 -26.641 7.490 1.00 81.19 676 LYS A CA 1
ATOM 5038 C C . LYS A 1 676 ? -37.781 -27.785 6.477 1.00 81.19 676 LYS A C 1
ATOM 5040 O O . LYS A 1 676 ? -38.550 -28.733 6.614 1.00 81.19 676 LYS A O 1
ATOM 5045 N N . ASP A 1 677 ? -36.930 -27.695 5.461 1.00 71.88 677 ASP A N 1
ATOM 5046 C CA . ASP A 1 677 ? -36.855 -28.707 4.402 1.00 71.88 677 ASP A CA 1
ATOM 5047 C C . ASP A 1 677 ? -36.292 -30.048 4.893 1.00 71.88 677 ASP A C 1
ATOM 5049 O O . ASP A 1 677 ? -35.449 -30.111 5.794 1.00 71.88 677 ASP A O 1
ATOM 5053 N N . ALA A 1 678 ? -36.745 -31.139 4.266 1.00 53.75 678 ALA A N 1
ATOM 5054 C CA . ALA A 1 678 ? -36.130 -32.447 4.433 1.00 53.75 678 ALA A CA 1
ATOM 5055 C C . ALA A 1 678 ? -34.709 -32.424 3.875 1.00 53.75 678 ALA A C 1
ATOM 5057 O O . ALA A 1 678 ? -34.494 -32.174 2.689 1.00 53.75 678 ALA A O 1
ATOM 5058 N N . VAL A 1 679 ? -33.734 -32.750 4.721 1.00 51.19 679 VAL A N 1
ATOM 5059 C CA . VAL A 1 679 ? -32.394 -33.087 4.249 1.00 51.19 679 VAL A CA 1
ATOM 5060 C C . VAL A 1 679 ? -32.551 -34.359 3.416 1.00 51.19 679 VAL A C 1
ATOM 5062 O O . VAL A 1 679 ? -32.757 -35.435 3.978 1.00 51.19 679 VAL A O 1
ATOM 5065 N N . ALA A 1 680 ? -32.518 -34.239 2.082 1.00 47.41 680 ALA A N 1
ATOM 5066 C CA . ALA A 1 680 ? -32.451 -35.391 1.186 1.00 47.41 680 ALA A CA 1
ATOM 5067 C C . ALA A 1 680 ? -31.389 -36.348 1.734 1.00 47.41 680 ALA A C 1
ATOM 5069 O O . ALA A 1 680 ? -30.314 -35.879 2.108 1.00 47.41 680 ALA A O 1
ATOM 5070 N N . ALA A 1 681 ? -31.708 -37.645 1.853 1.00 54.78 681 ALA A N 1
ATOM 5071 C CA . ALA A 1 681 ? -30.799 -38.629 2.431 1.00 54.78 681 ALA A CA 1
ATOM 5072 C C . ALA A 1 681 ? -29.471 -38.561 1.679 1.00 54.78 681 ALA A C 1
ATOM 5074 O O . ALA A 1 681 ? -29.342 -39.030 0.547 1.00 54.78 681 ALA A O 1
ATOM 5075 N N . LYS A 1 682 ? -28.510 -37.884 2.299 1.00 71.38 682 LYS A N 1
ATOM 5076 C CA . LYS A 1 682 ? -27.246 -37.579 1.668 1.00 71.38 682 LYS A CA 1
ATOM 5077 C C . LYS A 1 682 ? -26.502 -38.901 1.518 1.00 71.38 682 LYS A C 1
ATOM 5079 O O . LYS A 1 682 ? -26.296 -39.603 2.509 1.00 71.38 682 LYS A O 1
ATOM 5084 N N . THR A 1 683 ? -26.086 -39.252 0.304 1.00 77.38 683 THR A N 1
ATOM 5085 C CA . THR A 1 683 ? -25.160 -40.373 0.125 1.00 77.38 683 THR A CA 1
ATOM 5086 C C . THR A 1 683 ? -23.884 -40.105 0.932 1.00 77.38 683 THR A C 1
ATOM 5088 O O . THR A 1 683 ? -23.554 -38.964 1.254 1.00 77.38 683 THR A O 1
ATOM 5091 N N . THR A 1 684 ? -23.152 -41.142 1.308 1.00 90.56 684 THR A N 1
ATOM 5092 C CA . THR A 1 684 ? -21.893 -41.001 2.046 1.00 90.56 684 THR A CA 1
ATOM 5093 C C . THR A 1 684 ? -20.700 -41.257 1.134 1.00 90.56 684 THR A C 1
ATOM 5095 O O . THR A 1 684 ? -20.821 -41.848 0.055 1.00 90.56 684 THR A O 1
ATOM 5098 N N . VAL A 1 685 ? -19.526 -40.808 1.570 1.00 93.50 685 VAL A N 1
ATOM 5099 C CA . VAL A 1 685 ? -18.253 -41.270 1.015 1.00 93.50 685 VAL A CA 1
ATOM 5100 C C . VAL A 1 685 ? -18.030 -42.707 1.491 1.00 93.50 685 VAL A C 1
ATOM 5102 O O . VAL A 1 685 ? -18.002 -42.977 2.688 1.00 93.50 685 VAL A O 1
ATOM 5105 N N . SER A 1 686 ? -17.894 -43.634 0.546 1.00 93.62 686 SER A N 1
ATOM 5106 C CA . SER A 1 686 ? -17.607 -45.048 0.793 1.00 93.62 686 SER A CA 1
ATOM 5107 C C . SER A 1 686 ? -16.132 -45.296 1.098 1.00 93.62 686 SER A C 1
ATOM 5109 O O . SER A 1 686 ? -15.816 -46.165 1.906 1.00 93.62 686 SER A O 1
ATOM 5111 N N . SER A 1 687 ? -15.221 -44.603 0.413 1.00 92.25 687 SER A N 1
ATOM 5112 C 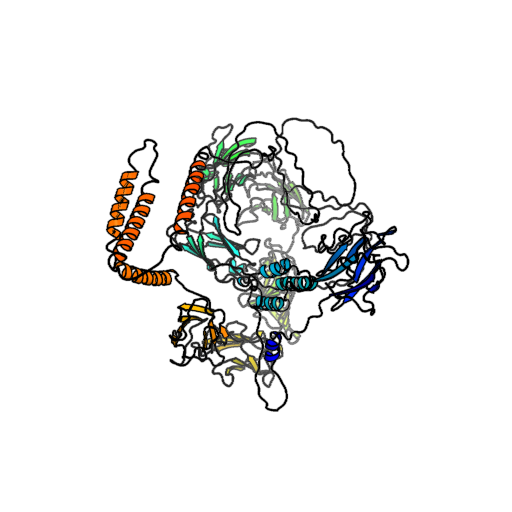CA . SER A 1 687 ? -13.781 -44.720 0.659 1.00 92.25 687 SER A CA 1
ATOM 5113 C C . SER A 1 687 ? -13.021 -43.556 0.045 1.00 92.25 687 SER A C 1
ATOM 5115 O O . SER A 1 687 ? -13.408 -43.063 -1.015 1.00 92.25 687 SER A O 1
ATOM 5117 N N . VAL A 1 688 ? -11.893 -43.195 0.651 1.00 92.44 688 VAL A N 1
ATOM 5118 C CA . VAL A 1 688 ? -10.913 -42.282 0.059 1.00 92.44 688 VAL A CA 1
ATOM 5119 C C . VAL A 1 688 ? -9.570 -42.990 -0.010 1.00 92.44 688 VAL A C 1
ATOM 5121 O O . VAL A 1 688 ? -9.124 -43.571 0.979 1.00 92.44 688 VAL A O 1
ATOM 5124 N N . LYS A 1 689 ? -8.933 -42.962 -1.179 1.00 89.38 689 LYS A N 1
ATOM 5125 C CA . LYS A 1 689 ? -7.612 -43.552 -1.408 1.00 89.38 689 LYS A CA 1
ATOM 5126 C C . LYS A 1 689 ? -6.661 -42.497 -1.942 1.00 89.38 689 LYS A C 1
ATOM 5128 O O . LYS A 1 689 ? -6.983 -41.807 -2.905 1.00 89.38 689 LYS A O 1
ATOM 5133 N N . THR A 1 690 ? -5.481 -42.400 -1.350 1.00 86.00 690 THR A N 1
ATOM 5134 C CA . THR A 1 690 ? -4.356 -41.675 -1.938 1.00 86.00 690 THR A CA 1
ATOM 5135 C C . THR A 1 690 ? -3.628 -42.643 -2.881 1.00 86.00 690 THR A C 1
ATOM 5137 O O . THR A 1 690 ? -3.412 -43.802 -2.532 1.00 86.00 690 THR A O 1
ATOM 5140 N N . ASN A 1 691 ? -3.327 -42.219 -4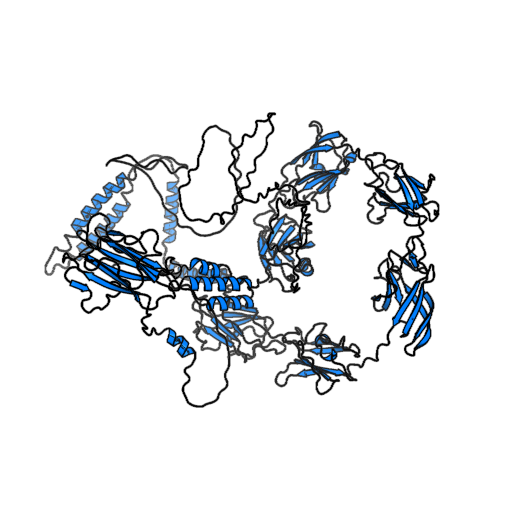.110 1.00 71.56 691 ASN A N 1
ATOM 5141 C CA . ASN A 1 691 ? -2.699 -43.062 -5.133 1.00 71.56 691 ASN A CA 1
ATOM 5142 C C . ASN A 1 691 ? -1.299 -42.543 -5.479 1.00 71.56 691 ASN A C 1
ATOM 5144 O O . ASN A 1 691 ? -1.072 -41.331 -5.528 1.00 71.56 691 ASN A O 1
ATOM 5148 N N . THR A 1 692 ? -0.380 -43.464 -5.770 1.00 59.94 692 THR A N 1
ATOM 5149 C CA . THR A 1 692 ? 0.935 -43.160 -6.345 1.00 59.94 692 THR A CA 1
ATOM 5150 C C . THR A 1 692 ? 0.814 -42.895 -7.843 1.00 59.94 692 THR A C 1
ATOM 5152 O O . THR A 1 692 ? 0.083 -43.585 -8.558 1.00 59.94 692 THR A O 1
ATOM 5155 N N . VAL A 1 693 ? 1.531 -41.888 -8.342 1.00 54.03 693 VAL A N 1
ATOM 5156 C CA . VAL A 1 693 ? 1.738 -41.742 -9.791 1.00 54.03 693 VAL A CA 1
ATOM 5157 C C . VAL A 1 693 ? 2.724 -42.823 -10.225 1.00 54.03 693 VAL A C 1
ATOM 5159 O O . VAL A 1 693 ? 3.741 -43.045 -9.573 1.00 54.03 693 VAL A O 1
ATOM 5162 N N . ALA A 1 694 ? 2.418 -43.539 -11.308 1.00 37.09 694 ALA A N 1
ATOM 5163 C CA . ALA A 1 694 ? 3.304 -44.579 -11.819 1.00 37.09 694 ALA A CA 1
ATOM 5164 C C . ALA A 1 694 ? 4.696 -43.990 -12.126 1.00 37.09 694 ALA A C 1
ATOM 5166 O O . ALA A 1 694 ? 4.815 -43.089 -12.952 1.00 37.09 694 ALA A O 1
ATOM 5167 N N . GLY A 1 695 ? 5.735 -44.498 -11.455 1.00 47.41 695 GLY A N 1
ATOM 5168 C CA . GLY A 1 695 ? 7.126 -44.073 -11.648 1.00 47.41 695 GLY A CA 1
ATOM 5169 C C . GLY A 1 695 ? 7.665 -43.055 -10.636 1.00 47.41 695 GLY A C 1
ATOM 5170 O O . GLY A 1 695 ? 8.855 -42.756 -10.687 1.00 47.41 695 GLY A O 1
ATOM 5171 N N . THR A 1 696 ? 6.857 -42.571 -9.685 1.00 51.94 696 THR A N 1
ATOM 5172 C CA . THR A 1 696 ? 7.326 -41.750 -8.557 1.00 51.94 696 THR A CA 1
ATOM 5173 C C . THR A 1 696 ? 6.793 -42.323 -7.243 1.00 51.94 696 THR A C 1
ATOM 5175 O O . THR A 1 696 ? 5.632 -42.711 -7.140 1.00 51.94 696 THR A O 1
ATOM 5178 N N . ASN A 1 697 ? 7.617 -42.381 -6.195 1.00 51.31 697 ASN A N 1
ATOM 5179 C CA . ASN A 1 697 ? 7.186 -42.837 -4.863 1.00 51.31 697 ASN A CA 1
ATOM 5180 C C . ASN A 1 697 ? 6.325 -41.779 -4.120 1.00 51.31 697 ASN A C 1
ATOM 5182 O O . ASN A 1 697 ? 6.285 -41.764 -2.890 1.00 51.31 697 ASN A O 1
ATOM 5186 N N . THR A 1 698 ? 5.638 -40.891 -4.851 1.00 61.00 698 THR A N 1
ATOM 5187 C CA . THR A 1 698 ? 4.886 -39.734 -4.336 1.00 61.00 698 THR A CA 1
ATOM 5188 C C . THR A 1 698 ? 3.375 -39.871 -4.567 1.00 61.00 698 THR A C 1
ATOM 5190 O O . THR A 1 698 ? 2.913 -40.387 -5.589 1.00 61.00 698 THR A O 1
ATOM 5193 N N . LEU A 1 699 ? 2.588 -39.422 -3.582 1.00 68.50 699 LEU A N 1
ATOM 5194 C CA . LEU A 1 699 ? 1.123 -39.403 -3.615 1.00 68.50 699 LEU A CA 1
ATOM 5195 C C . LEU A 1 699 ? 0.650 -38.103 -4.281 1.00 68.50 699 LEU A C 1
ATOM 5197 O O . LEU A 1 699 ? 0.630 -37.078 -3.613 1.00 68.50 699 LEU A O 1
ATOM 5201 N N . ASN A 1 700 ? 0.239 -38.132 -5.554 1.00 78.31 700 ASN A N 1
ATOM 5202 C CA . ASN A 1 700 ? -0.252 -36.917 -6.243 1.00 78.31 700 ASN A CA 1
ATOM 5203 C C . ASN A 1 700 ? -1.745 -36.955 -6.583 1.00 78.31 700 ASN A C 1
ATOM 5205 O O . ASN A 1 700 ? -2.278 -35.963 -7.079 1.00 78.31 700 ASN A O 1
ATOM 5209 N N . LYS A 1 701 ? -2.430 -38.080 -6.343 1.00 86.94 701 LYS A N 1
ATOM 5210 C CA . LYS A 1 701 ? -3.864 -38.207 -6.615 1.00 86.94 701 LYS A CA 1
ATOM 5211 C C . LYS A 1 701 ? -4.639 -38.684 -5.401 1.00 86.94 701 LYS A C 1
ATOM 5213 O O . LYS A 1 701 ? -4.185 -39.564 -4.670 1.00 86.94 701 LYS A O 1
ATOM 5218 N N . VAL A 1 702 ? -5.841 -38.148 -5.237 1.00 91.88 702 VAL A N 1
ATOM 5219 C CA . VAL A 1 702 ? -6.824 -38.614 -4.255 1.00 91.88 702 VAL A CA 1
ATOM 5220 C C . VAL A 1 702 ? -8.042 -39.108 -5.009 1.00 91.88 702 VAL A C 1
ATOM 5222 O O . VAL A 1 702 ? -8.571 -38.408 -5.859 1.00 91.88 702 VAL A O 1
ATOM 5225 N N . THR A 1 703 ? -8.476 -40.329 -4.725 1.00 93.50 703 THR A N 1
ATOM 5226 C CA . THR A 1 703 ? -9.684 -40.918 -5.303 1.00 93.50 703 THR A CA 1
ATOM 5227 C C . THR A 1 703 ? -10.735 -41.051 -4.217 1.00 93.50 703 THR A C 1
ATOM 5229 O O . THR A 1 703 ? -10.531 -41.766 -3.235 1.00 93.50 703 THR A O 1
ATOM 5232 N N . VAL A 1 704 ? -11.857 -40.364 -4.394 1.00 96.12 704 VAL A N 1
ATOM 5233 C CA . VAL A 1 704 ? -13.023 -40.388 -3.511 1.00 96.12 704 VAL A CA 1
ATOM 5234 C C . VAL A 1 704 ? -14.087 -41.252 -4.168 1.00 96.12 704 VAL A C 1
ATOM 5236 O O . VAL A 1 704 ? -14.460 -41.024 -5.312 1.00 96.12 704 VAL A O 1
ATOM 5239 N N . THR A 1 705 ? -14.564 -42.273 -3.466 1.00 95.50 705 THR A N 1
ATOM 5240 C CA . THR A 1 705 ? -15.668 -43.125 -3.925 1.00 95.50 705 THR A CA 1
ATOM 5241 C C . THR A 1 705 ? -16.879 -42.887 -3.040 1.00 95.50 705 THR A C 1
ATOM 5243 O O . THR A 1 705 ? -16.770 -43.004 -1.822 1.00 95.50 705 THR A O 1
ATOM 5246 N N . PHE A 1 706 ? -18.025 -42.582 -3.635 1.00 95.38 706 PHE A N 1
ATOM 5247 C CA . PHE A 1 706 ? -19.312 -42.360 -2.985 1.00 95.38 706 PHE A CA 1
ATOM 5248 C C . PHE A 1 706 ? -20.183 -43.624 -3.051 1.00 95.38 706 PHE A C 1
ATOM 5250 O O . PHE A 1 706 ? -20.063 -44.438 -3.968 1.00 95.38 706 PHE A O 1
ATOM 5257 N N . VAL A 1 707 ? -21.060 -43.812 -2.060 1.00 90.56 707 VAL A N 1
ATOM 5258 C CA . VAL A 1 707 ? -21.987 -44.962 -2.002 1.00 90.56 707 VAL A CA 1
ATOM 5259 C C . VAL A 1 707 ? -23.053 -44.894 -3.105 1.00 90.56 707 VAL A C 1
ATOM 5261 O O . VAL A 1 707 ? -23.457 -45.932 -3.629 1.00 90.56 707 VAL A O 1
ATOM 5264 N N . GLY A 1 708 ? -23.497 -43.689 -3.457 1.00 87.88 708 GLY A N 1
ATOM 5265 C CA . GLY A 1 708 ? -24.495 -43.362 -4.472 1.00 87.88 708 GLY A CA 1
ATOM 5266 C C . GLY A 1 708 ? -23.934 -42.444 -5.557 1.00 87.88 708 GLY A C 1
ATOM 5267 O O . GLY A 1 708 ? -22.833 -41.914 -5.418 1.00 87.88 708 GLY A O 1
ATOM 5268 N N . ASP A 1 709 ? -24.692 -42.272 -6.641 1.00 87.62 709 ASP A N 1
ATOM 5269 C CA . ASP A 1 709 ? -24.314 -41.367 -7.730 1.00 87.62 709 ASP A CA 1
ATOM 5270 C C . ASP A 1 709 ? -24.311 -39.922 -7.222 1.00 87.62 709 ASP A C 1
ATOM 5272 O O . ASP A 1 709 ? -25.266 -39.488 -6.575 1.00 87.62 709 ASP A O 1
ATOM 5276 N N . VAL A 1 710 ? -23.243 -39.186 -7.524 1.00 90.75 710 VAL A N 1
ATOM 5277 C CA . VAL A 1 710 ? -23.119 -37.762 -7.207 1.00 90.75 710 VAL A CA 1
ATOM 5278 C C . VAL A 1 710 ? -23.311 -36.916 -8.461 1.00 90.75 710 VAL A C 1
ATOM 5280 O O . VAL A 1 710 ? -23.069 -37.365 -9.586 1.00 90.75 710 VAL A O 1
ATOM 5283 N N . ASP A 1 711 ? -23.789 -35.688 -8.279 1.00 91.50 711 ASP A N 1
ATOM 5284 C CA . ASP A 1 711 ? -23.972 -34.747 -9.382 1.00 91.50 711 ASP A CA 1
ATOM 5285 C C . ASP A 1 711 ? -22.693 -33.949 -9.684 1.00 91.50 711 ASP A C 1
ATOM 5287 O O . ASP A 1 711 ? -21.619 -34.208 -9.128 1.00 91.50 711 ASP A O 1
ATOM 5291 N N . ILE A 1 712 ? -22.803 -32.997 -10.617 1.00 90.06 712 ILE A N 1
ATOM 5292 C CA . ILE A 1 712 ? -21.673 -32.227 -11.147 1.00 90.06 712 ILE A CA 1
ATOM 5293 C C . ILE A 1 712 ? -20.956 -31.382 -10.088 1.00 90.06 712 ILE A C 1
ATOM 5295 O O . ILE A 1 712 ? -19.791 -31.045 -10.281 1.00 90.06 712 ILE A O 1
ATOM 5299 N N . SER A 1 713 ? -21.590 -31.092 -8.945 1.00 92.31 713 SER A N 1
ATOM 5300 C CA . SER A 1 713 ? -20.934 -30.391 -7.834 1.00 92.31 713 SER A CA 1
ATOM 5301 C C . SER A 1 713 ? -19.749 -31.174 -7.262 1.00 92.31 713 SER A C 1
ATOM 5303 O O . SER A 1 713 ? -18.826 -30.580 -6.713 1.00 92.31 713 SER A O 1
ATOM 5305 N N . ALA A 1 714 ? -19.704 -32.497 -7.447 1.00 92.19 714 ALA A N 1
ATOM 5306 C CA . ALA A 1 714 ? -18.558 -33.314 -7.056 1.00 92.19 714 ALA A CA 1
ATOM 5307 C C . ALA A 1 714 ? -17.304 -33.069 -7.917 1.00 92.19 714 ALA A C 1
ATOM 5309 O O . ALA A 1 714 ? -16.223 -33.506 -7.527 1.00 92.19 714 ALA A O 1
ATOM 5310 N N . LEU A 1 715 ? -17.435 -32.391 -9.065 1.00 94.19 715 LEU A N 1
ATOM 5311 C CA . LEU A 1 715 ? -16.322 -32.007 -9.944 1.00 94.19 715 LEU A CA 1
ATOM 5312 C C . LEU A 1 715 ? -15.738 -30.627 -9.612 1.00 94.19 715 LEU A C 1
ATOM 5314 O O . LEU A 1 715 ? -14.792 -30.179 -10.258 1.00 94.19 715 LEU A O 1
ATOM 5318 N N . ASP A 1 716 ? -16.279 -29.943 -8.608 1.00 94.25 716 ASP A N 1
ATOM 5319 C CA . ASP A 1 716 ? -15.655 -28.741 -8.081 1.00 94.25 716 ASP A CA 1
ATOM 5320 C C . ASP A 1 716 ? -14.572 -29.139 -7.071 1.00 94.25 716 ASP A C 1
ATOM 5322 O O . ASP A 1 716 ? -14.854 -29.624 -5.974 1.00 94.25 716 ASP A O 1
ATOM 5326 N N . ALA A 1 717 ? -13.310 -28.936 -7.450 1.00 91.81 717 ALA A N 1
ATOM 5327 C CA . ALA A 1 717 ? -12.166 -29.238 -6.597 1.00 91.81 717 ALA A CA 1
ATOM 5328 C C . ALA A 1 717 ? -12.187 -28.451 -5.270 1.00 91.81 717 ALA A C 1
ATOM 5330 O O . ALA A 1 717 ? -11.561 -28.892 -4.307 1.00 91.81 717 ALA A O 1
ATOM 5331 N N . THR A 1 718 ? -12.929 -27.336 -5.184 1.00 92.38 718 THR A N 1
ATOM 5332 C CA . THR A 1 718 ? -13.029 -26.524 -3.961 1.00 92.38 718 THR A CA 1
ATOM 5333 C C . THR A 1 718 ? -13.797 -27.196 -2.824 1.00 92.38 718 THR A C 1
ATOM 5335 O O . THR A 1 718 ? -13.640 -26.834 -1.657 1.00 92.38 718 THR A O 1
ATOM 5338 N N . HIS A 1 719 ? -14.566 -28.236 -3.137 1.00 94.44 719 HIS A N 1
ATOM 5339 C CA . HIS A 1 719 ? -15.281 -29.070 -2.172 1.00 94.44 719 HIS A CA 1
ATOM 5340 C C . HIS A 1 719 ? -14.386 -30.071 -1.433 1.00 94.44 719 HIS A C 1
ATOM 5342 O O . HIS A 1 719 ? -14.860 -30.813 -0.572 1.00 94.44 719 HIS A O 1
ATOM 5348 N N . TYR A 1 720 ? -13.090 -30.097 -1.747 1.00 95.62 720 TYR A N 1
ATOM 5349 C CA . TYR A 1 720 ? -12.131 -31.041 -1.194 1.00 95.62 720 TYR A CA 1
ATOM 5350 C C . TYR A 1 720 ? -10.965 -30.281 -0.571 1.00 95.62 720 TYR A C 1
ATOM 5352 O O . TYR A 1 720 ? -10.299 -29.487 -1.231 1.00 95.62 720 TYR A O 1
ATOM 5360 N N . THR A 1 721 ? -10.684 -30.528 0.706 1.00 94.56 721 THR A N 1
ATOM 5361 C CA . THR A 1 721 ? -9.577 -29.859 1.409 1.00 94.56 721 THR A CA 1
ATOM 5362 C C . THR A 1 721 ? -8.702 -30.844 2.161 1.00 94.56 721 THR A C 1
ATOM 5364 O O . THR A 1 721 ? -9.131 -31.943 2.511 1.00 94.56 721 THR A O 1
ATOM 5367 N N . ILE A 1 722 ? -7.466 -30.429 2.426 1.00 92.88 722 ILE A N 1
ATOM 5368 C CA . ILE A 1 722 ? -6.529 -31.127 3.306 1.00 92.88 722 ILE A CA 1
ATOM 5369 C C . ILE A 1 722 ? -6.111 -30.137 4.392 1.00 92.88 722 ILE A C 1
ATOM 5371 O O . ILE A 1 722 ? -5.635 -29.054 4.069 1.00 92.88 722 ILE A O 1
ATOM 5375 N N . ASP A 1 723 ? -6.343 -30.473 5.662 1.00 91.19 723 ASP A N 1
ATOM 5376 C CA . ASP A 1 723 ? -6.167 -29.581 6.822 1.00 91.19 723 ASP A CA 1
ATOM 5377 C C . ASP A 1 723 ? -6.870 -28.215 6.643 1.00 91.19 723 ASP A C 1
ATOM 5379 O O . ASP A 1 723 ? -6.400 -27.180 7.105 1.00 91.19 723 ASP A O 1
ATOM 5383 N N . GLY A 1 724 ? -8.004 -28.202 5.928 1.00 87.31 724 GLY A N 1
ATOM 5384 C CA . GLY A 1 724 ? -8.762 -26.985 5.606 1.00 87.31 724 GLY A CA 1
ATOM 5385 C C . GLY A 1 724 ? -8.203 -26.156 4.439 1.00 87.31 724 GLY A C 1
ATOM 5386 O O . GLY A 1 724 ? -8.800 -25.144 4.080 1.00 87.31 724 GLY A O 1
ATOM 5387 N N . ILE A 1 725 ? -7.103 -26.581 3.808 1.00 89.62 725 ILE A N 1
ATOM 5388 C CA . ILE A 1 725 ? -6.460 -25.886 2.682 1.00 89.62 725 ILE A CA 1
ATOM 5389 C C . ILE A 1 725 ? -6.942 -26.451 1.336 1.00 89.62 725 ILE A C 1
ATOM 5391 O O . ILE A 1 725 ? -7.130 -27.660 1.171 1.00 89.62 725 ILE A O 1
ATOM 5395 N N . GLN A 1 726 ? -7.084 -25.563 0.346 1.00 91.75 726 GLN A N 1
ATOM 5396 C CA . GLN A 1 726 ? -7.398 -25.877 -1.054 1.00 91.75 726 GLN A CA 1
ATOM 5397 C C . GLN A 1 726 ? -6.193 -26.472 -1.803 1.00 91.75 726 GLN A C 1
ATOM 5399 O O . GLN A 1 726 ? -5.535 -25.802 -2.608 1.00 91.75 726 GLN A O 1
ATOM 5404 N N . ALA A 1 727 ? -5.903 -27.742 -1.521 1.00 89.25 727 ALA A N 1
ATOM 5405 C CA . ALA A 1 727 ? -4.694 -28.443 -1.960 1.00 89.25 727 ALA A CA 1
ATOM 5406 C C . ALA A 1 727 ? -4.763 -29.054 -3.378 1.00 89.25 727 ALA A C 1
ATOM 5408 O O . ALA A 1 727 ? -3.747 -29.534 -3.878 1.00 89.25 727 ALA A O 1
ATOM 5409 N N . PHE A 1 728 ? -5.923 -29.036 -4.040 1.00 93.56 728 PHE A N 1
ATOM 5410 C CA . PHE A 1 728 ? -6.131 -29.661 -5.356 1.00 93.56 728 PHE A CA 1
ATOM 5411 C C . PHE A 1 728 ? -6.133 -28.647 -6.498 1.00 93.56 728 PHE A C 1
ATOM 5413 O O . PHE A 1 728 ? -6.530 -27.495 -6.314 1.00 93.56 728 PHE A O 1
ATOM 5420 N N . GLU A 1 729 ? -5.671 -29.063 -7.677 1.00 91.19 729 GLU A N 1
ATOM 5421 C CA . GLU A 1 729 ? -5.646 -28.235 -8.886 1.00 91.19 729 GLU A CA 1
ATOM 5422 C C . GLU A 1 729 ? -7.072 -27.883 -9.331 1.00 91.19 729 GLU A C 1
ATOM 5424 O O . GLU A 1 729 ? -7.966 -28.738 -9.339 1.00 91.19 729 GLU A O 1
ATOM 5429 N N . THR A 1 730 ? -7.292 -26.625 -9.721 1.00 87.38 730 THR A N 1
ATOM 5430 C CA . THR A 1 730 ? -8.592 -26.164 -10.221 1.00 87.38 730 THR A CA 1
ATOM 5431 C C . THR A 1 730 ? -8.976 -26.959 -11.467 1.00 87.38 730 THR A C 1
ATOM 5433 O O . THR A 1 730 ? -8.214 -27.010 -12.428 1.00 87.38 730 THR A O 1
ATOM 5436 N N . GLY A 1 731 ? -10.154 -27.586 -11.450 1.00 86.56 731 GLY A N 1
ATOM 5437 C CA . GLY A 1 731 ? -10.630 -28.430 -12.551 1.00 86.56 731 GLY A CA 1
ATOM 5438 C C . GLY A 1 731 ? -10.022 -29.838 -12.607 1.00 86.56 731 GLY A C 1
ATOM 5439 O O . GLY A 1 731 ? -10.282 -30.558 -13.565 1.00 86.56 731 GLY A O 1
ATOM 5440 N N . SER A 1 732 ? -9.237 -30.260 -11.606 1.00 89.50 732 SER A N 1
ATOM 5441 C CA . SER A 1 732 ? -8.660 -31.617 -11.578 1.00 89.50 732 SER A CA 1
ATOM 5442 C C . SER A 1 732 ? -9.624 -32.712 -11.136 1.00 89.50 732 SER A C 1
ATOM 5444 O O . SER A 1 732 ? -9.341 -33.887 -11.366 1.00 89.50 732 SER A O 1
ATOM 5446 N N . ALA A 1 733 ? -10.738 -32.344 -10.498 1.00 93.81 733 ALA A N 1
ATOM 5447 C CA . ALA A 1 733 ? -11.762 -33.287 -10.084 1.00 93.81 733 ALA A CA 1
ATOM 5448 C C . ALA A 1 733 ? -12.517 -33.796 -11.318 1.00 93.81 733 ALA A C 1
ATOM 5450 O O . ALA A 1 733 ? -13.247 -33.056 -11.975 1.00 93.81 733 ALA A O 1
ATOM 5451 N N . ILE A 1 734 ? -12.328 -35.074 -11.631 1.00 93.69 734 ILE A N 1
ATOM 5452 C CA . ILE A 1 734 ? -12.959 -35.748 -12.769 1.00 93.69 734 ILE A CA 1
ATOM 5453 C C . ILE A 1 734 ? -13.683 -37.005 -12.302 1.00 93.69 734 ILE A C 1
ATOM 5455 O O . ILE A 1 734 ? -13.233 -37.671 -11.368 1.00 93.69 734 ILE A O 1
ATOM 5459 N N . TYR A 1 735 ? -14.780 -37.360 -12.974 1.00 95.94 735 TYR A N 1
ATOM 5460 C CA . TYR A 1 735 ? -15.382 -38.679 -12.794 1.00 95.94 735 TYR A CA 1
ATOM 5461 C C . TYR A 1 735 ? -14.450 -39.755 -13.350 1.00 95.94 735 TYR A C 1
ATOM 5463 O O . TYR A 1 735 ? -14.081 -39.718 -14.524 1.00 95.94 735 TYR A O 1
ATOM 5471 N N . ASP A 1 736 ? -14.105 -40.731 -12.519 1.00 89.69 736 ASP A N 1
ATOM 5472 C CA . ASP A 1 736 ? -13.257 -41.859 -12.887 1.00 89.69 736 ASP A CA 1
ATOM 5473 C C . ASP A 1 736 ? -14.128 -43.086 -13.183 1.00 89.69 736 ASP A C 1
ATOM 5475 O O . ASP A 1 736 ? -14.601 -43.794 -12.292 1.00 89.69 736 ASP A O 1
ATOM 5479 N N . GLY A 1 737 ? -14.437 -43.282 -14.466 1.00 87.31 737 GLY A N 1
ATOM 5480 C CA . GLY A 1 737 ? -15.223 -44.408 -14.980 1.00 87.31 737 GLY A CA 1
ATOM 5481 C C . GLY A 1 737 ? -16.729 -44.384 -14.671 1.00 87.31 737 GLY A C 1
ATOM 5482 O O . GLY A 1 737 ? -17.500 -44.992 -15.412 1.00 87.31 737 GLY A O 1
ATOM 5483 N N . ASN A 1 738 ? -17.184 -43.695 -13.619 1.00 91.12 738 ASN A N 1
ATOM 5484 C CA . ASN A 1 738 ? -18.598 -43.581 -13.238 1.00 91.12 738 ASN A CA 1
ATOM 5485 C C . ASN A 1 738 ? -18.873 -42.328 -12.372 1.00 91.12 738 ASN A C 1
ATOM 5487 O O . ASN A 1 738 ? -17.952 -41.682 -11.882 1.00 91.12 738 ASN A O 1
ATOM 5491 N N . LYS A 1 739 ? -20.154 -42.006 -12.131 1.00 92.31 739 LYS A N 1
ATOM 5492 C CA . LYS A 1 739 ? -20.586 -40.860 -11.299 1.00 92.31 739 LYS A CA 1
ATOM 5493 C C . LYS A 1 739 ? -20.433 -41.068 -9.786 1.00 92.31 739 LYS A C 1
ATOM 5495 O O . LYS A 1 739 ? -20.964 -40.284 -9.012 1.00 92.31 739 LYS A O 1
ATOM 5500 N N . ARG A 1 740 ? -19.770 -42.132 -9.339 1.00 94.19 740 ARG A N 1
ATOM 5501 C CA . ARG A 1 740 ? -19.525 -42.434 -7.920 1.00 94.19 740 ARG A CA 1
ATOM 5502 C C . ARG A 1 740 ? -18.065 -42.298 -7.539 1.00 94.19 740 ARG A C 1
ATOM 5504 O O . ARG A 1 740 ? -17.763 -42.291 -6.354 1.00 94.19 740 ARG A O 1
ATOM 5511 N N . THR A 1 741 ? -17.159 -42.203 -8.499 1.00 93.88 741 THR A N 1
ATOM 5512 C CA . THR A 1 741 ? -15.728 -42.114 -8.235 1.00 93.88 741 THR A CA 1
ATOM 5513 C C . THR A 1 741 ? -15.212 -40.802 -8.796 1.00 93.88 741 THR A C 1
ATOM 5515 O O . THR A 1 741 ? -15.375 -40.529 -9.980 1.00 93.88 741 THR A O 1
ATOM 5518 N N . VAL A 1 742 ? -14.609 -39.981 -7.940 1.00 95.75 742 VAL A N 1
ATOM 5519 C CA . VAL A 1 742 ? -13.961 -38.725 -8.320 1.00 95.75 742 VAL A CA 1
ATOM 5520 C C . VAL A 1 742 ? -12.479 -38.831 -8.016 1.00 95.75 742 VAL A C 1
ATOM 5522 O O . VAL A 1 742 ? -12.091 -39.136 -6.888 1.00 95.75 742 VAL A O 1
ATOM 5525 N N . THR A 1 743 ? -11.648 -38.560 -9.012 1.00 93.88 743 THR A N 1
ATOM 5526 C CA . THR A 1 743 ? -10.198 -38.460 -8.840 1.00 93.88 743 THR A CA 1
ATOM 5527 C C . THR A 1 743 ? -9.789 -36.999 -8.886 1.00 93.88 743 THR A C 1
ATOM 5529 O O . THR A 1 743 ? -10.220 -36.270 -9.771 1.00 93.88 743 THR A O 1
ATOM 5532 N N . LEU A 1 744 ? -8.947 -36.590 -7.939 1.00 93.88 744 LEU A N 1
ATOM 5533 C CA . LEU A 1 744 ? -8.386 -35.250 -7.803 1.00 93.88 744 LEU A CA 1
ATOM 5534 C C . LEU A 1 744 ? -6.865 -35.295 -7.926 1.00 93.88 744 LEU A C 1
ATOM 5536 O O . LEU A 1 744 ? -6.246 -36.273 -7.495 1.00 93.88 744 LEU A O 1
ATOM 5540 N N . THR A 1 745 ? -6.270 -34.217 -8.436 1.00 90.31 745 THR A N 1
ATOM 5541 C CA . THR A 1 745 ? -4.812 -34.040 -8.527 1.00 90.31 745 THR A CA 1
ATOM 5542 C C . THR A 1 745 ? -4.366 -32.950 -7.556 1.00 90.31 745 THR A C 1
ATOM 5544 O O . THR A 1 745 ? -4.949 -31.865 -7.523 1.00 90.31 745 THR A O 1
ATOM 5547 N N . LEU A 1 746 ? -3.354 -33.238 -6.735 1.00 88.38 746 LEU A N 1
ATOM 5548 C CA . LEU A 1 746 ? -2.756 -32.254 -5.826 1.00 88.38 746 LEU A CA 1
ATOM 5549 C C . LEU A 1 746 ? -1.977 -31.195 -6.612 1.00 88.38 746 LEU A C 1
ATOM 5551 O O . LEU A 1 746 ? -1.255 -31.542 -7.544 1.00 88.38 746 LEU A O 1
ATOM 5555 N N . LYS A 1 747 ? -2.071 -29.926 -6.198 1.00 88.56 747 LYS A N 1
ATOM 5556 C CA . LYS A 1 747 ? -1.185 -28.863 -6.703 1.00 88.56 747 LYS A CA 1
ATOM 5557 C C . LYS A 1 747 ? 0.258 -29.164 -6.293 1.00 88.56 747 LYS A C 1
ATOM 5559 O O . LYS A 1 747 ? 0.498 -29.636 -5.176 1.00 88.56 747 LYS A O 1
ATOM 5564 N N . ASP A 1 748 ? 1.210 -28.831 -7.161 1.00 80.38 748 ASP A N 1
ATOM 5565 C CA . ASP A 1 748 ? 2.641 -28.877 -6.831 1.00 80.38 748 ASP A CA 1
ATOM 5566 C C . ASP A 1 748 ? 2.914 -27.966 -5.617 1.00 80.38 748 ASP A C 1
ATOM 5568 O O . ASP A 1 748 ? 2.464 -26.818 -5.587 1.00 80.38 748 ASP A O 1
ATOM 5572 N N . GLY A 1 749 ? 3.581 -28.487 -4.583 1.00 80.94 749 GLY A N 1
ATOM 5573 C CA . GLY A 1 749 ? 3.903 -27.738 -3.362 1.00 80.94 749 GLY A CA 1
ATOM 5574 C C . GLY A 1 749 ? 2.736 -27.358 -2.440 1.00 80.94 749 GLY A C 1
ATOM 5575 O O . GLY A 1 749 ? 2.923 -26.524 -1.557 1.00 80.94 749 GLY A O 1
ATOM 5576 N N . ALA A 1 750 ? 1.533 -27.922 -2.601 1.00 84.38 750 ALA A N 1
ATOM 5577 C CA . ALA A 1 750 ? 0.396 -27.599 -1.726 1.00 84.38 750 ALA A CA 1
ATOM 5578 C C . ALA A 1 750 ? 0.550 -28.053 -0.265 1.00 84.38 750 ALA A C 1
ATOM 5580 O O . ALA A 1 750 ? -0.100 -27.489 0.617 1.00 84.38 750 ALA A O 1
ATOM 5581 N N . LEU A 1 751 ? 1.348 -29.086 0.004 1.00 86.19 751 LEU A N 1
ATOM 5582 C CA . LEU A 1 751 ? 1.490 -29.693 1.323 1.00 86.19 751 LEU A CA 1
ATOM 5583 C C . LEU A 1 751 ? 2.914 -29.499 1.829 1.00 86.19 751 LEU A C 1
ATOM 5585 O O . LEU A 1 751 ? 3.834 -30.097 1.294 1.00 86.19 751 LEU A O 1
ATOM 5589 N N . THR A 1 752 ? 3.078 -28.720 2.897 1.00 82.81 752 THR A N 1
ATOM 5590 C CA . THR A 1 752 ? 4.389 -28.353 3.468 1.00 82.81 752 THR A CA 1
ATOM 5591 C C . THR A 1 752 ? 4.903 -29.313 4.544 1.00 82.81 752 THR A C 1
ATOM 5593 O O . THR A 1 752 ? 6.029 -29.181 5.008 1.00 82.81 752 THR A O 1
ATOM 5596 N N . THR A 1 753 ? 4.081 -30.264 5.002 1.00 82.69 753 THR A N 1
ATOM 5597 C CA . THR A 1 753 ? 4.455 -31.236 6.045 1.00 82.69 753 THR A CA 1
ATOM 5598 C C . THR A 1 753 ? 3.917 -32.626 5.728 1.00 82.69 753 THR A C 1
ATOM 5600 O O . THR A 1 753 ? 2.796 -32.763 5.245 1.00 82.69 753 THR A O 1
ATOM 5603 N N . SER A 1 754 ? 4.713 -33.669 5.978 1.00 83.31 754 SER A N 1
ATOM 5604 C CA . SER A 1 754 ? 4.265 -35.062 5.861 1.00 83.31 754 SER A CA 1
ATOM 5605 C C . SER A 1 754 ? 3.532 -35.498 7.126 1.00 83.31 754 SER A C 1
ATOM 5607 O O . SER A 1 754 ? 3.817 -35.008 8.216 1.00 83.31 754 SER A O 1
ATOM 5609 N N . GLY A 1 755 ? 2.625 -36.462 7.003 1.00 83.56 755 GLY A N 1
ATOM 5610 C CA . GLY A 1 755 ? 1.952 -37.087 8.135 1.00 83.56 755 GLY A CA 1
ATOM 5611 C C . GLY A 1 755 ? 0.457 -37.255 7.922 1.00 83.56 755 GLY A C 1
ATOM 5612 O O . GLY A 1 755 ? -0.071 -37.119 6.819 1.00 83.56 755 GLY A O 1
ATOM 5613 N N . ASN A 1 756 ? -0.227 -37.584 9.010 1.00 88.81 756 ASN A N 1
ATOM 5614 C CA . ASN A 1 756 ? -1.675 -37.691 9.023 1.00 88.81 756 ASN A CA 1
ATOM 5615 C C . ASN A 1 756 ? -2.291 -36.295 8.909 1.00 88.81 756 ASN A C 1
ATOM 5617 O O . ASN A 1 756 ? -2.119 -35.473 9.805 1.00 88.81 756 ASN A O 1
ATOM 5621 N N . LYS A 1 757 ? -3.011 -36.053 7.816 1.00 90.44 757 LYS A N 1
ATOM 5622 C CA . LYS A 1 757 ? -3.756 -34.821 7.563 1.00 90.44 757 LYS A CA 1
ATOM 5623 C C . LYS A 1 757 ? -5.238 -35.110 7.476 1.00 90.44 757 LYS A C 1
ATOM 5625 O O . LYS A 1 757 ? -5.658 -36.210 7.109 1.00 90.44 757 LYS A O 1
ATOM 5630 N N . THR A 1 758 ? -6.034 -34.111 7.802 1.00 92.88 758 THR A N 1
ATOM 5631 C CA . THR A 1 758 ? -7.488 -34.196 7.760 1.00 92.88 758 THR A CA 1
ATOM 5632 C C . THR A 1 758 ? -7.958 -33.920 6.342 1.00 92.88 758 THR A C 1
ATOM 5634 O O . THR A 1 758 ? -7.919 -32.780 5.886 1.00 92.88 758 THR A O 1
ATOM 5637 N N . PHE A 1 759 ? -8.396 -34.952 5.629 1.00 95.31 759 PHE A N 1
ATOM 5638 C CA . PHE A 1 759 ? -9.042 -34.795 4.331 1.00 95.31 759 PHE A CA 1
ATOM 5639 C C . PHE A 1 759 ? -10.538 -34.574 4.525 1.00 95.31 759 PHE A C 1
ATOM 5641 O O . PHE A 1 759 ? -11.197 -35.410 5.148 1.00 95.31 759 PHE A O 1
ATOM 5648 N N . ASN A 1 760 ? -11.071 -33.488 3.964 1.00 95.19 760 ASN A N 1
ATOM 5649 C CA . ASN A 1 760 ? -12.493 -33.171 4.034 1.00 95.19 760 ASN A CA 1
ATOM 5650 C C . ASN A 1 760 ? -13.136 -33.161 2.650 1.00 95.19 760 ASN A C 1
ATOM 5652 O O . ASN A 1 760 ? -12.551 -32.655 1.694 1.00 95.19 760 ASN A O 1
ATOM 5656 N N . VAL A 1 761 ? -14.374 -33.647 2.595 1.00 95.62 761 VAL A N 1
ATOM 5657 C CA . VAL A 1 761 ? -15.319 -33.426 1.497 1.00 95.62 761 VAL A CA 1
ATOM 5658 C C . VAL A 1 761 ? -16.482 -32.622 2.061 1.00 95.62 761 VAL A C 1
ATOM 5660 O O . VAL A 1 761 ? -17.162 -33.091 2.978 1.00 95.62 761 VAL A O 1
ATOM 5663 N N . THR A 1 762 ? -16.708 -31.422 1.542 1.00 92.38 762 THR A N 1
ATOM 5664 C CA . THR A 1 762 ? -17.769 -30.510 1.984 1.00 92.38 762 THR A CA 1
ATOM 5665 C C . THR A 1 762 ? -18.512 -29.943 0.786 1.00 92.38 762 THR A C 1
ATOM 5667 O O . THR A 1 762 ? -17.947 -29.809 -0.288 1.00 92.38 762 THR A O 1
ATOM 5670 N N . ASN A 1 763 ? -19.789 -29.600 0.955 1.00 90.00 763 ASN A N 1
ATOM 5671 C CA . ASN A 1 763 ? -20.595 -28.905 -0.063 1.00 90.00 763 ASN A CA 1
ATOM 5672 C C . ASN A 1 763 ? -20.785 -29.645 -1.406 1.00 90.00 763 ASN A C 1
ATOM 5674 O O . ASN A 1 763 ? -21.342 -29.077 -2.341 1.00 90.00 763 ASN A O 1
ATOM 5678 N N . VAL A 1 764 ? -20.437 -30.933 -1.489 1.00 89.81 764 VAL A N 1
ATOM 5679 C CA . VAL A 1 764 ? -20.903 -31.787 -2.587 1.00 89.81 764 VAL A CA 1
ATOM 5680 C C . VAL A 1 764 ? -22.395 -32.063 -2.386 1.00 89.81 764 VAL A C 1
ATOM 5682 O O . VAL A 1 764 ? -22.825 -32.565 -1.342 1.00 89.81 764 VAL A O 1
ATOM 5685 N N . THR A 1 765 ? -23.199 -31.707 -3.384 1.00 87.38 765 THR A N 1
ATOM 5686 C CA . THR A 1 765 ? -24.662 -31.780 -3.332 1.00 87.38 765 THR A CA 1
ATOM 5687 C C . THR A 1 765 ? -25.114 -33.215 -3.084 1.00 87.38 765 THR A C 1
ATOM 5689 O O . THR A 1 765 ? -24.597 -34.161 -3.673 1.00 87.38 765 THR A O 1
ATOM 5692 N N . ASN A 1 766 ? -26.084 -33.384 -2.181 1.00 84.12 766 ASN A N 1
ATOM 5693 C CA . ASN A 1 766 ? -26.599 -34.686 -1.749 1.00 84.12 766 ASN A CA 1
ATOM 5694 C C . ASN A 1 766 ? -25.543 -35.639 -1.153 1.00 84.12 766 ASN A C 1
ATOM 5696 O O . ASN A 1 766 ? -25.814 -36.833 -1.058 1.00 84.12 766 ASN A O 1
ATOM 5700 N N . VAL A 1 767 ? -24.382 -35.147 -0.697 1.00 87.88 767 VAL A N 1
ATOM 5701 C CA . VAL A 1 767 ? -23.361 -35.946 0.006 1.00 87.88 767 VAL A CA 1
ATOM 5702 C C . VAL A 1 767 ? -23.179 -35.465 1.446 1.00 87.88 767 VAL A C 1
ATOM 5704 O O . VAL A 1 767 ? -23.164 -34.266 1.729 1.00 87.88 767 VAL A O 1
ATOM 5707 N N . THR A 1 768 ? -23.062 -36.404 2.387 1.00 88.75 768 THR A N 1
ATOM 5708 C CA . THR A 1 768 ? -22.787 -36.104 3.798 1.00 88.75 768 THR A CA 1
ATOM 5709 C C . THR A 1 768 ? -21.340 -35.655 3.906 1.00 88.75 768 THR A C 1
ATOM 5711 O O . THR A 1 768 ? -20.465 -36.348 3.386 1.00 88.75 768 THR A O 1
ATOM 5714 N N . ASN A 1 769 ? -21.089 -34.524 4.579 1.00 92.06 769 ASN A N 1
ATOM 5715 C CA . ASN A 1 769 ? -19.726 -34.047 4.793 1.00 92.06 769 ASN A CA 1
ATOM 5716 C C . ASN A 1 769 ? -18.884 -35.181 5.378 1.00 92.06 769 ASN A C 1
ATOM 5718 O O . ASN A 1 769 ? -19.282 -35.840 6.340 1.00 92.06 769 ASN A O 1
ATOM 5722 N N . TYR A 1 770 ? -17.737 -35.416 4.767 1.00 94.50 770 TYR A N 1
ATOM 5723 C CA . TYR A 1 770 ? -16.837 -36.487 5.148 1.00 94.50 770 TYR A CA 1
ATOM 5724 C C . TYR A 1 770 ? -15.547 -35.875 5.655 1.00 94.50 770 TYR A C 1
ATOM 5726 O O . TYR A 1 770 ? -15.027 -34.943 5.048 1.00 94.50 770 TYR A O 1
ATOM 5734 N N . SER A 1 771 ? -15.021 -36.427 6.741 1.00 93.50 771 SER A N 1
ATOM 5735 C CA . SER A 1 771 ? -13.706 -36.083 7.254 1.00 93.50 771 SER A CA 1
ATOM 5736 C C . SER A 1 771 ? -12.997 -37.360 7.667 1.00 93.50 771 SER A C 1
ATOM 5738 O O . SER A 1 771 ? -13.576 -38.207 8.349 1.00 93.50 771 SER A O 1
ATOM 5740 N N . SER A 1 772 ? -11.754 -37.523 7.233 1.00 92.00 772 SER A N 1
ATOM 5741 C CA . SER A 1 772 ? -10.917 -38.639 7.659 1.00 92.00 772 SER A CA 1
ATOM 5742 C C . SER A 1 772 ? -9.474 -38.203 7.761 1.00 92.00 772 SER A C 1
ATOM 5744 O O . SER A 1 772 ? -8.979 -37.422 6.951 1.00 92.00 772 SER A O 1
ATOM 5746 N N . SER A 1 773 ? -8.777 -38.786 8.728 1.00 90.69 773 SER A N 1
ATOM 5747 C CA . SER A 1 773 ? -7.328 -38.706 8.782 1.00 90.69 773 SER A CA 1
ATOM 5748 C C . SER A 1 773 ? -6.748 -39.621 7.705 1.00 90.69 773 SER A C 1
ATOM 5750 O O . SER A 1 773 ? -7.030 -40.820 7.691 1.00 90.69 773 SER A O 1
ATOM 5752 N N . LEU A 1 774 ? -5.990 -39.055 6.772 1.00 89.06 774 LEU A N 1
ATOM 5753 C CA . LEU A 1 774 ? -5.256 -39.784 5.742 1.00 89.06 774 LEU A CA 1
ATOM 5754 C C . LEU A 1 774 ? -3.788 -39.397 5.832 1.00 89.06 774 LEU A C 1
ATOM 5756 O O . LEU A 1 774 ? -3.450 -38.246 6.102 1.00 89.06 774 LEU A O 1
ATOM 5760 N N . THR A 1 775 ? -2.899 -40.348 5.580 1.00 85.69 775 THR A N 1
ATOM 5761 C CA . THR A 1 775 ? -1.474 -40.045 5.515 1.00 85.69 775 THR A CA 1
ATOM 5762 C C . THR A 1 775 ? -1.153 -39.406 4.169 1.00 85.69 775 THR A C 1
ATOM 5764 O O . THR A 1 775 ? -1.311 -40.031 3.118 1.00 85.69 775 THR A O 1
ATOM 5767 N N . PHE A 1 776 ? -0.676 -38.167 4.212 1.00 85.75 776 PHE A N 1
ATOM 5768 C CA . PHE A 1 776 ? -0.107 -37.468 3.069 1.00 85.75 776 PHE A CA 1
ATOM 5769 C C . PHE A 1 776 ? 1.395 -37.299 3.263 1.00 85.75 776 PHE A C 1
ATOM 5771 O O . PHE A 1 776 ? 1.903 -37.262 4.385 1.00 85.75 776 PHE A O 1
ATOM 5778 N N . ARG A 1 777 ? 2.109 -37.183 2.151 1.00 80.56 777 ARG A N 1
ATOM 5779 C CA . ARG A 1 777 ? 3.475 -36.673 2.154 1.00 80.56 777 ARG A CA 1
ATOM 5780 C C . ARG A 1 777 ? 3.426 -35.200 1.790 1.00 80.56 777 ARG A C 1
ATOM 5782 O O . ARG A 1 777 ? 2.529 -34.779 1.060 1.00 80.56 777 ARG A O 1
ATOM 5789 N N . GLU A 1 778 ? 4.353 -34.437 2.341 1.00 84.75 778 GLU A N 1
ATOM 5790 C CA . GLU A 1 778 ? 4.641 -33.119 1.792 1.00 84.75 778 GLU A CA 1
ATOM 5791 C C . GLU A 1 778 ? 5.093 -33.281 0.337 1.00 84.75 778 GLU A C 1
ATOM 5793 O O . GLU A 1 778 ? 5.631 -34.326 -0.045 1.00 84.75 778 GLU A O 1
ATOM 5798 N N . ASN A 1 779 ? 4.757 -32.297 -0.484 1.00 83.00 779 ASN A N 1
ATOM 5799 C CA . ASN A 1 779 ? 5.051 -32.303 -1.911 1.00 83.00 779 ASN A CA 1
ATOM 5800 C C . ASN A 1 779 ? 5.673 -30.976 -2.358 1.00 83.00 779 ASN A C 1
ATOM 5802 O O . ASN A 1 779 ? 5.501 -30.563 -3.509 1.00 83.00 779 ASN A O 1
ATOM 5806 N N . VAL A 1 780 ? 6.351 -30.292 -1.437 1.00 85.38 780 VAL A N 1
ATOM 5807 C CA . VAL A 1 780 ? 7.122 -29.085 -1.708 1.00 85.38 780 VAL A CA 1
ATOM 5808 C C . VAL A 1 780 ? 8.496 -29.528 -2.174 1.00 85.38 780 VAL A C 1
ATOM 5810 O O . VAL A 1 780 ? 9.201 -30.261 -1.502 1.00 85.38 780 VAL A O 1
ATOM 5813 N N . LYS A 1 781 ? 8.875 -29.104 -3.379 1.00 86.19 781 LYS A N 1
ATOM 5814 C CA . LYS A 1 781 ? 10.231 -29.353 -3.862 1.00 86.19 781 LYS A CA 1
ATOM 5815 C C . LYS A 1 781 ? 11.179 -28.366 -3.187 1.00 86.19 781 LYS A C 1
ATOM 5817 O O . LYS A 1 781 ? 10.870 -27.169 -3.186 1.00 86.19 781 LYS A O 1
ATOM 5822 N N . PRO A 1 782 ? 12.373 -28.809 -2.771 1.00 86.69 782 PRO A N 1
ATOM 5823 C CA . PRO A 1 782 ? 13.423 -27.893 -2.379 1.00 86.69 782 PRO A CA 1
ATOM 5824 C C . PRO A 1 782 ? 13.731 -26.922 -3.515 1.00 86.69 782 PRO A C 1
ATOM 5826 O O . PRO A 1 782 ? 13.825 -27.315 -4.685 1.00 86.69 782 PRO A O 1
ATOM 5829 N N . VAL A 1 783 ? 13.924 -25.653 -3.176 1.00 89.62 783 VAL A N 1
ATOM 5830 C CA . VAL A 1 783 ? 14.356 -24.612 -4.112 1.00 89.62 783 VAL A CA 1
ATOM 5831 C C . VAL A 1 783 ? 15.551 -23.861 -3.549 1.00 89.62 783 VAL A C 1
ATOM 5833 O O . VAL A 1 783 ? 15.728 -23.746 -2.336 1.00 89.62 783 VAL A O 1
ATOM 5836 N N . VAL A 1 784 ? 16.383 -23.322 -4.437 1.00 90.25 784 VAL A N 1
ATOM 5837 C CA . VAL A 1 784 ? 17.466 -22.423 -4.035 1.00 90.25 784 VAL A CA 1
ATOM 5838 C C . VAL A 1 784 ? 16.866 -21.057 -3.726 1.00 90.25 784 VAL A C 1
ATOM 5840 O O . VAL A 1 784 ? 16.415 -20.352 -4.623 1.00 90.25 784 VAL A O 1
ATOM 5843 N N . VAL A 1 785 ? 16.871 -20.687 -2.448 1.00 90.31 785 VAL A N 1
ATOM 5844 C CA . VAL A 1 785 ? 16.416 -19.375 -1.963 1.00 90.31 785 VAL A CA 1
ATOM 5845 C C . VAL A 1 785 ? 17.480 -18.315 -2.229 1.00 90.31 785 VAL A C 1
ATOM 5847 O O . VAL A 1 785 ? 17.169 -17.168 -2.540 1.00 90.31 785 VAL A O 1
ATOM 5850 N N . LYS A 1 786 ? 18.755 -18.694 -2.105 1.00 85.44 786 LYS A N 1
ATOM 5851 C CA . LYS A 1 786 ? 19.885 -17.791 -2.311 1.00 85.44 786 LYS A CA 1
ATOM 5852 C C . LYS A 1 786 ? 21.094 -18.566 -2.803 1.00 85.44 786 LYS A C 1
ATOM 5854 O O . LYS A 1 786 ? 21.425 -19.606 -2.247 1.00 85.44 786 LYS A O 1
ATOM 5859 N N . SER A 1 787 ? 21.788 -18.042 -3.800 1.00 86.81 787 SER A N 1
ATOM 5860 C CA . SER A 1 787 ? 23.081 -18.563 -4.240 1.00 86.81 787 SER A CA 1
ATOM 5861 C C . SER A 1 787 ? 24.130 -17.481 -4.072 1.00 86.81 787 SER A C 1
ATOM 5863 O O . SER A 1 787 ? 23.934 -16.372 -4.571 1.00 86.81 787 SER A O 1
ATOM 5865 N N . GLU A 1 788 ? 25.219 -17.800 -3.386 1.00 85.75 788 GLU A N 1
ATOM 5866 C CA . GLU A 1 788 ? 26.230 -16.833 -2.994 1.00 85.75 788 GLU A CA 1
ATOM 5867 C C . GLU A 1 788 ? 27.647 -17.325 -3.271 1.00 85.75 788 GLU A C 1
ATOM 5869 O O . GLU A 1 788 ? 27.990 -18.466 -2.962 1.00 85.75 788 GLU A O 1
ATOM 5874 N N . LEU A 1 789 ? 28.499 -16.446 -3.786 1.00 82.12 789 LEU A N 1
ATOM 5875 C CA . LEU A 1 789 ? 29.937 -16.656 -3.791 1.00 82.12 789 LEU A CA 1
ATOM 5876 C C . LEU A 1 789 ? 30.489 -16.291 -2.408 1.00 82.12 789 LEU A C 1
ATOM 5878 O O . LEU A 1 789 ? 30.406 -15.129 -2.010 1.00 82.12 789 LEU A O 1
ATOM 5882 N N . ILE A 1 790 ? 31.030 -17.278 -1.688 1.00 77.25 790 ILE A N 1
ATOM 5883 C CA . ILE A 1 790 ? 31.522 -17.118 -0.304 1.00 77.25 790 ILE A CA 1
ATOM 5884 C C . ILE A 1 790 ? 33.050 -17.236 -0.182 1.00 77.25 790 ILE A C 1
ATOM 5886 O O . ILE A 1 790 ? 33.612 -16.901 0.856 1.00 77.25 790 ILE A O 1
ATOM 5890 N N . ALA A 1 791 ? 33.725 -17.719 -1.227 1.00 76.00 791 ALA A N 1
ATOM 5891 C CA . ALA A 1 791 ? 35.173 -17.645 -1.426 1.00 76.00 791 ALA A CA 1
ATOM 5892 C C . ALA A 1 791 ? 35.482 -17.843 -2.918 1.00 76.00 791 ALA A C 1
ATOM 5894 O O . ALA A 1 791 ? 34.643 -18.369 -3.645 1.00 76.00 791 ALA A O 1
ATOM 5895 N N . TYR A 1 792 ? 36.697 -17.519 -3.370 1.00 77.81 792 TYR A N 1
ATOM 5896 C CA . TYR A 1 792 ? 37.130 -17.735 -4.763 1.00 77.81 792 TYR A CA 1
ATOM 5897 C C . TYR A 1 792 ? 37.001 -19.189 -5.256 1.00 77.81 792 TYR A C 1
ATOM 5899 O O . TYR A 1 792 ? 37.027 -19.447 -6.455 1.00 77.81 792 TYR A O 1
ATOM 5907 N N . ASP A 1 793 ? 36.853 -20.152 -4.352 1.00 85.25 793 ASP A N 1
ATOM 5908 C CA . ASP A 1 793 ? 36.639 -21.561 -4.664 1.00 85.25 793 ASP A CA 1
ATOM 5909 C C . ASP A 1 793 ? 35.359 -22.142 -4.053 1.00 85.25 793 ASP A C 1
ATOM 5911 O O . ASP A 1 793 ? 35.183 -23.355 -4.105 1.00 85.25 793 ASP A O 1
ATOM 5915 N N . LYS A 1 794 ? 34.459 -21.329 -3.477 1.00 86.12 794 LYS A N 1
ATOM 5916 C CA . LYS A 1 794 ? 33.259 -21.828 -2.784 1.00 86.12 794 LYS A CA 1
ATOM 5917 C C . LYS A 1 794 ? 32.000 -21.045 -3.107 1.00 86.12 794 LYS A C 1
ATOM 5919 O O . LYS A 1 794 ? 31.923 -19.832 -2.916 1.00 86.12 794 LYS A O 1
ATOM 5924 N N . ILE A 1 795 ? 30.971 -21.796 -3.474 1.00 88.38 795 ILE A N 1
ATOM 5925 C CA . ILE A 1 795 ? 29.634 -21.309 -3.790 1.00 88.38 795 ILE A CA 1
ATOM 5926 C C . ILE A 1 795 ? 28.678 -21.912 -2.772 1.00 88.38 795 ILE A C 1
ATOM 5928 O O . ILE A 1 795 ? 28.597 -23.132 -2.638 1.00 88.38 795 ILE A O 1
ATOM 5932 N N . LYS A 1 796 ? 27.945 -21.074 -2.053 1.00 89.56 796 LYS A N 1
ATOM 5933 C CA . LYS A 1 796 ? 26.939 -21.491 -1.084 1.00 89.56 796 LYS A CA 1
ATOM 5934 C C . LYS A 1 796 ? 25.551 -21.354 -1.687 1.00 89.56 796 LYS A C 1
ATOM 5936 O O . LYS A 1 796 ? 25.162 -20.277 -2.122 1.00 89.56 796 LYS A O 1
ATOM 5941 N N . LEU A 1 797 ? 24.785 -22.431 -1.659 1.00 90.81 797 LEU A N 1
ATOM 5942 C CA . LEU A 1 797 ? 23.361 -22.446 -1.950 1.00 90.81 797 LEU A CA 1
ATOM 5943 C C . LEU A 1 797 ? 22.614 -22.537 -0.622 1.00 90.81 797 LEU A C 1
ATOM 5945 O O . LEU A 1 797 ? 22.754 -23.522 0.096 1.00 90.81 797 LEU A O 1
ATOM 5949 N N . SER A 1 798 ? 21.846 -21.505 -0.291 1.00 90.50 798 SER A N 1
ATOM 5950 C CA . SER A 1 798 ? 20.852 -21.552 0.779 1.00 90.50 798 SER A CA 1
ATOM 5951 C C . SER A 1 798 ? 19.530 -22.016 0.177 1.00 90.50 798 SER A C 1
ATOM 5953 O O . SER A 1 798 ? 19.069 -21.466 -0.828 1.00 90.50 798 SER A O 1
ATOM 5955 N N . LEU A 1 799 ? 18.953 -23.048 0.767 1.00 92.19 799 LEU A N 1
ATOM 5956 C CA . LEU A 1 799 ? 17.807 -23.784 0.256 1.00 92.19 799 LEU A CA 1
ATOM 5957 C C . LEU A 1 799 ? 16.562 -23.480 1.089 1.00 92.19 799 LEU A C 1
ATOM 5959 O O . LEU A 1 799 ? 16.668 -22.993 2.213 1.00 92.19 799 LEU A O 1
ATOM 5963 N N . SER A 1 800 ? 15.382 -23.771 0.543 1.00 89.25 800 SER A N 1
ATOM 5964 C CA . SER A 1 800 ? 14.110 -23.649 1.270 1.00 89.25 800 SER A CA 1
ATOM 5965 C C . SER A 1 800 ? 14.004 -24.615 2.449 1.00 89.25 800 SER A C 1
ATOM 5967 O O . SER A 1 800 ? 13.237 -24.362 3.374 1.00 89.25 800 SER A O 1
ATOM 5969 N N . GLU A 1 801 ? 14.774 -25.705 2.424 1.00 89.69 801 GLU A N 1
ATOM 5970 C CA . GLU A 1 801 ? 14.764 -26.767 3.426 1.00 89.69 801 GLU A CA 1
ATOM 5971 C C . GLU A 1 801 ? 16.030 -27.643 3.350 1.00 89.69 801 GLU A C 1
ATOM 5973 O O . GLU A 1 801 ? 16.808 -27.519 2.396 1.00 89.69 801 GLU A O 1
ATOM 5978 N N . PRO A 1 802 ? 16.265 -28.534 4.335 1.00 88.81 802 PRO A N 1
ATOM 5979 C CA . PRO A 1 802 ? 17.400 -29.445 4.311 1.00 88.81 802 PRO A CA 1
ATOM 5980 C C . PRO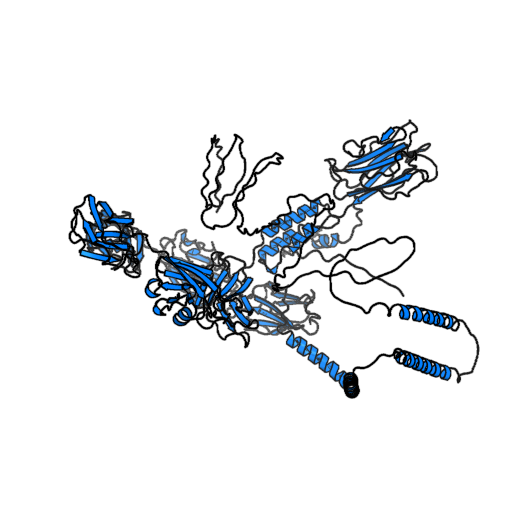 A 1 802 ? 17.385 -30.446 3.153 1.00 88.81 802 PRO A C 1
ATOM 5982 O O . PRO A 1 802 ? 16.421 -31.185 2.974 1.00 88.81 802 PRO A O 1
ATOM 5985 N N . VAL A 1 803 ? 18.501 -30.543 2.423 1.00 89.38 803 VAL A N 1
ATOM 5986 C CA . VAL A 1 803 ? 18.630 -31.424 1.251 1.00 89.38 803 VAL A CA 1
ATOM 5987 C C . VAL A 1 803 ? 19.772 -32.412 1.410 1.00 89.38 803 VAL A C 1
ATOM 5989 O O . VAL A 1 803 ? 20.894 -32.062 1.776 1.00 89.38 803 VAL A O 1
ATOM 5992 N N . THR A 1 804 ? 19.489 -33.670 1.096 1.00 86.94 804 THR A N 1
ATOM 5993 C CA . THR A 1 804 ? 20.432 -34.786 1.101 1.00 86.94 804 THR A CA 1
ATOM 5994 C C . THR A 1 804 ? 21.056 -34.963 -0.281 1.00 86.94 804 THR A C 1
ATOM 5996 O O . THR A 1 804 ? 20.375 -34.897 -1.303 1.00 86.94 804 THR A O 1
ATOM 5999 N N . VAL A 1 805 ? 22.365 -35.218 -0.308 1.00 80.81 805 VAL A N 1
ATOM 6000 C CA . VAL A 1 805 ? 23.145 -35.472 -1.525 1.00 80.81 805 VAL A CA 1
ATOM 6001 C C . VAL A 1 805 ? 23.549 -36.947 -1.530 1.00 80.81 805 VAL A C 1
ATOM 6003 O O . VAL A 1 805 ? 24.277 -37.390 -0.645 1.00 80.81 805 VAL A O 1
ATOM 6006 N N . SER A 1 806 ? 23.065 -37.729 -2.498 1.00 63.78 806 SER A N 1
ATOM 6007 C CA . SER A 1 806 ? 23.135 -39.203 -2.440 1.00 63.78 806 SER A CA 1
ATOM 6008 C C . SER A 1 806 ? 24.445 -39.846 -2.932 1.00 63.78 806 SER A C 1
ATOM 6010 O O . SER A 1 806 ? 24.561 -41.070 -2.899 1.00 63.78 806 SER A O 1
ATOM 6012 N N . SER A 1 807 ? 25.475 -39.080 -3.312 1.00 55.34 807 SER A N 1
ATOM 6013 C CA . SER A 1 807 ? 26.790 -39.650 -3.655 1.00 55.34 807 SER A CA 1
ATOM 6014 C C . SER A 1 807 ? 27.952 -38.678 -3.449 1.00 55.34 807 SER A C 1
ATOM 6016 O O . SER A 1 807 ? 27.972 -37.575 -3.990 1.00 55.34 807 SER A O 1
ATOM 6018 N N . THR A 1 808 ? 28.973 -39.117 -2.713 1.00 47.88 808 THR A N 1
ATOM 6019 C CA . THR A 1 808 ? 30.282 -38.459 -2.653 1.00 47.88 808 THR A CA 1
ATOM 6020 C C . THR A 1 808 ? 31.070 -38.774 -3.928 1.00 47.88 808 THR A C 1
ATOM 6022 O O . THR A 1 808 ? 31.516 -39.908 -4.091 1.00 47.88 808 THR A O 1
ATOM 6025 N N . GLY A 1 809 ? 31.270 -37.789 -4.810 1.00 50.06 809 GLY A N 1
ATOM 6026 C CA . GLY A 1 809 ? 32.363 -37.826 -5.795 1.00 50.06 809 GLY A CA 1
ATOM 6027 C C . GLY A 1 809 ? 32.023 -37.685 -7.283 1.00 50.06 809 GLY A C 1
ATOM 6028 O O . GLY A 1 809 ? 32.947 -37.726 -8.077 1.00 50.06 809 GLY A O 1
ATOM 6029 N N . THR A 1 810 ? 30.765 -37.500 -7.685 1.00 52.22 810 THR A N 1
ATOM 6030 C CA . THR A 1 810 ? 30.387 -37.116 -9.065 1.00 52.22 810 THR A CA 1
ATOM 6031 C C . THR A 1 810 ? 29.142 -36.239 -8.981 1.00 52.22 810 THR A C 1
ATOM 6033 O O . THR A 1 810 ? 28.244 -36.542 -8.193 1.00 52.22 810 THR A O 1
ATOM 6036 N N . ALA A 1 811 ? 29.133 -35.098 -9.678 1.00 57.34 811 ALA A N 1
ATOM 6037 C CA . ALA A 1 811 ? 28.189 -34.004 -9.428 1.00 57.34 811 ALA A CA 1
ATOM 6038 C C . ALA A 1 811 ? 26.723 -34.482 -9.367 1.00 57.34 811 ALA A C 1
ATOM 6040 O O . ALA A 1 811 ? 26.273 -35.213 -10.245 1.00 57.34 811 ALA A O 1
ATOM 6041 N N . ALA A 1 812 ? 25.989 -34.058 -8.331 1.00 63.84 812 ALA A N 1
ATOM 6042 C CA . ALA A 1 812 ? 24.636 -34.493 -7.952 1.00 63.84 812 ALA A CA 1
ATOM 6043 C C . ALA A 1 812 ? 23.521 -34.076 -8.945 1.00 63.84 812 ALA A C 1
ATOM 6045 O O . ALA A 1 812 ? 22.500 -33.507 -8.566 1.00 63.84 812 ALA A O 1
ATOM 6046 N N . GLY A 1 813 ? 23.759 -34.258 -10.246 1.00 77.44 813 GLY A N 1
ATOM 6047 C CA . GLY A 1 813 ? 23.061 -33.570 -11.330 1.00 77.44 813 GLY A CA 1
ATOM 6048 C C . GLY A 1 813 ? 23.221 -32.052 -11.261 1.00 77.44 813 GLY A C 1
ATOM 6049 O O . GLY A 1 813 ? 22.293 -31.329 -11.607 1.00 77.44 813 GLY A O 1
ATOM 6050 N N . LEU A 1 814 ? 24.382 -31.572 -10.802 1.00 84.38 814 LEU A N 1
ATOM 6051 C CA . LEU A 1 814 ? 24.772 -30.165 -10.874 1.00 84.38 814 LEU A CA 1
ATOM 6052 C C . LEU A 1 814 ? 25.819 -29.965 -11.971 1.00 84.38 814 LEU A C 1
ATOM 6054 O O . LEU A 1 814 ? 26.755 -30.752 -12.088 1.00 84.38 814 LEU A O 1
ATOM 6058 N N . GLU A 1 815 ? 25.715 -28.879 -12.725 1.00 88.25 815 GLU A N 1
ATOM 6059 C CA . GLU A 1 815 ? 26.774 -28.424 -13.626 1.00 88.25 815 GLU A CA 1
ATOM 6060 C C . GLU A 1 815 ? 27.240 -27.038 -13.215 1.00 88.25 815 GLU A C 1
ATOM 6062 O O . GLU A 1 815 ? 26.430 -26.121 -13.089 1.00 88.25 815 GLU A O 1
ATOM 6067 N N . VAL A 1 816 ? 28.546 -26.866 -13.040 1.00 87.31 816 VAL A N 1
ATOM 6068 C CA . VAL A 1 816 ? 29.128 -25.565 -12.717 1.00 87.31 816 VAL A CA 1
ATOM 6069 C C . VAL A 1 816 ? 29.902 -25.059 -13.920 1.00 87.31 816 VAL A C 1
ATOM 6071 O O . VAL A 1 816 ? 30.646 -25.806 -14.553 1.00 87.31 816 VAL A O 1
ATOM 6074 N N . TYR A 1 817 ? 29.706 -23.789 -14.247 1.00 87.06 817 TYR A N 1
ATOM 6075 C CA . TYR A 1 817 ? 30.410 -23.105 -15.318 1.00 87.06 817 TYR A CA 1
ATOM 6076 C C . TYR A 1 817 ? 31.120 -21.892 -14.736 1.00 87.06 817 TYR A C 1
ATOM 6078 O O . TYR A 1 817 ? 30.480 -21.032 -14.129 1.00 87.06 817 TYR A O 1
ATOM 6086 N N . VAL A 1 818 ? 32.427 -21.816 -14.956 1.00 85.00 818 VAL A N 1
ATOM 6087 C CA . VAL A 1 818 ? 33.281 -20.690 -14.575 1.00 85.00 818 VAL A CA 1
ATOM 6088 C C . VAL A 1 818 ? 33.715 -19.996 -15.858 1.00 85.00 818 VAL A C 1
ATOM 6090 O O . VAL A 1 818 ? 34.253 -20.630 -16.763 1.00 85.00 818 VAL A O 1
ATOM 6093 N N . ASN A 1 819 ? 33.432 -18.699 -15.974 1.00 81.25 819 ASN A N 1
ATOM 6094 C CA . ASN A 1 819 ? 33.691 -17.909 -17.181 1.00 81.25 819 ASN A CA 1
ATOM 6095 C C . ASN A 1 819 ? 33.080 -18.528 -18.460 1.00 81.25 819 ASN A C 1
ATOM 6097 O O . ASN A 1 819 ? 33.688 -18.539 -19.527 1.00 81.25 819 ASN A O 1
ATOM 6101 N N . GLY A 1 820 ? 31.888 -19.119 -18.329 1.00 80.31 820 GLY A N 1
ATOM 6102 C CA . GLY A 1 820 ? 31.191 -19.798 -19.427 1.00 80.31 820 GLY A CA 1
ATOM 6103 C C . GLY A 1 820 ? 31.748 -21.177 -19.804 1.00 80.31 820 GLY A C 1
ATOM 6104 O O . GLY A 1 820 ? 31.150 -21.855 -20.636 1.00 80.31 820 GLY A O 1
ATOM 6105 N N . VAL A 1 821 ? 32.838 -21.634 -19.179 1.00 82.12 821 VAL A N 1
ATOM 6106 C CA . VAL A 1 821 ? 33.413 -22.968 -19.398 1.00 82.12 821 VAL A CA 1
ATOM 6107 C C . VAL A 1 821 ? 32.927 -23.911 -18.304 1.00 82.12 821 VAL A C 1
ATOM 6109 O O . VAL A 1 821 ? 33.042 -23.606 -17.119 1.00 82.12 821 VAL A O 1
ATOM 6112 N N . LYS A 1 822 ? 32.374 -25.064 -18.695 1.00 86.81 822 LYS A N 1
ATOM 6113 C CA . LYS A 1 822 ? 31.973 -26.115 -17.751 1.00 86.81 822 LYS A CA 1
ATOM 6114 C C . LYS A 1 822 ? 33.212 -26.634 -17.017 1.00 86.81 822 LYS A C 1
ATOM 6116 O O . LYS A 1 822 ? 34.187 -26.998 -17.671 1.00 86.81 822 LYS A O 1
ATOM 6121 N N . THR A 1 823 ? 33.169 -26.684 -15.689 1.00 81.25 823 THR A N 1
ATOM 6122 C CA . THR A 1 823 ? 34.283 -27.187 -14.873 1.00 81.25 823 THR A CA 1
ATOM 6123 C C . THR A 1 823 ? 34.595 -28.634 -15.252 1.00 81.25 823 THR A C 1
ATOM 6125 O O . THR A 1 823 ? 33.686 -29.462 -15.354 1.00 81.25 823 THR A O 1
ATOM 6128 N N . THR A 1 824 ? 35.869 -28.952 -15.482 1.00 61.06 824 THR A N 1
ATOM 6129 C CA . THR A 1 824 ? 36.290 -30.283 -15.965 1.00 61.06 824 THR A CA 1
ATOM 6130 C C . THR A 1 824 ? 36.422 -31.322 -14.852 1.00 61.06 824 THR A C 1
ATOM 6132 O O . THR A 1 824 ? 36.547 -32.512 -15.134 1.00 61.06 824 THR A O 1
ATOM 6135 N N . THR A 1 825 ? 36.408 -30.870 -13.597 1.00 59.38 825 THR A N 1
ATOM 6136 C CA . THR A 1 825 ? 36.581 -31.684 -12.391 1.00 59.38 825 THR A CA 1
ATOM 6137 C C . THR A 1 825 ? 35.270 -31.766 -11.609 1.00 59.38 825 THR A C 1
ATOM 6139 O O . THR A 1 825 ? 34.562 -30.765 -11.499 1.00 59.38 825 THR A O 1
ATOM 6142 N N . ASP A 1 826 ? 34.947 -32.936 -11.048 1.00 63.81 826 ASP A N 1
ATOM 6143 C CA . ASP A 1 826 ? 33.776 -33.109 -10.182 1.00 63.81 826 ASP A CA 1
ATOM 6144 C C . ASP A 1 826 ? 33.851 -32.142 -8.995 1.00 63.81 826 ASP A C 1
ATOM 6146 O O . ASP A 1 826 ? 34.712 -32.259 -8.120 1.00 63.81 826 ASP A O 1
ATOM 6150 N N . VAL A 1 827 ? 32.960 -31.150 -8.975 1.00 75.94 827 VAL A N 1
ATOM 6151 C CA . VAL A 1 827 ? 32.840 -30.219 -7.851 1.00 75.94 827 VAL A CA 1
ATOM 6152 C C . VAL A 1 827 ? 32.437 -30.983 -6.593 1.00 75.94 827 VAL A C 1
ATOM 6154 O O . VAL A 1 827 ? 31.561 -31.850 -6.625 1.00 75.94 827 VAL A O 1
ATOM 6157 N N . THR A 1 828 ? 33.050 -30.667 -5.453 1.00 79.62 828 THR A N 1
ATOM 6158 C CA . THR A 1 828 ? 32.681 -31.326 -4.193 1.00 79.62 828 THR A CA 1
ATOM 6159 C C . THR A 1 828 ? 31.549 -30.563 -3.525 1.00 79.62 828 THR A C 1
ATOM 6161 O O . THR A 1 828 ? 31.690 -29.372 -3.241 1.00 79.62 828 THR A O 1
ATOM 6164 N N . ILE A 1 829 ? 30.446 -31.252 -3.238 1.00 84.38 829 ILE A N 1
ATOM 6165 C CA . ILE A 1 829 ? 29.298 -30.692 -2.523 1.00 84.38 829 ILE A CA 1
ATOM 6166 C C . ILE A 1 829 ? 29.388 -31.123 -1.059 1.00 84.38 829 ILE A C 1
ATOM 6168 O O . ILE A 1 829 ? 29.507 -32.308 -0.751 1.00 84.38 829 ILE A O 1
ATOM 6172 N N . THR A 1 830 ? 29.324 -30.158 -0.150 1.00 84.12 830 THR A N 1
ATOM 6173 C CA . THR A 1 830 ? 29.259 -30.376 1.302 1.00 84.12 830 THR A CA 1
ATOM 6174 C C . THR A 1 830 ? 27.977 -29.763 1.861 1.00 84.12 830 THR A C 1
ATOM 6176 O O . THR A 1 830 ? 27.352 -28.936 1.200 1.00 84.12 830 THR A O 1
ATOM 6179 N N . GLY A 1 831 ? 27.563 -30.175 3.063 1.00 84.25 831 GLY A N 1
ATOM 6180 C CA . GLY A 1 831 ? 26.308 -29.710 3.674 1.00 84.25 831 GLY A CA 1
ATOM 6181 C C . GLY A 1 831 ? 25.087 -30.595 3.395 1.00 84.25 831 GLY A C 1
ATOM 6182 O O . GLY A 1 831 ? 23.958 -30.142 3.550 1.00 84.25 831 GLY A O 1
ATOM 6183 N N . SER A 1 832 ? 25.291 -31.859 3.005 1.00 86.31 832 SER A N 1
ATOM 6184 C CA . SER A 1 832 ? 24.200 -32.837 2.882 1.00 86.31 832 SER A CA 1
ATOM 6185 C C . SER A 1 832 ? 23.409 -32.964 4.189 1.00 86.31 832 SER A C 1
ATOM 6187 O O . SER A 1 832 ? 23.995 -33.043 5.267 1.00 86.31 832 SER A O 1
ATOM 6189 N N . GLY A 1 833 ? 22.084 -33.020 4.082 1.00 85.31 833 GLY A N 1
ATOM 6190 C CA . GLY A 1 833 ? 21.157 -33.042 5.212 1.00 85.31 833 GLY A CA 1
ATOM 6191 C C . GLY A 1 833 ? 20.968 -31.678 5.881 1.00 85.31 833 GLY A C 1
ATOM 6192 O O . GLY A 1 833 ? 20.411 -31.618 6.973 1.00 85.31 833 GLY A O 1
ATOM 6193 N N . THR A 1 834 ? 21.435 -30.590 5.260 1.00 88.62 834 THR A N 1
ATOM 6194 C CA . THR A 1 834 ? 21.273 -29.216 5.760 1.00 88.62 834 THR A CA 1
ATOM 6195 C C . THR A 1 834 ? 20.613 -28.328 4.711 1.00 88.62 834 THR A C 1
ATOM 6197 O O . THR A 1 834 ? 20.567 -28.674 3.531 1.00 88.62 834 THR A O 1
ATOM 6200 N N . ASP A 1 835 ? 20.100 -27.175 5.137 1.00 91.38 835 ASP A N 1
ATOM 6201 C CA . ASP A 1 835 ? 19.510 -26.135 4.280 1.00 91.38 835 ASP A CA 1
ATOM 6202 C C . ASP A 1 835 ? 20.572 -25.316 3.521 1.00 91.38 835 ASP A C 1
ATOM 6204 O O . ASP A 1 835 ? 20.263 -24.310 2.882 1.00 91.38 835 ASP A O 1
ATOM 6208 N N . LYS A 1 836 ? 21.848 -25.708 3.614 1.00 91.31 836 LYS A N 1
ATOM 6209 C CA . LYS A 1 836 ? 22.992 -24.997 3.043 1.00 91.31 836 LYS A CA 1
ATOM 6210 C C . LYS A 1 836 ? 23.928 -25.976 2.355 1.00 91.31 836 LYS A C 1
ATOM 6212 O O . LYS A 1 836 ? 24.713 -26.662 3.004 1.00 91.31 836 LYS A O 1
ATOM 6217 N N . LEU A 1 837 ? 23.924 -25.975 1.029 1.00 89.69 837 LEU A N 1
ATOM 6218 C CA . LEU A 1 837 ? 24.907 -26.721 0.249 1.00 89.69 837 LEU A CA 1
ATOM 6219 C C . LEU A 1 837 ? 26.080 -25.816 -0.103 1.00 89.69 837 LEU A C 1
ATOM 6221 O O . LEU A 1 837 ? 25.891 -24.703 -0.579 1.00 89.69 837 LEU A O 1
ATOM 6225 N N . THR A 1 838 ? 27.304 -26.286 0.113 1.00 89.38 838 THR A N 1
ATOM 6226 C CA . THR A 1 838 ? 28.513 -25.590 -0.343 1.00 89.38 838 THR A CA 1
ATOM 6227 C C . THR A 1 838 ? 29.180 -26.401 -1.439 1.00 89.38 838 THR A C 1
ATOM 6229 O O . THR A 1 838 ? 29.664 -27.508 -1.195 1.00 89.38 838 THR A O 1
ATOM 6232 N N . ILE A 1 839 ? 29.216 -25.833 -2.638 1.00 89.19 839 ILE A N 1
ATOM 6233 C CA . ILE A 1 839 ? 29.923 -26.347 -3.805 1.00 89.19 839 ILE A CA 1
ATOM 6234 C C . ILE A 1 839 ? 31.341 -25.784 -3.758 1.00 89.19 839 ILE A C 1
ATOM 6236 O O . ILE A 1 839 ? 31.523 -24.568 -3.758 1.00 89.19 839 ILE A O 1
ATOM 6240 N N . THR A 1 840 ? 32.344 -26.655 -3.707 1.00 87.75 840 THR A N 1
ATOM 6241 C CA . THR A 1 840 ? 33.758 -26.258 -3.757 1.00 87.75 840 THR A CA 1
ATOM 6242 C C . THR A 1 840 ? 34.337 -26.591 -5.129 1.00 87.75 840 THR A C 1
ATOM 6244 O O . THR A 1 840 ? 34.223 -27.727 -5.596 1.00 87.75 840 THR A O 1
ATOM 6247 N N . LEU A 1 841 ? 34.934 -25.586 -5.766 1.00 85.44 841 LEU A N 1
ATOM 6248 C CA . LEU A 1 841 ? 35.595 -25.674 -7.064 1.00 85.44 841 LEU A CA 1
ATOM 6249 C C . LEU A 1 841 ? 36.984 -26.299 -6.904 1.00 85.44 841 LEU A C 1
ATOM 6251 O O . LEU A 1 841 ? 37.684 -26.054 -5.918 1.00 85.44 841 LEU A O 1
ATOM 6255 N N . ALA A 1 842 ? 37.405 -27.091 -7.889 1.00 81.56 842 ALA A N 1
ATOM 6256 C CA . ALA A 1 842 ? 38.761 -27.622 -7.925 1.00 81.56 842 ALA A CA 1
ATOM 6257 C C . ALA A 1 842 ? 39.791 -26.495 -8.114 1.00 81.56 842 ALA A C 1
ATOM 6259 O O . ALA A 1 842 ? 39.479 -25.428 -8.637 1.00 81.56 842 ALA A O 1
ATOM 6260 N N . THR A 1 843 ? 41.051 -26.738 -7.735 1.00 76.69 843 THR A N 1
ATOM 6261 C CA . THR A 1 843 ? 42.120 -25.724 -7.806 1.00 76.69 843 THR A CA 1
ATOM 6262 C C . THR A 1 843 ? 42.305 -25.122 -9.205 1.00 76.69 843 THR A C 1
ATOM 6264 O O . THR A 1 843 ? 42.620 -23.941 -9.311 1.00 76.69 843 THR A O 1
ATOM 6267 N N . ALA A 1 844 ? 42.093 -25.910 -10.264 1.00 77.56 844 ALA A N 1
ATOM 6268 C CA . ALA A 1 844 ? 42.181 -25.450 -11.653 1.00 77.56 844 ALA A CA 1
ATOM 6269 C C . ALA A 1 844 ? 40.975 -24.599 -12.100 1.00 77.56 844 ALA A C 1
ATOM 6271 O O . ALA A 1 844 ? 41.107 -23.805 -13.024 1.00 77.56 844 ALA A O 1
ATOM 6272 N N . ASP A 1 845 ? 39.836 -24.743 -11.418 1.00 78.75 845 ASP A N 1
ATOM 6273 C CA . ASP A 1 845 ? 38.562 -24.085 -11.724 1.00 78.75 845 ASP A CA 1
ATOM 6274 C C . ASP A 1 845 ? 38.270 -22.919 -10.752 1.00 78.75 845 ASP A C 1
ATOM 6276 O O . ASP A 1 845 ? 37.156 -22.393 -10.726 1.00 78.75 845 ASP A O 1
ATOM 6280 N N . LYS A 1 846 ? 39.241 -22.518 -9.910 1.00 76.12 846 LYS A N 1
ATOM 6281 C CA . LYS A 1 846 ? 39.064 -21.403 -8.966 1.00 76.12 846 LYS A CA 1
ATOM 6282 C C . LYS A 1 846 ? 38.815 -20.098 -9.710 1.00 76.12 846 LYS A C 1
ATOM 6284 O O . LYS A 1 846 ? 39.439 -19.803 -10.728 1.00 76.12 846 LYS A O 1
ATOM 6289 N N . LEU A 1 847 ? 37.947 -19.279 -9.136 1.00 72.00 847 LEU A N 1
ATOM 6290 C CA . LEU A 1 847 ? 37.653 -17.950 -9.644 1.00 72.00 847 LEU A CA 1
ATOM 6291 C C . LEU A 1 847 ? 38.880 -17.059 -9.459 1.00 72.00 847 LEU A C 1
ATOM 6293 O O . LEU A 1 847 ? 39.492 -17.024 -8.392 1.00 72.00 847 LEU A O 1
ATOM 6297 N N . THR A 1 848 ? 39.221 -16.306 -10.499 1.00 65.44 848 THR A N 1
ATOM 6298 C CA . THR A 1 848 ? 40.333 -15.346 -10.475 1.00 65.44 848 THR A CA 1
ATOM 6299 C C . THR A 1 848 ? 39.915 -13.976 -9.937 1.00 65.44 848 THR A C 1
ATOM 6301 O O . THR A 1 848 ? 40.771 -13.165 -9.596 1.00 65.44 848 THR A O 1
ATOM 6304 N N . SER A 1 849 ? 38.607 -13.700 -9.869 1.00 61.47 849 SER A N 1
ATOM 6305 C CA . SER A 1 849 ? 38.024 -12.478 -9.300 1.00 61.47 849 SER A CA 1
ATOM 6306 C C . SER A 1 849 ? 36.576 -12.713 -8.839 1.00 61.47 849 SER A C 1
ATOM 6308 O O . SER A 1 849 ? 35.908 -13.627 -9.324 1.00 61.47 849 SER A O 1
ATOM 6310 N N . SER A 1 850 ? 36.048 -11.841 -7.971 1.00 59.03 850 SER A N 1
ATOM 6311 C CA . SER A 1 850 ? 34.632 -11.841 -7.549 1.00 59.03 850 SER A CA 1
ATOM 6312 C C . SER A 1 850 ? 33.644 -11.492 -8.669 1.00 59.03 850 SER A C 1
ATOM 6314 O O . SER A 1 850 ? 32.442 -11.678 -8.516 1.00 59.03 850 SER A O 1
ATOM 6316 N N . THR A 1 851 ? 34.147 -10.989 -9.797 1.00 59.78 851 THR A N 1
ATOM 6317 C CA . THR A 1 851 ? 33.373 -10.619 -10.989 1.00 59.78 851 THR A CA 1
ATOM 6318 C C . THR A 1 851 ? 33.375 -11.701 -12.066 1.00 59.78 851 THR A C 1
ATOM 6320 O O . THR A 1 851 ? 32.761 -11.514 -13.115 1.00 59.78 851 THR A O 1
ATOM 6323 N N . THR A 1 852 ? 34.081 -12.816 -11.847 1.00 70.69 852 THR A N 1
ATOM 6324 C CA . THR A 1 852 ? 34.145 -13.903 -12.827 1.00 70.69 852 THR A CA 1
ATOM 6325 C C . THR A 1 852 ? 32.745 -14.517 -12.981 1.00 70.69 852 THR A C 1
ATOM 6327 O O . THR A 1 852 ? 32.182 -14.964 -11.978 1.00 70.69 852 THR A O 1
ATOM 6330 N N . PRO A 1 853 ? 32.163 -14.550 -14.198 1.00 73.56 853 PRO A N 1
ATOM 6331 C CA . PRO A 1 853 ? 30.820 -15.073 -14.409 1.00 73.56 853 PRO A CA 1
ATOM 6332 C C . PRO A 1 853 ? 30.735 -16.527 -13.961 1.00 73.56 853 PRO A C 1
ATOM 6334 O O . PRO A 1 853 ? 31.559 -17.354 -14.359 1.00 73.56 853 PRO A O 1
ATOM 6337 N N . LEU A 1 854 ? 29.730 -16.836 -13.153 1.00 84.62 854 LEU A N 1
ATOM 6338 C CA . LEU A 1 854 ? 29.542 -18.154 -12.578 1.00 84.62 854 LEU A CA 1
ATOM 6339 C C . LEU A 1 854 ? 28.100 -18.598 -12.804 1.00 84.62 854 LEU A C 1
ATOM 6341 O O . LEU A 1 854 ? 27.162 -17.873 -12.474 1.00 84.62 854 LEU A O 1
ATOM 6345 N N . LYS A 1 855 ? 27.932 -19.805 -13.344 1.00 88.31 855 LYS A N 1
ATOM 6346 C CA . LYS A 1 855 ? 26.629 -20.457 -13.472 1.00 88.31 855 LYS A CA 1
ATOM 6347 C C . LYS A 1 855 ? 26.644 -21.781 -12.728 1.00 88.31 855 LYS A C 1
ATOM 6349 O O . LYS A 1 855 ? 27.547 -22.586 -12.933 1.00 88.31 855 LYS A O 1
ATOM 6354 N N . VAL A 1 856 ? 25.617 -22.036 -11.927 1.00 89.50 856 VAL A N 1
ATOM 6355 C CA . VAL A 1 856 ? 25.324 -23.374 -11.398 1.00 89.50 856 VAL A CA 1
ATOM 6356 C C . VAL A 1 856 ? 23.990 -23.817 -11.985 1.00 89.50 856 VAL A C 1
ATOM 6358 O O . VAL A 1 856 ? 22.978 -23.157 -11.785 1.00 89.50 856 VAL A O 1
ATOM 6361 N N . SER A 1 857 ? 23.991 -24.913 -12.733 1.00 88.62 857 SER A N 1
ATOM 6362 C CA . SER A 1 857 ? 22.796 -25.507 -13.335 1.00 88.62 857 SER A CA 1
ATOM 6363 C C . SER A 1 857 ? 22.395 -26.716 -12.504 1.00 88.62 857 SER A C 1
ATOM 6365 O O . SER A 1 857 ? 23.169 -27.665 -12.378 1.00 88.62 857 SER A O 1
ATOM 6367 N N . ILE A 1 858 ? 21.202 -26.682 -11.925 1.00 88.62 858 ILE A N 1
ATOM 6368 C CA . ILE A 1 858 ? 20.571 -27.828 -11.275 1.00 88.62 858 ILE A CA 1
ATOM 6369 C C . ILE A 1 858 ? 19.777 -28.556 -12.349 1.00 88.62 858 ILE A C 1
ATOM 6371 O O . ILE A 1 858 ? 18.771 -28.045 -12.841 1.00 88.62 858 ILE A O 1
ATOM 6375 N N . LEU A 1 859 ? 20.255 -29.725 -12.762 1.00 84.88 859 LEU A N 1
ATOM 6376 C CA . LEU A 1 859 ? 19.663 -30.486 -13.857 1.00 84.88 859 LEU A CA 1
ATOM 6377 C C . LEU A 1 859 ? 18.359 -31.156 -13.419 1.00 84.88 859 LEU A C 1
ATOM 6379 O O . LEU A 1 859 ? 18.170 -31.480 -12.252 1.00 84.88 859 LEU A O 1
ATOM 6383 N N . SER A 1 860 ? 17.470 -31.459 -14.363 1.00 79.50 860 SER A N 1
ATOM 6384 C CA . SER A 1 860 ? 16.263 -32.259 -14.088 1.00 79.50 860 SER A CA 1
ATOM 6385 C C . SER A 1 860 ? 16.568 -33.693 -13.649 1.00 79.50 860 SER A C 1
ATOM 6387 O O . SER A 1 860 ? 15.721 -34.344 -13.048 1.00 79.50 860 SER A O 1
ATOM 6389 N N . THR A 1 861 ? 17.781 -34.176 -13.919 1.00 80.44 861 THR A N 1
ATOM 6390 C CA . THR A 1 861 ? 18.293 -35.477 -13.476 1.00 80.44 861 THR A CA 1
ATOM 6391 C C . THR A 1 861 ? 19.004 -35.407 -12.123 1.00 80.44 861 THR A C 1
ATOM 6393 O O . THR A 1 861 ? 19.735 -36.336 -11.780 1.00 80.44 861 THR A O 1
ATOM 6396 N N . ASN A 1 862 ? 18.876 -34.299 -11.383 1.00 84.06 862 ASN A N 1
ATOM 6397 C CA . ASN A 1 862 ? 19.498 -34.169 -10.072 1.00 84.06 862 ASN A CA 1
ATOM 6398 C C . ASN A 1 862 ? 18.943 -35.194 -9.077 1.00 84.06 862 ASN A C 1
ATOM 6400 O O . ASN A 1 862 ? 17.802 -35.642 -9.161 1.00 84.06 862 ASN A O 1
ATOM 6404 N N . ASN A 1 863 ? 19.794 -35.572 -8.135 1.00 82.62 863 ASN A N 1
ATOM 6405 C CA . ASN A 1 863 ? 19.490 -36.488 -7.039 1.00 82.62 863 ASN A CA 1
ATOM 6406 C C . ASN A 1 863 ? 19.576 -35.764 -5.686 1.00 82.62 863 ASN A C 1
ATOM 6408 O O . ASN A 1 863 ? 19.901 -36.385 -4.669 1.00 82.62 863 ASN A O 1
ATOM 6412 N N . LEU A 1 864 ? 19.327 -34.449 -5.699 1.00 86.12 864 LEU A N 1
ATOM 6413 C CA . LEU A 1 864 ? 19.230 -33.595 -4.524 1.00 86.12 864 LEU A CA 1
ATOM 6414 C C . LEU A 1 864 ? 17.804 -33.702 -4.000 1.00 86.12 864 LEU A C 1
ATOM 6416 O O . LEU A 1 864 ? 16.880 -33.172 -4.611 1.00 86.12 864 LEU A O 1
ATOM 6420 N N . THR A 1 865 ? 17.619 -34.411 -2.893 1.00 85.88 865 THR A N 1
ATOM 6421 C CA . THR A 1 865 ? 16.282 -34.654 -2.344 1.00 85.88 865 THR A CA 1
ATOM 6422 C C . THR A 1 865 ? 16.158 -34.150 -0.920 1.00 85.88 865 THR A C 1
ATOM 6424 O O . THR A 1 865 ? 17.109 -34.261 -0.146 1.00 85.88 865 THR A O 1
ATOM 6427 N N . ASP A 1 866 ? 14.987 -33.664 -0.533 1.00 86.31 866 ASP A N 1
ATOM 6428 C CA . ASP A 1 866 ? 14.667 -33.468 0.886 1.00 86.31 866 ASP A CA 1
ATOM 6429 C C . ASP A 1 866 ? 14.557 -34.807 1.649 1.00 86.31 866 ASP A C 1
ATOM 6431 O O . ASP A 1 866 ? 14.808 -35.901 1.126 1.00 86.31 866 ASP A O 1
ATOM 6435 N N . ALA A 1 867 ? 14.171 -34.718 2.923 1.00 79.31 867 ALA A N 1
ATOM 6436 C CA . ALA A 1 867 ? 13.931 -35.868 3.789 1.00 79.31 867 ALA A CA 1
ATOM 6437 C C . ALA A 1 867 ? 12.745 -36.749 3.347 1.00 79.31 867 ALA A C 1
ATOM 6439 O O . ALA A 1 867 ? 12.637 -37.897 3.788 1.00 79.31 867 ALA A O 1
ATOM 6440 N N . THR A 1 868 ? 11.844 -36.239 2.506 1.00 77.44 868 THR A N 1
ATOM 6441 C CA . THR A 1 868 ? 10.648 -36.950 2.034 1.00 77.44 868 THR A CA 1
ATOM 6442 C C . THR A 1 868 ? 10.759 -37.437 0.591 1.00 77.44 868 THR A C 1
ATOM 6444 O O . THR A 1 868 ? 9.859 -38.139 0.118 1.00 77.44 868 THR A O 1
ATOM 6447 N N . THR A 1 869 ? 11.933 -37.233 -0.015 1.00 79.62 869 THR A N 1
ATOM 6448 C CA . THR A 1 869 ? 12.380 -37.634 -1.353 1.00 79.62 869 THR A CA 1
ATOM 6449 C C . THR A 1 869 ? 11.886 -36.759 -2.507 1.00 79.62 869 THR A C 1
ATOM 6451 O O . THR A 1 869 ? 12.011 -37.185 -3.660 1.00 79.62 869 THR A O 1
ATOM 6454 N N . ASN A 1 870 ? 11.386 -35.538 -2.260 1.00 81.31 870 ASN A N 1
ATOM 6455 C CA . ASN A 1 870 ? 11.125 -34.628 -3.377 1.00 81.31 870 ASN A CA 1
ATOM 6456 C C . ASN A 1 870 ? 12.449 -34.141 -3.956 1.00 81.31 870 ASN A C 1
ATOM 6458 O O . ASN A 1 870 ? 13.342 -33.675 -3.250 1.00 81.31 870 ASN A O 1
ATOM 6462 N N . VAL A 1 871 ? 12.574 -34.281 -5.273 1.00 85.50 871 VAL A N 1
ATOM 6463 C CA . VAL A 1 871 ? 13.751 -33.843 -6.018 1.00 85.50 871 VAL A CA 1
ATOM 6464 C C . VAL A 1 871 ? 13.711 -32.323 -6.152 1.00 85.50 871 VAL A C 1
ATOM 6466 O O . VAL A 1 871 ? 12.685 -31.758 -6.543 1.00 85.50 871 VAL A O 1
ATOM 6469 N N . MET A 1 872 ? 14.833 -31.673 -5.848 1.00 86.62 872 MET A N 1
ATOM 6470 C CA . MET A 1 872 ? 15.018 -30.232 -5.986 1.00 86.62 872 MET A CA 1
ATOM 6471 C C . MET A 1 872 ? 14.634 -29.774 -7.394 1.00 86.62 872 MET A C 1
ATOM 6473 O O . MET A 1 872 ? 14.963 -30.423 -8.393 1.00 86.62 872 MET A O 1
ATOM 6477 N N . ALA A 1 873 ? 13.946 -28.637 -7.482 1.00 83.25 873 ALA A N 1
ATOM 6478 C CA . ALA A 1 873 ? 13.529 -28.097 -8.768 1.00 83.25 873 ALA A CA 1
ATOM 6479 C C . ALA A 1 873 ? 14.747 -27.778 -9.656 1.00 83.25 873 ALA A C 1
ATOM 6481 O O . ALA A 1 873 ? 15.694 -27.118 -9.224 1.00 83.25 873 ALA A O 1
ATOM 6482 N N . ALA A 1 874 ? 14.705 -28.230 -10.913 1.00 85.62 874 ALA A N 1
ATOM 6483 C CA . ALA A 1 874 ? 15.725 -27.894 -11.898 1.00 85.62 874 ALA A CA 1
ATOM 6484 C C . ALA A 1 874 ? 15.730 -26.383 -12.155 1.00 85.62 874 ALA A C 1
ATOM 6486 O O . ALA A 1 874 ? 14.673 -25.782 -12.358 1.00 85.62 874 ALA A O 1
ATOM 6487 N N . THR A 1 875 ? 16.907 -25.767 -12.137 1.00 88.62 875 THR A N 1
ATOM 6488 C CA . THR A 1 875 ? 17.041 -24.316 -12.278 1.00 88.62 875 THR A CA 1
ATOM 6489 C C . THR A 1 875 ? 18.456 -23.922 -12.677 1.00 88.62 875 THR A C 1
ATOM 6491 O O . THR A 1 875 ? 19.425 -24.575 -12.290 1.00 88.62 875 THR A O 1
ATOM 6494 N N . ASP A 1 876 ? 18.575 -22.829 -13.424 1.00 88.25 876 ASP A N 1
ATOM 6495 C CA . ASP A 1 876 ? 19.850 -22.218 -13.781 1.00 88.25 876 ASP A CA 1
ATOM 6496 C C . ASP A 1 876 ? 20.100 -20.990 -12.902 1.00 88.25 876 ASP A C 1
ATOM 6498 O O . ASP A 1 876 ? 19.367 -20.003 -12.944 1.00 88.25 876 ASP A O 1
ATOM 6502 N N . LEU A 1 877 ? 21.175 -21.031 -12.121 1.00 88.06 877 LEU A N 1
ATOM 6503 C CA . LEU A 1 877 ? 21.612 -19.939 -11.259 1.00 88.06 877 LEU A CA 1
ATOM 6504 C C . LEU A 1 877 ? 22.713 -19.160 -11.978 1.00 88.06 877 LEU A C 1
ATOM 6506 O O . LEU A 1 877 ? 23.863 -19.590 -11.980 1.00 88.06 877 LEU A O 1
ATOM 6510 N N . THR A 1 878 ? 22.368 -18.037 -12.612 1.00 75.81 878 THR A N 1
ATOM 6511 C CA . THR A 1 878 ? 23.302 -17.226 -13.427 1.00 75.81 878 THR A CA 1
ATOM 6512 C C . THR A 1 878 ? 23.749 -15.917 -12.766 1.00 75.81 878 THR A C 1
ATOM 6514 O O . THR A 1 878 ? 24.690 -15.294 -13.243 1.00 75.81 878 THR A O 1
ATOM 6517 N N . ASN A 1 879 ? 23.106 -15.507 -11.666 1.00 65.19 879 ASN A N 1
ATOM 6518 C CA . ASN A 1 879 ? 23.382 -14.267 -10.925 1.00 65.19 879 ASN A CA 1
ATOM 6519 C C . ASN A 1 879 ? 23.758 -14.582 -9.470 1.00 65.19 879 ASN A C 1
ATOM 6521 O O . ASN A 1 879 ? 23.105 -14.128 -8.530 1.00 65.19 879 ASN A O 1
ATOM 6525 N N . ILE A 1 880 ? 24.764 -15.435 -9.285 1.00 76.19 880 ILE A N 1
ATOM 6526 C CA . ILE A 1 880 ? 25.212 -15.860 -7.956 1.00 76.19 880 ILE A CA 1
ATOM 6527 C C . ILE A 1 880 ? 25.747 -14.629 -7.216 1.00 76.19 880 ILE A C 1
ATOM 6529 O O . ILE A 1 880 ? 26.745 -14.034 -7.616 1.00 76.19 880 ILE A O 1
ATOM 6533 N N . ALA A 1 881 ? 25.036 -14.218 -6.166 1.00 57.50 881 ALA A N 1
ATOM 6534 C CA . ALA A 1 881 ? 25.299 -12.986 -5.441 1.00 57.50 881 ALA A CA 1
ATOM 6535 C C . ALA A 1 881 ? 26.660 -13.054 -4.744 1.00 57.50 881 ALA A C 1
ATOM 6537 O O . ALA A 1 881 ? 27.040 -14.079 -4.189 1.00 57.50 881 ALA A O 1
ATOM 6538 N N . VAL A 1 882 ? 27.410 -11.962 -4.724 1.00 55.81 882 VAL A N 1
ATOM 6539 C CA . VAL A 1 882 ? 28.657 -11.919 -3.959 1.00 55.81 882 VAL A CA 1
ATOM 6540 C C . VAL A 1 882 ? 28.298 -11.688 -2.496 1.00 55.81 882 VAL A C 1
ATOM 6542 O O . VAL A 1 882 ? 27.818 -10.613 -2.143 1.00 55.81 882 VAL A O 1
ATOM 6545 N N . ALA A 1 883 ? 28.511 -12.691 -1.647 1.00 45.59 883 ALA A N 1
ATOM 6546 C CA . ALA A 1 883 ? 28.311 -12.563 -0.211 1.00 45.59 883 ALA A CA 1
ATOM 6547 C C . ALA A 1 883 ? 29.605 -12.883 0.518 1.00 45.59 883 ALA A C 1
ATOM 6549 O O . ALA A 1 883 ? 29.756 -13.904 1.189 1.00 45.59 883 ALA A O 1
ATOM 6550 N N . PHE A 1 884 ? 30.537 -11.943 0.421 1.00 48.84 884 PHE A N 1
ATOM 6551 C CA . PHE A 1 884 ? 31.515 -11.784 1.477 1.00 48.84 884 PHE A CA 1
ATOM 6552 C C . PHE A 1 884 ? 30.762 -11.240 2.696 1.00 48.84 884 PHE A C 1
ATOM 6554 O O . PHE A 1 884 ? 30.624 -10.030 2.865 1.00 48.84 884 PHE A O 1
ATOM 6561 N N . THR A 1 885 ? 30.213 -12.116 3.544 1.00 43.16 885 THR A N 1
ATOM 6562 C CA . THR A 1 885 ? 30.035 -11.704 4.935 1.00 43.16 885 THR A CA 1
ATOM 6563 C C . THR A 1 885 ? 31.428 -11.598 5.512 1.00 43.16 885 THR A C 1
ATOM 6565 O O . THR A 1 885 ? 32.119 -12.601 5.675 1.00 43.16 885 THR A O 1
ATOM 6568 N N . ASP A 1 886 ? 31.774 -10.356 5.797 1.00 37.09 886 ASP A N 1
ATOM 6569 C CA . ASP A 1 886 ? 32.988 -9.889 6.428 1.00 37.09 886 ASP A CA 1
ATOM 6570 C C . ASP A 1 886 ? 34.125 -9.520 5.469 1.00 37.09 886 ASP A C 1
ATOM 6572 O O . ASP A 1 886 ? 35.133 -10.210 5.305 1.00 37.09 886 ASP A O 1
ATOM 6576 N N . THR A 1 887 ? 34.004 -8.302 4.939 1.00 42.28 887 THR A N 1
ATOM 6577 C CA . THR A 1 887 ? 35.148 -7.459 4.586 1.00 42.28 887 THR A CA 1
ATOM 6578 C C . THR A 1 887 ? 36.257 -7.520 5.643 1.00 42.28 887 THR A C 1
ATOM 6580 O O . THR A 1 887 ? 37.416 -7.381 5.273 1.00 42.28 887 THR A O 1
ATOM 6583 N N . ALA A 1 888 ? 35.982 -7.805 6.926 1.00 40.44 888 ALA A N 1
ATOM 6584 C CA . ALA A 1 888 ? 37.041 -7.961 7.914 1.00 40.44 888 ALA A CA 1
ATOM 6585 C C . ALA A 1 888 ? 37.872 -9.242 7.756 1.00 40.44 888 ALA A C 1
ATOM 6587 O O . ALA A 1 888 ? 39.034 -9.182 8.125 1.00 40.44 888 ALA A O 1
ATOM 6588 N N . LEU A 1 889 ? 37.396 -10.361 7.189 1.00 43.34 889 LEU A N 1
ATOM 6589 C CA . LEU A 1 889 ? 38.240 -11.563 7.027 1.00 43.34 889 LEU A CA 1
ATOM 6590 C C . LEU A 1 889 ? 39.130 -11.475 5.780 1.00 43.34 889 LEU A C 1
ATOM 6592 O O . LEU A 1 889 ? 40.272 -11.918 5.821 1.00 43.34 889 LEU A O 1
ATOM 6596 N N . ASP A 1 890 ? 38.654 -10.837 4.708 1.00 46.25 890 ASP A N 1
ATOM 6597 C CA . ASP A 1 890 ? 39.461 -10.558 3.512 1.00 46.25 890 ASP A CA 1
ATOM 6598 C C . ASP A 1 890 ? 40.437 -9.401 3.750 1.00 46.25 890 ASP A C 1
ATOM 6600 O O . ASP A 1 890 ? 41.597 -9.514 3.362 1.00 46.25 890 ASP A O 1
ATOM 6604 N N . TYR A 1 891 ? 40.049 -8.349 4.490 1.00 49.56 891 TYR A N 1
ATOM 6605 C CA . TYR A 1 891 ? 41.023 -7.387 5.009 1.00 49.56 891 TYR A CA 1
ATOM 6606 C C . TYR A 1 891 ? 41.950 -8.046 6.019 1.00 49.56 891 TYR A C 1
ATOM 6608 O O . TYR A 1 891 ? 43.133 -7.799 5.935 1.00 49.56 891 TYR A O 1
ATOM 6616 N N . THR A 1 892 ? 41.503 -8.924 6.917 1.00 46.50 892 THR A N 1
ATOM 6617 C CA . THR A 1 892 ? 42.412 -9.596 7.865 1.00 46.50 892 THR A CA 1
ATOM 6618 C C . THR A 1 892 ? 43.362 -10.542 7.147 1.00 46.50 892 THR A C 1
ATOM 6620 O O . THR A 1 892 ? 44.522 -10.591 7.519 1.00 46.50 892 THR A O 1
ATOM 6623 N N . ASN A 1 893 ? 42.949 -11.235 6.086 1.00 57.97 893 ASN A N 1
ATOM 6624 C CA . ASN A 1 893 ? 43.824 -12.115 5.310 1.00 57.97 893 ASN A CA 1
ATOM 6625 C C . ASN A 1 893 ? 44.733 -11.331 4.357 1.00 57.97 893 ASN A C 1
ATOM 6627 O O . ASN A 1 893 ? 45.898 -11.690 4.220 1.00 57.97 893 ASN A O 1
ATOM 6631 N N . ALA A 1 894 ? 44.255 -10.240 3.751 1.00 51.81 894 ALA A N 1
ATOM 6632 C CA . ALA A 1 894 ? 45.061 -9.335 2.930 1.00 51.81 894 ALA A CA 1
ATOM 6633 C C . ALA A 1 894 ? 46.015 -8.489 3.780 1.00 51.81 894 ALA A C 1
ATOM 6635 O O . ALA A 1 894 ? 47.147 -8.281 3.367 1.00 51.81 894 ALA A O 1
ATOM 6636 N N . ILE A 1 895 ? 45.603 -8.075 4.982 1.00 54.78 895 ILE A N 1
ATOM 6637 C CA . ILE A 1 895 ? 46.440 -7.450 6.011 1.00 54.78 895 ILE A CA 1
ATOM 6638 C C . ILE A 1 895 ? 47.404 -8.491 6.545 1.00 54.78 895 ILE A C 1
ATOM 6640 O O . ILE A 1 895 ? 48.570 -8.188 6.589 1.00 54.78 895 ILE A O 1
ATOM 6644 N N . THR A 1 896 ? 47.013 -9.729 6.851 1.00 59.16 896 THR A N 1
ATOM 6645 C CA . THR A 1 896 ? 47.957 -10.770 7.308 1.00 59.16 896 THR A CA 1
ATOM 6646 C C . THR A 1 896 ? 48.943 -11.143 6.201 1.00 59.16 896 THR A C 1
ATOM 6648 O O . THR A 1 896 ? 50.111 -11.380 6.484 1.00 59.16 896 THR A O 1
ATOM 6651 N N . ALA A 1 897 ? 48.530 -11.142 4.932 1.00 56.12 897 ALA A N 1
ATOM 6652 C CA . ALA A 1 897 ? 49.409 -11.356 3.784 1.00 56.12 897 ALA A CA 1
ATOM 6653 C C . ALA A 1 897 ? 50.309 -10.140 3.500 1.00 56.12 897 ALA A C 1
ATOM 6655 O O . ALA A 1 897 ? 51.490 -10.334 3.218 1.00 56.12 897 ALA A O 1
ATOM 6656 N N . MET A 1 898 ? 49.799 -8.908 3.632 1.00 49.97 898 MET A N 1
ATOM 6657 C CA . MET A 1 898 ? 50.581 -7.664 3.567 1.00 49.97 898 MET A CA 1
ATOM 6658 C C . MET A 1 898 ? 51.516 -7.523 4.758 1.00 49.97 898 MET A C 1
ATOM 6660 O O . MET A 1 898 ? 52.612 -7.039 4.568 1.00 49.97 898 MET A O 1
ATOM 6664 N N . ASP A 1 899 ? 51.123 -7.960 5.946 1.00 53.94 899 ASP A N 1
ATOM 6665 C CA . ASP A 1 899 ? 51.879 -7.904 7.194 1.00 53.94 899 ASP A CA 1
ATOM 6666 C C . ASP A 1 899 ? 52.911 -9.035 7.212 1.00 53.94 899 ASP A C 1
ATOM 6668 O O . ASP A 1 899 ? 54.033 -8.839 7.647 1.00 53.94 899 ASP A O 1
ATOM 6672 N N . THR A 1 900 ? 52.623 -10.189 6.601 1.00 54.91 900 THR A N 1
ATOM 6673 C CA . THR A 1 900 ? 53.627 -11.231 6.321 1.00 54.91 900 THR A CA 1
ATOM 6674 C C . THR A 1 900 ? 54.606 -10.782 5.232 1.00 54.91 900 THR A C 1
ATOM 6676 O O . THR A 1 900 ? 55.802 -11.031 5.358 1.00 54.91 900 THR A O 1
ATOM 6679 N N . ALA A 1 901 ? 54.148 -10.088 4.183 1.00 48.28 901 ALA A N 1
ATOM 6680 C CA . ALA A 1 901 ? 55.008 -9.526 3.136 1.00 48.28 901 ALA A CA 1
ATOM 6681 C C . ALA A 1 901 ? 55.842 -8.334 3.643 1.00 48.28 901 ALA A C 1
ATOM 6683 O O . ALA A 1 901 ? 57.039 -8.278 3.378 1.00 48.28 901 ALA A O 1
ATOM 6684 N N . MET A 1 902 ? 55.247 -7.445 4.446 1.00 46.34 902 MET A N 1
ATOM 6685 C CA . MET A 1 902 ? 55.903 -6.318 5.112 1.00 46.34 902 MET A CA 1
ATOM 6686 C C . MET A 1 902 ? 56.851 -6.801 6.200 1.00 46.34 902 MET A C 1
ATOM 6688 O O . MET A 1 902 ? 57.941 -6.263 6.272 1.00 46.34 902 MET A O 1
ATOM 6692 N N . ASN A 1 903 ? 56.524 -7.827 6.994 1.00 47.25 903 ASN A N 1
ATOM 6693 C CA . ASN A 1 903 ? 57.451 -8.407 7.978 1.00 47.25 903 ASN A CA 1
ATOM 6694 C C . ASN A 1 903 ? 58.575 -9.222 7.319 1.00 47.25 903 ASN A C 1
ATOM 6696 O O . ASN A 1 903 ? 59.670 -9.329 7.877 1.00 47.25 903 ASN A O 1
ATOM 6700 N N . LYS A 1 904 ? 58.358 -9.740 6.103 1.00 42.94 904 LYS A N 1
ATOM 6701 C CA . LYS A 1 904 ? 59.422 -10.327 5.275 1.00 42.94 904 LYS A CA 1
ATOM 6702 C C . LYS A 1 904 ? 60.356 -9.259 4.684 1.00 42.94 904 LYS A C 1
ATOM 6704 O O . LYS A 1 904 ? 61.534 -9.552 4.521 1.00 42.94 904 LYS A O 1
ATOM 6709 N N . ASP A 1 905 ? 59.878 -8.031 4.465 1.00 48.59 905 ASP A N 1
ATOM 6710 C CA . ASP A 1 905 ? 60.700 -6.865 4.084 1.00 48.59 905 ASP A CA 1
ATOM 6711 C C . ASP A 1 905 ? 61.280 -6.102 5.305 1.00 48.59 905 ASP A C 1
ATOM 6713 O O . ASP A 1 905 ? 62.353 -5.502 5.236 1.00 48.59 905 ASP A O 1
ATOM 6717 N N . LEU A 1 906 ? 60.639 -6.182 6.480 1.00 44.91 906 LEU A N 1
ATOM 6718 C CA . LEU A 1 906 ? 61.087 -5.570 7.745 1.00 44.91 906 LEU A CA 1
ATOM 6719 C C . LEU A 1 906 ? 62.168 -6.376 8.475 1.00 44.91 906 LEU A C 1
ATOM 6721 O O . LEU A 1 906 ? 62.740 -5.884 9.447 1.00 44.91 906 LEU A O 1
ATOM 6725 N N . THR A 1 907 ? 62.519 -7.569 7.993 1.00 45.34 907 THR A N 1
ATOM 6726 C CA . THR A 1 907 ? 63.752 -8.254 8.417 1.00 45.34 907 THR A CA 1
ATOM 6727 C C . THR A 1 907 ? 65.006 -7.703 7.719 1.00 45.34 907 THR A C 1
ATOM 6729 O O . THR A 1 907 ? 66.107 -8.186 7.977 1.00 45.34 907 THR A O 1
ATOM 6732 N N . LEU A 1 908 ? 64.873 -6.635 6.912 1.00 50.31 908 LEU A N 1
ATOM 6733 C CA . LEU A 1 908 ? 65.970 -5.987 6.182 1.00 50.31 908 LEU A CA 1
ATOM 6734 C C . LEU A 1 908 ? 66.139 -4.475 6.424 1.00 50.31 908 LEU A C 1
ATOM 6736 O O . LEU A 1 908 ? 66.823 -3.814 5.644 1.00 50.31 908 LEU A O 1
ATOM 6740 N N . SER A 1 909 ? 65.612 -3.884 7.507 1.00 43.62 909 SER A N 1
ATOM 6741 C CA . SER A 1 909 ? 65.986 -2.491 7.813 1.00 43.62 909 SER A CA 1
ATOM 6742 C C . SER A 1 909 ? 66.018 -2.138 9.306 1.00 43.62 909 SER A C 1
ATOM 6744 O O . SER A 1 909 ? 65.021 -1.829 9.954 1.00 43.62 909 SER A O 1
ATOM 6746 N N . SER A 1 910 ? 67.236 -2.043 9.826 1.00 47.19 910 SER A N 1
ATOM 6747 C CA . SER A 1 910 ? 67.628 -1.326 11.042 1.00 47.19 910 SER A CA 1
ATOM 6748 C C . SER A 1 910 ? 67.521 0.211 10.914 1.00 47.19 910 SER A C 1
ATOM 6750 O O . SER A 1 910 ? 68.067 0.935 11.742 1.00 47.19 910 SER A O 1
ATOM 6752 N N . ASN A 1 911 ? 66.820 0.734 9.897 1.00 49.84 911 ASN A N 1
ATOM 6753 C CA . ASN A 1 911 ? 66.815 2.157 9.526 1.00 49.84 911 ASN A CA 1
ATOM 6754 C C . ASN A 1 911 ? 65.586 2.957 9.999 1.00 49.84 911 ASN A C 1
ATOM 6756 O O . ASN A 1 911 ? 65.560 4.176 9.847 1.00 49.84 911 ASN A O 1
ATOM 6760 N N . LEU A 1 912 ? 64.591 2.329 10.634 1.00 45.84 912 LEU A N 1
ATOM 6761 C CA . LEU A 1 912 ? 63.376 3.037 11.074 1.00 45.84 912 LEU A CA 1
ATOM 6762 C C . LEU A 1 912 ? 63.482 3.638 12.492 1.00 45.84 912 LEU A C 1
ATOM 6764 O O . LEU A 1 912 ? 62.796 4.608 12.818 1.00 45.84 912 LEU A O 1
ATOM 6768 N N . VAL A 1 913 ? 64.377 3.113 13.335 1.00 47.34 913 VAL A N 1
ATOM 6769 C CA . VAL A 1 913 ? 64.590 3.610 14.709 1.00 47.34 913 VAL A CA 1
ATOM 6770 C C . VAL A 1 913 ? 65.435 4.894 14.718 1.00 47.34 913 VAL A C 1
ATOM 6772 O O . VAL A 1 913 ? 65.158 5.805 15.497 1.00 47.34 913 VAL A O 1
ATOM 6775 N N . ALA A 1 914 ? 66.390 5.032 13.790 1.00 49.31 914 ALA A N 1
ATOM 6776 C CA . ALA A 1 914 ? 67.194 6.248 13.629 1.00 49.31 914 ALA A CA 1
ATOM 6777 C C . ALA A 1 914 ? 66.386 7.421 13.034 1.00 49.31 914 ALA A C 1
ATOM 6779 O O . ALA A 1 914 ? 66.528 8.562 13.475 1.00 49.31 914 ALA A O 1
ATOM 6780 N N . ALA A 1 915 ? 65.477 7.137 12.093 1.00 47.69 915 ALA A N 1
ATOM 6781 C CA . ALA A 1 915 ? 64.603 8.139 11.481 1.00 47.69 915 ALA A CA 1
ATOM 6782 C C . ALA A 1 915 ? 63.562 8.703 12.469 1.00 47.69 915 ALA A C 1
ATOM 6784 O O . ALA A 1 915 ? 63.297 9.905 12.464 1.00 47.69 915 ALA A O 1
ATOM 6785 N N . LYS A 1 916 ? 63.028 7.876 13.381 1.00 44.59 916 LYS A N 1
ATOM 6786 C CA . LYS A 1 916 ? 62.125 8.349 14.447 1.00 44.59 916 LYS A CA 1
ATOM 6787 C C . LYS A 1 916 ? 62.827 9.269 15.450 1.00 44.59 916 LYS A C 1
ATOM 6789 O O . LYS A 1 916 ? 62.259 10.292 15.815 1.00 44.59 916 LYS A O 1
ATOM 6794 N N . LEU A 1 917 ? 64.069 8.967 15.837 1.00 48.12 917 LEU A N 1
ATOM 6795 C CA . LEU A 1 917 ? 64.836 9.799 16.776 1.00 48.12 917 LEU A CA 1
ATOM 6796 C C . LEU A 1 917 ? 65.215 11.170 16.174 1.00 48.12 917 LEU A C 1
ATOM 6798 O O . LEU A 1 917 ? 65.186 12.183 16.872 1.00 48.12 917 LEU A O 1
ATOM 6802 N N . ALA A 1 918 ? 65.499 11.224 14.867 1.00 46.53 918 ALA A N 1
ATOM 6803 C CA . ALA A 1 918 ? 65.805 12.466 14.151 1.00 46.53 918 ALA A CA 1
ATOM 6804 C C . ALA A 1 918 ? 64.577 13.383 13.980 1.00 46.53 918 ALA A C 1
ATOM 6806 O O . ALA A 1 918 ? 64.681 14.599 14.143 1.00 46.53 918 ALA A O 1
ATOM 6807 N N . ILE A 1 919 ? 63.400 12.803 13.720 1.00 46.97 919 ILE A N 1
ATOM 6808 C CA . ILE A 1 919 ? 62.138 13.542 13.561 1.00 46.97 919 ILE A CA 1
ATOM 6809 C C . ILE A 1 919 ? 61.659 14.119 14.906 1.00 46.97 919 ILE A C 1
ATOM 6811 O O . ILE A 1 919 ? 61.221 15.268 14.959 1.00 46.97 919 ILE A O 1
ATOM 6815 N N . THR A 1 920 ? 61.816 13.389 16.016 1.00 44.25 920 THR A N 1
ATOM 6816 C CA . THR A 1 920 ? 61.466 13.885 17.362 1.00 44.25 920 THR A CA 1
ATOM 6817 C C . THR A 1 920 ? 62.363 15.047 17.814 1.00 44.25 920 THR A C 1
ATOM 6819 O O . THR A 1 920 ? 61.871 16.014 18.403 1.00 44.25 920 THR A O 1
ATOM 6822 N N . ASN A 1 921 ? 63.654 15.025 17.470 1.00 50.12 921 ASN A N 1
ATOM 6823 C CA . ASN A 1 921 ? 64.572 16.131 17.768 1.00 50.12 921 ASN A CA 1
ATOM 6824 C C . ASN A 1 921 ? 64.283 17.376 16.906 1.00 50.12 921 ASN A C 1
ATOM 6826 O O . ASN A 1 921 ? 64.344 18.497 17.411 1.00 50.12 921 ASN A O 1
ATOM 6830 N N . ALA A 1 922 ? 63.886 17.190 15.642 1.00 44.31 922 ALA A N 1
ATOM 6831 C CA . ALA A 1 922 ? 63.527 18.281 14.730 1.00 44.31 922 ALA A CA 1
ATOM 6832 C C . ALA A 1 922 ? 62.216 18.996 15.119 1.00 44.31 922 ALA A C 1
ATOM 6834 O O . ALA A 1 922 ? 62.106 20.214 14.980 1.00 44.31 922 ALA A O 1
ATOM 6835 N N . ILE A 1 923 ? 61.237 18.264 15.661 1.00 47.09 923 ILE A N 1
ATOM 6836 C CA . ILE A 1 923 ? 59.964 18.823 16.154 1.00 47.09 923 ILE A CA 1
ATOM 6837 C C . ILE A 1 923 ? 60.166 19.608 17.462 1.00 47.09 923 ILE A C 1
ATOM 6839 O O . ILE A 1 923 ? 59.530 20.641 17.670 1.00 47.09 923 ILE A O 1
ATOM 6843 N N . THR A 1 924 ? 61.105 19.179 18.310 1.00 45.78 924 THR A N 1
ATOM 6844 C CA . THR A 1 924 ? 61.414 19.846 19.589 1.00 45.78 924 THR A CA 1
ATOM 6845 C C . THR A 1 924 ? 62.182 21.163 19.390 1.00 45.78 924 THR A C 1
ATOM 6847 O O . THR A 1 924 ? 61.990 22.106 20.153 1.00 45.78 924 THR A O 1
ATOM 6850 N N . ALA A 1 925 ? 62.981 21.279 18.322 1.00 42.19 925 ALA A N 1
ATOM 6851 C CA . ALA A 1 925 ? 63.692 22.514 17.966 1.00 42.19 925 ALA A CA 1
ATOM 6852 C C . ALA A 1 925 ? 62.803 23.566 17.266 1.00 42.19 925 ALA A C 1
ATOM 6854 O O . ALA A 1 925 ? 63.092 24.757 17.344 1.00 42.19 925 ALA A O 1
ATOM 6855 N N . LYS A 1 926 ? 61.708 23.152 16.609 1.00 40.91 926 LYS A N 1
ATOM 6856 C CA . LYS A 1 926 ? 60.824 24.044 15.829 1.00 40.91 926 LYS A CA 1
ATOM 6857 C C . LYS A 1 926 ? 59.761 24.773 16.669 1.00 40.91 926 LYS A C 1
ATOM 6859 O O . LYS A 1 926 ? 59.204 25.764 16.212 1.00 40.91 926 LYS A O 1
ATOM 6864 N N . ASN A 1 927 ? 59.511 24.318 17.899 1.00 39.03 927 ASN A N 1
ATOM 6865 C CA . ASN A 1 927 ? 58.543 24.926 18.823 1.00 39.03 927 ASN A CA 1
ATOM 6866 C C . ASN A 1 927 ? 59.181 25.879 19.856 1.00 39.03 927 ASN A C 1
ATOM 6868 O O . ASN A 1 927 ? 58.496 26.350 20.763 1.00 39.03 927 ASN A O 1
ATOM 6872 N N . ALA A 1 928 ? 60.472 26.195 19.716 1.00 31.88 928 ALA A N 1
ATOM 6873 C CA . ALA A 1 928 ? 61.143 27.231 20.490 1.00 31.88 928 ALA A CA 1
ATOM 6874 C C . ALA A 1 928 ? 61.275 28.524 19.664 1.00 31.88 928 ALA A C 1
ATOM 6876 O O . ALA A 1 928 ? 62.039 28.589 18.709 1.00 31.88 928 ALA A O 1
ATOM 6877 N N . ALA A 1 929 ? 60.569 29.554 20.130 1.00 27.09 929 ALA A N 1
ATOM 6878 C CA . ALA A 1 929 ? 60.814 30.977 19.902 1.00 27.09 929 ALA A CA 1
ATOM 6879 C C . ALA A 1 929 ? 60.445 31.585 18.533 1.00 27.09 929 ALA A C 1
ATOM 6881 O O . ALA A 1 929 ? 61.165 31.531 17.541 1.00 27.09 929 ALA A O 1
ATOM 6882 N N . ALA A 1 930 ? 59.334 32.323 18.579 1.00 38.34 930 ALA A N 1
ATOM 6883 C CA . ALA A 1 930 ? 59.115 33.544 17.824 1.00 38.34 930 ALA A CA 1
ATOM 6884 C C . ALA A 1 930 ? 60.367 34.436 17.789 1.00 38.34 930 ALA A C 1
ATOM 6886 O O . ALA A 1 930 ? 60.879 34.779 18.852 1.00 38.34 930 ALA A O 1
ATOM 6887 N N . ALA A 1 931 ? 60.802 34.840 16.593 1.00 28.83 931 ALA A N 1
ATOM 6888 C CA . ALA A 1 931 ? 61.454 36.119 16.298 1.00 28.83 931 ALA A CA 1
ATOM 6889 C C . ALA A 1 931 ? 62.100 36.087 14.902 1.00 28.83 931 ALA A C 1
ATOM 6891 O O . ALA A 1 931 ? 62.963 35.267 14.629 1.00 28.83 931 ALA A O 1
ATOM 6892 N N . VAL A 1 932 ? 61.736 37.082 14.092 1.00 26.02 932 VAL A N 1
ATOM 6893 C CA . VAL A 1 932 ? 62.646 37.808 13.193 1.00 26.02 932 VAL A CA 1
ATOM 6894 C C . VAL A 1 932 ? 63.228 37.034 11.995 1.00 26.02 932 VAL A C 1
ATOM 6896 O O . VAL A 1 932 ? 64.257 36.375 12.057 1.00 26.02 932 VAL A O 1
ATOM 6899 N N . THR A 1 933 ? 62.556 37.240 10.860 1.00 28.69 933 THR A N 1
ATOM 6900 C CA . THR A 1 933 ? 63.105 37.823 9.621 1.00 28.69 933 THR A CA 1
ATOM 6901 C C . THR A 1 933 ? 64.560 37.495 9.253 1.00 28.69 933 THR A C 1
ATOM 6903 O O . THR A 1 933 ? 65.468 38.117 9.791 1.00 28.69 933 THR A O 1
ATOM 6906 N N . ALA A 1 934 ? 64.777 36.664 8.227 1.00 25.59 934 ALA A N 1
ATOM 6907 C CA . ALA A 1 934 ? 65.832 36.843 7.217 1.00 25.59 934 ALA A CA 1
ATOM 6908 C C . ALA A 1 934 ? 65.838 35.695 6.195 1.00 25.59 934 ALA A C 1
ATOM 6910 O O . ALA A 1 934 ? 65.745 34.526 6.548 1.00 25.59 934 ALA A O 1
ATOM 6911 N N . TYR A 1 935 ? 65.956 36.088 4.927 1.00 26.23 935 TYR A N 1
ATOM 6912 C CA . TYR A 1 935 ? 66.861 35.550 3.909 1.00 26.23 935 TYR A CA 1
ATOM 6913 C C . TYR A 1 935 ? 67.551 34.194 4.151 1.00 26.23 935 TYR A C 1
ATOM 6915 O O . TYR A 1 935 ? 68.201 33.974 5.166 1.00 26.23 935 TYR A O 1
ATOM 6923 N N . ALA A 1 936 ? 67.610 33.430 3.056 1.00 30.27 936 ALA A N 1
ATOM 6924 C CA . ALA A 1 936 ? 68.606 32.400 2.772 1.00 30.27 936 ALA A CA 1
ATOM 6925 C C . ALA A 1 936 ? 68.451 31.075 3.528 1.00 30.27 936 ALA A C 1
ATOM 6927 O O . ALA A 1 936 ? 69.098 30.854 4.542 1.00 30.27 936 ALA A O 1
ATOM 6928 N N . LEU A 1 937 ? 67.695 30.143 2.936 1.00 32.62 937 LEU A N 1
ATOM 6929 C CA . LEU A 1 937 ? 68.039 28.711 2.939 1.00 32.62 937 LEU A CA 1
ATOM 6930 C C . LEU A 1 937 ? 67.360 27.917 1.798 1.00 32.62 937 LEU A C 1
ATOM 6932 O O . LEU A 1 937 ? 67.221 26.708 1.880 1.00 32.62 937 LEU A O 1
ATOM 6936 N N . GLU A 1 938 ? 67.087 28.570 0.659 1.00 35.25 938 GLU A N 1
ATOM 6937 C CA . GLU A 1 938 ? 67.062 27.919 -0.672 1.00 35.25 938 GLU A CA 1
ATOM 6938 C C . GLU A 1 938 ? 68.493 27.653 -1.215 1.00 35.25 938 GLU A C 1
ATOM 6940 O O . GLU A 1 938 ? 68.710 27.470 -2.410 1.00 35.25 938 GLU A O 1
ATOM 6945 N N . ILE A 1 939 ? 69.512 27.640 -0.345 1.00 35.59 939 ILE A N 1
ATOM 6946 C CA . ILE A 1 939 ? 70.931 27.561 -0.735 1.00 35.59 939 ILE A CA 1
ATOM 6947 C C . ILE A 1 939 ? 71.613 26.243 -0.297 1.00 35.59 939 ILE A C 1
ATOM 6949 O O . ILE A 1 939 ? 72.683 25.941 -0.820 1.00 35.59 939 ILE A O 1
ATOM 6953 N N . SER A 1 940 ? 71.021 25.395 0.562 1.00 34.91 940 SER A N 1
ATOM 6954 C CA . SER A 1 940 ? 71.656 24.109 0.940 1.00 34.91 940 SER A CA 1
ATOM 6955 C C . SER A 1 940 ? 71.284 22.936 0.034 1.00 34.91 940 SER A C 1
ATOM 6957 O O . SER A 1 940 ? 72.150 22.132 -0.310 1.00 34.91 940 SER A O 1
ATOM 6959 N N . ASP A 1 941 ? 70.036 22.863 -0.430 1.00 34.12 941 ASP A N 1
ATOM 6960 C CA . ASP A 1 941 ? 69.568 21.683 -1.176 1.00 34.12 941 ASP A CA 1
ATOM 6961 C C . ASP A 1 941 ? 69.991 21.726 -2.655 1.00 34.12 941 ASP A C 1
ATOM 6963 O O . ASP A 1 941 ? 70.154 20.687 -3.293 1.00 34.12 941 ASP A O 1
ATOM 6967 N N . SER A 1 942 ? 70.331 22.918 -3.164 1.00 34.94 942 SER A N 1
ATOM 6968 C CA . SER A 1 942 ? 71.061 23.080 -4.430 1.00 34.94 942 SER A CA 1
ATOM 6969 C C . SER A 1 942 ? 72.575 22.827 -4.300 1.00 34.94 942 SER A C 1
ATOM 6971 O O . SER A 1 942 ? 73.208 22.497 -5.298 1.00 34.94 942 SER A O 1
ATOM 6973 N N . GLN A 1 943 ? 73.177 22.897 -3.102 1.00 38.16 943 GLN A N 1
ATOM 6974 C CA . GLN A 1 943 ? 74.597 22.548 -2.896 1.00 38.16 943 GLN A CA 1
ATOM 6975 C C . GLN A 1 943 ? 74.820 21.039 -2.703 1.00 38.16 943 GLN A C 1
ATOM 6977 O O . GLN A 1 943 ? 75.863 20.521 -3.102 1.00 38.16 943 GLN A O 1
ATOM 6982 N N . ALA A 1 944 ? 73.826 20.308 -2.187 1.00 39.41 944 ALA A N 1
ATOM 6983 C CA . ALA A 1 944 ? 73.865 18.845 -2.102 1.00 39.41 944 ALA A CA 1
ATOM 6984 C C . ALA A 1 944 ? 73.740 18.168 -3.483 1.00 39.41 944 ALA A C 1
ATOM 6986 O O . ALA A 1 944 ? 74.376 17.144 -3.737 1.00 39.41 944 ALA A O 1
ATOM 6987 N N . ILE A 1 945 ? 72.981 18.775 -4.403 1.00 39.22 945 ILE A N 1
ATOM 6988 C CA . ILE A 1 945 ? 72.835 18.303 -5.790 1.00 39.22 945 ILE A CA 1
ATOM 6989 C C . ILE A 1 945 ? 74.083 18.639 -6.627 1.00 39.22 945 ILE A C 1
ATOM 6991 O O . ILE A 1 945 ? 74.515 17.807 -7.422 1.00 39.22 945 ILE A O 1
ATOM 6995 N N . VAL A 1 946 ? 74.736 19.785 -6.394 1.00 37.09 946 VAL A N 1
ATOM 6996 C CA . VAL A 1 946 ? 76.036 20.115 -7.016 1.00 37.09 946 VAL A CA 1
ATOM 6997 C C . VAL A 1 946 ? 77.159 19.198 -6.500 1.00 37.09 946 VAL A C 1
ATOM 6999 O O . VAL A 1 946 ? 77.913 18.662 -7.306 1.00 37.09 946 VAL A O 1
ATOM 7002 N N . GLY A 1 947 ? 77.206 18.880 -5.199 1.00 45.41 947 GLY A N 1
ATOM 7003 C CA . GLY A 1 947 ? 78.199 17.947 -4.638 1.00 45.41 947 GLY A CA 1
ATOM 7004 C C . GLY A 1 947 ? 78.049 16.490 -5.108 1.00 45.41 947 GLY A C 1
ATOM 7005 O O . GLY A 1 947 ? 79.044 15.782 -5.283 1.00 45.41 947 GLY A O 1
ATOM 7006 N N . ALA A 1 948 ? 76.820 16.033 -5.374 1.00 39.34 948 ALA A N 1
ATOM 7007 C CA . ALA A 1 948 ? 76.562 14.710 -5.949 1.00 39.34 948 ALA A CA 1
ATOM 7008 C C . ALA A 1 948 ? 76.929 14.634 -7.445 1.00 39.34 948 ALA A C 1
ATOM 7010 O O . ALA A 1 948 ? 77.406 13.596 -7.912 1.00 39.34 948 ALA A O 1
ATOM 7011 N N . ILE A 1 949 ? 76.771 15.740 -8.181 1.00 41.66 949 ILE A N 1
ATOM 7012 C CA . ILE A 1 949 ? 77.197 15.868 -9.582 1.00 41.66 949 ILE A CA 1
ATOM 7013 C C . ILE A 1 949 ? 78.732 15.937 -9.677 1.00 41.66 949 ILE A C 1
ATOM 7015 O O . ILE A 1 949 ? 79.304 15.221 -10.497 1.00 41.66 949 ILE A O 1
ATOM 7019 N N . ASP A 1 950 ? 79.412 16.658 -8.782 1.00 41.50 950 ASP A N 1
ATOM 7020 C CA . ASP A 1 950 ? 80.884 16.716 -8.722 1.00 41.50 950 ASP A CA 1
ATOM 7021 C C . ASP A 1 950 ? 81.517 15.374 -8.304 1.00 41.50 950 ASP A C 1
ATOM 7023 O O . ASP A 1 950 ? 82.575 14.997 -8.810 1.00 41.50 950 ASP A O 1
ATOM 7027 N N . THR A 1 951 ? 80.836 14.581 -7.467 1.00 45.25 951 THR A N 1
ATOM 7028 C CA . THR A 1 951 ? 81.278 13.222 -7.088 1.00 45.25 951 THR A CA 1
ATOM 7029 C C . THR A 1 951 ? 81.093 12.213 -8.235 1.00 45.25 951 THR A C 1
ATOM 7031 O O . THR A 1 951 ? 81.918 11.316 -8.417 1.00 45.25 951 THR A O 1
ATOM 7034 N N . TYR A 1 952 ? 80.054 12.375 -9.063 1.00 40.97 952 TYR A N 1
ATOM 7035 C CA . TYR A 1 952 ? 79.821 11.555 -10.261 1.00 40.97 952 TYR A CA 1
ATOM 7036 C C . TYR A 1 952 ? 80.763 11.927 -11.422 1.00 40.97 952 TYR A C 1
ATOM 7038 O O . TYR A 1 952 ? 81.236 11.045 -12.141 1.00 40.97 952 TYR A O 1
ATOM 7046 N N . VAL A 1 953 ? 81.095 13.214 -11.575 1.00 43.66 953 VAL A N 1
ATOM 7047 C CA . VAL A 1 953 ? 82.079 13.715 -12.552 1.00 43.66 953 VAL A CA 1
ATOM 7048 C C . VAL A 1 953 ? 83.508 13.299 -12.158 1.00 43.66 953 VAL A C 1
ATOM 7050 O O . VAL A 1 953 ? 84.234 12.775 -13.003 1.00 43.66 953 VAL A O 1
ATOM 7053 N N . ALA A 1 954 ? 83.878 13.366 -10.871 1.00 46.62 954 ALA A N 1
ATOM 7054 C CA . ALA A 1 954 ? 85.181 12.898 -10.370 1.00 46.62 954 ALA A CA 1
ATOM 7055 C C . ALA A 1 954 ? 85.371 11.365 -10.459 1.00 46.62 954 ALA A C 1
ATOM 7057 O O . ALA A 1 954 ? 86.475 10.879 -10.731 1.00 46.62 954 ALA A O 1
ATOM 7058 N N . ALA A 1 955 ? 84.296 10.581 -10.295 1.00 41.94 955 ALA A N 1
ATOM 7059 C CA . ALA A 1 955 ? 84.324 9.123 -10.455 1.00 41.94 955 ALA A CA 1
ATOM 7060 C C . ALA A 1 955 ? 84.459 8.675 -11.925 1.00 41.94 955 ALA A C 1
ATOM 7062 O O . ALA A 1 955 ? 84.964 7.582 -12.194 1.00 41.94 955 ALA A O 1
ATOM 7063 N N . LYS A 1 956 ? 84.055 9.517 -12.886 1.00 42.16 956 LYS A N 1
ATOM 7064 C CA . LYS A 1 956 ? 84.128 9.216 -14.324 1.00 42.16 956 LYS A CA 1
ATOM 7065 C C . LYS A 1 956 ? 85.457 9.650 -14.959 1.00 42.16 956 LYS A C 1
ATOM 7067 O O . LYS A 1 956 ? 85.974 8.916 -15.799 1.00 42.16 956 LYS A O 1
ATOM 7072 N N . ASP A 1 957 ? 86.063 10.745 -14.492 1.00 41.72 957 ASP A N 1
ATOM 7073 C CA . ASP A 1 957 ? 87.410 11.185 -14.914 1.00 41.72 957 ASP A CA 1
ATOM 7074 C C . ASP A 1 957 ? 88.537 10.266 -14.396 1.00 41.72 957 ASP A C 1
ATOM 7076 O O . ASP A 1 957 ? 89.562 10.076 -15.059 1.00 41.72 957 ASP A O 1
ATOM 7080 N N . THR A 1 958 ? 88.327 9.584 -13.264 1.00 40.56 958 THR A N 1
ATOM 7081 C CA . THR A 1 958 ? 89.294 8.603 -12.730 1.00 40.56 958 THR A CA 1
ATOM 7082 C C . THR A 1 958 ? 89.278 7.276 -13.515 1.00 40.56 958 THR A C 1
ATOM 7084 O O . THR A 1 958 ? 90.310 6.615 -13.642 1.00 40.56 958 THR A O 1
ATOM 7087 N N . ALA A 1 959 ? 88.145 6.914 -14.134 1.00 40.69 959 ALA A N 1
ATOM 7088 C CA . ALA A 1 959 ? 88.020 5.736 -15.003 1.00 40.69 959 ALA A CA 1
ATOM 7089 C C . ALA A 1 959 ? 88.543 5.967 -16.440 1.00 40.69 959 ALA A C 1
ATOM 7091 O O . ALA A 1 959 ? 88.819 5.004 -17.154 1.00 40.69 959 ALA A O 1
ATOM 7092 N N . ALA A 1 960 ? 88.723 7.227 -16.860 1.00 39.56 960 ALA A N 1
ATOM 7093 C CA . ALA A 1 960 ? 89.206 7.595 -18.195 1.00 39.56 960 ALA A CA 1
ATOM 7094 C C . ALA A 1 960 ? 90.732 7.839 -18.280 1.00 39.56 960 ALA A C 1
ATOM 7096 O O . ALA A 1 960 ? 91.267 7.939 -19.382 1.00 39.56 960 ALA A O 1
ATOM 7097 N N . THR A 1 961 ? 91.456 7.869 -17.151 1.00 40.31 961 THR A N 1
ATOM 7098 C CA . THR A 1 961 ? 92.888 8.258 -17.105 1.00 40.31 961 THR A CA 1
ATOM 7099 C C . THR A 1 961 ? 93.853 7.116 -16.721 1.00 40.31 961 THR A C 1
ATOM 7101 O O . THR A 1 961 ? 95.022 7.355 -16.437 1.00 40.31 961 THR A O 1
ATOM 7104 N N . SER A 1 962 ? 93.418 5.849 -16.761 1.00 37.09 962 SER A N 1
ATOM 7105 C CA . SER A 1 962 ? 94.316 4.673 -16.643 1.00 37.09 962 SER A CA 1
ATOM 7106 C C . SER A 1 962 ? 94.235 3.672 -17.808 1.00 37.09 962 SER A C 1
ATOM 7108 O O . SER A 1 962 ? 94.942 2.669 -17.808 1.00 37.09 962 SER A O 1
ATOM 7110 N N . ALA A 1 963 ? 93.487 3.994 -18.867 1.00 34.88 963 ALA A N 1
ATOM 7111 C CA . ALA A 1 963 ? 93.557 3.306 -20.158 1.00 34.88 963 ALA A CA 1
ATOM 7112 C C . ALA A 1 963 ? 93.899 4.304 -21.280 1.00 34.88 963 ALA A C 1
ATOM 7114 O O . ALA A 1 963 ? 93.157 4.485 -22.241 1.00 34.88 963 ALA A O 1
ATOM 7115 N N . ALA A 1 964 ? 95.039 4.988 -21.142 1.00 32.50 964 ALA A N 1
ATOM 7116 C CA . ALA A 1 964 ? 95.647 5.734 -22.237 1.00 32.50 964 ALA A CA 1
ATOM 7117 C C . ALA A 1 964 ? 96.270 4.742 -23.233 1.00 32.50 964 ALA A C 1
ATOM 7119 O O . ALA A 1 964 ? 97.412 4.312 -23.087 1.00 32.50 964 ALA A O 1
ATOM 7120 N N . GLY A 1 965 ? 95.492 4.369 -24.244 1.00 31.47 965 GLY A N 1
ATOM 7121 C CA . GLY A 1 965 ? 95.937 3.551 -25.362 1.00 31.47 965 GLY A CA 1
ATOM 7122 C C . GLY A 1 965 ? 94.963 3.673 -26.524 1.00 31.47 965 GLY A C 1
ATOM 7123 O O . GLY A 1 965 ? 93.945 2.997 -26.552 1.00 31.47 965 GLY A O 1
ATOM 7124 N N . THR A 1 966 ? 95.327 4.517 -27.490 1.00 31.28 966 THR A N 1
ATOM 7125 C CA . THR A 1 966 ? 94.765 4.654 -28.849 1.00 31.28 966 THR A CA 1
ATOM 7126 C C . THR A 1 966 ? 93.431 5.402 -29.047 1.00 31.28 966 THR A C 1
ATOM 7128 O O . THR A 1 966 ? 92.340 4.857 -28.972 1.00 31.28 966 THR A O 1
ATOM 7131 N N . THR A 1 967 ? 93.618 6.668 -29.456 1.00 31.98 967 THR A N 1
ATOM 7132 C CA . THR A 1 967 ? 93.026 7.356 -30.627 1.00 31.98 967 THR A CA 1
ATOM 7133 C C . THR A 1 967 ? 91.547 7.769 -30.644 1.00 31.98 967 THR A C 1
ATOM 7135 O O . THR A 1 967 ? 90.676 6.942 -30.870 1.00 31.98 967 THR A O 1
ATOM 7138 N N . THR A 1 968 ? 91.366 9.107 -30.607 1.00 33.78 968 THR A N 1
ATOM 7139 C CA . THR A 1 968 ? 90.662 9.931 -31.627 1.00 33.78 968 THR A CA 1
ATOM 7140 C C . THR A 1 968 ? 89.149 9.692 -31.738 1.00 33.78 968 THR A C 1
ATOM 7142 O O . THR A 1 968 ? 88.711 8.596 -32.024 1.00 33.78 968 THR A O 1
ATOM 7145 N N . ALA A 1 969 ? 88.223 10.634 -31.634 1.00 31.56 969 ALA A N 1
ATOM 7146 C CA . ALA A 1 969 ? 88.188 12.085 -31.694 1.00 31.56 969 ALA A CA 1
ATOM 7147 C C . ALA A 1 969 ? 86.765 12.446 -31.214 1.00 31.56 969 ALA A C 1
ATOM 7149 O O . ALA A 1 969 ? 85.794 11.816 -31.623 1.00 31.56 969 ALA A O 1
ATOM 7150 N N . THR A 1 970 ? 86.628 13.254 -30.169 1.00 37.12 970 THR A N 1
ATOM 7151 C CA . THR A 1 970 ? 86.335 14.697 -30.235 1.00 37.12 970 THR A CA 1
ATOM 7152 C C . THR A 1 970 ? 84.932 15.101 -30.737 1.00 37.12 970 THR A C 1
ATOM 7154 O O . THR A 1 970 ? 84.547 14.931 -31.887 1.00 37.12 970 THR A O 1
ATOM 7157 N N . THR A 1 971 ? 84.235 15.802 -29.833 1.00 40.78 971 THR A N 1
ATOM 7158 C CA . THR A 1 971 ? 83.646 17.134 -30.098 1.00 40.78 971 THR A CA 1
ATOM 7159 C C . THR A 1 971 ? 82.263 17.237 -30.751 1.00 40.78 971 THR A C 1
ATOM 7161 O O . THR A 1 971 ? 81.850 18.334 -31.105 1.00 40.78 971 THR A O 1
ATOM 7164 N N . ALA A 1 972 ? 81.459 16.172 -30.778 1.00 38.12 972 ALA A N 1
ATOM 7165 C CA . ALA A 1 972 ? 80.008 16.307 -31.020 1.00 38.12 972 ALA A CA 1
ATOM 7166 C C . ALA A 1 972 ? 79.155 16.218 -29.735 1.00 38.12 972 ALA A C 1
ATOM 7168 O O . ALA A 1 972 ? 78.015 16.669 -29.709 1.00 38.12 972 ALA A O 1
ATOM 7169 N N . VAL A 1 973 ? 79.727 15.696 -28.643 1.00 41.34 973 VAL A N 1
ATOM 7170 C CA . VAL A 1 973 ? 79.035 15.474 -27.355 1.00 41.34 973 VAL A CA 1
ATOM 7171 C C . VAL A 1 973 ? 79.357 16.571 -26.321 1.00 41.34 973 VAL A C 1
ATOM 7173 O O . VAL A 1 973 ? 78.669 16.696 -25.314 1.00 41.34 973 VAL A O 1
ATOM 7176 N N . LEU A 1 974 ? 80.346 17.433 -26.600 1.00 47.41 974 LEU A N 1
ATOM 7177 C CA . LEU A 1 974 ? 80.769 18.525 -25.707 1.00 47.41 974 LEU A CA 1
ATOM 7178 C C . LEU A 1 974 ? 80.183 19.913 -26.051 1.00 47.41 974 LEU A C 1
ATOM 7180 O O . LEU A 1 974 ? 80.324 20.836 -25.253 1.00 47.41 974 LEU A O 1
ATOM 7184 N N . THR A 1 975 ? 79.510 20.077 -27.197 1.00 41.97 975 THR A N 1
ATOM 7185 C CA . THR A 1 975 ? 78.941 21.377 -27.619 1.00 41.97 975 THR A CA 1
ATOM 7186 C C . THR A 1 975 ? 77.450 21.504 -27.280 1.00 41.97 975 THR A C 1
ATOM 7188 O O . THR A 1 975 ? 76.991 22.593 -26.950 1.00 41.97 975 THR A O 1
ATOM 7191 N N . THR A 1 976 ? 76.698 20.400 -27.241 1.00 41.59 976 THR A N 1
ATOM 7192 C CA . THR A 1 976 ? 75.279 20.409 -26.831 1.00 41.59 976 THR A CA 1
ATOM 7193 C C . THR A 1 976 ? 75.124 20.603 -25.318 1.00 41.59 976 THR A C 1
ATOM 7195 O O . THR A 1 976 ? 74.258 21.346 -24.877 1.00 41.59 976 THR A O 1
ATOM 7198 N N . ALA A 1 977 ? 76.051 20.068 -24.515 1.00 41.31 977 ALA A N 1
ATOM 7199 C CA . ALA A 1 977 ? 76.044 20.227 -23.057 1.00 41.31 977 ALA A CA 1
ATOM 7200 C C . ALA A 1 977 ? 76.402 21.650 -22.568 1.00 41.31 977 ALA A C 1
ATOM 7202 O O . ALA A 1 977 ? 76.144 21.983 -21.415 1.00 41.31 977 ALA A O 1
ATOM 7203 N N . LYS A 1 978 ? 76.989 22.504 -23.425 1.00 42.19 978 LYS A N 1
ATOM 7204 C CA . LYS A 1 978 ? 77.415 23.870 -23.064 1.00 42.19 978 LYS A CA 1
ATOM 7205 C C . LYS A 1 978 ? 76.349 24.941 -23.344 1.00 42.19 978 LYS A C 1
ATOM 7207 O O . LYS A 1 978 ? 76.359 25.967 -22.675 1.00 42.19 978 LYS A O 1
ATOM 7212 N N . ASN A 1 979 ? 75.410 24.688 -24.260 1.00 41.06 979 ASN A N 1
ATOM 7213 C CA . ASN A 1 979 ? 74.307 25.613 -24.564 1.00 41.06 979 ASN A CA 1
ATOM 7214 C C . ASN A 1 979 ? 73.103 25.444 -23.614 1.00 41.06 979 ASN A C 1
ATOM 7216 O O . ASN A 1 979 ? 72.402 26.416 -23.342 1.00 41.06 979 ASN A O 1
ATOM 7220 N N . ASP A 1 980 ? 72.921 24.259 -23.026 1.00 44.00 980 ASP A N 1
ATOM 7221 C CA . ASP A 1 980 ? 71.818 23.985 -22.091 1.00 44.00 980 ASP A CA 1
ATOM 7222 C C . ASP A 1 980 ? 72.082 24.513 -20.663 1.00 44.00 980 ASP A C 1
ATOM 7224 O O . ASP A 1 980 ? 71.148 24.750 -19.898 1.00 44.00 980 ASP A O 1
ATOM 7228 N N . ILE A 1 981 ? 73.344 24.805 -20.318 1.00 45.62 981 ILE A N 1
ATOM 7229 C CA . ILE A 1 981 ? 73.737 25.429 -19.038 1.00 45.62 981 ILE A CA 1
ATOM 7230 C C . ILE A 1 981 ? 73.427 26.943 -19.014 1.00 45.62 981 ILE A C 1
ATOM 7232 O O . ILE A 1 981 ? 73.218 27.513 -17.945 1.00 45.62 981 ILE A O 1
ATOM 7236 N N . THR A 1 982 ? 73.320 27.611 -20.170 1.00 41.59 982 THR A N 1
ATOM 7237 C CA . THR A 1 982 ? 72.996 29.052 -20.243 1.00 41.59 982 THR A CA 1
ATOM 7238 C C . THR A 1 982 ? 71.487 29.336 -20.117 1.00 41.59 982 THR A C 1
ATOM 7240 O O . THR A 1 982 ? 71.114 30.391 -19.614 1.00 41.59 982 THR A O 1
ATOM 7243 N N . ALA A 1 983 ? 70.605 28.388 -20.467 1.00 41.06 983 ALA A N 1
ATOM 7244 C CA . ALA A 1 983 ? 69.142 28.546 -20.379 1.00 41.06 983 ALA A CA 1
ATOM 7245 C C . ALA A 1 983 ? 68.581 28.407 -18.947 1.00 41.06 983 ALA A C 1
ATOM 7247 O O . ALA A 1 983 ? 67.582 29.035 -18.593 1.00 41.06 983 ALA A O 1
ATOM 7248 N N . VAL A 1 984 ? 69.259 27.634 -18.093 1.00 42.34 984 VAL A N 1
ATOM 7249 C CA . VAL A 1 984 ? 68.895 27.452 -16.675 1.00 42.34 984 VAL A CA 1
ATOM 7250 C C . VAL A 1 984 ? 69.182 28.721 -15.851 1.00 42.34 984 VAL A C 1
ATOM 7252 O O . VAL A 1 984 ? 68.488 28.996 -14.874 1.00 42.34 984 VAL A O 1
ATOM 7255 N N . GLY A 1 985 ? 70.132 29.557 -16.289 1.00 43.31 985 GLY A N 1
ATOM 7256 C CA . GLY A 1 985 ? 70.459 30.838 -15.651 1.00 43.31 985 GLY A CA 1
ATOM 7257 C C . GLY A 1 985 ? 69.411 31.945 -15.845 1.00 43.31 985 GLY A C 1
ATOM 7258 O O . GLY A 1 985 ? 69.258 32.786 -14.966 1.00 43.31 985 GLY A O 1
ATOM 7259 N N . THR A 1 986 ? 68.653 31.945 -16.949 1.00 42.31 986 THR A N 1
ATOM 7260 C CA . THR A 1 986 ? 67.644 32.988 -17.245 1.00 42.31 986 THR A CA 1
ATOM 7261 C C . THR A 1 986 ? 66.292 32.714 -16.571 1.00 42.31 986 THR A C 1
ATOM 7263 O O . THR A 1 986 ? 65.576 33.646 -16.213 1.00 42.31 986 THR A O 1
ATOM 7266 N N . ALA A 1 987 ? 65.952 31.441 -16.338 1.00 40.09 987 ALA A N 1
ATOM 7267 C CA . ALA A 1 987 ? 64.693 31.030 -15.707 1.00 40.09 987 ALA A CA 1
ATOM 7268 C C . ALA A 1 987 ? 64.632 31.353 -14.201 1.00 40.09 987 ALA A C 1
ATOM 7270 O O . ALA A 1 987 ? 63.556 31.627 -13.669 1.00 40.09 987 ALA A O 1
ATOM 7271 N N . LYS A 1 988 ? 65.788 31.398 -13.524 1.00 42.25 988 LYS A N 1
ATOM 7272 C CA . LYS A 1 988 ? 65.874 31.753 -12.102 1.00 42.25 988 LYS A CA 1
ATOM 7273 C C . LYS A 1 988 ? 65.472 33.215 -11.832 1.00 42.25 988 LYS A C 1
ATOM 7275 O O . LYS A 1 988 ? 64.829 33.496 -10.830 1.00 42.25 988 LYS A O 1
ATOM 7280 N N . THR A 1 989 ? 65.776 34.143 -12.743 1.00 40.16 989 THR A N 1
ATOM 7281 C CA . THR A 1 989 ? 65.505 35.587 -12.570 1.00 40.16 989 THR A CA 1
ATOM 7282 C C . THR A 1 989 ? 64.013 35.955 -12.671 1.00 40.16 989 THR A C 1
ATOM 7284 O O . THR A 1 989 ? 63.595 36.969 -12.117 1.00 40.16 989 THR A O 1
ATOM 7287 N N . ALA A 1 990 ? 63.189 35.137 -13.338 1.00 42.38 990 ALA A N 1
ATOM 7288 C CA . ALA A 1 990 ? 61.757 35.400 -13.532 1.00 42.38 990 ALA A CA 1
ATOM 7289 C C . ALA A 1 990 ? 60.880 34.936 -12.353 1.00 42.38 990 ALA A C 1
ATOM 7291 O O . ALA A 1 990 ? 59.867 35.565 -12.049 1.00 42.38 990 ALA A O 1
ATOM 7292 N N . VAL A 1 991 ? 61.282 33.859 -11.671 1.00 41.88 991 VAL A N 1
ATOM 7293 C CA . VAL A 1 991 ? 60.551 33.293 -10.522 1.00 41.88 991 VAL A CA 1
ATOM 7294 C C . VAL A 1 991 ? 60.719 34.170 -9.274 1.00 41.88 991 VAL A C 1
ATOM 7296 O O . VAL A 1 991 ? 59.743 34.418 -8.567 1.00 41.88 991 VAL A O 1
ATOM 7299 N N . ASP A 1 992 ? 61.907 34.755 -9.087 1.00 41.47 992 ASP A N 1
ATOM 7300 C CA . ASP A 1 992 ? 62.230 35.643 -7.960 1.00 41.47 992 ASP A CA 1
ATOM 7301 C C . ASP A 1 992 ? 61.437 36.984 -7.987 1.00 41.47 992 ASP A C 1
ATOM 7303 O O . ASP A 1 992 ? 61.321 37.648 -6.959 1.00 41.47 992 ASP A O 1
ATOM 7307 N N . SER A 1 993 ? 60.830 37.383 -9.121 1.00 39.59 993 SER A N 1
ATOM 7308 C CA . SER A 1 993 ? 60.023 38.623 -9.236 1.00 39.59 993 SER A CA 1
ATOM 7309 C C . SER A 1 993 ? 58.522 38.444 -8.951 1.00 39.59 993 SER A C 1
ATOM 7311 O O . SER A 1 993 ? 57.838 39.425 -8.667 1.00 39.59 993 SER A O 1
ATOM 7313 N N . ALA A 1 994 ? 57.989 37.218 -9.016 1.00 40.28 994 ALA A N 1
ATOM 7314 C CA . ALA A 1 994 ? 56.547 36.952 -8.908 1.00 40.28 994 ALA A CA 1
ATOM 7315 C C . ALA A 1 994 ? 56.062 36.702 -7.465 1.00 40.28 994 ALA A C 1
ATOM 7317 O O . ALA A 1 994 ? 54.871 36.810 -7.179 1.00 40.28 994 ALA A O 1
ATOM 7318 N N . ILE A 1 995 ? 56.978 36.385 -6.547 1.00 39.00 995 ILE A N 1
ATOM 7319 C CA . ILE A 1 995 ? 56.663 35.978 -5.166 1.00 39.00 995 ILE A CA 1
ATOM 7320 C C . ILE A 1 995 ? 56.447 37.191 -4.229 1.00 39.00 995 ILE A C 1
ATOM 7322 O O . ILE A 1 995 ? 55.808 37.065 -3.187 1.00 39.00 995 ILE A O 1
ATOM 7326 N N . THR A 1 996 ? 56.869 38.401 -4.614 1.00 34.09 996 THR A N 1
ATOM 7327 C CA . THR A 1 996 ? 56.849 39.601 -3.746 1.00 34.09 996 THR A CA 1
ATOM 7328 C C . THR A 1 996 ? 55.506 40.365 -3.714 1.00 34.09 996 THR A C 1
ATOM 7330 O O . THR A 1 996 ? 55.395 41.352 -2.995 1.00 34.09 996 THR A O 1
ATOM 7333 N N . THR A 1 997 ? 54.454 39.960 -4.444 1.00 36.09 997 THR A N 1
ATOM 7334 C CA . THR A 1 997 ? 53.238 40.805 -4.621 1.00 36.09 997 THR A CA 1
ATOM 7335 C C . THR A 1 997 ? 51.928 40.247 -4.035 1.00 36.09 997 THR A C 1
ATOM 7337 O O . THR A 1 997 ? 50.882 40.848 -4.255 1.00 36.09 997 THR A O 1
ATOM 7340 N N . ALA A 1 998 ? 51.915 39.145 -3.271 1.00 32.31 998 ALA A N 1
ATOM 7341 C CA . ALA A 1 998 ? 50.643 38.504 -2.876 1.00 32.31 998 ALA A CA 1
ATOM 7342 C C . ALA A 1 998 ? 50.531 38.032 -1.410 1.00 32.31 998 ALA A C 1
ATOM 7344 O O . ALA A 1 998 ? 50.022 36.947 -1.140 1.00 32.31 998 ALA A O 1
ATOM 7345 N N . THR A 1 999 ? 50.931 38.859 -0.439 1.00 32.22 999 THR A N 1
ATOM 7346 C CA . THR A 1 999 ? 50.529 38.692 0.974 1.00 32.22 999 THR A CA 1
ATOM 7347 C C . THR A 1 999 ? 49.810 39.944 1.479 1.00 32.22 999 THR A C 1
ATOM 7349 O O . THR A 1 999 ? 50.459 40.897 1.906 1.00 32.22 999 THR A O 1
ATOM 7352 N N . GLY A 1 1000 ? 48.472 39.940 1.444 1.00 26.83 1000 GLY A N 1
ATOM 7353 C CA . GLY A 1 1000 ? 47.637 40.972 2.067 1.00 26.83 1000 GLY A CA 1
ATOM 7354 C C . GLY A 1 1000 ? 46.121 40.801 1.859 1.00 26.83 1000 GLY A C 1
ATOM 7355 O O . GLY A 1 1000 ? 45.614 41.164 0.808 1.00 26.83 1000 GLY A O 1
ATOM 7356 N N . VAL A 1 1001 ? 45.427 40.401 2.939 1.00 28.39 1001 VAL A N 1
ATOM 7357 C CA . VAL A 1 1001 ? 43.988 40.589 3.282 1.00 28.39 1001 VAL A CA 1
ATOM 7358 C C . VAL A 1 1001 ? 42.940 39.592 2.721 1.00 28.39 1001 VAL A C 1
ATOM 7360 O O . VAL A 1 1001 ? 42.998 39.176 1.572 1.00 28.39 1001 VAL A O 1
ATOM 7363 N N . GLY A 1 1002 ? 41.992 39.181 3.586 1.00 27.28 1002 GLY A N 1
ATOM 7364 C CA . GLY A 1 1002 ? 40.963 38.152 3.355 1.00 27.28 1002 GLY A CA 1
ATOM 7365 C C . GLY A 1 1002 ? 39.510 38.634 3.151 1.00 27.28 1002 GLY A C 1
ATOM 7366 O O . GLY A 1 1002 ? 39.252 39.822 3.033 1.00 27.28 1002 GLY A O 1
ATOM 7367 N N . HIS A 1 1003 ? 38.599 37.645 3.156 1.00 27.80 1003 HIS A N 1
ATOM 7368 C CA . HIS A 1 1003 ? 37.118 37.649 3.153 1.00 27.80 1003 HIS A CA 1
ATOM 7369 C C . HIS A 1 1003 ? 36.326 38.380 2.035 1.00 27.80 1003 HIS A C 1
ATOM 7371 O O . HIS A 1 1003 ? 36.060 39.569 2.101 1.00 27.80 1003 HIS A O 1
ATOM 7377 N N . THR A 1 1004 ? 35.822 37.543 1.114 1.00 29.03 1004 THR A N 1
ATOM 7378 C CA . THR A 1 1004 ? 34.465 37.458 0.515 1.00 29.03 1004 THR A CA 1
ATOM 7379 C C . THR A 1 1004 ? 33.817 38.640 -0.241 1.00 29.03 1004 THR A C 1
ATOM 7381 O O . THR A 1 1004 ? 33.561 39.699 0.312 1.00 29.03 1004 THR A O 1
ATOM 7384 N N . MET A 1 1005 ? 33.321 38.280 -1.439 1.00 25.38 1005 MET A N 1
ATOM 7385 C CA . MET A 1 1005 ? 32.240 38.854 -2.267 1.00 25.38 1005 MET A CA 1
ATOM 7386 C C . MET A 1 1005 ? 32.573 39.850 -3.401 1.00 25.38 1005 MET A C 1
ATOM 7388 O O . MET A 1 1005 ? 33.237 40.860 -3.222 1.00 25.38 1005 MET A O 1
ATOM 7392 N N . VAL A 1 1006 ? 31.930 39.553 -4.543 1.00 22.25 1006 VAL A N 1
ATOM 7393 C CA . VAL A 1 1006 ? 31.718 40.329 -5.782 1.00 22.25 1006 VAL A CA 1
ATOM 7394 C C . VAL A 1 1006 ? 32.800 40.225 -6.870 1.00 22.25 1006 VAL A C 1
ATOM 7396 O O . VAL A 1 1006 ? 33.766 40.977 -6.933 1.00 22.25 1006 VAL A O 1
ATOM 7399 N N . LEU A 1 1007 ? 32.528 39.323 -7.823 1.00 26.16 1007 LEU A N 1
ATOM 7400 C CA . LEU A 1 1007 ? 32.859 39.507 -9.236 1.00 26.16 1007 LEU A CA 1
ATOM 7401 C C . LEU A 1 1007 ? 32.180 40.795 -9.739 1.00 26.16 1007 LEU A C 1
ATOM 7403 O O . LEU A 1 1007 ? 30.956 40.893 -9.658 1.00 26.16 1007 LEU A O 1
ATOM 7407 N N . GLY A 1 1008 ? 32.943 41.707 -10.351 1.00 35.38 1008 GLY A N 1
ATOM 7408 C CA . GLY A 1 1008 ? 32.416 42.498 -11.469 1.00 35.38 1008 GLY A CA 1
ATOM 7409 C C . GLY A 1 1008 ? 32.653 44.009 -11.480 1.00 35.38 1008 GLY A C 1
ATOM 7410 O O . GLY A 1 1008 ? 31.689 44.758 -11.508 1.00 35.38 1008 GLY A O 1
ATOM 7411 N N . THR A 1 1009 ? 33.905 44.454 -11.603 1.00 21.45 1009 THR A N 1
ATOM 7412 C CA . THR A 1 1009 ? 34.296 45.704 -12.293 1.00 21.45 1009 THR A CA 1
ATOM 7413 C C . THR A 1 1009 ? 35.754 45.547 -12.715 1.00 21.45 1009 THR A C 1
ATOM 7415 O O . THR A 1 1009 ? 36.566 45.122 -11.907 1.00 21.45 1009 THR A O 1
ATOM 7418 N N . LEU A 1 1010 ? 36.211 45.881 -13.907 1.00 21.67 1010 LEU A N 1
ATOM 7419 C CA . LEU A 1 1010 ? 35.580 46.299 -15.142 1.00 21.67 1010 LEU A CA 1
ATOM 7420 C C . LEU A 1 1010 ? 36.702 46.064 -16.158 1.00 21.67 1010 LEU A C 1
ATOM 7422 O O . LEU A 1 1010 ? 37.836 46.496 -15.946 1.00 21.67 1010 LEU A O 1
ATOM 7426 N N . SER A 1 1011 ? 36.399 45.387 -17.259 1.00 28.36 1011 SER A N 1
ATOM 7427 C CA . SER A 1 1011 ? 37.160 45.589 -18.482 1.00 28.36 1011 SER A CA 1
ATOM 7428 C C . SER A 1 1011 ? 37.342 47.088 -18.727 1.00 28.36 1011 SER A C 1
ATOM 7430 O O . SER A 1 1011 ? 36.409 47.855 -18.486 1.00 28.36 1011 SER A O 1
ATOM 7432 N N . SER A 1 1012 ? 38.476 47.438 -19.330 1.00 33.47 1012 SER A N 1
ATOM 7433 C CA . SER A 1 1012 ? 38.742 48.672 -20.083 1.00 33.47 1012 SER A CA 1
ATOM 7434 C C . SER A 1 1012 ? 39.496 49.808 -19.372 1.00 33.47 1012 SER A C 1
ATOM 7436 O O . SER A 1 1012 ? 38.977 50.889 -19.125 1.00 33.47 1012 SER A O 1
ATOM 7438 N N . ALA A 1 1013 ? 40.802 49.595 -19.203 1.00 25.72 1013 ALA A N 1
ATOM 7439 C CA . ALA A 1 1013 ? 41.811 50.554 -19.656 1.00 25.72 1013 ALA A CA 1
ATOM 7440 C C . ALA A 1 1013 ? 42.579 49.840 -20.786 1.00 25.72 1013 ALA A C 1
ATOM 7442 O O . ALA A 1 1013 ? 43.152 48.779 -20.572 1.00 25.72 1013 ALA A O 1
ATOM 7443 N N . LEU A 1 1014 ? 42.208 50.118 -22.035 1.00 24.27 1014 LEU A N 1
ATOM 7444 C CA . LEU A 1 1014 ? 42.842 51.112 -22.906 1.00 24.27 1014 LEU A CA 1
ATOM 7445 C C . LEU A 1 1014 ? 44.228 50.656 -23.362 1.00 24.27 1014 LEU A C 1
ATOM 7447 O O . LEU A 1 1014 ? 45.104 50.464 -22.545 1.00 24.27 1014 LEU A O 1
ATOM 7451 N N . ALA A 1 1015 ? 44.403 50.558 -24.680 1.00 28.39 1015 ALA A N 1
ATOM 7452 C CA . ALA A 1 1015 ? 45.658 50.880 -25.349 1.00 28.39 1015 ALA A CA 1
ATOM 7453 C C . ALA A 1 1015 ? 46.955 50.460 -24.621 1.00 28.39 1015 ALA A C 1
ATOM 7455 O O . ALA A 1 1015 ? 47.573 51.251 -23.921 1.00 28.39 1015 ALA A O 1
ATOM 7456 N N . THR A 1 1016 ? 47.402 49.237 -24.928 1.00 41.84 1016 THR A N 1
ATOM 7457 C CA . THR A 1 1016 ? 48.827 48.852 -25.040 1.00 41.84 1016 THR A CA 1
ATOM 7458 C C . THR A 1 1016 ? 49.732 49.229 -23.858 1.00 41.84 1016 THR A C 1
ATOM 7460 O O . THR A 1 1016 ? 50.852 49.683 -24.039 1.00 41.84 1016 THR A O 1
ATOM 7463 N N . ASP A 1 1017 ? 49.192 49.059 -22.662 1.00 30.98 1017 ASP A N 1
ATOM 7464 C CA . ASP A 1 1017 ? 49.707 49.329 -21.314 1.00 30.98 1017 ASP A CA 1
ATOM 7465 C C . ASP A 1 1017 ? 48.464 49.056 -20.429 1.00 30.98 1017 ASP A C 1
ATOM 7467 O O . ASP A 1 1017 ? 47.352 49.313 -20.873 1.00 30.98 1017 ASP A O 1
ATOM 7471 N N . ALA A 1 1018 ? 48.431 48.556 -19.200 1.00 41.62 1018 ALA A N 1
ATOM 7472 C CA . ALA A 1 1018 ? 49.326 47.810 -18.337 1.00 41.62 1018 ALA A CA 1
ATOM 7473 C C . ALA A 1 1018 ? 48.448 47.227 -17.193 1.00 41.62 1018 ALA A C 1
ATOM 7475 O O . ALA A 1 1018 ? 47.394 47.776 -16.877 1.00 41.62 1018 ALA A O 1
ATOM 7476 N N . THR A 1 1019 ? 48.956 46.194 -16.505 1.00 33.28 1019 THR A N 1
ATOM 7477 C CA . THR A 1 1019 ? 48.660 45.766 -15.108 1.00 33.28 1019 THR A CA 1
ATOM 7478 C C . THR A 1 1019 ? 47.399 44.940 -14.721 1.00 33.28 1019 THR A C 1
ATOM 7480 O O . THR A 1 1019 ? 46.268 45.349 -14.932 1.00 33.28 1019 THR A O 1
ATOM 7483 N N . ALA A 1 1020 ? 47.682 43.840 -13.981 1.00 29.08 1020 ALA A N 1
ATOM 7484 C CA . ALA A 1 1020 ? 47.045 43.361 -12.726 1.00 29.08 1020 ALA A CA 1
ATOM 7485 C C . ALA A 1 1020 ? 45.865 42.325 -12.690 1.00 29.08 1020 ALA A C 1
ATOM 7487 O O . ALA A 1 1020 ? 44.746 42.622 -13.080 1.00 29.08 1020 ALA A O 1
ATOM 7488 N N . VAL A 1 1021 ? 46.146 41.180 -12.009 1.00 23.98 1021 VAL A N 1
ATOM 7489 C CA . VAL A 1 1021 ? 45.431 40.575 -10.832 1.00 23.98 1021 VAL A CA 1
ATOM 7490 C C . VAL A 1 1021 ? 44.456 39.353 -10.968 1.00 23.98 1021 VAL A C 1
ATOM 7492 O O . VAL A 1 1021 ? 43.352 39.445 -11.485 1.00 23.98 1021 VAL A O 1
ATOM 7495 N N . THR A 1 1022 ? 44.929 38.226 -10.379 1.00 25.94 1022 THR A N 1
ATOM 7496 C CA . THR A 1 1022 ? 44.328 37.089 -9.597 1.00 25.94 1022 THR A CA 1
ATOM 7497 C C . THR A 1 1022 ? 43.324 36.031 -10.131 1.00 25.94 1022 THR A C 1
ATOM 7499 O O . THR A 1 1022 ? 42.153 36.307 -10.344 1.00 25.94 1022 THR A O 1
ATOM 7502 N N . THR A 1 1023 ? 43.838 34.782 -10.150 1.00 27.14 1023 THR A N 1
ATOM 7503 C CA . THR A 1 1023 ? 43.421 33.486 -9.525 1.00 27.14 1023 THR A CA 1
ATOM 7504 C C . THR A 1 1023 ? 42.080 32.748 -9.786 1.00 27.14 1023 THR A C 1
ATOM 7506 O O . THR A 1 1023 ? 40.999 33.248 -9.508 1.00 27.14 1023 THR A O 1
ATOM 7509 N N . ALA A 1 1024 ? 42.264 31.443 -10.082 1.00 25.34 1024 ALA A N 1
ATOM 7510 C CA . ALA A 1 1024 ? 41.556 30.226 -9.617 1.00 25.34 1024 ALA A CA 1
ATOM 7511 C C . ALA A 1 1024 ? 40.282 29.692 -10.322 1.00 25.34 1024 ALA A C 1
ATOM 7513 O O . ALA A 1 1024 ? 39.161 30.125 -10.083 1.00 25.34 1024 ALA A O 1
ATOM 7514 N N . ASP A 1 1025 ? 40.528 28.643 -11.119 1.00 26.27 1025 ASP A N 1
ATOM 7515 C CA . ASP A 1 1025 ? 39.879 27.321 -11.217 1.00 26.27 1025 ASP A CA 1
ATOM 7516 C C . ASP A 1 1025 ? 38.349 27.133 -11.149 1.00 26.27 1025 ASP A C 1
ATOM 7518 O O . ASP A 1 1025 ? 37.701 27.092 -10.105 1.00 26.27 1025 ASP A O 1
ATOM 7522 N N . LYS A 1 1026 ? 37.846 26.793 -12.344 1.00 27.16 1026 LYS A N 1
ATOM 7523 C CA . LYS A 1 1026 ? 36.716 25.909 -12.668 1.00 27.16 1026 LYS A CA 1
ATOM 7524 C C . LYS A 1 1026 ? 36.933 24.514 -12.045 1.00 27.16 1026 LYS A C 1
ATOM 7526 O O . LYS A 1 1026 ? 37.979 23.911 -12.239 1.00 27.16 1026 LYS A O 1
ATOM 7531 N N . ALA A 1 1027 ? 36.024 24.013 -11.212 1.00 25.02 1027 ALA A N 1
ATOM 7532 C CA . ALA A 1 1027 ? 34.844 23.215 -11.577 1.00 25.02 1027 ALA A CA 1
ATOM 7533 C C . ALA A 1 1027 ? 35.133 21.854 -12.246 1.00 25.02 1027 ALA A C 1
ATOM 7535 O O . ALA A 1 1027 ? 35.400 21.833 -13.441 1.00 25.02 1027 ALA A O 1
ATOM 7536 N N . ILE A 1 1028 ? 34.918 20.747 -11.509 1.00 24.17 1028 ILE A N 1
ATOM 7537 C CA . ILE A 1 1028 ? 34.140 19.559 -11.938 1.00 24.17 1028 ILE A CA 1
ATOM 7538 C C . ILE A 1 1028 ? 33.508 18.908 -10.687 1.00 24.17 1028 ILE A C 1
ATOM 7540 O O . ILE A 1 1028 ? 34.230 18.318 -9.891 1.00 24.17 1028 ILE A O 1
ATOM 7544 N N . VAL A 1 1029 ? 32.174 18.949 -10.544 1.00 22.47 1029 VAL A N 1
ATOM 7545 C CA . VAL A 1 1029 ? 31.388 17.985 -9.739 1.00 22.47 1029 VAL A CA 1
ATOM 7546 C C . VAL A 1 1029 ? 30.019 17.749 -10.393 1.00 22.47 1029 VAL A C 1
ATOM 7548 O O . VAL A 1 1029 ? 29.290 18.693 -10.688 1.00 22.47 1029 VAL A O 1
ATOM 7551 N N . LYS A 1 1030 ? 29.657 16.474 -10.552 1.00 23.89 1030 LYS A N 1
ATOM 7552 C CA . LYS A 1 1030 ? 28.331 15.876 -10.276 1.00 23.89 1030 LYS A CA 1
ATOM 7553 C C . LYS A 1 1030 ? 28.619 14.454 -9.734 1.00 23.89 1030 LYS A C 1
ATOM 7555 O O . LYS A 1 1030 ? 29.656 13.928 -10.142 1.00 23.89 1030 LYS A O 1
ATOM 7560 N N . PRO A 1 1031 ? 27.759 13.752 -8.961 1.00 28.97 1031 PRO A N 1
ATOM 7561 C CA . PRO A 1 1031 ? 26.514 14.132 -8.270 1.00 28.97 1031 PRO A CA 1
ATOM 7562 C C . PRO A 1 1031 ? 26.379 13.604 -6.802 1.00 28.97 1031 PRO A C 1
ATOM 7564 O O . PRO A 1 1031 ? 27.030 12.645 -6.412 1.00 28.97 1031 PRO A O 1
ATOM 7567 N N . ASN A 1 1032 ? 25.407 14.178 -6.078 1.00 25.67 1032 ASN A N 1
ATOM 7568 C CA . ASN A 1 1032 ? 24.567 13.623 -4.993 1.00 25.67 1032 ASN A CA 1
ATOM 7569 C C . ASN A 1 1032 ? 25.109 13.200 -3.604 1.00 25.67 1032 ASN A C 1
ATOM 7571 O O . ASN A 1 1032 ? 26.109 12.507 -3.475 1.00 25.67 1032 ASN A O 1
ATOM 7575 N N . MET A 1 1033 ? 24.229 13.485 -2.619 1.00 21.36 1033 MET A N 1
ATOM 7576 C CA . MET A 1 1033 ? 24.169 13.099 -1.192 1.00 21.36 1033 MET A CA 1
ATOM 7577 C C . MET A 1 1033 ? 24.954 14.014 -0.230 1.00 21.36 1033 MET A C 1
ATOM 7579 O O . MET A 1 1033 ? 26.118 14.280 -0.476 1.00 21.36 1033 MET A O 1
ATOM 7583 N N . VAL A 1 1034 ? 24.438 14.538 0.889 1.00 24.33 1034 VAL A N 1
ATOM 7584 C CA . VAL A 1 1034 ? 23.206 14.327 1.674 1.00 24.33 1034 VAL A CA 1
ATOM 7585 C C . VAL A 1 1034 ? 23.140 15.458 2.740 1.00 24.33 1034 VAL A C 1
ATOM 7587 O O . VAL A 1 1034 ? 24.171 16.029 3.087 1.00 24.33 1034 VAL A O 1
ATOM 7590 N N . ASP A 1 1035 ? 21.928 15.721 3.230 1.00 25.42 1035 ASP A N 1
ATOM 7591 C CA . ASP A 1 1035 ? 21.515 16.361 4.494 1.00 25.42 1035 ASP A CA 1
ATOM 7592 C C . ASP A 1 1035 ? 21.600 17.872 4.785 1.00 25.42 1035 ASP A C 1
ATOM 7594 O O . ASP A 1 1035 ? 22.604 18.566 4.637 1.00 25.42 1035 ASP A O 1
ATOM 7598 N N . ASN A 1 1036 ? 20.449 18.308 5.314 1.00 25.45 1036 ASN A N 1
ATOM 7599 C CA . ASN A 1 1036 ? 20.159 19.507 6.081 1.00 25.45 1036 ASN A CA 1
ATOM 7600 C C . ASN A 1 1036 ? 21.264 19.872 7.081 1.00 25.45 1036 ASN A C 1
ATOM 7602 O O . ASN A 1 1036 ? 21.622 19.084 7.954 1.00 25.45 1036 ASN A O 1
ATOM 7606 N N . PHE A 1 1037 ? 21.653 21.143 7.057 1.00 22.64 1037 PHE A N 1
ATOM 7607 C CA . PHE A 1 1037 ? 22.106 21.857 8.243 1.00 22.64 1037 PHE A CA 1
ATOM 7608 C C . PHE A 1 1037 ? 21.224 23.097 8.392 1.00 22.64 1037 PHE A C 1
ATOM 7610 O O . PHE A 1 1037 ? 21.257 23.990 7.545 1.00 22.64 1037 PHE A O 1
ATOM 7617 N N . ASP A 1 1038 ? 20.432 23.136 9.461 1.00 26.72 1038 ASP A N 1
ATOM 7618 C CA . ASP A 1 1038 ? 19.800 24.363 9.932 1.00 26.72 1038 ASP A CA 1
ATOM 7619 C C . ASP A 1 1038 ? 20.881 25.321 10.437 1.00 26.72 1038 ASP A C 1
ATOM 7621 O O . ASP A 1 1038 ? 21.684 24.968 11.304 1.00 26.72 1038 ASP A O 1
ATOM 7625 N N . VAL A 1 1039 ? 20.877 26.557 9.936 1.00 22.55 1039 VAL A N 1
ATOM 7626 C CA . VAL A 1 1039 ? 21.525 27.690 10.603 1.00 22.55 1039 VAL A CA 1
ATOM 7627 C C . VAL A 1 1039 ? 20.607 28.906 10.516 1.00 22.55 1039 VAL A C 1
ATOM 7629 O O . VAL A 1 1039 ? 20.512 29.587 9.497 1.00 22.55 1039 VAL A O 1
ATOM 7632 N N . THR A 1 1040 ? 19.957 29.186 11.641 1.00 26.89 1040 THR A N 1
ATOM 7633 C CA . THR A 1 1040 ? 19.383 30.480 12.013 1.00 26.89 1040 THR A CA 1
ATOM 7634 C C . THR A 1 1040 ? 20.460 31.562 11.974 1.00 26.89 1040 THR A C 1
ATOM 7636 O O . THR A 1 1040 ? 21.473 31.418 12.656 1.00 26.89 1040 THR A O 1
ATOM 7639 N N . LEU A 1 1041 ? 20.231 32.688 11.289 1.00 23.20 1041 LEU A N 1
ATOM 7640 C CA . LEU A 1 1041 ? 20.969 33.922 11.571 1.00 23.20 1041 LEU A CA 1
ATOM 7641 C C . LEU A 1 1041 ? 20.047 35.139 11.610 1.00 23.20 1041 LEU A C 1
ATOM 7643 O O . LEU A 1 1041 ? 19.157 35.332 10.786 1.00 23.20 1041 LEU A O 1
ATOM 7647 N N . ALA A 1 1042 ? 20.286 35.900 12.670 1.00 21.86 1042 ALA A N 1
ATOM 7648 C CA . ALA A 1 1042 ? 19.490 36.974 13.212 1.00 21.86 1042 ALA A CA 1
ATOM 7649 C C . ALA A 1 1042 ? 19.464 38.224 12.329 1.00 21.86 1042 ALA A C 1
ATOM 7651 O O . ALA A 1 1042 ? 20.378 38.498 11.552 1.00 21.86 1042 ALA A O 1
ATOM 7652 N N . ALA A 1 1043 ? 18.414 39.017 12.530 1.00 24.30 1043 ALA A N 1
ATOM 7653 C CA . ALA A 1 1043 ? 18.349 40.391 12.078 1.00 24.30 1043 ALA A CA 1
ATOM 7654 C C . ALA A 1 1043 ? 19.479 41.219 12.709 1.00 24.30 1043 ALA A C 1
ATOM 7656 O O . ALA A 1 1043 ? 19.623 41.230 13.932 1.00 24.30 1043 ALA A O 1
ATOM 7657 N N . ASP A 1 1044 ? 20.195 41.982 11.886 1.00 23.83 1044 ASP A N 1
ATOM 7658 C CA . ASP A 1 1044 ? 20.776 43.245 12.328 1.00 23.83 1044 ASP A CA 1
ATOM 7659 C C . ASP A 1 1044 ? 20.299 44.367 11.402 1.00 23.83 1044 ASP A C 1
ATOM 7661 O O . ASP A 1 1044 ? 20.334 44.276 10.172 1.00 23.83 1044 ASP A O 1
ATOM 7665 N N . GLN A 1 1045 ? 19.771 45.403 12.040 1.00 35.22 1045 GLN A N 1
ATOM 7666 C CA . GLN A 1 1045 ? 19.263 46.610 11.428 1.00 35.22 1045 GLN A CA 1
ATOM 7667 C C . GLN A 1 1045 ? 20.435 47.535 11.112 1.00 35.22 1045 GLN A C 1
ATOM 7669 O O . GLN A 1 1045 ? 21.039 48.090 12.022 1.00 35.22 1045 GLN A O 1
ATOM 7674 N N . SER A 1 1046 ? 20.685 47.844 9.840 1.00 25.34 1046 SER A N 1
ATOM 7675 C CA . SER A 1 1046 ? 21.156 49.191 9.495 1.00 25.34 1046 SER A CA 1
ATOM 7676 C C . SER A 1 1046 ? 21.028 49.530 8.006 1.00 25.34 1046 SER A C 1
ATOM 7678 O O . SER A 1 1046 ? 21.552 48.862 7.128 1.00 25.34 1046 SER A O 1
ATOM 7680 N N . ALA A 1 1047 ? 20.357 50.662 7.779 1.00 27.83 1047 ALA A N 1
ATOM 7681 C CA . ALA A 1 1047 ? 20.589 51.639 6.715 1.00 27.83 1047 ALA A CA 1
ATOM 7682 C C . ALA A 1 1047 ? 20.323 51.269 5.231 1.00 27.83 1047 ALA A C 1
ATOM 7684 O O . ALA A 1 1047 ? 21.192 50.844 4.487 1.00 27.83 1047 ALA A O 1
ATOM 7685 N N . ASN A 1 1048 ? 19.123 51.662 4.786 1.00 30.86 1048 ASN A N 1
ATOM 7686 C CA . ASN A 1 1048 ? 18.850 52.629 3.707 1.00 30.86 1048 ASN A CA 1
ATOM 7687 C C . ASN A 1 1048 ? 19.553 52.545 2.323 1.00 30.86 1048 ASN A C 1
ATOM 7689 O O . ASN A 1 1048 ? 20.737 52.831 2.186 1.00 30.86 1048 ASN A O 1
ATOM 7693 N N . LYS A 1 1049 ? 18.670 52.507 1.303 1.00 32.50 1049 LYS A N 1
ATOM 7694 C CA . LYS A 1 1049 ? 18.770 52.963 -0.108 1.00 32.50 1049 LYS A CA 1
ATOM 7695 C C . LYS A 1 1049 ? 19.440 52.032 -1.131 1.00 32.50 1049 LYS A C 1
ATOM 7697 O O . LYS A 1 1049 ? 20.656 51.943 -1.205 1.00 32.50 1049 LYS A O 1
ATOM 7702 N N . GLY A 1 1050 ? 18.629 51.518 -2.064 1.00 25.39 1050 GLY A N 1
ATOM 7703 C CA . GLY A 1 1050 ? 19.104 51.027 -3.363 1.00 25.39 1050 GLY A CA 1
ATOM 7704 C C . GLY A 1 1050 ? 18.058 50.219 -4.132 1.00 25.39 1050 GLY A C 1
ATOM 7705 O O . GLY A 1 1050 ? 17.757 49.091 -3.778 1.00 25.39 1050 GLY A O 1
ATOM 7706 N N . GLN A 1 1051 ? 17.498 50.816 -5.180 1.00 30.25 1051 GLN A N 1
ATOM 7707 C CA . GLN A 1 1051 ? 16.596 50.218 -6.167 1.00 30.25 1051 GLN A CA 1
ATOM 7708 C C . GLN A 1 1051 ? 17.361 49.200 -7.042 1.00 30.25 1051 GLN A C 1
ATOM 7710 O O . GLN A 1 1051 ? 18.460 49.518 -7.491 1.00 30.25 1051 GLN A O 1
ATOM 7715 N N . LEU A 1 1052 ? 16.800 48.016 -7.325 1.00 22.03 1052 LEU A N 1
ATOM 7716 C CA . LEU A 1 1052 ? 17.374 47.045 -8.273 1.00 22.03 1052 LEU A CA 1
ATOM 7717 C C . LEU A 1 1052 ? 16.315 46.578 -9.283 1.00 22.03 1052 LEU A C 1
ATOM 7719 O O . LEU A 1 1052 ? 15.329 45.934 -8.935 1.00 22.03 1052 LEU A O 1
ATOM 7723 N N . THR A 1 1053 ? 16.546 46.950 -10.539 1.00 24.05 1053 THR A N 1
ATOM 7724 C CA . THR A 1 1053 ? 15.779 46.596 -11.740 1.00 24.05 1053 THR A CA 1
ATOM 7725 C C . THR A 1 1053 ? 16.396 45.349 -12.379 1.00 24.05 1053 THR A C 1
ATOM 7727 O O . THR A 1 1053 ? 17.612 45.315 -12.559 1.00 24.05 1053 THR A O 1
ATOM 7730 N N . PHE A 1 1054 ? 15.593 44.362 -12.790 1.00 22.91 1054 PHE A N 1
ATOM 7731 C CA . PHE A 1 1054 ? 16.066 43.257 -13.636 1.00 22.91 1054 PHE A CA 1
ATOM 7732 C C . PHE A 1 1054 ? 15.748 43.536 -15.113 1.00 22.91 1054 PHE A C 1
ATOM 7734 O O . PHE A 1 1054 ? 14.591 43.727 -15.478 1.00 22.91 1054 PHE A O 1
ATOM 7741 N N . VAL A 1 1055 ? 16.783 43.539 -15.957 1.00 22.33 1055 VAL A N 1
ATOM 7742 C CA . VAL A 1 1055 ? 16.691 43.462 -17.425 1.00 22.33 1055 VAL A CA 1
ATOM 7743 C C . VAL A 1 1055 ? 17.048 42.028 -17.819 1.00 22.33 1055 VAL A C 1
ATOM 7745 O O . VAL A 1 1055 ? 18.132 41.556 -17.481 1.00 22.33 1055 VAL A O 1
ATOM 7748 N N . ALA A 1 1056 ? 16.147 41.327 -18.508 1.00 24.83 1056 ALA A N 1
ATOM 7749 C CA . ALA A 1 1056 ? 16.407 39.992 -19.049 1.00 24.83 1056 ALA A CA 1
ATOM 7750 C C . ALA A 1 1056 ? 17.087 40.088 -20.431 1.00 24.83 1056 ALA A C 1
ATOM 7752 O O . ALA A 1 1056 ? 16.632 40.884 -21.258 1.00 24.83 1056 ALA A O 1
ATOM 7753 N N . PRO A 1 1057 ? 18.131 39.292 -20.733 1.00 25.53 1057 PRO A N 1
ATOM 7754 C CA . PRO A 1 1057 ? 18.593 39.110 -22.097 1.00 25.53 1057 PRO A CA 1
ATOM 7755 C C . PRO A 1 1057 ? 17.707 38.100 -22.834 1.00 25.53 1057 PRO A C 1
ATOM 7757 O O . PRO A 1 1057 ? 17.249 37.095 -22.294 1.00 25.53 1057 PRO A O 1
ATOM 7760 N N . TRP A 1 1058 ? 17.479 38.421 -24.096 1.00 28.44 1058 TRP A N 1
ATOM 7761 C CA . TRP A 1 1058 ? 16.679 37.705 -25.074 1.00 28.44 1058 TRP A CA 1
ATOM 7762 C C . TRP A 1 1058 ? 17.295 36.328 -25.380 1.00 28.44 1058 TRP A C 1
ATOM 7764 O O . TRP A 1 1058 ? 18.397 36.249 -25.919 1.00 28.44 1058 TRP A O 1
ATOM 7774 N N . ILE A 1 1059 ? 16.584 35.246 -25.055 1.00 27.69 1059 ILE A N 1
ATOM 7775 C CA . ILE A 1 1059 ? 16.757 33.932 -25.687 1.00 27.69 1059 ILE A CA 1
ATOM 7776 C C . ILE A 1 1059 ? 15.375 33.510 -26.174 1.00 27.69 1059 ILE A C 1
ATOM 7778 O O . ILE A 1 1059 ? 14.453 33.302 -25.387 1.00 27.69 1059 ILE A O 1
ATOM 7782 N N . ALA A 1 1060 ? 15.234 33.451 -27.494 1.00 27.62 1060 ALA A N 1
ATOM 7783 C CA . ALA A 1 1060 ? 14.067 32.916 -28.165 1.00 27.62 1060 ALA A CA 1
ATOM 7784 C C . ALA A 1 1060 ? 14.041 31.387 -28.018 1.00 27.62 1060 ALA A C 1
ATOM 7786 O O . ALA A 1 1060 ? 15.058 30.730 -28.232 1.00 27.62 1060 ALA A O 1
ATOM 7787 N N . GLY A 1 1061 ? 12.866 30.839 -27.694 1.00 34.31 1061 GLY A N 1
ATOM 7788 C CA . GLY A 1 1061 ? 12.585 29.406 -27.809 1.00 34.31 1061 GLY A CA 1
ATOM 7789 C C . GLY A 1 1061 ? 12.476 28.637 -26.492 1.00 34.31 1061 GLY A C 1
ATOM 7790 O O . GLY A 1 1061 ? 13.199 27.669 -26.301 1.00 34.31 1061 GLY A O 1
ATOM 7791 N N . VAL A 1 1062 ? 11.537 29.013 -25.616 1.00 26.22 1062 VAL A N 1
ATOM 7792 C CA . VAL A 1 1062 ? 10.942 28.088 -24.632 1.00 26.22 1062 VAL A CA 1
ATOM 7793 C C . VAL A 1 1062 ? 9.443 28.391 -24.542 1.00 26.22 1062 VAL A C 1
ATOM 7795 O O . VAL A 1 1062 ? 9.056 29.538 -24.318 1.00 26.22 1062 VAL A O 1
ATOM 7798 N N . ASN A 1 1063 ? 8.599 27.379 -24.753 1.00 31.23 1063 ASN A N 1
ATOM 7799 C CA . ASN A 1 1063 ? 7.150 27.485 -24.581 1.00 31.23 1063 ASN A CA 1
ATOM 7800 C C . ASN A 1 1063 ? 6.805 27.717 -23.102 1.00 31.23 1063 ASN A C 1
ATOM 7802 O O . ASN A 1 1063 ? 7.323 27.049 -22.211 1.00 31.23 1063 ASN A O 1
ATOM 7806 N N . ALA A 1 1064 ? 5.890 28.649 -22.842 1.00 27.94 1064 ALA A N 1
ATOM 7807 C CA . ALA A 1 1064 ? 5.499 29.085 -21.500 1.00 27.94 1064 ALA A CA 1
ATOM 7808 C C . ALA A 1 1064 ? 4.640 28.070 -20.705 1.00 27.94 1064 ALA A C 1
ATOM 7810 O O . ALA A 1 1064 ? 4.034 28.439 -19.702 1.00 27.94 1064 ALA A O 1
ATOM 7811 N N . SER A 1 1065 ? 4.575 26.800 -21.117 1.00 31.92 1065 SER A N 1
ATOM 7812 C CA . SER A 1 1065 ? 3.846 25.741 -20.401 1.00 31.92 1065 SER A CA 1
ATOM 7813 C C . SER A 1 1065 ? 4.675 25.020 -19.331 1.00 31.92 1065 SER A C 1
ATOM 7815 O O . SER A 1 1065 ? 4.090 24.355 -18.477 1.00 31.92 1065 SER A O 1
ATOM 7817 N N . ASP A 1 1066 ? 6.002 25.189 -19.318 1.00 32.06 1066 ASP A N 1
ATOM 7818 C CA . ASP A 1 1066 ? 6.899 24.314 -18.539 1.00 32.06 1066 ASP A CA 1
ATOM 7819 C C . ASP A 1 1066 ? 7.557 24.981 -17.313 1.00 32.06 1066 ASP A C 1
ATOM 7821 O O . ASP A 1 1066 ? 8.472 24.427 -16.706 1.00 32.06 1066 ASP A O 1
ATOM 7825 N N . LEU A 1 1067 ? 7.058 26.139 -16.868 1.00 27.95 1067 LEU A N 1
ATOM 7826 C CA . LEU A 1 1067 ? 7.460 26.757 -15.596 1.00 27.95 1067 LEU A CA 1
ATOM 7827 C C . LEU A 1 1067 ? 6.304 26.742 -14.589 1.00 27.95 1067 LEU A C 1
ATOM 7829 O O . LEU A 1 1067 ? 5.641 27.747 -14.349 1.00 27.95 1067 LEU A O 1
ATOM 7833 N N . LYS A 1 1068 ? 6.084 25.592 -13.943 1.00 30.88 1068 LYS A N 1
ATOM 7834 C CA . LYS A 1 1068 ? 5.336 25.530 -12.678 1.00 30.88 1068 LYS A CA 1
ATOM 7835 C C . LYS A 1 1068 ? 6.297 25.726 -11.508 1.00 30.88 1068 LYS A C 1
ATOM 7837 O O . LYS A 1 1068 ? 6.797 24.761 -10.941 1.00 30.88 1068 LYS A O 1
ATOM 7842 N N . ALA A 1 1069 ? 6.525 26.978 -11.129 1.00 26.81 1069 ALA A N 1
ATOM 7843 C CA . ALA A 1 1069 ? 7.082 27.322 -9.826 1.00 26.81 1069 ALA A CA 1
ATOM 7844 C C . ALA A 1 1069 ? 6.039 28.139 -9.053 1.00 26.81 1069 ALA A C 1
ATOM 7846 O O . ALA A 1 1069 ? 5.716 29.267 -9.417 1.00 26.81 1069 ALA A O 1
ATOM 7847 N N . ASN A 1 1070 ? 5.489 27.539 -7.998 1.00 24.62 1070 ASN A N 1
ATOM 7848 C CA . ASN A 1 1070 ? 4.609 28.212 -7.050 1.00 24.62 1070 ASN A CA 1
ATOM 7849 C C . ASN A 1 1070 ? 5.425 29.243 -6.257 1.00 24.62 1070 ASN A C 1
ATOM 7851 O O . ASN A 1 1070 ? 6.220 28.866 -5.399 1.00 24.62 1070 ASN A O 1
ATOM 7855 N N . PHE A 1 1071 ? 5.218 30.534 -6.513 1.00 24.67 1071 PHE A N 1
ATOM 7856 C CA . PHE A 1 1071 ? 5.654 31.596 -5.609 1.00 24.67 1071 PHE A CA 1
ATOM 7857 C C . PHE A 1 1071 ? 4.504 31.952 -4.665 1.00 24.67 1071 PHE A C 1
ATOM 7859 O O . PHE A 1 1071 ? 3.533 32.590 -5.066 1.00 24.67 1071 PHE A O 1
ATOM 7866 N N . THR A 1 1072 ? 4.628 31.566 -3.396 1.00 24.25 1072 THR A N 1
ATOM 7867 C CA . THR A 1 1072 ? 3.809 32.115 -2.310 1.00 24.25 1072 THR A CA 1
ATOM 7868 C C . THR A 1 1072 ? 4.528 33.343 -1.761 1.00 24.25 1072 THR A C 1
ATOM 7870 O O . THR A 1 1072 ? 5.570 33.219 -1.122 1.00 24.25 1072 THR A O 1
ATOM 7873 N N . VAL A 1 1073 ? 3.988 34.538 -2.003 1.00 23.75 1073 VAL A N 1
ATOM 7874 C CA . VAL A 1 1073 ? 4.420 35.760 -1.311 1.00 23.75 1073 VAL A CA 1
ATOM 7875 C C . VAL A 1 1073 ? 3.599 35.879 -0.030 1.00 23.75 1073 VAL A C 1
ATOM 7877 O O . VAL A 1 1073 ? 2.425 36.241 -0.069 1.00 23.75 1073 VAL A O 1
ATOM 7880 N N . ALA A 1 1074 ? 4.206 35.563 1.113 1.00 23.59 1074 ALA A N 1
ATOM 7881 C CA . ALA A 1 1074 ? 3.650 35.887 2.421 1.00 23.59 1074 ALA A CA 1
ATOM 7882 C C . ALA A 1 1074 ? 3.981 37.353 2.748 1.00 23.59 1074 ALA A C 1
ATOM 7884 O O . ALA A 1 1074 ? 5.106 37.681 3.119 1.00 23.59 1074 ALA A O 1
ATOM 7885 N N . GLY A 1 1075 ? 3.009 38.248 2.570 1.00 27.53 1075 GLY A N 1
ATOM 7886 C CA . GLY A 1 1075 ? 3.076 39.619 3.071 1.00 27.53 1075 GLY A CA 1
ATOM 7887 C C . GLY A 1 1075 ? 2.417 39.712 4.445 1.00 27.53 1075 GLY A C 1
ATOM 7888 O O . GLY A 1 1075 ? 1.219 39.474 4.574 1.00 27.53 1075 GLY A O 1
ATOM 7889 N N . THR A 1 1076 ? 3.182 40.070 5.473 1.00 26.91 1076 THR A N 1
ATOM 7890 C CA . THR A 1 1076 ? 2.664 40.427 6.799 1.00 26.91 1076 THR A CA 1
ATOM 7891 C C . THR A 1 1076 ? 2.054 41.829 6.780 1.00 26.91 1076 THR A C 1
ATOM 7893 O O . THR A 1 1076 ? 2.721 42.797 6.415 1.00 26.91 1076 THR A O 1
ATOM 7896 N N . PHE A 1 1077 ? 0.801 41.941 7.219 1.00 25.78 1077 PHE A N 1
ATOM 7897 C CA . PHE A 1 1077 ? 0.113 43.200 7.500 1.00 25.78 1077 PHE A CA 1
ATOM 7898 C C . PHE A 1 1077 ? 0.494 43.690 8.910 1.00 25.78 1077 PHE A C 1
ATOM 7900 O O . PHE A 1 1077 ? 0.395 42.924 9.866 1.00 25.78 1077 PHE A O 1
ATOM 7907 N N . ASN A 1 1078 ? 0.910 44.953 9.057 1.00 28.36 1078 ASN A N 1
ATOM 7908 C CA . ASN A 1 1078 ? 1.035 45.640 10.352 1.00 28.36 1078 ASN A CA 1
ATOM 7909 C C . ASN A 1 1078 ? 0.175 46.924 10.303 1.00 28.36 1078 ASN A C 1
ATOM 7911 O O . ASN A 1 1078 ? 0.353 47.718 9.373 1.00 28.36 1078 ASN A O 1
ATOM 7915 N N . PRO A 1 1079 ? -0.791 47.123 11.224 1.00 34.25 1079 PRO A N 1
ATOM 7916 C CA . PRO A 1 1079 ? -1.849 48.107 11.066 1.00 34.25 1079 PRO A CA 1
ATOM 7917 C C . PRO A 1 1079 ? -1.476 49.437 11.718 1.00 34.25 1079 PRO A C 1
ATOM 7919 O O . PRO A 1 1079 ? -1.693 49.630 12.908 1.00 34.25 1079 PRO A O 1
ATOM 7922 N N . THR A 1 1080 ? -1.013 50.410 10.939 1.00 34.12 1080 THR A N 1
ATOM 7923 C CA . THR A 1 1080 ? -1.031 51.808 11.391 1.00 34.12 1080 THR A CA 1
ATOM 7924 C C . THR A 1 1080 ? -1.258 52.763 10.229 1.00 34.12 1080 THR A C 1
ATOM 7926 O O . THR A 1 1080 ? -0.352 53.014 9.442 1.00 34.12 1080 THR A O 1
ATOM 7929 N N . THR A 1 1081 ? -2.469 53.325 10.219 1.00 30.62 1081 THR A N 1
ATOM 7930 C CA . THR A 1 1081 ? -2.953 54.610 9.670 1.00 30.62 1081 THR A CA 1
ATOM 7931 C C . THR A 1 1081 ? -4.145 54.435 8.733 1.00 30.62 1081 THR A C 1
ATOM 7933 O O . THR A 1 1081 ? -4.102 53.723 7.737 1.00 30.62 1081 THR A O 1
ATOM 7936 N N . GLY A 1 1082 ? -5.264 55.032 9.145 1.00 33.31 1082 GLY A N 1
ATOM 7937 C CA . GLY A 1 1082 ? -6.545 54.939 8.467 1.00 33.31 1082 GLY A CA 1
ATOM 7938 C C . GLY A 1 1082 ? -6.635 55.781 7.193 1.00 33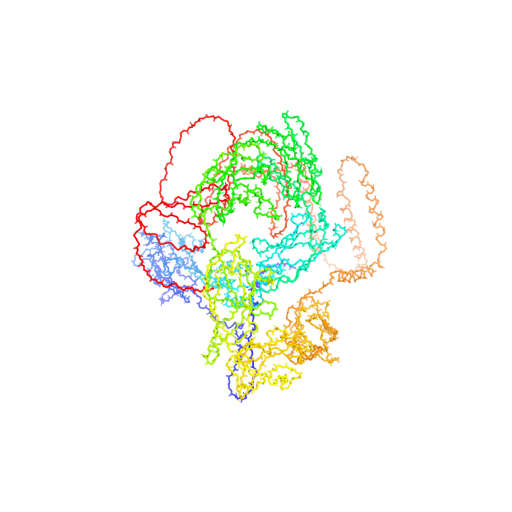.31 1082 GLY A C 1
ATOM 7939 O O . GLY A 1 1082 ? -5.945 56.785 7.041 1.00 33.31 1082 GLY A O 1
ATOM 7940 N N . ALA A 1 1083 ? -7.616 55.385 6.380 1.00 30.41 1083 ALA A N 1
ATOM 7941 C CA . ALA A 1 1083 ? -8.190 56.031 5.197 1.00 30.41 1083 ALA A CA 1
ATOM 7942 C C . ALA A 1 1083 ? -7.496 55.795 3.828 1.00 30.41 1083 ALA A C 1
ATOM 7944 O O . ALA A 1 1083 ? -6.272 55.723 3.748 1.00 30.41 1083 ALA A O 1
ATOM 7945 N N . PRO A 1 1084 ? -8.289 55.636 2.740 1.00 36.94 1084 PRO A N 1
ATOM 7946 C CA . PRO A 1 1084 ? -7.875 54.968 1.503 1.00 36.94 1084 PRO A CA 1
ATOM 7947 C C . PRO A 1 1084 ? -7.480 55.952 0.383 1.00 36.94 1084 PRO A C 1
ATOM 7949 O O . PRO A 1 1084 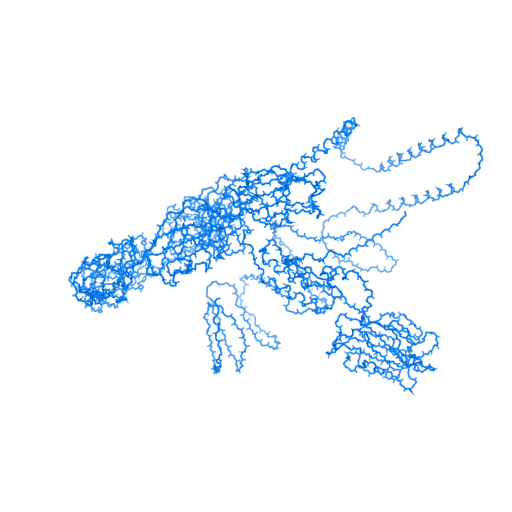? -8.031 57.053 0.324 1.00 36.94 1084 PRO A O 1
ATOM 7952 N N . PRO A 1 1085 ? -6.644 55.538 -0.588 1.00 26.19 1085 PRO A N 1
ATOM 7953 C CA . PRO A 1 1085 ? -6.627 56.157 -1.908 1.00 26.19 1085 PRO A CA 1
ATOM 7954 C C . PRO A 1 1085 ? -7.112 55.207 -3.013 1.00 26.19 1085 PRO A C 1
ATOM 7956 O O . PRO A 1 1085 ? -6.757 54.035 -3.102 1.00 26.19 1085 PRO A O 1
ATOM 7959 N N . SER A 1 1086 ? -7.947 55.799 -3.857 1.00 28.05 1086 SER A N 1
ATOM 7960 C CA . SER A 1 1086 ? -8.640 55.311 -5.044 1.00 28.05 1086 SER A CA 1
ATOM 7961 C C . SER A 1 1086 ? -7.790 54.533 -6.053 1.00 28.05 1086 SER A C 1
ATOM 7963 O O . SER A 1 1086 ? -6.757 55.015 -6.520 1.00 28.05 1086 SER A O 1
ATOM 7965 N N . ALA A 1 1087 ? -8.330 53.401 -6.506 1.00 26.23 1087 ALA A N 1
ATOM 7966 C CA . ALA A 1 1087 ? -7.921 52.752 -7.742 1.00 26.23 1087 ALA A CA 1
ATOM 7967 C C . ALA A 1 1087 ? -8.238 53.656 -8.946 1.00 26.23 1087 ALA A C 1
ATOM 7969 O O . ALA A 1 1087 ? -9.387 54.048 -9.149 1.00 26.23 1087 ALA A O 1
ATOM 7970 N N . THR A 1 1088 ? -7.224 53.947 -9.762 1.00 26.88 1088 THR A N 1
ATOM 7971 C CA . THR A 1 1088 ? -7.418 54.411 -11.141 1.00 26.88 1088 THR A CA 1
ATOM 7972 C C . THR A 1 1088 ? -6.798 53.369 -12.060 1.00 26.88 1088 THR A C 1
ATOM 7974 O O . THR A 1 1088 ? -5.665 52.940 -11.854 1.00 26.88 1088 THR A O 1
ATOM 7977 N N . ALA A 1 1089 ? -7.608 52.910 -13.004 1.00 25.02 1089 ALA A N 1
ATOM 7978 C CA . ALA A 1 1089 ? -7.382 51.764 -13.864 1.00 25.02 1089 ALA A CA 1
ATOM 7979 C C . ALA A 1 1089 ? -6.186 51.914 -14.818 1.00 25.02 1089 ALA A C 1
ATOM 7981 O O . ALA A 1 1089 ? -5.960 52.982 -15.382 1.00 25.02 1089 ALA A O 1
ATOM 7982 N N . LEU A 1 1090 ? -5.526 50.788 -15.097 1.00 21.42 1090 LEU A N 1
ATOM 7983 C CA . LEU A 1 1090 ? -4.911 50.514 -16.394 1.00 21.42 1090 LEU A CA 1
ATOM 7984 C C . LEU A 1 1090 ? -5.432 49.159 -16.880 1.00 21.42 1090 LEU A C 1
ATOM 7986 O O . LEU A 1 1090 ? -5.060 48.100 -16.386 1.00 21.42 1090 LEU A O 1
ATOM 7990 N N . THR A 1 1091 ? -6.369 49.236 -17.816 1.00 22.25 1091 THR A N 1
ATOM 7991 C CA . THR A 1 1091 ? -6.932 48.134 -18.595 1.00 22.25 1091 THR A CA 1
ATOM 7992 C C . THR A 1 1091 ? -6.006 47.740 -19.740 1.00 22.25 1091 THR A C 1
ATOM 7994 O O . THR A 1 1091 ? -5.607 48.608 -20.511 1.00 22.25 1091 THR A O 1
ATOM 7997 N N . PHE A 1 1092 ? -5.815 46.432 -19.930 1.00 23.09 1092 PHE A N 1
ATOM 7998 C CA . PHE A 1 1092 ? -5.742 45.802 -21.251 1.00 23.09 1092 PHE A CA 1
ATOM 7999 C C . PHE A 1 1092 ? -6.646 44.556 -21.246 1.00 23.09 1092 PHE A C 1
ATOM 8001 O O . PHE A 1 1092 ? -6.558 43.721 -20.348 1.00 23.09 1092 PHE A O 1
ATOM 8008 N N . SER A 1 1093 ? -7.567 44.508 -22.210 1.00 23.36 1093 SER A N 1
ATOM 8009 C CA . SER A 1 1093 ? -8.448 43.383 -22.563 1.00 23.36 1093 SER A CA 1
ATOM 8010 C C . SER A 1 1093 ? -7.687 42.451 -23.530 1.00 23.36 1093 SER A C 1
ATOM 8012 O O . SER A 1 1093 ? -6.684 42.883 -24.089 1.00 23.36 1093 SER A O 1
ATOM 8014 N N . THR A 1 1094 ? -8.028 41.198 -23.828 1.00 26.00 1094 THR A N 1
ATOM 8015 C CA . THR A 1 1094 ? -9.171 40.298 -23.580 1.00 26.00 1094 THR A CA 1
ATOM 8016 C C . THR A 1 1094 ? -8.675 38.904 -24.001 1.00 26.00 1094 THR A C 1
ATOM 8018 O O . THR A 1 1094 ? -8.014 38.815 -25.029 1.00 26.00 1094 THR A O 1
ATOM 8021 N N . ASP A 1 1095 ? -8.942 37.849 -23.221 1.00 25.72 1095 ASP A N 1
ATOM 8022 C CA . ASP A 1 1095 ? -9.720 36.682 -23.677 1.00 25.72 1095 ASP A CA 1
ATOM 8023 C C . ASP A 1 1095 ? -9.783 35.569 -22.607 1.00 25.72 1095 ASP A C 1
ATOM 8025 O O . ASP A 1 1095 ? -8.814 34.880 -22.314 1.00 25.72 1095 ASP A O 1
ATOM 8029 N N . HIS A 1 1096 ? -10.991 35.460 -22.040 1.00 28.61 1096 HIS A N 1
ATOM 8030 C CA . HIS A 1 1096 ? -11.707 34.296 -21.503 1.00 28.61 1096 HIS A CA 1
ATOM 8031 C C . HIS A 1 1096 ? -11.081 33.408 -20.392 1.00 28.61 1096 HIS A C 1
ATOM 8033 O O . HIS A 1 1096 ? -10.067 32.744 -20.559 1.00 28.61 1096 HIS A O 1
ATOM 8039 N N . TYR A 1 1097 ? -11.847 33.320 -19.288 1.00 27.78 1097 TYR A N 1
ATOM 8040 C CA . TYR A 1 1097 ? -11.701 32.530 -18.047 1.00 27.78 1097 TYR A CA 1
ATOM 8041 C C . TYR A 1 1097 ? -10.808 33.125 -16.944 1.00 27.78 1097 TYR A C 1
ATOM 8043 O O . TYR A 1 1097 ? -9.595 32.948 -16.911 1.00 27.78 1097 TYR A O 1
ATOM 8051 N N . VAL A 1 1098 ? -11.447 33.766 -15.956 1.00 25.33 1098 VAL A N 1
ATOM 8052 C CA . VAL A 1 1098 ? -10.814 34.127 -14.679 1.00 25.33 1098 VAL A CA 1
ATOM 8053 C C . VAL A 1 1098 ? -11.201 33.086 -13.632 1.00 25.33 1098 VAL A C 1
ATOM 8055 O O . VAL A 1 1098 ? -12.344 33.042 -13.181 1.00 25.33 1098 VAL A O 1
ATOM 8058 N N . LEU A 1 1099 ? -10.237 32.259 -13.230 1.00 26.92 1099 LEU A N 1
ATOM 8059 C CA . LEU A 1 1099 ? -10.312 31.475 -12.003 1.00 26.92 1099 LEU A CA 1
ATOM 8060 C C . LEU A 1 1099 ? -9.860 32.384 -10.853 1.00 26.92 1099 LEU A C 1
ATOM 8062 O O . LEU A 1 1099 ? -8.669 32.654 -10.709 1.00 26.92 1099 LEU A O 1
ATOM 8066 N N . SER A 1 1100 ? -10.785 32.893 -10.040 1.00 28.98 1100 SER A N 1
ATOM 8067 C CA . SER A 1 1100 ? -10.398 33.592 -8.812 1.00 28.98 1100 SER A CA 1
ATOM 8068 C C . SER A 1 1100 ? -9.930 32.563 -7.781 1.00 28.98 1100 SER A C 1
ATOM 8070 O O . SER A 1 1100 ? -10.733 31.791 -7.256 1.00 28.98 1100 SER A O 1
ATOM 8072 N N . THR A 1 1101 ? -8.634 32.534 -7.482 1.00 27.02 1101 THR A N 1
ATOM 8073 C CA . THR A 1 1101 ? -8.084 31.770 -6.358 1.00 27.02 1101 THR A CA 1
ATOM 8074 C C . THR A 1 1101 ? -8.586 32.348 -5.035 1.00 27.02 1101 THR A C 1
ATOM 8076 O O . THR A 1 1101 ? -8.283 33.492 -4.701 1.00 27.02 1101 THR A O 1
ATOM 8079 N N . VAL A 1 1102 ? -9.330 31.546 -4.270 1.00 28.48 1102 VAL A N 1
ATOM 8080 C CA . VAL A 1 1102 ? -9.594 31.781 -2.844 1.00 28.48 1102 VAL A CA 1
ATOM 8081 C C . VAL A 1 1102 ? -8.324 31.418 -2.075 1.00 28.48 1102 VAL A C 1
ATOM 8083 O O . VAL A 1 1102 ? -7.778 30.330 -2.262 1.00 28.48 1102 VAL A O 1
ATOM 8086 N N . GLY A 1 1103 ? -7.839 32.344 -1.245 1.00 27.56 1103 GLY A N 1
ATOM 8087 C CA . GLY A 1 1103 ? -6.685 32.126 -0.377 1.00 27.56 1103 GLY A CA 1
ATOM 8088 C C . GLY A 1 1103 ? -6.902 30.915 0.528 1.00 27.56 1103 GLY A C 1
ATOM 8089 O O . GLY A 1 1103 ? -7.952 30.768 1.149 1.00 27.56 1103 GLY A O 1
ATOM 8090 N N . ALA A 1 1104 ? -5.910 30.029 0.567 1.00 32.25 1104 ALA A N 1
ATOM 8091 C CA . ALA A 1 1104 ? -5.883 28.909 1.488 1.00 32.25 1104 ALA A CA 1
ATOM 8092 C C . ALA A 1 1104 ? -5.791 29.448 2.918 1.00 32.25 1104 ALA A C 1
ATOM 8094 O O . ALA A 1 1104 ? -4.811 30.118 3.219 1.00 32.25 1104 ALA A O 1
ATOM 8095 N N . ASN A 1 1105 ? -6.825 29.199 3.728 1.00 32.25 1105 ASN A N 1
ATOM 8096 C CA . ASN A 1 1105 ? -6.798 29.095 5.192 1.00 32.25 1105 ASN A CA 1
ATOM 8097 C C . ASN A 1 1105 ? -8.202 28.707 5.706 1.00 32.25 1105 ASN A C 1
ATOM 8099 O O . ASN A 1 1105 ? -8.828 29.492 6.403 1.00 32.25 1105 ASN A O 1
ATOM 8103 N N . ASP A 1 1106 ? -8.723 27.537 5.319 1.00 28.38 1106 ASP A N 1
ATOM 8104 C CA . ASP A 1 1106 ? -9.603 26.729 6.184 1.00 28.38 1106 ASP A CA 1
ATOM 8105 C C . ASP A 1 1106 ? -9.826 25.333 5.570 1.00 28.38 1106 ASP A C 1
ATOM 8107 O O . ASP A 1 1106 ? -9.944 25.198 4.349 1.00 28.38 1106 ASP A O 1
ATOM 8111 N N . ALA A 1 1107 ? -9.850 24.290 6.398 1.00 33.31 1107 ALA A N 1
ATOM 8112 C CA . ALA A 1 1107 ? -9.817 22.882 5.982 1.00 33.31 1107 ALA A CA 1
ATOM 8113 C C . ALA A 1 1107 ? -11.172 22.159 6.088 1.00 33.31 1107 ALA A C 1
ATOM 8115 O O . ALA A 1 1107 ? -11.210 20.930 6.091 1.00 33.31 1107 ALA A O 1
ATOM 8116 N N . THR A 1 1108 ? -12.295 22.876 6.123 1.00 33.31 1108 THR A N 1
ATOM 8117 C CA . THR A 1 1108 ? -13.624 22.244 6.156 1.00 33.31 1108 THR A CA 1
ATOM 8118 C C . THR A 1 1108 ? -14.641 23.006 5.301 1.00 33.31 1108 THR A C 1
ATOM 8120 O O . THR A 1 1108 ? -14.938 24.161 5.575 1.00 33.31 1108 THR A O 1
ATOM 8123 N N . ALA A 1 1109 ? -15.186 22.304 4.294 1.00 29.86 1109 ALA A N 1
ATOM 8124 C CA . ALA A 1 1109 ? -16.178 22.704 3.280 1.00 29.86 1109 ALA A CA 1
ATOM 8125 C C . ALA A 1 1109 ? -15.666 23.544 2.084 1.00 29.86 1109 ALA A C 1
ATOM 8127 O O . ALA A 1 1109 ? -15.374 24.732 2.190 1.00 29.86 1109 ALA A O 1
ATOM 8128 N N . ARG A 1 1110 ? -15.636 22.930 0.889 1.00 30.30 1110 ARG A N 1
ATOM 8129 C CA . ARG A 1 1110 ? -15.388 23.607 -0.395 1.00 30.30 1110 ARG A CA 1
ATOM 8130 C C . ARG A 1 1110 ? -16.656 23.586 -1.245 1.00 30.30 1110 ARG A C 1
ATOM 8132 O O . ARG A 1 1110 ? -17.053 22.541 -1.737 1.00 30.30 1110 ARG A O 1
ATOM 8139 N N . THR A 1 1111 ? -17.268 24.749 -1.452 1.00 29.61 1111 THR A N 1
ATOM 8140 C CA . THR A 1 1111 ? -18.362 24.922 -2.423 1.00 29.61 1111 THR A CA 1
ATOM 8141 C C . THR A 1 1111 ? -17.828 25.739 -3.594 1.00 29.61 1111 THR A C 1
ATOM 8143 O O . THR A 1 1111 ? -17.294 26.826 -3.377 1.00 29.61 1111 THR A O 1
ATOM 8146 N N . ALA A 1 1112 ? -17.959 25.247 -4.828 1.00 31.64 1112 ALA A N 1
ATOM 8147 C CA . ALA A 1 1112 ? -17.627 26.001 -6.038 1.00 31.64 1112 ALA A CA 1
ATOM 8148 C C . ALA A 1 1112 ? -18.922 26.399 -6.763 1.00 31.64 1112 ALA A C 1
ATOM 8150 O O . ALA A 1 1112 ? -19.733 25.540 -7.100 1.00 31.64 1112 ALA A O 1
ATOM 8151 N N . THR A 1 1113 ? -19.126 27.698 -6.996 1.00 31.39 1113 THR A N 1
ATOM 8152 C CA . THR A 1 1113 ? -20.259 28.214 -7.787 1.00 31.39 1113 THR A CA 1
ATOM 8153 C C . THR A 1 1113 ? -19.749 28.639 -9.159 1.00 31.39 1113 THR A C 1
ATOM 8155 O O . THR A 1 1113 ? -18.806 29.423 -9.240 1.00 31.39 1113 THR A O 1
ATOM 8158 N N . ILE A 1 1114 ? -20.366 28.137 -10.231 1.00 34.22 1114 ILE A N 1
ATOM 8159 C CA . ILE A 1 1114 ? -20.055 28.527 -11.613 1.00 34.22 1114 ILE A CA 1
ATOM 8160 C C . ILE A 1 1114 ? -21.274 29.255 -12.181 1.00 34.22 1114 ILE A C 1
ATOM 8162 O O . ILE A 1 1114 ? -22.347 28.666 -12.307 1.00 34.22 1114 ILE A O 1
ATOM 8166 N N . THR A 1 1115 ? -21.103 30.525 -12.548 1.00 34.47 1115 THR A N 1
ATOM 8167 C CA . THR A 1 1115 ? -22.137 31.314 -13.231 1.00 34.47 1115 THR A CA 1
ATOM 8168 C C . THR A 1 1115 ? -21.764 31.454 -14.701 1.00 34.47 1115 THR A C 1
ATOM 8170 O O . THR A 1 1115 ? -20.738 32.048 -15.029 1.00 34.47 1115 THR A O 1
ATOM 8173 N N . LEU A 1 1116 ? -22.593 30.904 -15.589 1.00 35.12 1116 LEU A N 1
ATOM 8174 C CA . LEU A 1 1116 ? -22.410 31.006 -17.036 1.00 35.12 1116 LEU A CA 1
ATOM 8175 C C . LEU A 1 1116 ? -23.101 32.269 -17.550 1.00 35.12 1116 LEU A C 1
ATOM 8177 O O . LEU A 1 1116 ? -24.309 32.439 -17.386 1.00 35.12 1116 LEU A O 1
ATOM 8181 N N . PHE A 1 1117 ? -22.341 33.141 -18.205 1.00 34.59 1117 PHE A N 1
ATOM 8182 C CA . PHE A 1 1117 ? -22.888 34.246 -18.977 1.00 34.59 1117 PHE A CA 1
ATOM 8183 C C . PHE A 1 1117 ? -22.674 33.909 -20.451 1.00 34.59 1117 PHE A C 1
ATOM 8185 O O . PHE A 1 1117 ? -21.543 33.947 -20.921 1.00 34.59 1117 PHE A O 1
ATOM 8192 N N . THR A 1 1118 ? -23.770 33.616 -21.157 1.00 38.16 1118 THR A N 1
ATOM 8193 C CA . THR A 1 1118 ? -23.911 33.376 -22.614 1.00 38.16 1118 THR A CA 1
ATOM 8194 C C . THR A 1 1118 ? -23.900 31.918 -23.116 1.00 38.16 1118 THR A C 1
ATOM 8196 O O . THR A 1 1118 ? -23.373 31.008 -22.484 1.00 38.16 1118 THR A O 1
ATOM 8199 N N . ASN A 1 1119 ? -24.626 31.723 -24.227 1.00 38.84 1119 ASN A N 1
ATOM 8200 C CA . ASN A 1 1119 ? -25.178 30.467 -24.754 1.00 38.84 1119 ASN A CA 1
ATOM 8201 C C . ASN A 1 1119 ? -24.190 29.651 -25.616 1.00 38.84 1119 ASN A C 1
ATOM 8203 O O . ASN A 1 1119 ? -24.521 29.341 -26.759 1.00 38.84 1119 ASN A O 1
ATOM 8207 N N . ASP A 1 1120 ? -23.028 29.261 -25.093 1.00 32.06 1120 ASP A N 1
ATOM 8208 C CA . ASP A 1 1120 ? -22.116 28.371 -25.828 1.00 32.06 1120 ASP A CA 1
ATOM 8209 C C . ASP A 1 1120 ? -21.994 26.983 -25.182 1.00 32.06 1120 ASP A C 1
ATOM 8211 O O . ASP A 1 1120 ? -21.842 26.822 -23.970 1.00 32.06 1120 ASP A O 1
ATOM 8215 N N . THR A 1 1121 ? -22.090 25.951 -26.021 1.00 33.34 1121 THR A N 1
ATOM 8216 C CA . THR A 1 1121 ? -21.981 24.535 -25.653 1.00 33.34 1121 THR A CA 1
ATOM 8217 C C . THR A 1 1121 ? -20.547 24.163 -25.283 1.00 33.34 1121 THR A C 1
ATOM 8219 O O . THR A 1 1121 ? -19.661 24.174 -26.136 1.00 33.34 1121 THR A O 1
ATOM 8222 N N . LEU A 1 1122 ? -20.330 23.753 -24.031 1.00 30.27 1122 LEU A N 1
ATOM 8223 C CA . LEU A 1 1122 ? -19.052 23.224 -23.557 1.00 30.27 1122 LEU A CA 1
ATOM 8224 C C . LEU A 1 1122 ? -18.977 21.708 -23.815 1.00 30.27 1122 LEU A C 1
ATOM 8226 O O . LEU A 1 1122 ? -19.783 20.946 -23.285 1.00 30.27 1122 LEU A O 1
ATOM 8230 N N . SER A 1 1123 ? -17.991 21.259 -24.592 1.00 31.83 1123 SER A N 1
ATOM 8231 C CA . SER A 1 1123 ? -17.592 19.846 -24.656 1.00 31.83 1123 SER A CA 1
ATOM 8232 C C . SER A 1 1123 ? -16.277 19.689 -23.897 1.00 31.83 1123 SER A C 1
ATOM 8234 O O . SER A 1 1123 ? -15.214 19.945 -24.453 1.00 31.83 1123 SER A O 1
ATOM 8236 N N . ALA A 1 1124 ? -16.338 19.311 -22.620 1.00 30.53 1124 ALA A N 1
ATOM 8237 C CA . ALA A 1 1124 ? -15.156 18.997 -21.820 1.00 30.53 1124 ALA A CA 1
ATOM 8238 C C . ALA A 1 1124 ? -15.369 17.676 -21.070 1.00 30.53 1124 ALA A C 1
ATOM 8240 O O . ALA A 1 1124 ? -16.347 17.507 -20.343 1.00 30.53 1124 ALA A O 1
ATOM 8241 N N . TYR A 1 1125 ? -14.448 16.734 -21.274 1.00 23.66 1125 TYR A N 1
ATOM 8242 C CA . TYR A 1 1125 ? -14.373 15.465 -20.555 1.00 23.66 1125 TYR A CA 1
ATOM 8243 C C . TYR A 1 1125 ? -13.810 15.723 -19.149 1.00 23.66 1125 TYR A C 1
ATOM 8245 O O . TYR A 1 1125 ? -12.627 16.020 -19.005 1.00 23.66 1125 TYR A O 1
ATOM 8253 N N . PHE A 1 1126 ? -14.638 15.589 -18.113 1.00 29.05 1126 PHE A N 1
ATOM 8254 C CA . PHE A 1 1126 ? -14.181 15.525 -16.723 1.00 29.05 1126 PHE A CA 1
ATOM 8255 C C . PHE A 1 1126 ? -14.458 14.125 -16.169 1.00 29.05 1126 PHE A C 1
ATOM 8257 O O . PHE A 1 1126 ? -15.607 13.698 -16.093 1.00 29.05 1126 PHE A O 1
ATOM 8264 N N . GLY A 1 1127 ? -13.406 13.406 -15.773 1.00 25.03 1127 GLY A N 1
ATOM 8265 C CA . GLY A 1 1127 ? -13.537 12.240 -14.902 1.00 25.03 1127 GLY A CA 1
ATOM 8266 C C . GLY A 1 1127 ? -13.707 12.718 -13.462 1.00 25.03 1127 GLY A C 1
ATOM 8267 O O . GLY A 1 1127 ? -12.782 13.303 -12.905 1.00 25.03 1127 GLY A O 1
ATOM 8268 N N . ILE A 1 1128 ? -14.886 12.510 -12.873 1.00 28.92 1128 ILE A N 1
ATOM 8269 C CA . ILE A 1 1128 ? -15.193 12.890 -11.487 1.00 28.92 1128 ILE A CA 1
ATOM 8270 C C . ILE A 1 1128 ? -15.110 11.641 -10.603 1.00 28.92 1128 ILE A C 1
ATOM 8272 O O . ILE A 1 1128 ? -15.820 10.664 -10.832 1.00 28.92 1128 ILE A O 1
ATOM 8276 N N . SER A 1 1129 ? -14.256 11.689 -9.578 1.00 24.95 1129 SER A N 1
ATOM 8277 C CA . SER A 1 1129 ? -14.304 10.788 -8.422 1.00 24.95 1129 SER A CA 1
ATOM 8278 C C . SER A 1 1129 ? -15.306 11.346 -7.411 1.00 24.95 1129 SER A C 1
ATOM 8280 O O . SER A 1 1129 ? -15.330 12.544 -7.147 1.00 24.95 1129 SER A O 1
ATOM 8282 N N . VAL A 1 1130 ? -16.156 10.479 -6.872 1.00 31.03 1130 VAL A N 1
ATOM 8283 C CA . VAL A 1 1130 ? -17.361 10.826 -6.112 1.00 31.03 1130 VAL A CA 1
ATOM 8284 C C . VAL A 1 1130 ? -17.019 11.347 -4.711 1.00 31.03 1130 VAL A C 1
ATOM 8286 O O . VAL A 1 1130 ? -16.768 10.558 -3.808 1.00 31.03 1130 VAL A O 1
ATOM 8289 N N . ALA A 1 1131 ? -17.021 12.667 -4.542 1.00 29.67 1131 ALA A N 1
ATOM 8290 C CA . ALA A 1 1131 ? -17.397 13.397 -3.326 1.00 29.67 1131 ALA A CA 1
ATOM 8291 C C . ALA A 1 1131 ? -17.268 14.889 -3.655 1.00 29.67 1131 ALA A C 1
ATOM 8293 O O . ALA A 1 1131 ? -16.146 15.346 -3.800 1.00 29.67 1131 ALA A O 1
ATOM 8294 N N . ASP A 1 1132 ? -18.393 15.573 -3.901 1.00 31.42 1132 ASP A N 1
ATOM 8295 C CA . ASP A 1 1132 ? -18.633 17.021 -3.710 1.00 31.42 1132 ASP A CA 1
ATOM 8296 C C . ASP A 1 1132 ? -19.856 17.458 -4.548 1.00 31.42 1132 ASP A C 1
ATOM 8298 O O . ASP A 1 1132 ? -20.026 17.057 -5.701 1.00 31.42 1132 ASP A O 1
ATOM 8302 N N . ALA A 1 1133 ? -20.758 18.253 -3.963 1.00 33.19 1133 ALA A N 1
ATOM 8303 C CA . ALA A 1 1133 ? -21.985 18.713 -4.619 1.00 33.19 1133 ALA A CA 1
ATOM 8304 C C . ALA A 1 1133 ? -21.726 19.946 -5.507 1.00 33.19 1133 ALA A C 1
ATOM 8306 O O . ALA A 1 1133 ? -21.216 20.960 -5.035 1.00 33.19 1133 ALA A O 1
ATOM 8307 N N . VAL A 1 1134 ? -22.137 19.891 -6.780 1.00 35.12 1134 VAL A N 1
ATOM 8308 C CA . VAL A 1 1134 ? -22.069 21.019 -7.729 1.00 35.12 1134 VAL A CA 1
ATOM 8309 C C . VAL A 1 1134 ? -23.479 21.555 -7.978 1.00 35.12 1134 VAL A C 1
ATOM 8311 O O . VAL A 1 1134 ? -24.362 20.803 -8.385 1.00 35.12 1134 VAL A O 1
ATOM 8314 N N . THR A 1 1135 ? -23.699 22.857 -7.767 1.00 37.03 1135 THR A N 1
ATOM 8315 C CA . THR A 1 1135 ? -24.963 23.531 -8.124 1.00 37.03 1135 THR A CA 1
ATOM 8316 C C . THR A 1 1135 ? -24.731 24.432 -9.339 1.00 37.03 1135 THR A C 1
ATOM 8318 O O . THR A 1 1135 ? -23.840 25.277 -9.312 1.00 37.03 1135 THR A O 1
ATOM 8321 N N . VAL A 1 1136 ? -25.526 24.257 -10.401 1.00 36.53 1136 VAL A N 1
ATOM 8322 C CA . VAL A 1 1136 ? -25.470 25.060 -11.638 1.00 36.53 1136 VAL A CA 1
ATOM 8323 C C . VAL A 1 1136 ? -26.741 25.902 -11.743 1.00 36.53 1136 VAL A C 1
ATOM 8325 O O . VAL A 1 1136 ? -27.842 25.358 -11.700 1.00 36.53 1136 VAL A O 1
ATOM 8328 N N . THR A 1 1137 ? -26.613 27.218 -11.918 1.00 35.19 1137 THR A N 1
ATOM 8329 C CA . THR A 1 1137 ? -27.753 28.126 -12.152 1.00 35.19 1137 THR A CA 1
ATOM 8330 C C . THR A 1 1137 ? -27.601 28.865 -13.485 1.00 35.19 1137 THR A C 1
ATOM 8332 O O . THR A 1 1137 ? -26.723 29.712 -13.623 1.00 35.19 1137 THR A O 1
ATOM 8335 N N . GLY A 1 1138 ? -28.468 28.536 -14.456 1.00 35.53 1138 GLY A N 1
ATOM 8336 C CA . GLY A 1 1138 ? -28.574 29.131 -15.802 1.00 35.53 1138 GLY A CA 1
ATOM 8337 C C . GLY A 1 1138 ? -29.418 28.254 -16.757 1.00 35.53 1138 GLY A C 1
ATOM 8338 O O . GLY A 1 1138 ? -29.651 27.089 -16.433 1.00 35.53 1138 GLY A O 1
ATOM 8339 N N . PRO A 1 1139 ? -29.930 28.764 -17.899 1.00 31.05 1139 PRO A N 1
ATOM 8340 C CA . PRO A 1 1139 ? -30.830 28.005 -18.772 1.00 31.05 1139 PRO A CA 1
ATOM 8341 C C . PRO A 1 1139 ? -30.067 26.921 -19.552 1.00 31.05 1139 PRO A C 1
ATOM 8343 O O . PRO A 1 1139 ? -29.206 27.231 -20.368 1.00 31.05 1139 PRO A O 1
ATOM 8346 N N . VAL A 1 1140 ? -30.399 25.646 -19.324 1.00 32.38 1140 VAL A N 1
ATOM 8347 C CA . VAL A 1 1140 ? -29.809 24.497 -20.034 1.00 32.38 1140 VAL A CA 1
ATOM 8348 C C . VAL A 1 1140 ? -30.850 23.893 -20.976 1.00 32.38 1140 VAL A C 1
ATOM 8350 O O . VAL A 1 1140 ? -31.857 23.349 -20.527 1.00 32.38 1140 VAL A O 1
ATOM 8353 N N . THR A 1 1141 ? -30.607 23.939 -22.286 1.00 31.31 1141 THR A N 1
ATOM 8354 C CA . THR A 1 1141 ? -31.304 23.079 -23.257 1.00 31.31 1141 THR A CA 1
ATOM 8355 C C . THR A 1 1141 ? -30.557 21.755 -23.375 1.00 31.31 1141 THR A C 1
ATOM 8357 O O . THR A 1 1141 ? -29.484 21.690 -23.971 1.00 31.31 1141 THR A O 1
ATOM 8360 N N . ALA A 1 1142 ? -31.117 20.698 -22.788 1.00 28.34 1142 ALA A N 1
ATOM 8361 C CA . ALA A 1 1142 ? -30.596 19.341 -22.890 1.00 28.34 1142 ALA A CA 1
ATOM 8362 C C . ALA A 1 1142 ? -30.935 18.724 -24.258 1.00 28.34 1142 ALA A C 1
ATOM 8364 O O . ALA A 1 1142 ? -32.102 18.676 -24.644 1.00 28.34 1142 ALA A O 1
ATOM 8365 N N . SER A 1 1143 ? -29.932 18.193 -24.958 1.00 27.88 1143 SER A N 1
ATOM 8366 C CA . SER A 1 1143 ? -30.133 17.199 -26.015 1.00 27.88 1143 SER A CA 1
ATOM 8367 C C . SER A 1 1143 ? -29.461 15.906 -25.563 1.00 27.88 1143 SER A C 1
ATOM 8369 O O . SER A 1 1143 ? -28.237 15.824 -25.484 1.00 27.88 1143 SER A O 1
ATOM 8371 N N . MET A 1 1144 ? -30.271 14.920 -25.173 1.00 24.92 1144 MET A N 1
ATOM 8372 C CA . MET A 1 1144 ? -29.805 13.581 -24.819 1.00 24.92 1144 MET A CA 1
ATOM 8373 C C . MET A 1 1144 ? -29.522 12.800 -26.105 1.00 24.92 1144 MET A C 1
ATOM 8375 O O . MET A 1 1144 ? -30.438 12.562 -26.889 1.00 24.92 1144 MET A O 1
ATOM 8379 N N . VAL A 1 1145 ? -28.289 12.331 -26.287 1.00 25.34 1145 VAL A N 1
ATOM 8380 C CA . VAL A 1 1145 ? -28.000 11.206 -27.186 1.00 25.34 1145 VAL A CA 1
ATOM 8381 C C . VAL A 1 1145 ? -27.428 10.080 -26.335 1.00 25.34 1145 VAL A C 1
ATOM 8383 O O . VAL A 1 1145 ? -26.376 10.217 -25.718 1.00 25.34 1145 VAL A O 1
ATOM 8386 N N . ALA A 1 1146 ? -28.187 8.990 -26.249 1.00 29.83 1146 ALA A N 1
ATOM 8387 C CA . ALA A 1 1146 ? -27.862 7.795 -25.486 1.00 29.83 1146 ALA A CA 1
ATOM 8388 C C . ALA A 1 1146 ? -26.791 6.944 -26.197 1.00 29.83 1146 ALA A C 1
ATOM 8390 O O . ALA A 1 1146 ? -26.893 6.692 -27.396 1.00 29.83 1146 ALA A O 1
ATOM 8391 N N . GLY A 1 1147 ? -25.811 6.448 -25.437 1.00 24.41 1147 GLY A N 1
ATOM 8392 C CA . GLY A 1 1147 ? -24.819 5.445 -25.847 1.00 24.41 1147 GLY A CA 1
ATOM 8393 C C . GLY A 1 1147 ? -24.198 4.771 -24.611 1.00 24.41 1147 GLY A C 1
ATOM 8394 O O . GLY A 1 1147 ? -24.149 5.404 -23.558 1.00 24.41 1147 GLY A O 1
ATOM 8395 N N . PRO A 1 1148 ? -23.816 3.482 -24.676 1.00 27.88 1148 PRO A N 1
ATOM 8396 C CA . PRO A 1 1148 ? -23.885 2.564 -23.538 1.00 27.88 1148 PRO A CA 1
ATOM 8397 C C . PRO A 1 1148 ? -22.740 2.716 -22.530 1.00 27.88 1148 PRO A C 1
ATOM 8399 O O . PRO A 1 1148 ? -21.568 2.779 -22.891 1.00 27.88 1148 PRO A O 1
ATOM 8402 N N . ILE A 1 1149 ? -23.103 2.678 -21.247 1.00 24.28 1149 ILE A N 1
ATOM 8403 C CA . ILE A 1 1149 ? -22.185 2.549 -20.114 1.00 24.28 1149 ILE A CA 1
ATOM 8404 C C . ILE A 1 1149 ? -21.770 1.077 -20.011 1.00 24.28 1149 ILE A C 1
ATOM 8406 O O . ILE A 1 1149 ? -22.580 0.225 -19.644 1.00 24.28 1149 ILE A O 1
ATOM 8410 N N . ALA A 1 1150 ? -20.509 0.777 -20.320 1.00 24.89 1150 ALA A N 1
ATOM 8411 C CA . ALA A 1 1150 ? -19.873 -0.468 -19.909 1.00 24.89 1150 ALA A CA 1
ATOM 8412 C C . ALA A 1 1150 ? -19.249 -0.258 -18.523 1.00 24.89 1150 ALA A C 1
ATOM 8414 O O . ALA A 1 1150 ? -18.233 0.416 -18.376 1.00 24.89 1150 ALA A O 1
ATOM 8415 N N . LEU A 1 1151 ? -19.892 -0.823 -17.504 1.00 27.42 1151 LEU A N 1
ATOM 8416 C CA . LEU A 1 1151 ? -19.279 -1.073 -16.205 1.00 27.42 1151 LEU A CA 1
ATOM 8417 C C . LEU A 1 1151 ? -18.314 -2.253 -16.359 1.00 27.42 1151 LEU A C 1
ATOM 8419 O O . LEU A 1 1151 ? -18.753 -3.377 -16.603 1.00 27.42 1151 LEU A O 1
ATOM 8423 N N . THR A 1 1152 ? -17.020 -2.013 -16.174 1.00 24.78 1152 THR A N 1
ATOM 8424 C CA . THR A 1 1152 ? -16.051 -3.073 -15.876 1.00 24.78 1152 THR A CA 1
ATOM 8425 C C . THR A 1 1152 ? -15.303 -2.739 -14.594 1.00 24.78 1152 THR A C 1
ATOM 8427 O O . THR A 1 1152 ? -15.004 -1.581 -14.321 1.00 24.78 1152 THR A O 1
ATOM 8430 N N . LYS A 1 1153 ? -15.147 -3.803 -13.810 1.00 29.12 1153 LYS A N 1
ATOM 8431 C CA . LYS A 1 1153 ? -14.935 -3.905 -12.367 1.00 29.12 1153 LYS A CA 1
ATOM 8432 C C . LYS A 1 1153 ? -13.571 -3.433 -11.880 1.00 29.12 1153 LYS A C 1
ATOM 8434 O O . LYS A 1 1153 ? -12.594 -3.653 -12.627 1.00 29.12 1153 LYS A O 1
#

InterPro domains:
  IPR006637 Clostridial hydrophobic repeat [PF07538] (60-98)
  IPR006637 Clostridial hydrophobic repeat [PF07538] (111-151)
  IPR006637 Clostridial hydrophobic repeat [PF07538] (168-202)
  IPR006637 Clostridial hydrophobic repeat [SM00728] (59-109)
  IPR006637 Clostridial hydrophobic repeat [SM00728] (110-166)
  IPR006637 Clostridial hydrophobic repeat [SM00728] (167-212)
  IPR014755 Copper resistance protein CopC/internalin, immunoglobulin-like [G3DSA:2.60.40.1220] (267-366)
  IPR014755 Copper resistance protein CopC/internalin, immunoglobulin-like [G3DSA:2.60.40.1220] (372-469)
  IPR014755 Copper resistance protein CopC/internalin, immunoglobulin-like [G3DSA:2.60.40.1220] (475-570)

Sequence (1153 aa):
MKKISVSILSVFMMLSMVFSTSVFAANDATTKTSAWDSFVGLFTKATATTDTMSVQYRGHIQDIGNAPTDGSWVQSDQQLGTTGESKRIEGFNIELTGAIPTGAHVVYNVHVENVGWLYPTDDSTNWIKDGAFAGSVGKSQRVEAIEIKLVDATGAQLPGYSVQYTVHGENYGWTQGWISDGNIAGTTGDGLRLEAIRIKVTQVAADLTAYNAAIAAVNQADYTTASWTTYQAVVAANPAATTDTQSKVDTATANIVAAQGNLVLVPKVTSVTAVNAKQILVTYNKNVDKTTAETTGNYTLSAANADAVGTITVGTAKVQDDKKTVILDIEATPLNSKTTANYFVKVSGVKEFAGTLFGDYAQVVTLFDAVSPTVTSVALSDSNTIKVTFSEPINTNNSGAASAIKFTLDSVNVSVPATAYTLSTDKKSVEINVATAGLTAEKTYGLTVDGLTDFASNALVTYTTTVYITKDTTKPTVESVTALSLQDVKVVFSEKIANGISGFNLNVDGTPSIASVQDENTTTPDGKSFIVHLNSAKTAANHIVAVYSYYDLANNAGETKTQEIKFAASKPVLVSSTATIKDIAGVTYAIYTFDRSVLQTVNTIANVPYVDVNGVTQHTTLTIGDYTDIVGLEKTQIAVELSSQATGTYNFTFVKGAVEDLYSQQADEMKLSFVKDAVAAKTTVSSVKTNTVAGTNTLNKVTVTFVGDVDISALDATHYTIDGIQAFETGSAIYDGNKRTVTLTLKDGALTTSGNKTFNVTNVTNVTNYSSSLTFRENVKPVVVKSELIAYDKIKLSLSEPVTVSSTGTAAGLEVYVNGVKTTTDVTITGSGTDKLTITLATADKLTSSTTPLKVSILSTNNLTDATTNVMAATDLTNIAVAFTDTALDYTNAITAMDTAMNKDLTLSSNLVAAKLAITNAITAKNAAAAVTAYALEISDSQAIVGAIDTYVAAKDTAATSAAGTTTATTAVLTTAKNDITAVGTAKTAVDSAITTATGVGHTMVLGTLSSALATDATAVTTADKAIVKPNMVDNFDVTLAADQSANKGQLTFVAPWIAGVNASDLKANFTVAGTFNPTTGAPPSATALTFSTDHYVLSTVGANDATARTATITLFTNDTLSAYFGISVADAVTVTGPVTASMVAGPIALTK

Organism: NCBI:txid52693

pLDDT: mean 73.2, std 25.8, range [21.36, 98.31]

Radius of gyration: 48.66 Å; chains: 1; bounding box: 149×101×117 Å